Protein AF-0000000072572671 (afdb_homodimer)

pLDDT: mean 94.75, std 7.99, range [29.2, 98.88]

Nearest PDB structures (foldseek):
  6lkc-assembly1_B  TM=9.464E-01  e=1.314E-57  Shewanella piezotolerans WP3
  4yx6-assembly1_A  TM=9.530E-01  e=5.506E-56  Shewanella oneidensis
  6lkc-assembly1_A  TM=9.597E-01  e=4.681E-56  Shewanella piezotolerans WP3
  4yx6-assembly1_B  TM=9.566E-01  e=2.123E-53  Shewanella oneidensis
  4z9r-assembly1_A  TM=9.470E-01  e=1.200E-52  Shewanella oneidensis MR-1

Sequence (1054 aa):
MSVLAAPRALAARPPVFSPEGIAEIVRLIREPVHVVSGPGGRELGLATGAPPAGPVLGTLPPLYPEWLGGRTFCEAHGVRFPYVAGEMANGIATTGMVAAMARAEMIGFFGAGGLPLPEVERAVHSLAQELESRTNWGVNLIHSPAEPELEWRVAELLLRCGVPRISVSAFMELTPAVVLCSAQGLRRGADGGVVRRTRLLAKLSRPEVAERFLSPAPPALLDLLVARGSLTREEAALAALVPVAEDITVEADSGGHTDNRPLSVLLPRIAALRDTVCRRFGYRRPVRLGAAGGLGTPDAVAAAFALGASYVVTGSVNQTAVEAGLSDEAKAMLCDADVADVAMAPSADMFELGVKLQVLSRGTMFARRAGRLYSAYRDHGSLEEIPPALRAAIERDVLGAPFEEVWQRTRAFWEERDPAEAVRAEADPRHRMALVFRWYLGSSSRWAITGESTRRADYQIWCGPAMGAFNRWAAGTFLAEPPHRSVTQIALNLLEGAATLTRAHQLRTYGVPLPSEAFTYTPRELAMSVLAAPRALAARPPVFSPEGIAEIVRLIREPVHVVSGPGGRELGLATGAPPAGPVLGTLPPLYPEWLGGRTFCEAHGVRFPYVAGEMANGIATTGMVAAMARAEMIGFFGAGGLPLPEVERAVHSLAQELESRTNWGVNLIHSPAEPELEWRVAELLLRCGVPRISVSAFMELTPAVVLCSAQGLRRGADGGVVRRTRLLAKLSRPEVAERFLSPAPPALLDLLVARGSLTREEAALAALVPVAEDITVEADSGGHTDNRPLSVLLPRIAALRDTVCRRFGYRRPVRLGAAGGLGTPDAVAAAFALGASYVVTGSVNQTAVEAGLSDEAKAMLCDADVADVAMAPSADMFELGVKLQVLSRGTMFARRAGRLYSAYRDHGSLEEIPPALRAAIERDVLGAPFEEVWQRTRAFWEERDPAEAVRAEADPRHRMALVFRWYLGSSSRWAITGESTRRADYQIWCGPAMGAFNRWAAGTFLAEPPHRSVTQIALNLLEGAATLTRAHQLRTYGVPLPSEAFTYTPRELA

Solvent-accessible surface area (backbone atoms only — not comparable to full-atom values): 52382 Å² total; per-residue (Å²): 126,71,84,79,55,79,76,72,88,43,75,62,44,77,71,28,70,49,46,67,50,40,32,54,56,38,64,44,30,83,40,47,38,32,38,28,54,40,97,82,64,79,44,50,29,36,28,33,46,50,82,66,93,61,66,67,68,22,30,42,51,40,40,48,50,52,24,54,27,35,65,65,52,19,64,73,49,69,28,59,36,37,44,34,40,40,46,43,49,63,37,26,22,18,63,61,37,19,51,49,25,32,75,70,29,21,32,13,23,24,7,38,36,87,51,58,68,71,57,44,51,51,47,51,53,50,45,50,63,75,38,66,91,58,62,30,39,31,36,36,46,48,59,37,88,94,38,56,66,57,38,35,51,50,40,48,50,42,59,73,70,61,46,38,24,36,39,36,32,79,58,79,64,91,45,71,39,57,50,46,51,44,22,46,66,41,40,75,37,94,84,68,45,80,38,68,62,31,46,32,32,35,43,45,76,47,63,78,42,47,50,54,36,56,30,41,57,55,65,70,57,43,51,51,33,35,74,70,65,72,33,52,71,66,22,42,58,54,32,57,65,37,43,40,26,58,29,36,31,38,38,16,33,30,44,22,70,52,86,62,41,48,49,51,27,49,48,56,47,44,50,53,49,49,54,53,48,37,60,74,67,59,48,92,65,78,66,43,42,26,37,24,38,32,49,33,41,24,46,20,48,30,12,42,29,48,45,63,22,22,26,40,37,34,44,50,57,44,49,40,13,66,47,23,44,47,15,70,65,47,29,53,48,51,63,69,30,43,56,78,33,45,40,71,20,60,28,49,69,56,41,92,75,64,37,51,23,24,19,45,37,59,85,31,46,28,44,61,48,40,41,52,50,50,51,51,54,75,76,34,66,30,69,86,63,44,54,68,72,59,45,52,47,43,22,58,78,64,66,66,41,53,69,67,57,47,37,53,54,45,39,56,52,26,51,72,76,39,46,66,58,39,56,49,26,72,75,30,52,44,52,34,39,50,49,41,53,30,46,52,52,51,45,16,38,50,34,23,37,72,44,41,72,94,46,49,48,40,27,44,43,65,20,27,40,15,28,10,27,24,36,62,66,26,52,94,41,68,58,52,43,53,92,54,20,35,57,55,50,52,52,51,38,32,37,50,27,12,35,28,33,46,45,33,42,54,44,29,26,60,62,36,75,70,43,77,69,32,66,59,67,79,70,64,94,74,134,124,72,86,80,55,79,76,76,88,43,77,63,44,74,73,28,69,48,47,68,52,40,34,55,56,38,64,44,30,83,40,46,37,31,38,28,55,41,97,81,65,77,44,50,28,36,27,33,46,49,83,68,93,61,66,68,66,22,30,43,52,40,41,48,50,51,24,55,28,34,64,65,52,19,63,75,49,70,29,60,35,38,43,33,38,42,46,42,49,62,37,26,21,18,64,62,37,20,50,50,25,34,75,69,28,21,33,12,24,25,7,38,34,89,51,57,67,69,59,46,50,52,46,51,53,50,45,49,64,73,37,67,90,57,64,32,38,30,37,36,47,47,60,36,90,94,38,56,65,57,37,35,52,50,39,50,49,41,58,76,69,59,46,36,24,37,38,36,31,79,59,76,63,89,46,68,40,55,50,45,53,44,22,45,67,41,40,76,38,96,86,67,45,81,38,69,62,31,46,30,33,34,42,44,75,45,62,77,42,48,50,55,36,57,30,40,55,56,65,69,58,44,51,51,35,35,74,72,64,73,34,51,72,65,23,42,59,53,31,57,65,37,44,39,28,57,29,36,32,38,39,18,34,31,43,24,70,52,84,62,41,47,50,50,26,50,48,56,47,41,49,54,49,48,54,52,46,36,60,74,68,60,49,94,63,78,68,45,41,25,36,24,38,32,48,34,41,24,45,20,47,29,13,41,30,48,45,63,22,22,27,40,37,35,44,50,58,45,50,41,14,66,45,23,44,47,15,72,64,47,30,52,47,52,62,68,30,43,56,78,32,45,41,71,20,59,28,47,70,56,42,93,73,63,38,51,24,25,19,46,37,59,85,31,46,27,44,61,47,40,41,51,50,50,52,49,53,76,76,33,65,29,68,84,61,44,53,69,71,59,45,51,49,43,23,58,78,64,68,67,41,54,67,67,58,47,38,53,54,44,39,54,54,25,51,72,75,41,46,67,59,38,55,48,26,73,75,30,52,43,53,33,39,50,49,40,52,30,46,53,50,52,45,16,37,50,35,22,37,70,45,42,71,94,46,49,48,40,27,44,45,66,21,27,40,15,28,11,29,26,37,64,66,25,51,93,41,68,58,51,43,53,93,55,22,35,58,56,50,53,51,51,38,33,36,51,28,12,33,28,34,46,46,32,42,55,44,28,28,60,62,37,73,71,42,76,70,33,66,59,67,79,71,63,95,74,134

Radius of gyration: 29.65 Å; Cα contacts (8 Å, |Δi|>4): 2290; chains: 2; bounding box: 87×88×61 Å

Secondary structure (DSSP, 8-state):
--TTS-------PPPB-SHHHHHHHHT-TTS-EEEEE-TTSS-EEEEESSPPSS-EEEEEPP--GGGSS-HHHHHHHT-SSSEEE---TTTTS-HHHHHHHHHTTSEEEE--TT--HHHHHHHHHHHHHHTTT---EEEEEE--TT-HHHHHHHHHHHHHTT-SEEEEES-SS--HHHHHHHHTT-EE-TTSSEE-SSEEEEEE--HHHHHHHHSPPPHHHHHHHHHTTSS-HHHHHHHTTS-S-SEEEEE-S-SBS-----HHHHHHHHHHHHHHHHHHHT-SSPPEEEEESS--SHHHHHHHHHTT-SEEEE-GGGGGSTTSSS-HHHHHHHHT--TT-EEEEE-STTGGGT-EEEEE-TT--HHHHHHHHHHHHHH-SSGGGS-HHHHHHIIIIIISS-HHHHHHHHHHHHHHH-HHHHHHHHH-HHHHHHHHHHHHHHHHHHHHHHT-GGGGGG---B--THHHHHHHHHTTSGGGSGGG--HHHHHHHHHHHHHHHHHHHHHHHTT----GGGG--------/--TTS-------EEEE-SHHHHHHHHT-TTS-EEEEE-TTSS-EEEEESSPPSS-EEEEEPP--GGGSS-HHHHHHHT-SSSEEE---TTTTS-HHHHHHHHHTTSEEEE--TT--HHHHHHHHHHHHHHTTT---EEEEEE--TT-HHHHHHHHHHHHHTT-SEEEEES-SS--HHHHHHHHTT-EE-TTSSEE-SSEEEEEE--HHHHHHHHSPPPHHHHHHHHHTTSS-HHHHHHHTTS-S-SEEEEE-S-SBS-----HHHHHHHHHHHHHHHHHHHT-SSPPEEEEESS--SHHHHHHHHHTT-SEEEE-GGGGGSTTSSS-HHHHHHHHT--TT-EEEEE-STTGGGT-EEEEE-TT--HHHHHHHHHHHHHH-SSGGGS-HHHHHHHIIIIISS-HHHHHHHHHHHHHHH-HHHHHHHHH-HHHHHHHHHHHHHHHHHHHHHHT-GGGGGG---B--THHHHHHHHHTTSGGGSGGG--HHHHHHHHHHHHHHHHHHHHHHHTT----GGGG--------

InterPro domains:
  IPR013785 Aldolase-type TIM barrel [G3DSA:3.20.20.70] (71-231)
  IPR013785 Aldolase-type TIM barrel [G3DSA:3.20.20.70] (247-386)
  IPR014179 PfaD-like, TIM-barrel domain [TIGR02814] (64-504)
  IPR014179 PfaD-like, TIM-barrel domain [cd04742] (68-485)
  IPR049489 [Acyl-carrier-protein] S-malonyltransferase-like, inserted helical domain [PF21607] (380-459)

Foldseek 3Di:
DPLPDDPPQDPKDDWDQDQVVQLVVLLPLQWKKFWFADPVRPGITIITGDDDPHDTPDIHHRFDLQVLFAPVCCVVQVFSHQEEEDDAAPQLQPLLQQLVQQVLRAEYEYHDHPPAPVVLLVSLVVNCVSQVPHQRYAYEQEDDPVCVVRSQSNLVSCVVSQNAEYEYEPDPADDLSLLLNQQPPWDQDPVRAIDHSHAYEYEDADLVRLLQQLAQDDLVSLVVCCVVVSDPPVSSVNSNLGGSHLEYEHAAAFFWAHPNHDPLPRVVVNVVSQVVRCVVSVDPDGRAYEYHHLQQALVSLLVRSVSRHNHYYYYFQQSLAPSGLWDPLLSVQLLPDALPQKDWAQALVCNVVRRTGIFGRPQACARVLRVLLSVQLVVDQALVGRDPVSQVCNQVVQVVHHLVVLLVVLCVVCVVVPNVLNVVCVVGRSSSSSSSSSSRNVVQCVCRSVVVPVRSNNHTGGHHSSSNVNSVLQPPHPCSDSVSRHVSLSRVQSSSLNSSQNSVVVVVVVVRDHDPSSNHDHRDDDD/DPLPDDPPQDPKDDWDQDQVVQLVVLLPLQWKKFWFADPVRPGITIITGDDDPHDTPDIHHRFDLQVLFAPVCCVVQVFSHQEEEDDAAPQLQPLLQQLVQQVLRAEYEYHDHPPAPVVLLVRLVVNCVSQVPHQRYAYEQEDDPVCVVRSQSNLVSCVVSQNAEYEYEPDPADDLSLLLNQQPPWDQDPVRAIDHSHAYEYEDADLVRLLQQLAQDDLVSLVVCCVVVSDPPRSSVNSNLGGSHLAYEHAAAFFWAHPNHDPLPRVVVNVVSQVVRCVVSVDPDGRAYEYEHLQQALVSLLVRSVSRHNHYYYYFQQSLAPSGLWDPLLSVQLLPDALPQKDWAQALVCNVVRRTGIFGRPQACQRVLRVLLSVQLVVDQALVGRDPVSQVCNQVVQVVHHLVVLLVVLCVVCVVVPNVLNVVCVVGRSSSSSSSSSSRNVVQCVCRSVVVPVRSNNHTGGHHSSSNVNSVLQPPHPCSDSVSRHVSLSRVQSSSLNSSQNSVVVVVVVVRDHDPSSNHDHRDDDD

Organism: Streptomyces coelicolor (strain ATCC BAA-471 / A3(2) / M145) (NCBI:txid100226)

Structure (mmCIF, N/CA/C/O backbone):
data_AF-0000000072572671-model_v1
#
loop_
_entity.id
_entity.type
_entity.pdbx_description
1 polymer 'Possible oxidoreductase'
#
loop_
_atom_site.group_PDB
_atom_site.id
_atom_site.type_symbol
_atom_site.label_atom_id
_atom_site.label_alt_id
_atom_site.label_comp_id
_atom_site.label_asym_id
_atom_site.label_entity_id
_atom_site.label_seq_id
_atom_site.pdbx_PDB_ins_code
_atom_site.Cartn_x
_atom_site.Cartn_y
_atom_site.Cartn_z
_atom_site.occupancy
_atom_site.B_iso_or_equiv
_atom_site.auth_seq_id
_atom_site.auth_comp_id
_atom_site.auth_asym_id
_atom_site.auth_atom_id
_atom_site.pdbx_PDB_model_num
ATOM 1 N N . MET A 1 1 ? 28.688 -14.07 -18.359 1 30 1 MET A N 1
ATOM 2 C CA . MET A 1 1 ? 29.766 -13.305 -17.75 1 30 1 MET A CA 1
ATOM 3 C C . MET A 1 1 ? 29.531 -13.156 -16.25 1 30 1 MET A C 1
ATOM 5 O O . MET A 1 1 ? 28.406 -12.914 -15.805 1 30 1 MET A O 1
ATOM 9 N N . SER A 1 2 ? 30.359 -13.695 -15.57 1 36.94 2 SER A N 1
ATOM 10 C CA . SER A 1 2 ? 30.297 -13.648 -14.117 1 36.94 2 SER A CA 1
ATOM 11 C C . SER A 1 2 ? 30.078 -12.219 -13.617 1 36.94 2 SER A C 1
ATOM 13 O O . SER A 1 2 ? 30.844 -11.312 -13.961 1 36.94 2 SER A O 1
ATOM 15 N N . VAL A 1 3 ? 28.906 -11.891 -13.344 1 43.28 3 VAL A N 1
ATOM 16 C CA . VAL A 1 3 ? 28.422 -10.586 -12.906 1 43.28 3 VAL A CA 1
ATOM 17 C C . VAL A 1 3 ? 29.391 -10 -11.883 1 43.28 3 VAL A C 1
ATOM 19 O O . VAL A 1 3 ? 29.297 -8.812 -11.547 1 43.28 3 VAL A O 1
ATOM 22 N N . LEU A 1 4 ? 30.188 -10.883 -11.289 1 48.31 4 LEU A N 1
ATOM 23 C CA . LEU A 1 4 ? 31.078 -10.445 -10.219 1 48.31 4 LEU A CA 1
ATOM 24 C C . LEU A 1 4 ? 32.438 -10.016 -10.781 1 48.31 4 LEU A C 1
ATOM 26 O O . LEU A 1 4 ? 33.406 -9.922 -10.039 1 48.31 4 LEU A O 1
ATOM 30 N N . ALA A 1 5 ? 32.594 -10.031 -12.07 1 46.97 5 ALA A N 1
ATOM 31 C CA . ALA A 1 5 ? 33.938 -9.633 -12.539 1 46.97 5 ALA A CA 1
ATOM 32 C C . ALA A 1 5 ? 34.188 -8.148 -12.297 1 46.97 5 ALA A C 1
ATOM 34 O O . ALA A 1 5 ? 33.25 -7.34 -12.336 1 46.97 5 ALA A O 1
ATOM 35 N N . ALA A 1 6 ? 35.406 -7.914 -12.008 1 51.09 6 ALA A N 1
ATOM 36 C CA . ALA A 1 6 ? 35.844 -6.531 -11.844 1 51.09 6 ALA A CA 1
ATOM 37 C C . ALA A 1 6 ? 35.531 -5.707 -13.086 1 51.09 6 ALA A C 1
ATOM 39 O O . ALA A 1 6 ? 35.781 -6.137 -14.211 1 51.09 6 ALA A O 1
ATOM 40 N N . PRO A 1 7 ? 34.562 -4.66 -12.984 1 50.12 7 PRO A N 1
ATOM 41 C CA . PRO A 1 7 ? 34.188 -3.855 -14.148 1 50.12 7 PRO A CA 1
ATOM 42 C C . PRO A 1 7 ? 35.375 -3.482 -15.023 1 50.12 7 PRO A C 1
ATOM 44 O O . PRO A 1 7 ? 36.469 -3.314 -14.516 1 50.12 7 PRO A O 1
ATOM 47 N N . ARG A 1 8 ? 35.375 -3.736 -16.344 1 49.34 8 ARG A N 1
ATOM 48 C CA . ARG A 1 8 ? 36.406 -3.248 -17.266 1 49.34 8 ARG A CA 1
ATOM 49 C C . ARG A 1 8 ? 36.688 -1.767 -17.047 1 49.34 8 ARG A C 1
ATOM 51 O O . ARG A 1 8 ? 35.781 -1.007 -16.672 1 49.34 8 ARG A O 1
ATOM 58 N N . ALA A 1 9 ? 37.969 -1.441 -17.156 1 52.03 9 ALA A N 1
ATOM 59 C CA . ALA A 1 9 ? 38.438 -0.082 -16.953 1 52.03 9 ALA A CA 1
ATOM 60 C C . ALA A 1 9 ? 37.781 0.892 -17.922 1 52.03 9 ALA A C 1
ATOM 62 O O . ALA A 1 9 ? 37.969 0.797 -19.141 1 52.03 9 ALA A O 1
ATOM 63 N N . LEU A 1 10 ? 36.438 1.376 -17.625 1 62.06 10 LEU A N 1
ATOM 64 C CA . LEU A 1 10 ? 35.875 2.447 -18.438 1 62.06 10 LEU A CA 1
ATOM 65 C C . LEU A 1 10 ? 36.719 3.713 -18.344 1 62.06 10 LEU A C 1
ATOM 67 O O . LEU A 1 10 ? 37.438 3.914 -17.344 1 62.06 10 LEU A O 1
ATOM 71 N N . ALA A 1 11 ? 36.875 4.496 -19.516 1 59.09 11 ALA A N 1
ATOM 72 C CA . ALA A 1 11 ? 37.594 5.777 -19.531 1 59.09 11 ALA A CA 1
ATOM 73 C C . ALA A 1 11 ? 37.156 6.656 -18.359 1 59.09 11 ALA A C 1
ATOM 75 O O . ALA A 1 11 ? 35.938 6.754 -18.078 1 59.09 11 ALA A O 1
ATOM 76 N N . ALA A 1 12 ? 38 7.168 -17.609 1 69 12 ALA A N 1
ATOM 77 C CA . ALA A 1 12 ? 37.781 8.062 -16.484 1 69 12 ALA A CA 1
ATOM 78 C C . ALA A 1 12 ? 37.031 9.312 -16.906 1 69 12 ALA A C 1
ATOM 80 O O . ALA A 1 12 ? 37.312 9.906 -17.938 1 69 12 ALA A O 1
ATOM 81 N N . ARG A 1 13 ? 35.844 9.469 -16.391 1 78.69 13 ARG A N 1
ATOM 82 C CA . ARG A 1 13 ? 35.125 10.727 -16.531 1 78.69 13 ARG A CA 1
ATOM 83 C C . ARG A 1 13 ? 35.375 11.633 -15.32 1 78.69 13 ARG A C 1
ATOM 85 O O . ARG A 1 13 ? 35.406 11.156 -14.18 1 78.69 13 ARG A O 1
ATOM 92 N N . PRO A 1 14 ? 35.625 12.922 -15.594 1 84.69 14 PRO A N 1
ATOM 93 C CA . PRO A 1 14 ? 35.812 13.836 -14.469 1 84.69 14 PRO A CA 1
ATOM 94 C C . PRO A 1 14 ? 34.594 13.883 -13.531 1 84.69 14 PRO A C 1
ATOM 96 O O . PRO A 1 14 ? 33.469 13.641 -13.969 1 84.69 14 PRO A O 1
ATOM 99 N N . PRO A 1 15 ? 34.906 14.086 -12.297 1 92.62 15 PRO A N 1
ATOM 100 C CA . PRO A 1 15 ? 33.781 14.234 -11.352 1 92.62 15 PRO A CA 1
ATOM 101 C C . PRO A 1 15 ? 32.781 15.289 -11.773 1 92.62 15 PRO A C 1
ATOM 103 O O . PRO A 1 15 ? 33.156 16.328 -12.32 1 92.62 15 PRO A O 1
ATOM 106 N N . VAL A 1 16 ? 31.594 14.953 -11.633 1 94.75 16 VAL A N 1
ATOM 107 C CA . VAL A 1 16 ? 30.516 15.891 -11.93 1 94.75 16 VAL A CA 1
ATOM 108 C C . VAL A 1 16 ? 29.797 16.281 -10.641 1 94.75 16 VAL A C 1
ATOM 110 O O . VAL A 1 16 ? 29.609 15.453 -9.75 1 94.75 16 VAL A O 1
ATOM 113 N N . PHE A 1 17 ? 29.422 17.578 -10.555 1 94.06 17 PHE A N 1
ATOM 114 C CA . PHE A 1 17 ? 28.75 18.078 -9.367 1 94.06 17 PHE A CA 1
ATOM 115 C C . PHE A 1 17 ? 27.406 18.703 -9.727 1 94.06 17 PHE A C 1
ATOM 117 O O . PHE A 1 17 ? 26.578 18.953 -8.844 1 94.06 17 PHE A O 1
ATOM 124 N N . SER A 1 18 ? 27.188 18.906 -11.047 1 93.25 18 SER A N 1
ATOM 125 C CA . SER A 1 18 ? 25.922 19.484 -11.477 1 93.25 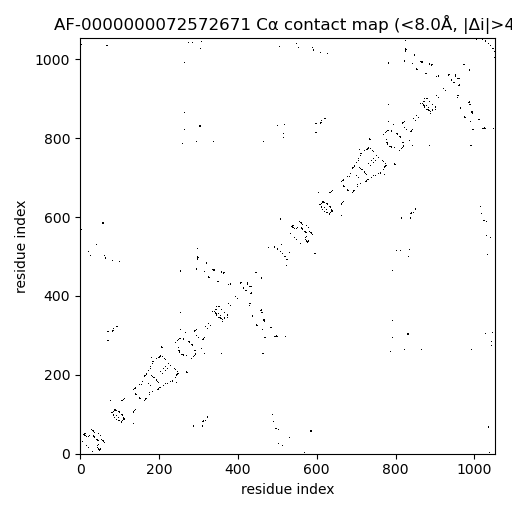18 SER A CA 1
ATOM 126 C C . SER A 1 18 ? 24.781 18.469 -11.383 1 93.25 18 SER A C 1
ATOM 128 O O . SER A 1 18 ? 25 17.266 -11.586 1 93.25 18 SER A O 1
ATOM 130 N N . PRO A 1 19 ? 23.562 18.891 -11.102 1 90.56 19 PRO A N 1
ATOM 131 C CA . PRO A 1 19 ? 22.406 17.984 -11.039 1 90.56 19 PRO A CA 1
ATOM 132 C C . PRO A 1 19 ? 22.25 17.156 -12.305 1 90.56 19 PRO A C 1
ATOM 134 O O . PRO A 1 19 ? 21.953 15.961 -12.234 1 90.56 19 PRO A O 1
ATOM 137 N N . GLU A 1 20 ? 22.438 17.797 -13.414 1 92.5 20 GLU A N 1
ATOM 138 C CA . GLU A 1 20 ? 22.281 17.094 -14.688 1 92.5 20 GLU A CA 1
ATOM 139 C C . GLU A 1 20 ? 23.328 16 -14.852 1 92.5 20 GLU A C 1
ATOM 141 O O . GLU A 1 20 ? 23.016 14.891 -15.289 1 92.5 20 GLU A O 1
ATOM 146 N N . GLY A 1 21 ? 24.531 16.406 -14.516 1 95.06 21 GLY A N 1
ATOM 147 C CA . GLY A 1 21 ? 25.594 15.422 -14.586 1 95.06 21 GLY A CA 1
ATOM 148 C C . GLY A 1 21 ? 25.391 14.258 -13.641 1 95.06 21 GLY A C 1
ATOM 149 O O . GLY A 1 21 ? 25.656 13.102 -14 1 95.06 21 GLY A O 1
ATOM 150 N N . ILE A 1 22 ? 24.969 14.547 -12.469 1 95.88 22 ILE A N 1
ATOM 151 C CA . ILE A 1 22 ? 24.719 13.523 -11.469 1 95.88 22 ILE A CA 1
ATOM 152 C C . ILE A 1 22 ? 23.625 12.57 -11.969 1 95.88 22 ILE A C 1
ATOM 154 O O . ILE A 1 22 ? 23.766 11.352 -11.891 1 95.88 22 ILE A O 1
ATOM 158 N N . ALA A 1 23 ? 22.547 13.117 -12.523 1 95.75 23 ALA A N 1
ATOM 159 C CA . ALA A 1 23 ? 21.453 12.305 -13.031 1 95.75 23 ALA A CA 1
ATOM 160 C C . ALA A 1 23 ? 21.922 11.383 -14.156 1 95.75 23 ALA A C 1
ATOM 162 O O . ALA A 1 23 ? 21.453 10.242 -14.266 1 95.75 23 ALA A O 1
ATOM 163 N N . GLU A 1 24 ? 22.797 11.859 -14.953 1 95.75 24 GLU A N 1
ATOM 164 C CA . GLU A 1 24 ? 23.328 11.055 -16.047 1 95.75 24 GLU A CA 1
ATOM 165 C C . GLU A 1 24 ? 24.109 9.859 -15.523 1 95.75 24 GLU A C 1
ATOM 167 O O . GLU A 1 24 ? 23.984 8.742 -16.047 1 95.75 24 GLU A O 1
ATOM 172 N N . ILE A 1 25 ? 24.906 10.078 -14.5 1 96.12 25 ILE A N 1
ATOM 173 C CA . ILE A 1 25 ? 25.734 9.016 -13.938 1 96.12 25 ILE A CA 1
ATOM 174 C C . ILE A 1 25 ? 24.859 7.984 -13.242 1 96.12 25 ILE A C 1
ATOM 176 O O . ILE A 1 25 ? 25.141 6.785 -13.289 1 96.12 25 ILE A O 1
ATOM 180 N N . VAL A 1 26 ? 23.766 8.43 -12.625 1 96.75 26 VAL A N 1
ATOM 181 C CA . VAL A 1 26 ? 22.844 7.543 -11.922 1 96.75 26 VAL A CA 1
ATOM 182 C C . VAL A 1 26 ? 22.328 6.48 -12.891 1 96.75 26 VAL A C 1
ATOM 184 O O . VAL A 1 26 ? 22.109 5.332 -12.5 1 96.75 26 VAL A O 1
ATOM 187 N N . ARG A 1 27 ? 22.188 6.809 -14.156 1 96.19 27 ARG A N 1
ATOM 188 C CA . ARG A 1 27 ? 21.562 5.938 -15.156 1 96.19 27 ARG A CA 1
ATOM 189 C C . ARG A 1 27 ? 22.547 4.859 -15.617 1 96.19 27 ARG A C 1
ATOM 191 O O . ARG A 1 27 ? 22.141 3.873 -16.234 1 96.19 27 ARG A O 1
ATOM 198 N N . LEU A 1 28 ? 23.812 5.047 -15.289 1 95.56 28 LEU A N 1
ATOM 199 C CA . LEU A 1 28 ? 24.828 4.074 -15.68 1 95.56 28 LEU A CA 1
ATOM 200 C C . LEU A 1 28 ? 24.938 2.961 -14.641 1 95.56 28 LEU A C 1
ATOM 202 O O . LEU A 1 28 ? 26 2.758 -14.055 1 95.56 28 LEU A O 1
ATOM 206 N N . ILE A 1 29 ? 23.875 2.129 -14.523 1 96.62 29 ILE A N 1
ATOM 207 C CA . ILE A 1 29 ? 23.734 1.193 -13.414 1 96.62 29 ILE A CA 1
ATOM 208 C C . ILE A 1 29 ? 24.75 0.058 -13.562 1 96.62 29 ILE A C 1
ATOM 210 O O . ILE A 1 29 ? 25.078 -0.614 -12.586 1 96.62 29 ILE A O 1
ATOM 214 N N . ARG A 1 30 ? 25.281 -0.22 -14.758 1 95.94 30 ARG A N 1
ATOM 215 C CA . ARG A 1 30 ? 26.203 -1.333 -14.984 1 95.94 30 ARG A CA 1
ATOM 216 C C . ARG A 1 30 ? 27.656 -0.891 -14.828 1 95.94 30 ARG A C 1
ATOM 218 O O . ARG A 1 30 ? 28.578 -1.618 -15.203 1 95.94 30 ARG A O 1
ATOM 225 N N . GLU A 1 31 ? 27.906 0.319 -14.305 1 94.75 31 GLU A N 1
ATOM 226 C CA . GLU A 1 31 ? 29.219 0.858 -14.016 1 94.75 31 GLU A CA 1
ATOM 227 C C . GLU A 1 31 ? 29.375 1.192 -12.539 1 94.75 31 GLU A C 1
ATOM 229 O O . GLU A 1 31 ? 28.422 1.596 -11.883 1 94.75 31 GLU A O 1
ATOM 234 N N . PRO A 1 32 ? 30.609 0.936 -12.039 1 95.12 32 PRO A N 1
ATOM 235 C CA . PRO A 1 32 ? 30.844 1.474 -10.695 1 95.12 32 PRO A CA 1
ATOM 236 C C . PRO A 1 32 ? 30.781 2.998 -10.648 1 95.12 32 PRO A C 1
ATOM 238 O O . PRO A 1 32 ? 31.156 3.666 -11.617 1 95.12 32 PRO A O 1
ATOM 241 N N . VAL A 1 33 ? 30.344 3.521 -9.633 1 96.5 33 VAL A N 1
ATOM 242 C CA . VAL A 1 33 ? 30.234 4.965 -9.438 1 96.5 33 VAL A CA 1
ATOM 243 C C . VAL A 1 33 ? 31 5.371 -8.18 1 96.5 33 VAL A C 1
ATOM 245 O O . VAL A 1 33 ? 30.891 4.727 -7.137 1 9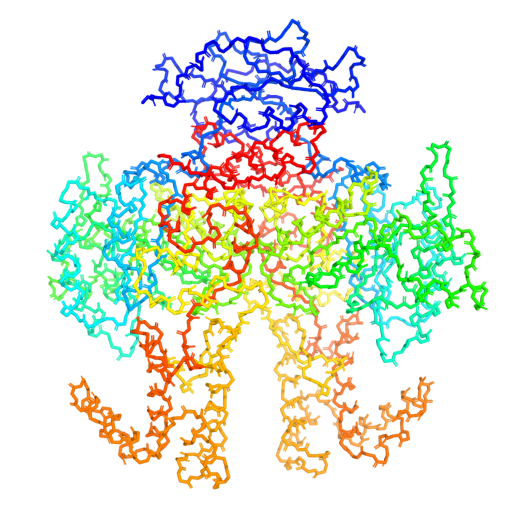6.5 33 VAL A O 1
ATOM 248 N N . HIS A 1 34 ? 31.828 6.41 -8.305 1 95.88 34 HIS A N 1
ATOM 249 C CA . HIS A 1 34 ? 32.594 6.961 -7.18 1 95.88 34 HIS A CA 1
ATOM 250 C C . HIS A 1 34 ? 31.891 8.188 -6.598 1 95.88 34 HIS A C 1
ATOM 252 O O . HIS A 1 34 ? 31.5 9.094 -7.332 1 95.88 34 HIS A O 1
ATOM 258 N N . VAL A 1 35 ? 31.594 8.141 -5.312 1 96.38 35 VAL A N 1
ATOM 259 C CA . VAL A 1 35 ? 31.156 9.336 -4.598 1 96.38 35 VAL A CA 1
ATOM 260 C C . VAL A 1 35 ? 32.344 10.164 -4.172 1 96.38 35 VAL A C 1
ATOM 262 O O . VAL A 1 35 ? 33.25 9.664 -3.477 1 96.38 35 VAL A O 1
ATOM 265 N N . VAL A 1 36 ? 32.375 11.414 -4.582 1 94.56 36 VAL A N 1
ATOM 266 C CA . VAL A 1 36 ? 33.562 12.234 -4.355 1 94.56 36 VAL A CA 1
ATOM 267 C C . VAL A 1 36 ? 33.156 13.555 -3.705 1 94.56 36 VAL A C 1
ATOM 269 O O . VAL A 1 36 ? 32 13.977 -3.799 1 94.56 36 VAL A O 1
ATOM 272 N N . SER A 1 37 ? 34.094 14.102 -3 1 91.56 37 SER A N 1
ATOM 273 C CA . SER A 1 37 ? 33.906 15.43 -2.426 1 91.56 37 SER A CA 1
ATOM 274 C C . SER A 1 37 ? 34.469 16.516 -3.322 1 91.56 37 SER A C 1
ATOM 276 O O . SER A 1 37 ? 35.531 16.297 -3.947 1 91.56 37 SER A O 1
ATOM 278 N N . GLY A 1 38 ? 33.812 17.594 -3.441 1 86.62 38 GLY A N 1
ATOM 279 C CA . GLY A 1 38 ? 34.344 18.734 -4.164 1 86.62 38 GLY A CA 1
ATOM 280 C C . GLY A 1 38 ? 35.531 19.375 -3.467 1 86.62 38 GLY A C 1
ATOM 281 O O . GLY A 1 38 ? 35.906 18.969 -2.365 1 86.62 38 GLY A O 1
ATOM 282 N N . PRO A 1 39 ? 36.219 20.328 -4.164 1 78.31 39 PRO A N 1
ATOM 283 C CA . PRO A 1 39 ? 37.406 20.969 -3.619 1 78.31 39 PRO A CA 1
ATOM 284 C C . PRO A 1 39 ? 37.188 21.625 -2.266 1 78.31 39 PRO A C 1
ATOM 286 O O . PRO A 1 39 ? 38.062 21.625 -1.41 1 78.31 39 PRO A O 1
ATOM 289 N N . GLY A 1 40 ? 35.969 22.141 -2.068 1 79 40 GLY A N 1
ATOM 290 C CA . GLY A 1 40 ? 35.656 22.797 -0.804 1 79 40 GLY A CA 1
ATOM 291 C C . GLY A 1 40 ? 35.125 21.844 0.247 1 79 40 GLY A C 1
ATOM 292 O O . GLY A 1 40 ? 34.844 22.25 1.379 1 79 40 GLY A O 1
ATOM 293 N N . GLY A 1 41 ? 35.062 20.609 -0.071 1 77.62 41 GLY A N 1
ATOM 294 C CA . GLY A 1 41 ? 34.625 19.578 0.86 1 77.62 41 GLY A CA 1
ATOM 295 C C . GLY A 1 41 ? 33.125 19.656 1.189 1 77.62 41 GLY A C 1
ATOM 296 O O . GLY A 1 41 ? 32.625 18.859 1.992 1 77.62 41 GLY A O 1
ATOM 297 N N . ARG A 1 42 ? 32.5 20.594 0.703 1 77.69 42 ARG A N 1
ATOM 298 C CA . ARG A 1 42 ? 31.109 20.828 1.108 1 77.69 42 ARG A CA 1
ATOM 299 C C . ARG A 1 42 ? 30.141 20.219 0.098 1 77.69 42 ARG A C 1
ATOM 301 O O . ARG A 1 42 ? 28.953 20.031 0.399 1 77.69 42 ARG A O 1
ATOM 308 N N . GLU A 1 43 ? 30.609 19.969 -1.016 1 88.06 43 GLU A N 1
ATOM 309 C CA . GLU A 1 43 ? 29.734 19.438 -2.064 1 88.06 43 GLU A CA 1
ATOM 310 C C . GLU A 1 43 ? 30.109 18 -2.422 1 88.06 43 GLU A C 1
ATOM 312 O O . GLU A 1 43 ? 31.281 17.641 -2.43 1 88.06 43 GLU A O 1
ATOM 317 N N . LEU A 1 44 ? 29.109 17.188 -2.68 1 92.81 44 LEU A N 1
ATOM 318 C CA . LEU A 1 44 ? 29.328 15.82 -3.143 1 92.81 44 LEU A CA 1
ATOM 319 C C . LEU A 1 44 ? 29 15.688 -4.625 1 92.81 44 LEU A C 1
ATOM 321 O O . LEU A 1 44 ? 28.047 16.297 -5.109 1 92.81 44 LEU A O 1
ATOM 325 N N . GLY A 1 45 ? 29.797 14.953 -5.273 1 94.56 45 GLY A N 1
ATOM 326 C CA . GLY A 1 45 ? 29.625 14.641 -6.684 1 94.56 45 GLY A CA 1
ATOM 327 C C . GLY A 1 45 ? 29.875 13.188 -7.016 1 94.56 45 GLY A C 1
ATOM 328 O O . GLY A 1 45 ? 30.031 12.359 -6.117 1 94.56 45 GLY A O 1
ATOM 329 N N . LEU A 1 46 ? 29.797 12.891 -8.312 1 96.62 46 LEU A N 1
ATOM 330 C CA . LEU A 1 46 ? 29.969 11.516 -8.766 1 96.62 46 LEU A CA 1
ATOM 331 C C . LEU A 1 46 ? 31 11.438 -9.883 1 96.62 46 LEU A C 1
ATOM 333 O O . LEU A 1 46 ? 31.188 12.398 -10.633 1 96.62 46 LEU A O 1
ATOM 337 N N . ALA A 1 47 ? 31.672 10.391 -9.922 1 94.88 47 ALA A N 1
ATOM 338 C CA . ALA A 1 47 ? 32.562 10.047 -11.023 1 94.88 47 ALA A CA 1
ATOM 339 C C . ALA A 1 47 ? 32.406 8.578 -11.422 1 94.88 47 ALA A C 1
ATOM 341 O O . ALA A 1 47 ? 31.906 7.773 -10.648 1 94.88 47 ALA A O 1
ATOM 342 N N . THR A 1 48 ? 32.719 8.227 -12.633 1 93.44 48 THR A N 1
ATOM 343 C CA . THR A 1 48 ? 32.75 6.848 -13.109 1 93.44 48 THR A CA 1
ATOM 344 C C . THR A 1 48 ? 34.062 6.527 -13.812 1 93.44 48 THR A C 1
ATOM 346 O O . THR A 1 48 ? 34.875 7.418 -14.039 1 93.44 48 THR A O 1
ATOM 349 N N . GLY A 1 49 ? 34.281 5.25 -14.07 1 88.81 49 GLY A N 1
ATOM 350 C CA . GLY A 1 49 ? 35.562 4.836 -14.625 1 88.81 49 GLY A CA 1
ATOM 351 C C . GLY A 1 49 ? 36.625 4.629 -13.57 1 88.81 49 GLY A C 1
ATOM 352 O O . GLY A 1 49 ? 36.375 4.027 -12.523 1 88.81 49 GLY A O 1
ATOM 353 N N . ALA A 1 50 ? 37.844 5.086 -13.836 1 87.75 50 ALA A N 1
ATOM 354 C CA . ALA A 1 50 ? 38.906 4.992 -12.844 1 87.75 50 ALA A CA 1
ATOM 355 C C . ALA A 1 50 ? 38.688 5.973 -11.703 1 87.75 50 ALA A C 1
ATOM 357 O O . ALA A 1 50 ? 38.188 7.082 -11.914 1 87.75 50 ALA A O 1
ATOM 358 N N . PRO A 1 51 ? 38.969 5.523 -10.508 1 86.31 51 PRO A N 1
ATOM 359 C CA . PRO A 1 51 ? 38.844 6.465 -9.391 1 86.31 51 PRO A CA 1
ATOM 360 C C . PRO A 1 51 ? 39.594 7.777 -9.633 1 86.31 51 PRO A C 1
ATOM 362 O O . PRO A 1 51 ? 40.719 7.77 -10.109 1 86.31 51 PRO A O 1
ATOM 365 N N . PRO A 1 52 ? 38.969 8.773 -9.312 1 85.88 52 PRO A N 1
ATOM 366 C CA . PRO A 1 52 ? 39.625 10.062 -9.516 1 85.88 52 PRO A CA 1
ATOM 367 C C . PRO A 1 52 ? 40.75 10.312 -8.508 1 85.88 52 PRO A C 1
ATOM 369 O O . PRO A 1 52 ? 40.844 9.594 -7.516 1 85.88 52 PRO A O 1
ATOM 372 N N . ALA A 1 53 ? 41.562 11.375 -8.812 1 80.12 53 ALA A N 1
ATOM 373 C CA . ALA A 1 53 ? 42.719 11.711 -7.988 1 80.12 53 ALA A CA 1
ATOM 374 C C . ALA A 1 53 ? 42.281 12.289 -6.641 1 80.12 53 ALA A C 1
ATOM 376 O O . ALA A 1 53 ? 42.969 12.102 -5.633 1 80.12 53 ALA A O 1
ATOM 377 N N . GLY A 1 54 ? 41.188 12.883 -6.543 1 79.31 54 GLY A N 1
ATOM 378 C CA . GLY A 1 54 ? 40.719 13.469 -5.297 1 79.31 54 GLY A CA 1
ATOM 379 C C . GLY A 1 54 ? 40.125 12.453 -4.332 1 79.31 54 GLY A C 1
ATOM 380 O O . GLY A 1 54 ? 40.156 11.25 -4.602 1 79.31 54 GLY A O 1
ATOM 381 N N . PRO A 1 55 ? 39.781 12.914 -3.18 1 85.56 55 PRO A N 1
ATOM 382 C CA . PRO A 1 55 ? 39.25 12.008 -2.168 1 85.56 55 PRO A CA 1
ATOM 383 C C . PRO A 1 55 ? 38 11.281 -2.645 1 85.56 55 PRO A C 1
ATOM 385 O O . PRO A 1 55 ? 37.031 11.922 -3.09 1 85.56 55 PRO A O 1
ATOM 388 N N . VAL A 1 56 ? 38 10.008 -2.584 1 91.44 56 VAL A N 1
ATOM 389 C CA . VAL A 1 56 ? 36.844 9.148 -2.883 1 91.44 56 VAL A CA 1
ATOM 390 C C . VAL A 1 56 ? 36.219 8.68 -1.581 1 91.44 56 VAL A C 1
ATOM 392 O O . VAL A 1 56 ? 36.844 7.988 -0.78 1 91.44 56 VAL A O 1
ATOM 395 N N . LEU A 1 57 ? 35 9.078 -1.388 1 92.81 57 LEU A N 1
ATOM 396 C CA . LEU A 1 57 ? 34.281 8.734 -0.163 1 92.81 57 LEU A CA 1
ATOM 397 C C . LEU A 1 57 ? 33.75 7.309 -0.218 1 92.81 57 LEU A C 1
ATOM 399 O O . LEU A 1 57 ? 33.562 6.672 0.821 1 92.81 57 LEU A O 1
ATOM 403 N N . GLY A 1 58 ? 33.469 6.867 -1.374 1 94.81 58 GLY A N 1
ATOM 404 C CA . GLY A 1 58 ? 32.969 5.516 -1.601 1 94.81 58 GLY A CA 1
ATOM 405 C C . GLY A 1 58 ? 32.906 5.148 -3.07 1 94.81 58 GLY A C 1
ATOM 406 O O . GLY A 1 58 ? 32.938 6.023 -3.938 1 94.81 58 GLY A O 1
ATOM 407 N N . THR A 1 59 ? 32.938 3.938 -3.342 1 96.19 59 THR A N 1
ATOM 408 C CA . THR A 1 59 ? 32.75 3.363 -4.668 1 96.19 59 THR A CA 1
ATOM 409 C C . THR A 1 59 ? 31.625 2.332 -4.652 1 96.19 59 THR A C 1
ATOM 411 O O . THR A 1 59 ? 31.75 1.282 -4.02 1 96.19 59 THR A O 1
ATOM 414 N N . LEU A 1 60 ? 30.531 2.674 -5.336 1 97 60 LEU A N 1
ATOM 415 C CA . LEU A 1 60 ? 29.406 1.758 -5.438 1 97 60 LEU A CA 1
ATOM 416 C C . LEU A 1 60 ? 29.578 0.812 -6.621 1 97 60 LEU A C 1
ATOM 418 O O . LEU A 1 60 ? 29.859 1.255 -7.738 1 97 60 LEU A O 1
ATOM 422 N N . PRO A 1 61 ? 29.406 -0.482 -6.391 1 95.94 61 PRO A N 1
ATOM 423 C CA . PRO A 1 61 ? 29.484 -1.45 -7.484 1 95.94 61 PRO A CA 1
ATOM 424 C C . PRO A 1 61 ? 28.344 -1.299 -8.492 1 95.94 61 PRO A C 1
ATOM 426 O O . PRO A 1 61 ? 27.391 -0.56 -8.25 1 95.94 61 PRO A O 1
ATOM 429 N N . PRO A 1 62 ? 28.562 -1.963 -9.695 1 96.06 62 PRO A N 1
ATOM 430 C CA . PRO A 1 62 ? 27.422 -2.045 -10.594 1 96.06 62 PRO A CA 1
ATOM 431 C C . PRO A 1 62 ? 26.172 -2.619 -9.922 1 96.06 62 PRO A C 1
ATOM 433 O O . PRO A 1 62 ? 26.297 -3.414 -8.984 1 96.06 62 PRO A O 1
ATOM 436 N N . LEU A 1 63 ? 25.078 -2.133 -10.336 1 97 63 LEU A N 1
ATOM 437 C CA . LEU A 1 63 ? 23.781 -2.578 -9.836 1 97 63 LEU A CA 1
ATOM 438 C C . LEU A 1 63 ? 22.969 -3.242 -10.938 1 97 63 LEU A C 1
ATOM 440 O O . LEU A 1 63 ? 22.438 -2.562 -11.82 1 97 63 LEU A O 1
ATOM 444 N N . TYR A 1 64 ? 22.812 -4.547 -10.875 1 95.81 64 TYR A N 1
ATOM 445 C CA . TYR A 1 64 ? 22.172 -5.324 -11.93 1 95.81 64 TYR A CA 1
ATOM 446 C C . TYR A 1 64 ? 20.719 -5.633 -11.562 1 95.81 64 TYR A C 1
ATOM 448 O O . TYR A 1 64 ? 20.422 -6.02 -10.43 1 95.81 64 TYR A O 1
ATOM 456 N N . PRO A 1 65 ? 19.75 -5.484 -12.555 1 96.88 65 PRO A N 1
ATOM 457 C CA . PRO A 1 65 ? 18.359 -5.875 -12.297 1 96.88 65 PRO A CA 1
ATOM 458 C C . PRO A 1 65 ? 18.25 -7.301 -11.758 1 96.88 65 PRO A C 1
ATOM 460 O O . PRO A 1 65 ? 17.328 -7.594 -10.977 1 96.88 65 PRO A O 1
ATOM 463 N N . GLU A 1 66 ? 19.219 -8.188 -12.055 1 96.12 66 GLU A N 1
ATOM 464 C CA . GLU A 1 66 ? 19.25 -9.586 -11.656 1 96.12 66 GLU A CA 1
ATOM 465 C C . GLU A 1 66 ? 19.391 -9.727 -10.148 1 96.12 66 GLU A C 1
ATOM 467 O O . GLU A 1 66 ? 19.016 -10.75 -9.57 1 96.12 66 GLU A O 1
ATOM 472 N N . TRP A 1 67 ? 19.875 -8.648 -9.523 1 94.75 67 TRP A N 1
ATOM 473 C CA . TRP A 1 67 ? 20.25 -8.789 -8.125 1 94.75 67 TRP A CA 1
ATOM 474 C C . TRP A 1 67 ? 19.359 -7.953 -7.223 1 94.75 67 TRP A C 1
ATOM 476 O O . TRP A 1 67 ? 19.656 -7.734 -6.051 1 94.75 67 TRP A O 1
ATOM 486 N N . LEU A 1 68 ? 18.297 -7.426 -7.762 1 96.75 68 LEU A N 1
ATOM 487 C CA . LEU A 1 68 ? 17.391 -6.586 -6.973 1 96.75 68 LEU A CA 1
ATOM 488 C C . LEU A 1 68 ? 16.734 -7.391 -5.867 1 96.75 68 LEU A C 1
ATOM 490 O O . LEU A 1 68 ? 16.5 -6.875 -4.77 1 96.75 68 LEU A O 1
ATOM 494 N N . GLY A 1 69 ? 16.422 -8.68 -6.117 1 95.38 69 GLY A N 1
ATOM 495 C CA . GLY A 1 69 ? 15.742 -9.555 -5.168 1 95.38 69 GLY A CA 1
ATOM 496 C C . GLY A 1 69 ? 16.672 -10.562 -4.523 1 95.38 69 GLY A C 1
ATOM 497 O O . GLY A 1 69 ? 17.859 -10.273 -4.32 1 95.38 69 GLY A O 1
ATOM 498 N N . GLY A 1 70 ? 16.125 -11.617 -4.035 1 91.25 70 GLY A N 1
ATOM 499 C CA . GLY A 1 70 ? 16.938 -12.641 -3.389 1 91.25 70 GLY A CA 1
ATOM 500 C C . GLY A 1 70 ? 17.656 -13.555 -4.375 1 91.25 70 GLY A C 1
ATOM 501 O O . GLY A 1 70 ? 17.016 -14.148 -5.246 1 91.25 70 GLY A O 1
ATOM 502 N N . ARG A 1 71 ? 18.875 -13.734 -4.23 1 90.62 71 ARG A N 1
ATOM 503 C CA . ARG A 1 71 ? 19.656 -14.609 -5.105 1 90.62 71 ARG A CA 1
ATOM 504 C C . ARG A 1 71 ? 19.188 -16.047 -4.988 1 90.62 71 ARG A C 1
ATOM 506 O O . ARG A 1 71 ? 19.234 -16.812 -5.969 1 90.62 71 ARG A O 1
ATOM 513 N N . THR A 1 72 ? 18.766 -16.359 -3.836 1 92.44 72 THR A N 1
ATOM 514 C CA . THR A 1 72 ? 18.328 -17.734 -3.59 1 92.44 72 THR A CA 1
ATOM 515 C C . THR A 1 72 ? 17.094 -18.062 -4.434 1 92.44 72 THR A C 1
ATOM 517 O O . THR A 1 72 ? 16.875 -19.219 -4.781 1 92.44 72 THR A O 1
ATOM 520 N N . PHE A 1 73 ? 16.312 -17.062 -4.746 1 96.31 73 PHE A N 1
ATOM 521 C CA . PHE A 1 73 ? 15.156 -17.297 -5.617 1 96.31 73 PHE A CA 1
ATOM 522 C C . PHE A 1 73 ? 15.617 -17.672 -7.023 1 96.31 73 PHE A C 1
ATOM 524 O O . PHE A 1 73 ? 15.148 -18.672 -7.59 1 96.31 73 PHE A O 1
ATOM 531 N N . CYS A 1 74 ? 16.484 -16.875 -7.535 1 95.88 74 CYS A N 1
ATOM 532 C CA . CYS A 1 74 ? 16.953 -17.109 -8.891 1 95.88 74 CYS A CA 1
ATOM 533 C C . CYS A 1 74 ? 17.656 -18.469 -8.992 1 95.88 74 CYS A C 1
ATOM 535 O O . CYS A 1 74 ? 17.469 -19.203 -9.961 1 95.88 74 CYS A O 1
ATOM 537 N N . GLU A 1 75 ? 18.406 -18.766 -7.969 1 93.56 75 GLU A N 1
ATOM 538 C CA . GLU A 1 75 ? 19.109 -20.047 -7.934 1 93.56 75 GLU A CA 1
ATOM 539 C C . GLU A 1 75 ? 18.125 -21.219 -7.859 1 93.56 75 GLU A C 1
ATOM 541 O O . GLU A 1 75 ? 18.234 -22.188 -8.617 1 93.56 75 GLU A O 1
ATOM 546 N N . ALA A 1 76 ? 17.172 -21.094 -7.039 1 93.81 76 ALA A N 1
ATOM 547 C CA . ALA A 1 76 ? 16.219 -22.172 -6.801 1 93.81 76 ALA A CA 1
ATOM 548 C C . ALA A 1 76 ? 15.383 -22.438 -8.047 1 93.81 76 ALA A C 1
ATOM 550 O O . ALA A 1 76 ? 15.008 -23.578 -8.312 1 93.81 76 ALA A O 1
ATOM 551 N N . HIS A 1 77 ? 15.117 -21.406 -8.82 1 96.44 77 HIS A N 1
ATOM 552 C CA . HIS A 1 77 ? 14.164 -21.562 -9.914 1 96.44 77 HIS A CA 1
ATOM 553 C C . HIS A 1 77 ? 14.867 -21.531 -11.266 1 96.44 77 HIS A C 1
ATOM 555 O O . HIS A 1 77 ? 14.219 -21.625 -12.312 1 96.44 77 HIS A O 1
ATOM 561 N N . GLY A 1 78 ? 16.172 -21.406 -11.227 1 95.06 78 GLY A N 1
ATOM 562 C CA . GLY A 1 78 ? 16.922 -21.406 -12.469 1 95.06 78 GLY A CA 1
ATOM 563 C C . GLY A 1 78 ? 16.562 -20.25 -13.383 1 95.06 78 GLY A C 1
ATOM 564 O O . GLY A 1 78 ? 16.344 -20.438 -14.578 1 95.06 78 GLY A O 1
ATOM 565 N N . VAL A 1 79 ? 16.422 -19.094 -12.789 1 97.56 79 VAL A N 1
ATOM 566 C CA . VAL A 1 79 ? 16.078 -17.922 -13.578 1 97.56 79 VAL A CA 1
ATOM 567 C C . VAL A 1 79 ? 17.125 -16.844 -13.367 1 97.56 79 VAL A C 1
ATOM 569 O O . VAL A 1 79 ? 17.875 -16.859 -12.383 1 97.56 79 VAL A O 1
ATOM 572 N N . ARG A 1 80 ? 17.156 -15.938 -14.289 1 97.31 80 ARG A N 1
ATOM 573 C CA . ARG A 1 80 ? 18.094 -14.82 -14.25 1 97.31 80 ARG A CA 1
ATOM 574 C C . ARG A 1 80 ? 17.531 -13.664 -13.43 1 97.31 80 ARG A C 1
ATOM 576 O O . ARG A 1 80 ? 18.266 -13 -12.703 1 97.31 80 ARG A O 1
ATOM 583 N N . PHE A 1 81 ? 16.203 -13.391 -13.516 1 98.25 81 PHE A N 1
ATOM 584 C CA . PHE A 1 81 ? 15.562 -12.25 -12.883 1 98.25 81 PHE A CA 1
ATOM 585 C C . PHE A 1 81 ? 14.586 -12.703 -11.805 1 98.25 81 PHE A C 1
ATOM 587 O O . PHE A 1 81 ? 13.898 -13.711 -11.969 1 98.25 81 PHE A O 1
ATOM 594 N N . PRO A 1 82 ? 14.5 -12 -10.719 1 98.44 82 PRO A N 1
ATOM 595 C CA . PRO A 1 82 ? 13.523 -12.305 -9.68 1 98.44 82 PRO A CA 1
ATOM 596 C C . PRO A 1 82 ? 12.133 -11.75 -9.984 1 98.44 82 PRO A C 1
ATOM 598 O O . PRO A 1 82 ? 11.609 -10.938 -9.227 1 98.44 82 PRO A O 1
ATOM 601 N N . TYR A 1 83 ? 11.57 -12.227 -11.047 1 98.88 83 TYR A N 1
ATOM 602 C CA . TYR A 1 83 ? 10.344 -11.664 -11.602 1 98.88 83 TYR A CA 1
ATOM 603 C C . TYR A 1 83 ? 9.406 -12.766 -12.094 1 98.88 83 TYR A C 1
ATOM 605 O O . TYR A 1 83 ? 9.836 -13.68 -12.805 1 98.88 83 TYR A O 1
ATOM 613 N N . VAL A 1 84 ? 8.172 -12.688 -11.625 1 98.88 84 VAL A N 1
ATOM 614 C CA . VAL A 1 84 ? 7.141 -13.648 -12 1 98.88 84 VAL A CA 1
ATOM 615 C C . VAL A 1 84 ? 5.949 -12.914 -12.609 1 98.88 84 VAL A C 1
ATOM 617 O O . VAL A 1 84 ? 5.551 -11.852 -12.125 1 98.88 84 VAL A O 1
ATOM 620 N N . ALA A 1 85 ? 5.449 -13.43 -13.75 1 98.31 85 ALA A N 1
ATOM 621 C CA . ALA A 1 85 ? 4.227 -12.906 -14.359 1 98.31 85 ALA A CA 1
ATOM 622 C C . ALA A 1 85 ? 3.098 -13.93 -14.281 1 98.31 85 ALA A C 1
ATOM 624 O O . ALA A 1 85 ? 3.332 -15.133 -14.391 1 98.31 85 ALA A O 1
ATOM 625 N N . GLY A 1 86 ? 1.927 -13.477 -14.359 1 91.25 86 GLY A N 1
ATOM 626 C CA . GLY A 1 86 ? 0.745 -14.297 -14.156 1 91.25 86 GLY A CA 1
ATOM 627 C C . GLY A 1 86 ? 0.165 -14.172 -12.766 1 91.25 86 GLY A C 1
ATOM 628 O O . GLY A 1 86 ? 0.491 -13.242 -12.031 1 91.25 86 GLY A O 1
ATOM 629 N N . GLU A 1 87 ? -0.738 -15.023 -12.727 1 96.69 87 GLU A N 1
ATOM 630 C CA . GLU A 1 87 ? -1.478 -16.141 -13.297 1 96.69 87 GLU A CA 1
ATOM 631 C C . GLU A 1 87 ? -2.941 -15.773 -13.531 1 96.69 87 GLU A C 1
ATOM 633 O O . GLU A 1 87 ? -3.842 -16.5 -13.109 1 96.69 87 GLU A O 1
ATOM 638 N N . MET A 1 88 ? -3.189 -14.742 -14.266 1 96.69 88 MET A N 1
ATOM 639 C CA . MET A 1 88 ? -4.543 -14.25 -14.5 1 96.69 88 MET A CA 1
ATOM 640 C C . MET A 1 88 ? -5.449 -15.367 -15 1 96.69 88 MET A C 1
ATOM 642 O O . MET A 1 88 ? -5.113 -16.062 -15.969 1 96.69 88 MET A O 1
ATOM 646 N N . ALA A 1 89 ? -6.578 -15.508 -14.484 1 95.94 89 ALA A N 1
ATOM 647 C CA . ALA A 1 89 ? -7.473 -16.656 -14.617 1 95.94 89 ALA A CA 1
ATOM 648 C C . ALA A 1 89 ? -8.094 -16.703 -16 1 95.94 89 ALA A C 1
ATOM 650 O O . ALA A 1 89 ? -7.961 -15.766 -16.797 1 95.94 89 ALA A O 1
ATOM 651 N N . ASN A 1 90 ? -8.766 -17.828 -16.297 1 96.31 90 ASN A N 1
ATOM 652 C CA . ASN A 1 90 ? -9.539 -18.078 -17.516 1 96.31 90 ASN A CA 1
ATOM 653 C C . ASN A 1 90 ? -8.656 -18.016 -18.766 1 96.31 90 ASN A C 1
ATOM 655 O O . ASN A 1 90 ? -9.102 -17.562 -19.828 1 96.31 90 ASN A O 1
ATOM 659 N N . GLY A 1 91 ? -7.43 -18.312 -18.578 1 97.69 91 GLY A N 1
ATOM 660 C CA . GLY A 1 91 ? -6.516 -18.375 -19.703 1 97.69 91 GLY A CA 1
ATOM 661 C C . GLY A 1 91 ? -6.035 -17.016 -20.156 1 97.69 91 GLY A C 1
ATOM 662 O O . GLY A 1 91 ? -5.43 -16.875 -21.219 1 97.69 91 GLY A O 1
ATOM 663 N N . ILE A 1 92 ? -6.316 -15.977 -19.375 1 98.31 92 ILE A N 1
ATOM 664 C CA . ILE A 1 92 ? -5.785 -14.664 -19.719 1 98.31 92 ILE A CA 1
ATOM 665 C C . ILE A 1 92 ? -4.258 -14.703 -19.703 1 98.31 92 ILE A C 1
ATOM 667 O O . ILE A 1 92 ? -3.602 -14.133 -20.578 1 98.31 92 ILE A O 1
ATOM 671 N N . ALA A 1 93 ? -3.715 -15.312 -18.656 1 98.62 93 ALA A N 1
ATOM 672 C CA . ALA A 1 93 ? -2.309 -15.695 -18.719 1 98.62 93 ALA A CA 1
ATOM 673 C C . ALA A 1 93 ? -2.119 -16.906 -19.625 1 98.62 93 ALA A C 1
ATOM 675 O O . ALA A 1 93 ? -2.254 -18.047 -19.172 1 98.62 93 ALA A O 1
ATOM 676 N N . THR A 1 94 ? -1.782 -16.719 -20.844 1 98.62 94 THR A N 1
ATOM 677 C CA . THR A 1 94 ? -1.791 -17.734 -21.891 1 98.62 94 THR A CA 1
ATOM 678 C C . THR A 1 94 ? -0.503 -18.547 -21.859 1 98.62 94 THR A C 1
ATOM 680 O O . THR A 1 94 ? 0.437 -18.219 -21.141 1 98.62 94 THR A O 1
ATOM 683 N N . THR A 1 95 ? -0.525 -19.672 -22.672 1 98.69 95 THR A N 1
ATOM 684 C CA . THR A 1 95 ? 0.702 -20.438 -22.859 1 98.69 95 THR A CA 1
ATOM 685 C C . THR A 1 95 ? 1.763 -19.594 -23.562 1 98.69 95 THR A C 1
ATOM 687 O O . THR A 1 95 ? 2.957 -19.75 -23.297 1 98.69 95 THR A O 1
ATOM 690 N N . GLY A 1 96 ? 1.312 -18.688 -24.469 1 98.5 96 GLY A N 1
ATOM 691 C CA . GLY A 1 96 ? 2.242 -17.781 -25.109 1 98.5 96 GLY A CA 1
ATOM 692 C C . GLY A 1 96 ? 2.949 -16.859 -24.141 1 98.5 96 GLY A C 1
ATOM 693 O O . GLY A 1 96 ? 4.152 -16.625 -24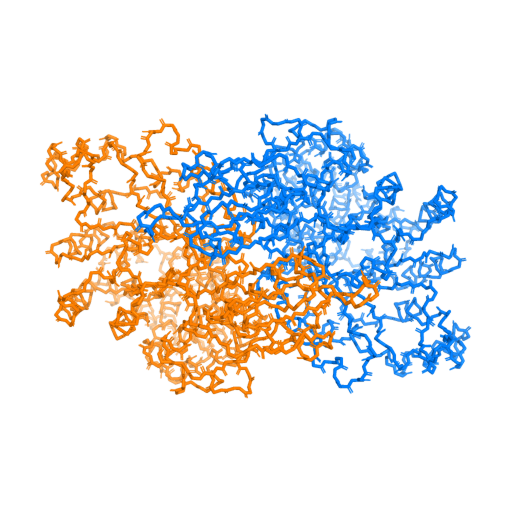.266 1 98.5 96 GLY A O 1
ATOM 694 N N . MET A 1 97 ? 2.215 -16.359 -23.188 1 98.44 97 MET A N 1
ATOM 695 C CA . MET A 1 97 ? 2.791 -15.5 -22.156 1 98.44 97 MET A CA 1
ATOM 696 C C . MET A 1 97 ? 3.809 -16.266 -21.312 1 98.44 97 MET A C 1
ATOM 698 O O . MET A 1 97 ? 4.895 -15.75 -21.031 1 98.44 97 MET A O 1
ATOM 702 N N . VAL A 1 98 ? 3.436 -17.438 -20.906 1 98.75 98 VAL A N 1
ATOM 703 C CA . VAL A 1 98 ? 4.297 -18.281 -20.078 1 98.75 98 VAL A CA 1
ATOM 704 C C . VAL A 1 98 ? 5.59 -18.578 -20.828 1 98.75 98 VAL A C 1
ATOM 706 O O . VAL A 1 98 ? 6.684 -18.484 -20.266 1 98.75 98 VAL A O 1
ATOM 709 N N . ALA A 1 99 ? 5.469 -18.953 -22.078 1 98.5 99 ALA A N 1
ATOM 710 C CA . ALA A 1 99 ? 6.641 -19.297 -22.875 1 98.5 99 ALA A CA 1
ATOM 711 C C . ALA A 1 99 ? 7.551 -18.078 -23.047 1 98.5 99 ALA A C 1
ATOM 713 O O . ALA A 1 99 ? 8.773 -18.203 -22.969 1 98.5 99 ALA A O 1
ATOM 714 N N . ALA A 1 100 ? 6.949 -16.906 -23.328 1 98.38 100 ALA A N 1
ATOM 715 C CA . ALA A 1 100 ? 7.73 -15.68 -23.484 1 98.38 100 ALA A CA 1
ATOM 716 C C . ALA A 1 100 ? 8.523 -15.367 -22.203 1 98.38 100 ALA A C 1
ATOM 718 O O . ALA A 1 100 ? 9.703 -15.008 -22.281 1 98.38 100 ALA A O 1
ATOM 719 N N . MET A 1 101 ? 7.938 -15.523 -21.109 1 98.62 101 MET A N 1
ATOM 720 C CA . MET A 1 101 ? 8.602 -15.266 -19.828 1 98.62 101 MET A CA 1
ATOM 721 C C . MET A 1 101 ? 9.727 -16.266 -19.594 1 98.62 101 MET A C 1
ATOM 723 O O . MET A 1 101 ? 10.812 -15.883 -19.141 1 98.62 101 MET A O 1
ATOM 727 N N . ALA A 1 102 ? 9.43 -17.516 -19.812 1 98.44 102 ALA A N 1
ATOM 728 C CA . ALA A 1 102 ? 10.445 -18.562 -19.641 1 98.44 102 ALA A CA 1
ATOM 729 C C . ALA A 1 102 ? 11.68 -18.266 -20.484 1 98.44 102 ALA A C 1
ATOM 731 O O . ALA A 1 102 ? 12.812 -18.391 -20.016 1 98.44 102 ALA A O 1
ATOM 732 N N . ARG A 1 103 ? 11.453 -17.906 -21.719 1 97.62 103 ARG A N 1
ATOM 733 C CA . ARG A 1 103 ? 12.555 -17.625 -22.625 1 97.62 103 ARG A CA 1
ATOM 734 C C . ARG A 1 103 ? 13.336 -16.391 -22.188 1 97.62 103 ARG A C 1
ATOM 736 O O . ARG A 1 103 ? 14.539 -16.297 -22.422 1 97.62 103 ARG A O 1
ATOM 743 N N . ALA A 1 104 ? 12.633 -15.453 -21.562 1 97.88 104 ALA A N 1
ATOM 744 C CA . ALA A 1 104 ? 13.281 -14.25 -21.047 1 97.88 104 ALA A CA 1
ATOM 745 C C . ALA A 1 104 ? 13.938 -14.516 -19.703 1 97.88 104 ALA A C 1
ATOM 747 O O . ALA A 1 104 ? 14.375 -13.578 -19.016 1 97.88 104 ALA A O 1
ATOM 748 N N . GLU A 1 105 ? 14.008 -15.805 -19.266 1 97.62 105 GLU A N 1
ATOM 749 C CA . GLU A 1 105 ? 14.672 -16.25 -18.047 1 97.62 105 GLU A CA 1
ATOM 750 C C . GLU A 1 105 ? 13.984 -15.703 -16.797 1 97.62 105 GLU A C 1
ATOM 752 O O . GLU A 1 105 ? 14.648 -15.281 -15.852 1 97.62 105 GLU A O 1
ATOM 757 N N . MET A 1 106 ? 12.719 -15.625 -16.828 1 98.62 106 MET A N 1
ATOM 758 C CA . MET A 1 106 ? 11.797 -15.336 -15.742 1 98.62 106 MET A CA 1
ATOM 759 C C . MET A 1 106 ? 10.758 -16.438 -15.594 1 98.62 106 MET A C 1
ATOM 761 O O . MET A 1 106 ? 10.852 -17.484 -16.25 1 98.62 106 MET A O 1
ATOM 765 N N . ILE A 1 107 ? 9.852 -16.328 -14.648 1 98.75 107 ILE A N 1
ATOM 766 C CA . ILE A 1 107 ? 8.836 -17.359 -14.477 1 98.75 107 ILE A CA 1
ATOM 767 C C . ILE A 1 107 ? 7.48 -16.828 -14.938 1 98.75 107 ILE A C 1
ATOM 769 O O . ILE A 1 107 ? 7.129 -15.68 -14.648 1 98.75 107 ILE A O 1
ATOM 773 N N . GLY A 1 108 ? 6.777 -17.578 -15.703 1 98.62 108 GLY A N 1
ATOM 774 C CA . GLY A 1 108 ? 5.371 -17.359 -15.992 1 98.62 108 GLY A CA 1
ATOM 775 C C . GLY A 1 108 ? 4.473 -18.484 -15.508 1 98.62 108 GLY A C 1
ATOM 776 O O . GLY A 1 108 ? 4.859 -19.656 -15.547 1 98.62 108 GLY A O 1
ATOM 777 N N . PHE A 1 109 ? 3.312 -18.188 -15.023 1 98.81 109 PHE A N 1
ATOM 778 C CA . PHE A 1 109 ? 2.318 -19.188 -14.633 1 98.81 109 PHE A CA 1
ATOM 779 C C . PHE A 1 109 ? 1.088 -19.094 -15.531 1 98.81 109 PHE A C 1
ATOM 781 O O . PHE A 1 109 ? 0.523 -18.016 -15.719 1 98.81 109 PHE A O 1
ATOM 788 N N . PHE A 1 110 ? 0.672 -20.203 -16.094 1 98.81 110 PHE A N 1
ATOM 789 C CA . PHE A 1 110 ? -0.555 -20.312 -16.875 1 98.81 110 PHE A CA 1
ATOM 790 C C . PHE A 1 110 ? -1.778 -20.094 -15.984 1 98.81 110 PHE A C 1
ATOM 792 O O . PHE A 1 110 ? -1.831 -20.578 -14.859 1 98.81 110 PHE A O 1
ATOM 799 N N . GLY A 1 111 ? -2.725 -19.297 -16.516 1 98.44 111 GLY A N 1
ATOM 800 C CA . GLY A 1 111 ? -3.939 -19.031 -15.758 1 98.44 111 GLY A CA 1
ATOM 801 C C . GLY A 1 111 ? -4.984 -20.109 -15.898 1 98.44 111 GLY A C 1
ATOM 802 O O . GLY A 1 111 ? -5.977 -19.938 -16.609 1 98.44 111 GLY A O 1
ATOM 803 N N . ALA A 1 112 ? -4.918 -21.109 -15.141 1 97.94 112 ALA A N 1
ATOM 804 C CA . ALA A 1 112 ? -5.777 -22.281 -15.266 1 97.94 112 ALA A CA 1
ATOM 805 C C . ALA A 1 112 ? -7.105 -22.078 -14.547 1 97.94 112 ALA A C 1
ATOM 807 O O . ALA A 1 112 ? -8.078 -22.781 -14.812 1 97.94 112 ALA A O 1
ATOM 808 N N . GLY A 1 113 ? -7.121 -21.125 -13.578 1 94.38 113 GLY A N 1
ATOM 809 C CA . GLY A 1 113 ? -8.352 -20.875 -12.836 1 94.38 113 GLY A CA 1
ATOM 810 C C . GLY A 1 113 ? -9.547 -20.609 -13.727 1 94.38 113 GLY A C 1
ATOM 811 O O . GLY A 1 113 ? -9.477 -19.797 -14.641 1 94.38 113 GLY A O 1
ATOM 812 N N . GLY A 1 114 ? -10.633 -21.297 -13.531 1 90.56 114 GLY A N 1
ATOM 813 C CA . GLY A 1 114 ? -11.867 -21.078 -14.266 1 90.56 114 GLY A CA 1
ATOM 814 C C . GLY A 1 114 ? -11.953 -21.906 -15.539 1 90.56 114 GLY A C 1
ATOM 815 O O . GLY A 1 114 ? -13.008 -21.969 -16.172 1 90.56 114 GLY A O 1
ATOM 816 N N . LEU A 1 115 ? -10.891 -22.594 -15.945 1 94.25 115 LEU A N 1
ATOM 817 C CA . LEU A 1 115 ? -10.883 -23.375 -17.172 1 94.25 115 LEU A CA 1
ATOM 818 C C . LEU A 1 115 ? -11.312 -24.812 -16.906 1 94.25 115 LEU A C 1
ATOM 820 O O . LEU A 1 115 ? -11.031 -25.359 -15.828 1 94.25 115 LEU A O 1
ATOM 824 N N . PRO A 1 116 ? -12.008 -25.422 -17.891 1 91.81 116 PRO A N 1
ATOM 825 C CA . PRO A 1 116 ? -12.266 -26.859 -17.75 1 91.81 116 PRO A CA 1
ATOM 826 C C . PRO A 1 116 ? -10.992 -27.703 -17.859 1 91.81 116 PRO A C 1
ATOM 828 O O . PRO A 1 116 ? -10.016 -27.281 -18.484 1 91.81 116 PRO A O 1
ATOM 831 N N . LEU A 1 117 ? -11.07 -28.891 -17.297 1 94.94 117 LEU A N 1
ATOM 832 C CA . LEU A 1 117 ? -9.914 -29.766 -17.172 1 94.94 117 LEU A CA 1
ATOM 833 C C . LEU A 1 117 ? -9.281 -30.047 -18.531 1 94.94 117 LEU A C 1
ATOM 835 O O . LEU A 1 117 ? -8.062 -30 -18.688 1 94.94 117 LEU A O 1
ATOM 839 N N . PRO A 1 118 ? -10.047 -30.281 -19.625 1 96.31 118 PRO A N 1
ATOM 840 C CA . PRO A 1 118 ? -9.43 -30.562 -20.922 1 96.31 118 PRO A CA 1
ATOM 841 C C . PRO A 1 118 ? -8.602 -29.391 -21.453 1 96.31 118 PRO A C 1
ATOM 843 O O . PRO A 1 118 ? -7.574 -29.609 -22.094 1 96.31 118 PRO A O 1
ATOM 846 N N . GLU A 1 119 ? -9.055 -28.219 -21.156 1 96.81 119 GLU A N 1
ATOM 847 C CA . GLU A 1 119 ? -8.312 -27.031 -21.609 1 96.81 119 GLU A CA 1
ATOM 848 C C . GLU A 1 119 ? -6.996 -26.891 -20.844 1 96.81 119 GLU A C 1
ATOM 850 O O . GLU A 1 119 ? -5.973 -26.516 -21.406 1 96.81 119 GLU A O 1
ATOM 855 N N . VAL A 1 120 ? -7.043 -27.172 -19.578 1 98.06 120 VAL A N 1
ATOM 856 C CA . VAL A 1 120 ? -5.832 -27.156 -18.766 1 98.06 120 VAL A CA 1
ATOM 857 C C . VAL A 1 120 ? -4.844 -28.188 -19.281 1 98.06 120 VAL A C 1
ATOM 859 O O . VAL A 1 120 ? -3.65 -27.906 -19.422 1 98.06 120 VAL A O 1
ATOM 862 N N . GLU A 1 121 ? -5.383 -29.344 -19.562 1 98.19 121 GLU A N 1
ATOM 863 C CA . GLU A 1 121 ? -4.539 -30.438 -20.062 1 98.19 121 GLU A CA 1
ATOM 864 C C . GLU A 1 121 ? -3.867 -30.047 -21.391 1 98.19 121 GLU A C 1
ATOM 866 O O . GLU A 1 121 ? -2.67 -30.281 -21.562 1 98.19 121 GLU A O 1
ATOM 871 N N . ARG A 1 122 ? -4.609 -29.484 -22.266 1 98.31 122 ARG A N 1
ATOM 872 C CA . ARG A 1 122 ? -4.062 -29.031 -23.547 1 98.31 122 ARG A CA 1
ATOM 873 C C . ARG A 1 122 ? -2.961 -28 -23.328 1 98.31 122 ARG A C 1
ATOM 875 O O . ARG A 1 122 ? -1.918 -28.047 -23.984 1 98.31 122 ARG A O 1
ATOM 882 N N . ALA A 1 123 ? -3.203 -27.062 -22.469 1 98.44 123 ALA A N 1
ATOM 883 C CA . ALA A 1 123 ? -2.227 -26.016 -22.188 1 98.44 123 ALA A CA 1
ATOM 884 C C . ALA A 1 123 ? -0.94 -26.609 -21.609 1 98.44 123 ALA A C 1
ATOM 886 O O . ALA A 1 123 ? 0.16 -26.219 -22.016 1 98.44 123 ALA A O 1
ATOM 887 N N . VAL A 1 124 ? -1.068 -27.562 -20.688 1 98.19 124 VAL A N 1
ATOM 888 C CA . VAL A 1 124 ? 0.074 -28.188 -20.031 1 98.19 124 VAL A CA 1
ATOM 889 C C . VAL A 1 124 ? 0.91 -28.938 -21.047 1 98.19 124 VAL A C 1
ATOM 891 O O . VAL A 1 124 ? 2.139 -28.844 -21.047 1 98.19 124 VAL A O 1
ATOM 894 N N . HIS A 1 125 ? 0.243 -29.672 -21.938 1 97.75 125 HIS A N 1
ATOM 895 C CA . HIS A 1 125 ? 0.951 -30.422 -22.984 1 97.75 125 HIS A CA 1
ATOM 896 C C . HIS A 1 125 ? 1.681 -29.469 -23.938 1 97.75 125 HIS A C 1
ATOM 898 O O . HIS A 1 125 ? 2.826 -29.734 -24.312 1 97.75 125 HIS A O 1
ATOM 904 N N . SER A 1 126 ? 1 -28.438 -24.281 1 97.81 126 SER A N 1
ATOM 905 C CA . SER A 1 126 ? 1.608 -27.438 -25.156 1 97.81 126 SER A CA 1
ATOM 906 C C . SER A 1 126 ? 2.857 -26.828 -24.516 1 97.81 126 SER A C 1
ATOM 908 O O . SER A 1 126 ? 3.896 -26.719 -25.172 1 97.81 126 SER A O 1
ATOM 910 N N . LEU A 1 127 ? 2.809 -26.438 -23.281 1 98.06 127 LEU A N 1
ATOM 911 C CA . LEU A 1 127 ? 3.932 -25.844 -22.578 1 98.06 127 LEU A CA 1
ATOM 912 C C . LEU A 1 127 ? 5.07 -26.844 -22.406 1 98.06 127 LEU A C 1
ATOM 914 O O . LEU A 1 127 ? 6.238 -26.5 -22.625 1 98.06 127 LEU A O 1
ATOM 918 N N . ALA A 1 128 ? 4.734 -28.047 -22.031 1 96.25 128 ALA A N 1
ATOM 919 C CA . ALA A 1 128 ? 5.742 -29.094 -21.859 1 96.25 128 ALA A CA 1
ATOM 920 C C . ALA A 1 128 ? 6.504 -29.344 -23.172 1 96.25 128 ALA A C 1
ATOM 922 O O . ALA A 1 128 ? 7.719 -29.547 -23.156 1 96.25 128 ALA A O 1
ATOM 923 N N . GLN A 1 129 ? 5.75 -29.328 -24.219 1 96 129 GLN A N 1
ATOM 924 C CA . GLN A 1 129 ? 6.363 -29.547 -25.531 1 96 129 GLN A CA 1
ATOM 925 C C . GLN A 1 129 ? 7.223 -28.359 -25.953 1 96 129 GLN A C 1
ATOM 927 O O . GLN A 1 129 ? 8.359 -28.531 -26.391 1 96 129 GLN A O 1
ATOM 932 N N . GLU A 1 130 ? 6.73 -27.234 -25.734 1 96.25 130 GLU A N 1
ATOM 933 C CA . GLU A 1 130 ? 7.402 -26.016 -26.203 1 96.25 130 GLU A CA 1
ATOM 934 C C . GLU A 1 130 ? 8.625 -25.703 -25.344 1 96.25 130 GLU A C 1
ATOM 936 O O . GLU A 1 130 ? 9.617 -25.172 -25.844 1 96.25 130 GLU A O 1
ATOM 941 N N . LEU A 1 131 ? 8.531 -26.016 -24.094 1 96.38 131 LEU A N 1
ATOM 942 C CA . LEU A 1 131 ? 9.57 -25.625 -23.156 1 96.38 131 LEU A CA 1
ATOM 943 C C . LEU A 1 131 ? 10.336 -26.844 -22.641 1 96.38 131 LEU A C 1
ATOM 945 O O . LEU A 1 131 ? 10.82 -26.828 -21.5 1 96.38 131 LEU A O 1
ATOM 949 N N . GLU A 1 132 ? 10.438 -27.922 -23.328 1 86.94 132 GLU A N 1
ATOM 950 C CA . GLU A 1 132 ? 10.93 -29.234 -22.922 1 86.94 132 GLU A CA 1
ATOM 951 C C . GLU A 1 132 ? 12.273 -29.125 -22.203 1 86.94 132 GLU A C 1
ATOM 953 O O . GLU A 1 132 ? 12.539 -29.859 -21.266 1 86.94 132 GLU A O 1
ATOM 958 N N . SER A 1 133 ? 13.094 -28.172 -22.391 1 89 133 SER A N 1
ATOM 959 C CA . SER A 1 133 ? 14.414 -28.062 -21.781 1 89 133 SER A CA 1
ATOM 960 C C . SER A 1 133 ? 14.414 -27.047 -20.641 1 89 133 SER A C 1
ATOM 962 O O . SER A 1 133 ? 15.422 -26.891 -19.938 1 89 133 SER A O 1
ATOM 964 N N . ARG A 1 134 ? 13.336 -26.5 -20.375 1 93.81 134 ARG A N 1
ATOM 965 C CA . ARG A 1 134 ? 13.258 -25.469 -19.344 1 93.81 134 ARG A CA 1
ATOM 966 C C . ARG A 1 134 ? 12.328 -25.891 -18.203 1 93.81 134 ARG A C 1
ATOM 968 O O . ARG A 1 134 ? 11.352 -26.594 -18.438 1 93.81 134 ARG A O 1
ATOM 975 N N . THR A 1 135 ? 12.68 -25.438 -17.016 1 95.31 135 THR A N 1
ATOM 976 C CA . THR A 1 135 ? 11.859 -25.781 -15.867 1 95.31 135 THR A CA 1
ATOM 977 C C . THR A 1 135 ? 11.266 -24.547 -15.219 1 95.31 135 THR A C 1
ATOM 979 O O . THR A 1 135 ? 10.508 -24.641 -14.25 1 95.31 135 THR A O 1
ATOM 982 N N . ASN A 1 136 ? 11.562 -23.312 -15.766 1 97.81 136 ASN A N 1
ATOM 983 C CA . ASN A 1 136 ? 11.133 -22.078 -15.141 1 97.81 136 ASN A CA 1
ATOM 984 C C . ASN A 1 136 ? 9.75 -21.641 -15.633 1 97.81 136 ASN A C 1
ATOM 986 O O . ASN A 1 136 ? 9.555 -20.5 -16.047 1 97.81 136 ASN A O 1
ATOM 990 N N . TRP A 1 137 ? 8.766 -22.484 -15.555 1 98.38 137 TRP A N 1
ATOM 991 C CA . TRP A 1 137 ? 7.371 -22.203 -15.883 1 98.38 137 TRP A CA 1
ATOM 992 C C . TRP A 1 137 ? 6.43 -22.984 -14.984 1 98.38 137 TRP A C 1
ATOM 994 O O . TRP A 1 137 ? 6.848 -23.938 -14.32 1 98.38 137 TRP A O 1
ATOM 1004 N N . GLY A 1 138 ? 5.215 -22.578 -14.883 1 98.62 138 GLY A N 1
ATOM 1005 C CA . GLY A 1 138 ? 4.281 -23.281 -14.031 1 98.62 138 GLY A CA 1
ATOM 1006 C C . GLY A 1 138 ? 2.83 -23.031 -14.391 1 98.62 138 GLY A C 1
ATOM 1007 O O . GLY A 1 138 ? 2.539 -22.438 -15.438 1 98.62 138 GLY A O 1
ATOM 1008 N N . VAL A 1 139 ? 1.972 -23.625 -13.609 1 98.81 139 VAL A N 1
ATOM 1009 C CA . VAL A 1 139 ? 0.527 -23.531 -13.797 1 98.81 139 VAL A CA 1
ATOM 1010 C C . VAL A 1 139 ? -0.146 -23.188 -12.469 1 98.81 139 VAL A C 1
ATOM 1012 O O . VAL A 1 139 ? 0.307 -23.609 -11.406 1 98.81 139 VAL A O 1
ATOM 1015 N N . ASN A 1 140 ? -1.149 -22.422 -12.562 1 98.38 140 ASN A N 1
ATOM 1016 C CA . ASN A 1 140 ? -1.929 -22.031 -11.398 1 98.38 140 ASN A CA 1
ATOM 1017 C C . ASN A 1 140 ? -2.867 -23.141 -10.953 1 98.38 140 ASN A C 1
ATOM 1019 O O . ASN A 1 140 ? -3.473 -23.812 -11.781 1 98.38 140 ASN A O 1
ATOM 1023 N N . LEU A 1 141 ? -2.922 -23.438 -9.703 1 98.12 141 LEU A N 1
ATOM 1024 C CA . LEU A 1 141 ? -3.965 -24.219 -9.047 1 98.12 141 LEU A CA 1
ATOM 1025 C C . LEU A 1 141 ? -4.797 -23.344 -8.117 1 98.12 141 LEU A C 1
ATOM 1027 O O . LEU A 1 141 ? -4.316 -22.922 -7.059 1 98.12 141 LEU A O 1
ATOM 1031 N N . ILE A 1 142 ? -5.988 -23.109 -8.477 1 95.25 142 ILE A N 1
ATOM 1032 C CA . ILE A 1 142 ? -6.836 -22.219 -7.699 1 95.25 142 ILE A CA 1
ATOM 1033 C C . ILE A 1 142 ? -7.781 -23.031 -6.82 1 95.25 142 ILE A C 1
ATOM 1035 O O . ILE A 1 142 ? -8.219 -24.125 -7.207 1 95.25 142 ILE A O 1
ATOM 1039 N N . HIS A 1 143 ? -8.062 -22.484 -5.633 1 92.25 143 HIS A N 1
ATOM 1040 C CA . HIS A 1 143 ? -9 -23.141 -4.719 1 92.25 143 HIS A CA 1
ATOM 1041 C C . HIS A 1 143 ? -10.422 -23.078 -5.262 1 92.25 143 HIS A C 1
ATOM 1043 O O . HIS A 1 143 ? -10.859 -22.047 -5.77 1 92.25 143 HIS A O 1
ATOM 1049 N N . SER A 1 144 ? -11.039 -24.156 -5.25 1 84.25 144 SER A N 1
ATOM 1050 C CA . SER A 1 144 ? -12.43 -24.297 -5.656 1 84.25 144 SER A CA 1
ATOM 1051 C C . SER A 1 144 ? -13.266 -24.938 -4.551 1 84.25 144 SER A C 1
ATOM 1053 O O . SER A 1 144 ? -13.641 -26.109 -4.656 1 84.25 144 SER A O 1
ATOM 1055 N N . PRO A 1 145 ? -13.68 -24.141 -3.645 1 80.19 145 PRO A N 1
ATOM 1056 C CA . PRO A 1 145 ? -14.352 -24.75 -2.488 1 80.19 145 PRO A CA 1
ATOM 1057 C C . PRO A 1 145 ? -15.641 -25.469 -2.865 1 80.19 145 PRO A C 1
ATOM 1059 O O . PRO A 1 145 ? -16 -26.469 -2.236 1 80.19 145 PRO A O 1
ATOM 1062 N N . ALA A 1 146 ? -16.25 -24.984 -3.881 1 77.88 146 ALA A N 1
ATOM 1063 C CA . ALA A 1 146 ? -17.516 -25.578 -4.293 1 77.88 146 ALA A CA 1
ATOM 1064 C C . ALA A 1 146 ? -17.297 -26.812 -5.168 1 77.88 146 ALA A C 1
ATOM 1066 O O . ALA A 1 146 ? -18.219 -27.594 -5.387 1 77.88 146 ALA A O 1
ATOM 1067 N N . GLU A 1 147 ? -16.047 -27 -5.602 1 84.06 147 GLU A N 1
ATOM 1068 C CA . GLU A 1 147 ? -15.742 -28.125 -6.477 1 84.06 147 GLU A CA 1
ATOM 1069 C C . GLU A 1 147 ? -14.422 -28.797 -6.07 1 84.06 147 GLU A C 1
ATOM 1071 O O . GLU A 1 147 ? -13.484 -28.859 -6.863 1 84.06 147 GLU A O 1
ATOM 1076 N N . PRO A 1 148 ? -14.391 -29.406 -4.98 1 88.75 148 PRO A N 1
ATOM 1077 C CA . PRO A 1 148 ? -13.148 -30.016 -4.496 1 88.75 148 PRO A CA 1
ATOM 1078 C C . PRO A 1 148 ? -12.617 -31.094 -5.434 1 88.75 148 PRO A C 1
ATOM 1080 O O . PRO A 1 148 ? -11.406 -31.281 -5.539 1 88.75 148 PRO A O 1
ATOM 1083 N N . GLU A 1 149 ? -13.523 -31.781 -6.102 1 90.44 149 GLU A N 1
ATOM 1084 C CA . GLU A 1 149 ? -13.094 -32.844 -7.031 1 90.44 149 GLU A CA 1
ATOM 1085 C C . GLU A 1 149 ? -12.336 -32.219 -8.219 1 90.44 149 GLU A C 1
ATOM 1087 O O . GLU A 1 149 ? -11.391 -32.844 -8.727 1 90.44 149 GLU A O 1
ATOM 1092 N N . LEU A 1 150 ? -12.82 -31.125 -8.68 1 90.19 150 LEU A N 1
ATOM 1093 C CA . LEU A 1 150 ? -12.117 -30.453 -9.766 1 90.19 150 LEU A CA 1
ATOM 1094 C C . LEU A 1 150 ? -10.711 -30.047 -9.328 1 90.19 150 LEU A C 1
ATOM 1096 O O . LEU A 1 150 ? -9.75 -30.219 -10.086 1 90.19 150 LEU A O 1
ATOM 1100 N N . GLU A 1 151 ? -10.609 -29.469 -8.164 1 94.69 151 GLU A N 1
ATOM 1101 C CA . GLU A 1 151 ? -9.312 -29.094 -7.613 1 94.69 151 GLU A CA 1
ATOM 1102 C C . GLU A 1 151 ? -8.359 -30.281 -7.574 1 94.69 151 GLU A C 1
ATOM 1104 O O . GLU A 1 151 ? -7.207 -30.188 -8 1 94.69 151 GLU A O 1
ATOM 1109 N N . TRP A 1 152 ? -8.898 -31.406 -7.121 1 96.44 152 TRP A N 1
ATOM 1110 C CA . TRP A 1 152 ? -8.125 -32.625 -7.016 1 96.44 152 TRP A CA 1
ATOM 1111 C C . TRP A 1 152 ? -7.664 -33.094 -8.391 1 96.44 152 TRP A C 1
ATOM 1113 O O . TRP A 1 152 ? -6.492 -33.438 -8.586 1 96.44 152 TRP A O 1
ATOM 1123 N N . ARG A 1 153 ? -8.555 -33.125 -9.328 1 96.62 153 ARG A N 1
ATOM 1124 C CA . ARG A 1 153 ? -8.25 -33.625 -10.664 1 96.62 153 ARG A CA 1
ATOM 1125 C C . ARG A 1 153 ? -7.215 -32.75 -11.352 1 96.62 153 ARG A C 1
ATOM 1127 O O . ARG A 1 153 ? -6.355 -33.25 -12.086 1 96.62 153 ARG A O 1
ATOM 1134 N N . VAL A 1 154 ? -7.297 -31.453 -11.141 1 97.75 154 VAL A N 1
ATOM 1135 C CA . VAL A 1 154 ? -6.301 -30.547 -11.711 1 97.75 154 VAL A CA 1
ATOM 1136 C C . VAL A 1 154 ? -4.934 -30.828 -11.086 1 97.75 154 VAL A C 1
ATOM 1138 O O . VAL A 1 154 ? -3.926 -30.906 -11.789 1 97.75 154 VAL A O 1
ATOM 1141 N N . ALA A 1 155 ? -4.926 -30.969 -9.781 1 98.19 155 ALA A N 1
ATOM 1142 C CA . ALA A 1 155 ? -3.678 -31.281 -9.086 1 98.19 155 ALA A CA 1
ATOM 1143 C C . ALA A 1 155 ? -3.033 -32.562 -9.641 1 98.19 155 ALA A C 1
ATOM 1145 O O . ALA A 1 155 ? -1.839 -32.562 -9.953 1 98.19 155 ALA A O 1
ATOM 1146 N N . GLU A 1 156 ? -3.85 -33.562 -9.797 1 98 156 GLU A N 1
ATOM 1147 C CA . GLU A 1 156 ? -3.35 -34.812 -10.32 1 98 156 GLU A CA 1
ATOM 1148 C C . GLU A 1 156 ? -2.805 -34.656 -11.734 1 98 156 GLU A C 1
ATOM 1150 O O . GLU A 1 156 ? -1.764 -35.219 -12.078 1 98 156 GLU A O 1
ATOM 1155 N N . LEU A 1 157 ? -3.545 -33.938 -12.508 1 98.06 157 LEU A N 1
ATOM 1156 C CA . LEU A 1 157 ? -3.137 -33.719 -13.891 1 98.06 157 LEU A CA 1
ATOM 1157 C C . LEU A 1 157 ? -1.779 -33 -13.938 1 98.06 157 LEU A C 1
ATOM 1159 O O . LEU A 1 157 ? -0.901 -33.406 -14.703 1 98.06 157 LEU A O 1
ATOM 1163 N N . LEU A 1 158 ? -1.606 -31.953 -13.125 1 98.56 158 LEU A N 1
ATOM 1164 C CA . LEU A 1 158 ? -0.366 -31.188 -13.125 1 98.56 158 LEU A CA 1
ATOM 1165 C C . LEU A 1 158 ? 0.816 -32.062 -12.727 1 98.56 158 LEU A C 1
ATOM 1167 O O . LEU A 1 158 ? 1.886 -32 -13.336 1 98.56 158 LEU A O 1
ATOM 1171 N N . LEU A 1 159 ? 0.599 -32.906 -11.734 1 97.75 159 LEU A N 1
ATOM 1172 C CA . LEU A 1 159 ? 1.658 -33.812 -11.258 1 97.75 159 LEU A CA 1
ATOM 1173 C C . LEU A 1 159 ? 1.979 -34.875 -12.289 1 97.75 159 LEU A C 1
ATOM 1175 O O . LEU A 1 159 ? 3.15 -35.156 -12.562 1 97.75 159 LEU A O 1
ATOM 1179 N N . ARG A 1 160 ? 0.923 -35.469 -12.844 1 96.88 160 ARG A N 1
ATOM 1180 C CA . ARG A 1 160 ? 1.102 -36.531 -13.844 1 96.88 160 ARG A CA 1
ATOM 1181 C C . ARG A 1 160 ? 1.874 -36 -15.047 1 96.88 160 ARG A C 1
ATOM 1183 O O . ARG A 1 160 ? 2.697 -36.719 -15.617 1 96.88 160 ARG A O 1
ATOM 1190 N N . CYS A 1 161 ? 1.648 -34.75 -15.422 1 96.12 161 CYS A N 1
ATOM 1191 C CA . CYS A 1 161 ? 2.273 -34.188 -16.609 1 96.12 161 CYS A CA 1
ATOM 1192 C C . CYS A 1 161 ? 3.637 -33.594 -16.266 1 96.12 161 CYS A C 1
ATOM 1194 O O . CYS A 1 161 ? 4.324 -33.062 -17.141 1 96.12 161 CYS A O 1
ATOM 1196 N N . GLY A 1 162 ? 4.051 -33.625 -15.078 1 95.44 162 GLY A N 1
ATOM 1197 C CA . GLY A 1 162 ? 5.375 -33.188 -14.664 1 95.44 162 GLY A CA 1
ATOM 1198 C C . GLY A 1 162 ? 5.539 -31.688 -14.695 1 95.44 162 GLY A C 1
ATOM 1199 O O . GLY A 1 162 ? 6.598 -31.188 -15.078 1 95.44 162 GLY A O 1
ATOM 1200 N N . VAL A 1 163 ? 4.484 -30.953 -14.445 1 97.81 163 VAL A N 1
ATOM 1201 C CA . VAL A 1 163 ? 4.59 -29.5 -14.359 1 97.81 163 VAL A CA 1
ATOM 1202 C C . VAL A 1 163 ? 5.621 -29.125 -13.305 1 97.81 163 VAL A C 1
ATOM 1204 O O . VAL A 1 163 ? 5.523 -29.547 -12.148 1 97.81 163 VAL A O 1
ATOM 1207 N N . PRO A 1 164 ? 6.566 -28.312 -13.703 1 97.56 164 PRO A N 1
ATOM 1208 C CA . PRO A 1 164 ? 7.684 -28.094 -12.781 1 97.56 164 PRO A CA 1
ATOM 1209 C C . PRO A 1 164 ? 7.297 -27.219 -11.586 1 97.56 164 PRO A C 1
ATOM 1211 O O . PRO A 1 164 ? 7.875 -27.359 -10.508 1 97.56 164 PRO A O 1
ATOM 1214 N N . ARG A 1 165 ? 6.398 -26.297 -11.773 1 98.31 165 ARG A N 1
ATOM 1215 C CA . ARG A 1 165 ? 6.004 -25.375 -10.719 1 98.31 165 ARG A CA 1
ATOM 1216 C C . ARG A 1 165 ? 4.488 -25.188 -10.695 1 98.31 165 ARG A C 1
ATOM 1218 O O . ARG A 1 165 ? 3.852 -25.141 -11.75 1 98.31 165 ARG A O 1
ATOM 1225 N N . ILE A 1 166 ? 3.965 -25.047 -9.484 1 98.69 166 ILE A N 1
ATOM 1226 C CA . ILE A 1 166 ? 2.537 -24.812 -9.289 1 98.69 166 ILE A CA 1
ATOM 1227 C C . ILE A 1 166 ? 2.328 -23.609 -8.375 1 98.69 166 ILE A C 1
ATOM 1229 O O . ILE A 1 166 ? 2.912 -23.531 -7.293 1 98.69 166 ILE A O 1
ATOM 1233 N N . SER A 1 167 ? 1.646 -22.609 -8.844 1 98.69 167 SER A N 1
ATOM 1234 C CA . SER A 1 167 ? 1.227 -21.484 -8.016 1 98.69 167 SER A CA 1
ATOM 1235 C C . SER A 1 167 ? -0.174 -21.703 -7.449 1 98.69 167 SER A C 1
ATOM 1237 O O . SER A 1 167 ? -1.146 -21.781 -8.203 1 98.69 167 SER A O 1
ATOM 1239 N N . VAL A 1 168 ? -0.292 -21.859 -6.164 1 98.25 168 VAL A N 1
ATOM 1240 C CA . VAL A 1 168 ? -1.602 -22.062 -5.555 1 98.25 168 VAL A CA 1
ATOM 1241 C C . VAL A 1 168 ? -2.17 -20.719 -5.086 1 98.25 168 VAL A C 1
ATOM 1243 O O . VAL A 1 168 ? -1.438 -19.875 -4.562 1 98.25 168 VAL A O 1
ATOM 1246 N N . SER A 1 169 ? -3.424 -20.5 -5.316 1 96.75 169 SER A N 1
ATOM 1247 C CA . SER A 1 169 ? -4.02 -19.203 -4.98 1 96.75 169 SER A CA 1
ATOM 1248 C C . SER A 1 169 ? -5.441 -19.375 -4.453 1 96.75 169 SER A C 1
ATOM 1250 O O . SER A 1 169 ? -6.09 -20.391 -4.723 1 96.75 169 SER A O 1
ATOM 1252 N N . ALA A 1 170 ? -5.906 -18.422 -3.666 1 93.62 170 ALA A N 1
ATOM 1253 C CA . ALA A 1 170 ? -7.27 -18.266 -3.162 1 93.62 170 ALA A CA 1
ATOM 1254 C C . ALA A 1 170 ? -7.578 -19.312 -2.094 1 93.62 170 ALA A C 1
ATOM 1256 O O . ALA A 1 170 ? -8.742 -19.531 -1.745 1 93.62 170 ALA A O 1
ATOM 1257 N N . PHE A 1 171 ? -6.566 -19.969 -1.565 1 94.75 171 PHE A N 1
ATOM 1258 C CA . PHE A 1 171 ? -6.773 -20.969 -0.515 1 94.75 171 PHE A CA 1
ATOM 1259 C C . PHE A 1 171 ? -6.914 -20.297 0.844 1 94.75 171 PHE A C 1
ATOM 1261 O O . PHE A 1 171 ? -6.195 -19.344 1.148 1 94.75 171 PHE A O 1
ATOM 1268 N N . MET A 1 172 ? -7.809 -20.781 1.63 1 91.81 172 MET A N 1
ATOM 1269 C CA . MET A 1 172 ? -8 -20.312 2.998 1 91.81 172 MET A CA 1
ATOM 1270 C C . MET A 1 172 ? -7.449 -21.312 4.004 1 91.81 172 MET A C 1
ATOM 1272 O O . MET A 1 172 ? -7.262 -20.984 5.176 1 91.81 172 MET A O 1
ATOM 1276 N N . GLU A 1 173 ? -7.262 -22.469 3.512 1 94.38 173 GLU A N 1
ATOM 1277 C CA . GLU A 1 173 ? -6.691 -23.594 4.262 1 94.38 173 GLU A CA 1
ATOM 1278 C C . GLU A 1 173 ? -6.004 -24.594 3.33 1 94.38 173 GLU A C 1
ATOM 1280 O O . GLU A 1 173 ? -6.141 -24.5 2.107 1 94.38 173 GLU A O 1
ATOM 1285 N N . LEU A 1 174 ? -5.258 -25.5 3.939 1 97.62 174 LEU A N 1
ATOM 1286 C CA . LEU A 1 174 ? -4.656 -26.578 3.146 1 97.62 174 LEU A CA 1
ATOM 1287 C C . LEU A 1 174 ? -5.703 -27.625 2.762 1 97.62 174 LEU A C 1
ATOM 1289 O O . LEU A 1 174 ? -6.566 -27.969 3.57 1 97.62 174 LEU A O 1
ATOM 1293 N N . THR A 1 175 ? -5.727 -27.984 1.541 1 97.44 175 THR A N 1
ATOM 1294 C CA . THR A 1 175 ? -6.578 -29.062 1.057 1 97.44 175 THR A CA 1
ATOM 1295 C C . THR A 1 175 ? -5.746 -30.297 0.711 1 97.44 175 THR A C 1
ATOM 1297 O O . THR A 1 175 ? -4.527 -30.203 0.567 1 97.44 175 THR A O 1
ATOM 1300 N N . PRO A 1 176 ? -6.379 -31.469 0.61 1 97.38 176 PRO A N 1
ATOM 1301 C CA . PRO A 1 176 ? -5.637 -32.656 0.172 1 97.38 176 PRO A CA 1
ATOM 1302 C C . PRO A 1 176 ? -4.93 -32.438 -1.163 1 97.38 176 PRO A C 1
ATOM 1304 O O . PRO A 1 176 ? -3.812 -32.938 -1.357 1 97.38 176 PRO A O 1
ATOM 1307 N N . ALA A 1 177 ? -5.527 -31.688 -2.041 1 97.75 177 ALA A N 1
ATOM 1308 C CA . ALA A 1 177 ? -4.949 -31.438 -3.357 1 97.75 177 ALA A CA 1
ATOM 1309 C C . ALA A 1 177 ? -3.637 -30.672 -3.242 1 97.75 177 ALA A C 1
ATOM 1311 O O . ALA A 1 177 ? -2.65 -31.016 -3.898 1 97.75 177 ALA A O 1
ATOM 1312 N N . VAL A 1 178 ? -3.654 -29.688 -2.439 1 98 178 VAL A N 1
ATOM 1313 C CA . VAL A 1 178 ? -2.459 -28.859 -2.279 1 98 178 VAL A CA 1
ATOM 1314 C C . VAL A 1 178 ? -1.354 -29.672 -1.616 1 98 178 VAL A C 1
ATOM 1316 O O . VAL A 1 178 ? -0.191 -29.594 -2.018 1 98 178 VAL A O 1
ATOM 1319 N N . VAL A 1 179 ? -1.71 -30.422 -0.602 1 98.44 179 VAL A N 1
ATOM 1320 C CA . VAL A 1 179 ? -0.731 -31.234 0.108 1 98.44 179 VAL A CA 1
ATOM 1321 C C . VAL A 1 179 ? -0.164 -32.281 -0.832 1 98.44 179 VAL A C 1
ATOM 1323 O O . VAL A 1 179 ? 1.028 -32.594 -0.782 1 98.44 179 VAL A O 1
ATOM 1326 N N . LEU A 1 180 ? -1.033 -32.844 -1.66 1 98.44 180 LEU A N 1
ATOM 1327 C CA . LEU A 1 180 ? -0.562 -33.781 -2.676 1 98.44 180 LEU A CA 1
ATOM 1328 C C . LEU A 1 180 ? 0.502 -33.156 -3.557 1 98.44 180 LEU A C 1
ATOM 1330 O O . LEU A 1 180 ? 1.564 -33.719 -3.783 1 98.44 180 LEU A O 1
ATOM 1334 N N . CYS A 1 181 ? 0.247 -31.922 -4.047 1 98.44 181 CYS A N 1
ATOM 1335 C CA . CYS A 1 181 ? 1.175 -31.219 -4.918 1 98.44 181 CYS A CA 1
ATOM 1336 C C . CYS A 1 181 ? 2.498 -30.953 -4.207 1 98.44 181 CYS A C 1
ATOM 1338 O O . CYS A 1 181 ? 3.559 -30.984 -4.832 1 98.44 181 CYS A O 1
ATOM 1340 N N . SER A 1 182 ? 2.428 -30.719 -2.949 1 98.06 182 SER A N 1
ATOM 1341 C CA . SER A 1 182 ? 3.602 -30.375 -2.158 1 98.06 182 SER A CA 1
ATOM 1342 C C . SER A 1 182 ? 4.445 -31.609 -1.845 1 98.06 182 SER A C 1
ATOM 1344 O O . SER A 1 182 ? 5.664 -31.5 -1.697 1 98.06 182 SER A O 1
ATOM 1346 N N . ALA A 1 183 ? 3.838 -32.781 -1.737 1 98.12 183 ALA A N 1
ATOM 1347 C CA . ALA A 1 183 ? 4.504 -33.906 -1.106 1 98.12 183 ALA A CA 1
ATOM 1348 C C . ALA A 1 183 ? 4.867 -34.969 -2.137 1 98.12 183 ALA A C 1
ATOM 1350 O O . ALA A 1 183 ? 5.832 -35.719 -1.955 1 98.12 183 ALA A O 1
ATOM 1351 N N . GLN A 1 184 ? 4.07 -35.094 -3.152 1 98.12 184 GLN A N 1
ATOM 1352 C CA . GLN A 1 184 ? 4.32 -36.156 -4.117 1 98.12 184 GLN A CA 1
ATOM 1353 C C . GLN A 1 184 ? 5.645 -35.938 -4.844 1 98.12 184 GLN A C 1
ATOM 1355 O O . GLN A 1 184 ? 5.91 -34.844 -5.344 1 98.12 184 GLN A O 1
ATOM 1360 N N . GLY A 1 185 ? 6.457 -36.969 -4.867 1 96.69 185 GLY A N 1
ATOM 1361 C CA . GLY A 1 185 ? 7.723 -36.906 -5.586 1 96.69 185 GLY A CA 1
ATOM 1362 C C . GLY A 1 185 ? 8.883 -36.469 -4.715 1 96.69 185 GLY A C 1
ATOM 1363 O O . GLY A 1 185 ? 10.016 -36.375 -5.184 1 96.69 185 GLY A O 1
ATOM 1364 N N . LEU A 1 186 ? 8.625 -36.156 -3.445 1 97.31 186 LEU A N 1
ATOM 1365 C CA . LEU A 1 186 ? 9.711 -35.812 -2.529 1 97.31 186 LEU A CA 1
ATOM 1366 C C . LEU A 1 186 ? 10.688 -36.969 -2.406 1 97.31 186 LEU A C 1
ATOM 1368 O O . LEU A 1 186 ? 10.281 -38.125 -2.381 1 97.31 186 LEU A O 1
ATOM 1372 N N . ARG A 1 187 ? 11.914 -36.625 -2.33 1 96.69 187 ARG A N 1
ATOM 1373 C CA . ARG A 1 187 ? 12.961 -37.625 -2.139 1 96.69 187 ARG A CA 1
ATOM 1374 C C . ARG A 1 187 ? 14.125 -37.062 -1.336 1 96.69 187 ARG A C 1
ATOM 1376 O O . ARG A 1 187 ? 14.266 -35.844 -1.223 1 96.69 187 ARG A O 1
ATOM 1383 N N . ARG A 1 188 ? 14.844 -37.906 -0.798 1 94.94 188 ARG A N 1
ATOM 1384 C CA . ARG A 1 188 ? 16.062 -37.5 -0.113 1 94.94 188 ARG A CA 1
ATOM 1385 C C . ARG A 1 188 ? 17.188 -37.188 -1.11 1 94.94 188 ARG A C 1
ATOM 1387 O O . ARG A 1 188 ? 17.422 -38 -2.027 1 94.94 188 ARG A O 1
ATOM 1394 N N . GLY A 1 189 ? 17.703 -36.031 -0.957 1 91.62 189 GLY A N 1
ATOM 1395 C CA . GLY A 1 189 ? 18.812 -35.656 -1.826 1 91.62 189 GLY A CA 1
ATOM 1396 C C . GLY A 1 189 ? 20.141 -36.219 -1.359 1 91.62 189 GLY A C 1
ATOM 1397 O O . GLY A 1 189 ? 20.234 -36.844 -0.298 1 91.62 189 GLY A O 1
ATOM 1398 N N . ALA A 1 190 ? 21.172 -35.969 -2.111 1 91.19 190 ALA A N 1
ATOM 1399 C CA . ALA A 1 190 ? 22.516 -36.438 -1.844 1 91.19 190 ALA A CA 1
ATOM 1400 C C . ALA A 1 190 ? 23.078 -35.844 -0.556 1 91.19 190 ALA A C 1
ATOM 1402 O O . ALA A 1 190 ? 23.844 -36.5 0.165 1 91.19 190 ALA A O 1
ATOM 1403 N N . ASP A 1 191 ? 22.688 -34.719 -0.307 1 88.25 191 ASP A N 1
ATOM 1404 C CA . ASP A 1 191 ? 23.172 -34.031 0.876 1 88.25 191 ASP A CA 1
ATOM 1405 C C . ASP A 1 191 ? 22.297 -34.312 2.09 1 88.25 191 ASP A C 1
ATOM 1407 O O . ASP A 1 191 ? 22.453 -33.656 3.139 1 88.25 191 ASP A O 1
ATOM 1411 N N . GLY A 1 192 ? 21.344 -35.125 1.905 1 87.75 192 GLY A N 1
ATOM 1412 C CA . GLY A 1 192 ? 20.453 -35.469 3.008 1 87.75 192 GLY A CA 1
ATOM 1413 C C . GLY A 1 192 ? 19.234 -34.594 3.1 1 87.75 192 GLY A C 1
ATOM 1414 O O . GLY A 1 192 ? 18.312 -34.875 3.869 1 87.75 192 GLY A O 1
ATOM 1415 N N . GLY A 1 193 ? 19.25 -33.562 2.324 1 91.31 193 GLY A N 1
ATOM 1416 C CA . GLY A 1 193 ? 18.078 -32.688 2.314 1 91.31 193 GLY A CA 1
ATOM 1417 C C . GLY A 1 193 ? 16.922 -33.219 1.516 1 91.31 193 GLY A C 1
ATOM 1418 O O . GLY A 1 193 ? 17.016 -34.344 0.974 1 91.31 193 GLY A O 1
ATOM 1419 N N . VAL A 1 194 ? 15.836 -32.625 1.597 1 94.81 194 VAL A N 1
ATOM 1420 C CA . VAL A 1 194 ? 14.641 -33.031 0.87 1 94.81 194 VAL A CA 1
ATOM 1421 C C . VAL A 1 194 ? 14.594 -32.344 -0.49 1 94.81 194 VAL A C 1
ATOM 1423 O O . VAL A 1 194 ? 14.766 -31.141 -0.578 1 94.81 194 VAL A O 1
ATOM 1426 N N . VAL A 1 195 ? 14.445 -33.062 -1.529 1 94.25 195 VAL A N 1
ATOM 1427 C CA . VAL A 1 195 ? 14.344 -32.531 -2.893 1 94.25 195 VAL A CA 1
ATOM 1428 C C . VAL A 1 195 ? 12.898 -32.656 -3.377 1 94.25 195 VAL A C 1
ATOM 1430 O O . VAL A 1 195 ? 12.258 -33.688 -3.217 1 94.25 195 VAL A O 1
ATOM 1433 N N . ARG A 1 196 ? 12.477 -31.578 -4.035 1 93.88 196 ARG A N 1
ATOM 1434 C CA . ARG A 1 196 ? 11.117 -31.516 -4.562 1 93.88 196 ARG A CA 1
ATOM 1435 C C . ARG A 1 196 ? 11.109 -31.688 -6.078 1 93.88 196 ARG A C 1
ATOM 1437 O O . ARG A 1 196 ? 11.898 -31.062 -6.785 1 93.88 196 ARG A O 1
ATOM 1444 N N . ARG A 1 197 ? 10.258 -32.531 -6.488 1 92.25 197 ARG A N 1
ATOM 1445 C CA . ARG A 1 197 ? 10.055 -32.688 -7.926 1 92.25 197 ARG A CA 1
ATOM 1446 C C . ARG A 1 197 ? 9.289 -31.469 -8.484 1 92.25 197 ARG A C 1
ATOM 1448 O O . ARG A 1 197 ? 9.633 -30.953 -9.547 1 92.25 197 ARG A O 1
ATOM 1455 N N . THR A 1 198 ? 8.242 -31.078 -7.875 1 95.56 198 THR A N 1
ATOM 1456 C CA . THR A 1 198 ? 7.402 -29.938 -8.203 1 95.56 198 THR A CA 1
ATOM 1457 C C . THR A 1 198 ? 7.488 -28.875 -7.109 1 95.56 198 THR A C 1
ATOM 1459 O O . THR A 1 198 ? 7.273 -29.172 -5.93 1 95.56 198 THR A O 1
ATOM 1462 N N . ARG A 1 199 ? 7.824 -27.688 -7.527 1 96.06 199 ARG A N 1
ATOM 1463 C CA . ARG A 1 199 ? 7.926 -26.609 -6.551 1 96.06 199 ARG A CA 1
ATOM 1464 C C . ARG A 1 199 ? 6.598 -25.875 -6.41 1 96.06 199 ARG A C 1
ATOM 1466 O O . ARG A 1 199 ? 5.938 -25.578 -7.41 1 96.06 199 ARG A O 1
ATOM 1473 N N . LEU A 1 200 ? 6.254 -25.625 -5.18 1 97.88 200 LEU A N 1
ATOM 1474 C CA . LEU A 1 200 ? 4.977 -24.984 -4.902 1 97.88 200 LEU A CA 1
ATOM 1475 C C . LEU A 1 200 ? 5.188 -23.547 -4.434 1 97.88 200 LEU A C 1
ATOM 1477 O O . LEU A 1 200 ? 5.965 -23.297 -3.51 1 97.88 200 LEU A O 1
ATOM 1481 N N . LEU A 1 201 ? 4.609 -22.562 -5.141 1 98.44 201 LEU A N 1
ATOM 1482 C CA . LEU A 1 201 ? 4.508 -21.172 -4.711 1 98.44 201 LEU A CA 1
ATOM 1483 C C . LEU A 1 201 ? 3.09 -20.859 -4.246 1 98.44 201 LEU A C 1
ATOM 1485 O O . LEU A 1 201 ? 2.125 -21.078 -4.98 1 98.44 201 LEU A O 1
ATOM 1489 N N . ALA A 1 202 ? 2.922 -20.328 -3.047 1 98.75 202 ALA A N 1
ATOM 1490 C CA . ALA A 1 202 ? 1.602 -20 -2.52 1 98.75 202 ALA A CA 1
ATOM 1491 C C . ALA A 1 202 ? 1.38 -18.484 -2.52 1 98.75 202 ALA A C 1
ATOM 1493 O O . ALA A 1 202 ? 2.176 -17.734 -1.95 1 98.75 202 ALA A O 1
ATOM 1494 N N . LYS A 1 203 ? 0.406 -18.062 -3.182 1 98.12 203 LYS A N 1
ATOM 1495 C CA . LYS A 1 203 ? 0.02 -16.656 -3.203 1 98.12 203 LYS A CA 1
ATOM 1496 C C . LYS A 1 203 ? -1.102 -16.375 -2.205 1 98.12 203 LYS A C 1
ATOM 1498 O O . LYS A 1 203 ? -2.215 -16.891 -2.359 1 98.12 203 LYS A O 1
ATOM 1503 N N . LEU A 1 204 ? -0.788 -15.594 -1.174 1 96.88 204 LEU A N 1
ATOM 1504 C CA . LEU A 1 204 ? -1.703 -15.453 -0.047 1 96.88 204 LEU A CA 1
ATOM 1505 C C . LEU A 1 204 ? -1.669 -14.023 0.498 1 96.88 204 LEU A C 1
ATOM 1507 O O . LEU A 1 204 ? -0.729 -13.273 0.227 1 96.88 204 LEU A O 1
ATOM 1511 N N . SER A 1 205 ? -2.723 -13.648 1.339 1 96.44 205 SER A N 1
ATOM 1512 C CA . SER A 1 205 ? -2.803 -12.289 1.87 1 96.44 205 SER A CA 1
ATOM 1513 C C . SER A 1 205 ? -3.104 -12.297 3.365 1 96.44 205 SER A C 1
ATOM 1515 O O . SER A 1 205 ? -3.297 -11.242 3.971 1 96.44 205 SER A O 1
ATOM 1517 N N . ARG A 1 206 ? -3.146 -13.477 3.994 1 96.56 206 ARG A N 1
ATOM 1518 C CA . ARG A 1 206 ? -3.496 -13.555 5.406 1 96.56 206 ARG A CA 1
ATOM 1519 C C . ARG A 1 206 ? -2.434 -14.32 6.191 1 96.56 206 ARG A C 1
ATOM 1521 O O . ARG A 1 206 ? -2.037 -15.414 5.801 1 96.56 206 ARG A O 1
ATOM 1528 N N . PRO A 1 207 ? -2.018 -13.758 7.32 1 97.12 207 PRO A N 1
ATOM 1529 C CA . PRO A 1 207 ? -0.969 -14.398 8.117 1 97.12 207 PRO A CA 1
ATOM 1530 C C . PRO A 1 207 ? -1.358 -15.797 8.594 1 97.12 207 PRO A C 1
ATOM 1532 O O . PRO A 1 207 ? -0.524 -16.703 8.594 1 97.12 207 PRO A O 1
ATOM 1535 N N . GLU A 1 208 ? -2.641 -15.984 8.969 1 97 208 GLU A N 1
ATOM 1536 C CA . GLU A 1 208 ? -3.062 -17.281 9.484 1 97 208 GLU A CA 1
ATOM 1537 C C . GLU A 1 208 ? -2.994 -18.359 8.398 1 97 208 GLU A C 1
ATOM 1539 O O . GLU A 1 208 ? -2.695 -19.516 8.68 1 97 208 GLU A O 1
ATOM 1544 N N . VAL A 1 209 ? -3.258 -17.984 7.176 1 97.75 209 VAL A N 1
ATOM 1545 C CA . VAL A 1 209 ? -3.139 -18.906 6.051 1 97.75 209 VAL A CA 1
ATOM 1546 C C . VAL A 1 209 ? -1.666 -19.141 5.723 1 97.75 209 VAL A C 1
ATOM 1548 O O . VAL A 1 209 ? -1.251 -20.266 5.453 1 97.75 209 VAL A O 1
ATOM 1551 N N . ALA A 1 210 ? -0.901 -18.062 5.762 1 98.38 210 ALA A N 1
ATOM 1552 C CA . ALA A 1 210 ? 0.533 -18.156 5.5 1 98.38 210 ALA A CA 1
ATOM 1553 C C . ALA A 1 210 ? 1.197 -19.156 6.449 1 98.38 210 ALA A C 1
ATOM 1555 O O . ALA A 1 210 ? 2.084 -19.906 6.043 1 98.38 210 ALA A O 1
ATOM 1556 N N . GLU A 1 211 ? 0.782 -19.125 7.676 1 98.38 211 GLU A N 1
ATOM 1557 C CA . GLU A 1 211 ? 1.376 -20.031 8.664 1 98.38 211 GLU A CA 1
ATOM 1558 C C . GLU A 1 211 ? 1.195 -21.484 8.258 1 98.38 211 GLU A C 1
ATOM 1560 O O . GLU A 1 211 ? 2.09 -22.312 8.461 1 98.38 211 GLU A O 1
ATOM 1565 N N . ARG A 1 212 ? 0.065 -21.812 7.68 1 98.38 212 ARG A N 1
ATOM 1566 C CA . ARG A 1 212 ? -0.211 -23.188 7.246 1 98.38 212 ARG A CA 1
ATOM 1567 C C . ARG A 1 212 ? 0.729 -23.594 6.121 1 98.38 212 ARG A C 1
ATOM 1569 O O . ARG A 1 212 ? 1.238 -24.719 6.113 1 98.38 212 ARG A O 1
ATOM 1576 N N . PHE A 1 213 ? 0.988 -22.75 5.234 1 98.75 213 PHE A N 1
ATOM 1577 C CA . PHE A 1 213 ? 1.827 -23.062 4.086 1 98.75 213 PHE A CA 1
ATOM 1578 C C . PHE A 1 213 ? 3.301 -23.047 4.469 1 98.75 213 PHE A C 1
ATOM 1580 O O . PHE A 1 213 ? 4.125 -23.703 3.828 1 98.75 213 PHE A O 1
ATOM 1587 N N . LEU A 1 214 ? 3.621 -22.234 5.512 1 98.5 214 LEU A N 1
ATOM 1588 C CA . LEU A 1 214 ? 4.984 -22.172 6.02 1 98.5 214 LEU A CA 1
ATOM 1589 C C . LEU A 1 214 ? 5.316 -23.391 6.863 1 98.5 214 LEU A C 1
ATOM 1591 O O . LEU A 1 214 ? 6.492 -23.688 7.102 1 98.5 214 LEU A O 1
ATOM 1595 N N . SER A 1 215 ? 4.336 -24.078 7.371 1 98.5 215 SER A N 1
ATOM 1596 C CA . SER A 1 215 ? 4.5 -25.25 8.227 1 98.5 215 SER A CA 1
ATOM 1597 C C . SER A 1 215 ? 4.52 -26.531 7.406 1 98.5 215 SER A C 1
ATOM 1599 O O . SER A 1 215 ? 4.121 -26.531 6.238 1 98.5 215 SER A O 1
ATOM 1601 N N . PRO A 1 216 ? 5.094 -27.656 7.984 1 98.19 216 PRO A N 1
ATOM 1602 C CA . PRO A 1 216 ? 4.883 -28.953 7.328 1 98.19 216 PRO A CA 1
ATOM 1603 C C . PRO A 1 216 ? 3.404 -29.312 7.223 1 98.19 216 PRO A C 1
ATOM 1605 O O . PRO A 1 216 ? 2.592 -28.875 8.031 1 98.19 216 PRO A O 1
ATOM 1608 N N . ALA A 1 217 ? 3.088 -30.109 6.203 1 98.25 217 ALA A N 1
ATOM 1609 C CA . ALA A 1 217 ? 1.703 -30.562 6.047 1 98.25 217 ALA A CA 1
ATOM 1610 C C . ALA A 1 217 ? 1.218 -31.281 7.301 1 98.25 217 ALA A C 1
ATOM 1612 O O . ALA A 1 217 ? 1.972 -32.031 7.918 1 98.25 217 ALA A O 1
ATOM 1613 N N . PRO A 1 218 ? -0.026 -31.094 7.691 1 97.69 218 PRO A N 1
ATOM 1614 C CA . PRO A 1 218 ? -0.561 -31.781 8.875 1 97.69 218 PRO A CA 1
ATOM 1615 C C . PRO A 1 218 ? -0.55 -33.281 8.727 1 97.69 218 PRO A C 1
ATOM 1617 O O . PRO A 1 218 ? -0.913 -33.812 7.672 1 97.69 218 PRO A O 1
ATOM 1620 N N . PRO A 1 219 ? -0.189 -33.969 9.812 1 97.75 219 PRO A N 1
ATOM 1621 C CA . PRO A 1 219 ? -0.128 -35.438 9.758 1 97.75 219 PRO A CA 1
ATOM 1622 C C . PRO A 1 219 ? -1.443 -36.062 9.312 1 97.75 219 PRO A C 1
ATOM 1624 O O . PRO A 1 219 ? -1.437 -37.062 8.57 1 97.75 219 PRO A O 1
ATOM 1627 N N . ALA A 1 220 ? -2.525 -35.5 9.727 1 97.94 220 ALA A N 1
ATOM 1628 C CA . ALA A 1 220 ? -3.83 -36.031 9.375 1 97.94 220 ALA A CA 1
ATOM 1629 C C . ALA A 1 220 ? -4.031 -36.062 7.863 1 97.94 220 ALA A C 1
ATOM 1631 O O . ALA A 1 220 ? -4.578 -37.031 7.312 1 97.94 220 ALA A O 1
ATOM 1632 N N . LEU A 1 221 ? -3.607 -35 7.188 1 97.94 221 LEU A N 1
ATOM 1633 C CA . LEU A 1 221 ? -3.738 -34.938 5.738 1 97.94 221 LEU A CA 1
ATOM 1634 C C . LEU A 1 221 ? -2.771 -35.906 5.055 1 97.94 221 LEU A C 1
ATOM 1636 O O . LEU A 1 221 ? -3.117 -36.531 4.051 1 97.94 221 LEU A O 1
ATOM 1640 N N . LEU A 1 222 ? -1.56 -36.031 5.574 1 98.38 222 LEU A N 1
ATOM 1641 C CA . LEU A 1 222 ? -0.572 -36.938 5.023 1 98.38 222 LEU A CA 1
ATOM 1642 C C . LEU A 1 222 ? -1.039 -38.375 5.164 1 98.38 222 LEU A C 1
ATOM 1644 O O . LEU A 1 222 ? -0.938 -39.188 4.219 1 98.38 222 LEU A O 1
ATOM 1648 N N . ASP A 1 223 ? -1.606 -38.688 6.344 1 98.25 223 ASP A N 1
ATOM 1649 C CA . ASP A 1 223 ? -2.115 -40.031 6.59 1 98.25 223 ASP A CA 1
ATOM 1650 C C . ASP A 1 223 ? -3.254 -40.375 5.633 1 98.25 223 ASP A C 1
ATOM 1652 O O . ASP A 1 223 ? -3.32 -41.5 5.113 1 98.25 223 ASP A O 1
ATOM 1656 N N . LEU A 1 224 ? -4.07 -39.438 5.445 1 98 224 LEU A N 1
ATOM 1657 C CA . LEU A 1 224 ? -5.188 -39.625 4.52 1 98 224 LEU A CA 1
ATOM 1658 C C . LEU A 1 224 ? -4.684 -39.938 3.117 1 98 224 LEU A C 1
ATOM 1660 O O . LEU A 1 224 ? -5.203 -40.844 2.461 1 98 224 LEU A O 1
ATOM 1664 N N . LEU A 1 225 ? -3.707 -39.219 2.65 1 98.38 225 LEU A N 1
ATOM 1665 C CA . LEU A 1 225 ? -3.195 -39.375 1.295 1 98.38 225 LEU A CA 1
ATOM 1666 C C . LEU A 1 225 ? -2.438 -40.688 1.157 1 98.38 225 LEU A C 1
ATOM 1668 O O . LEU A 1 225 ? -2.461 -41.312 0.095 1 98.38 225 LEU A O 1
ATOM 1672 N N . VAL A 1 226 ? -1.758 -41.188 2.213 1 98.5 226 VAL A N 1
ATOM 1673 C CA . VAL A 1 226 ? -1.081 -42.469 2.215 1 98.5 226 VAL A CA 1
ATOM 1674 C C . VAL A 1 226 ? -2.113 -43.594 2.158 1 98.5 226 VAL A C 1
ATOM 1676 O O . VAL A 1 226 ? -1.967 -44.531 1.383 1 98.5 226 VAL A O 1
ATOM 1679 N N . ALA A 1 227 ? -3.148 -43.406 2.928 1 98.38 227 ALA A N 1
ATOM 1680 C CA . ALA A 1 227 ? -4.203 -44.438 2.969 1 98.38 227 ALA A CA 1
ATOM 1681 C C . ALA A 1 227 ? -4.879 -44.562 1.608 1 98.38 227 ALA A C 1
ATOM 1683 O O . ALA A 1 227 ? -5.293 -45.656 1.225 1 98.38 227 ALA A O 1
ATOM 1684 N N . ARG A 1 228 ? -4.953 -43.5 0.86 1 97.06 228 ARG A N 1
ATOM 1685 C CA . ARG A 1 228 ? -5.598 -43.5 -0.45 1 97.06 228 ARG A CA 1
ATOM 1686 C C . ARG A 1 228 ? -4.633 -43.969 -1.536 1 97.06 228 ARG A C 1
ATOM 1688 O O . ARG A 1 228 ? -5.023 -44.125 -2.693 1 97.06 228 ARG A O 1
ATOM 1695 N N . GLY A 1 229 ? -3.379 -44.125 -1.144 1 97.62 229 GLY A N 1
ATOM 1696 C CA . GLY A 1 229 ? -2.373 -44.594 -2.096 1 97.62 229 GLY A CA 1
ATOM 1697 C C . GLY A 1 229 ? -1.824 -43.469 -2.955 1 97.62 229 GLY A C 1
ATOM 1698 O O . GLY A 1 229 ? -1.106 -43.719 -3.926 1 97.62 229 GLY A O 1
ATOM 1699 N N . SER A 1 230 ? -2.172 -42.188 -2.57 1 97.88 230 SER A N 1
ATOM 1700 C CA . SER A 1 230 ? -1.734 -41.031 -3.344 1 97.88 230 SER A CA 1
ATOM 1701 C C . SER A 1 230 ? -0.309 -40.656 -2.98 1 97.88 230 SER A C 1
ATOM 1703 O O . SER A 1 230 ? 0.371 -39.969 -3.762 1 97.88 230 SER A O 1
ATOM 1705 N N . LEU A 1 231 ? 0.137 -41.031 -1.792 1 98.19 231 LEU A N 1
ATOM 1706 C CA . LEU A 1 231 ? 1.499 -40.812 -1.316 1 98.19 231 LEU A CA 1
ATOM 1707 C C . LEU A 1 231 ? 2.088 -42.094 -0.743 1 98.19 231 LEU A C 1
ATOM 1709 O O . LEU A 1 231 ? 1.361 -42.906 -0.192 1 98.19 231 LEU A O 1
ATOM 1713 N N . THR A 1 232 ? 3.371 -42.25 -0.903 1 98.19 232 THR A N 1
ATOM 1714 C CA . THR A 1 232 ? 4.066 -43.312 -0.17 1 98.19 232 THR A CA 1
ATOM 1715 C C . THR A 1 232 ? 4.348 -42.875 1.266 1 98.19 232 THR A C 1
ATOM 1717 O O . THR A 1 232 ? 4.285 -41.688 1.582 1 98.19 232 THR A O 1
ATOM 1720 N N . ARG A 1 233 ? 4.648 -43.844 2.102 1 97.94 233 ARG A N 1
ATOM 1721 C CA . ARG A 1 233 ? 5.012 -43.562 3.482 1 97.94 233 ARG A CA 1
ATOM 1722 C C . ARG A 1 233 ? 6.281 -42.719 3.543 1 97.94 233 ARG A C 1
ATOM 1724 O O . ARG A 1 233 ? 6.426 -41.844 4.418 1 97.94 233 ARG A O 1
ATOM 1731 N N . GLU A 1 234 ? 7.156 -42.938 2.656 1 97.62 234 GLU A N 1
ATOM 1732 C CA . GLU A 1 234 ? 8.406 -42.156 2.6 1 97.62 234 GLU A CA 1
ATOM 1733 C C . GLU A 1 234 ? 8.148 -40.719 2.225 1 97.62 234 GLU A C 1
ATOM 1735 O O . GLU A 1 234 ? 8.711 -39.812 2.832 1 97.62 234 GLU A O 1
ATOM 1740 N N . GLU A 1 235 ? 7.309 -40.5 1.241 1 98.19 235 GLU A N 1
ATOM 1741 C CA . GLU A 1 235 ? 6.941 -39.156 0.845 1 98.19 235 GLU A CA 1
ATOM 1742 C C . GLU A 1 235 ? 6.305 -38.406 2.006 1 98.19 235 GLU A C 1
ATOM 1744 O O . GLU A 1 235 ? 6.633 -37.219 2.246 1 98.19 235 GLU A O 1
ATOM 1749 N N . ALA A 1 236 ? 5.43 -39.062 2.695 1 98.38 236 ALA A N 1
ATOM 1750 C CA . ALA A 1 236 ? 4.754 -38.438 3.834 1 98.38 236 ALA A CA 1
ATOM 1751 C C . ALA A 1 236 ? 5.75 -38.062 4.934 1 98.38 236 ALA A C 1
ATOM 1753 O O . ALA A 1 236 ? 5.641 -37.031 5.551 1 98.38 236 ALA A O 1
ATOM 1754 N N . ALA A 1 237 ? 6.699 -38.969 5.191 1 97.5 237 ALA A N 1
ATOM 1755 C CA . ALA A 1 237 ? 7.711 -38.719 6.215 1 97.5 237 ALA A CA 1
ATOM 1756 C C . ALA A 1 237 ? 8.578 -37.531 5.855 1 97.5 237 ALA A C 1
ATOM 1758 O O . ALA A 1 237 ? 8.914 -36.719 6.719 1 97.5 237 ALA A O 1
ATOM 1759 N N . LEU A 1 238 ? 8.922 -37.438 4.617 1 97.5 238 LEU A N 1
ATOM 1760 C CA . LEU A 1 238 ? 9.727 -36.312 4.156 1 97.5 238 LEU A CA 1
ATOM 1761 C C . LEU A 1 238 ? 8.93 -35 4.199 1 97.5 238 LEU A C 1
ATOM 1763 O O . LEU A 1 238 ? 9.477 -33.938 4.512 1 97.5 238 LEU A O 1
ATOM 1767 N N . ALA A 1 239 ? 7.629 -35.094 3.82 1 97.88 239 ALA A N 1
ATOM 1768 C CA . ALA A 1 239 ? 6.762 -33.906 3.811 1 97.88 239 ALA A CA 1
ATOM 1769 C C . ALA A 1 239 ? 6.668 -33.281 5.199 1 97.88 239 ALA A C 1
ATOM 1771 O O . ALA A 1 239 ? 6.465 -32.094 5.336 1 97.88 239 ALA A O 1
ATOM 1772 N N . ALA A 1 240 ? 6.891 -34.031 6.215 1 95.12 240 ALA A N 1
ATOM 1773 C CA . ALA A 1 240 ? 6.809 -33.594 7.602 1 95.12 240 ALA A CA 1
ATOM 1774 C C . ALA A 1 240 ? 8.023 -32.75 7.973 1 95.12 240 ALA A C 1
ATOM 1776 O O . ALA A 1 240 ? 8.031 -32.094 9.008 1 95.12 240 ALA A O 1
ATOM 1777 N N . LEU A 1 241 ? 9.047 -32.656 7.074 1 95.12 241 LEU A N 1
ATOM 1778 C CA . LEU A 1 241 ? 10.312 -32 7.402 1 95.12 241 LEU A CA 1
ATOM 1779 C C . LEU A 1 241 ? 10.445 -30.688 6.652 1 95.12 241 LEU A C 1
ATOM 1781 O O . LEU A 1 241 ? 11.383 -29.938 6.891 1 95.12 241 LEU A O 1
ATOM 1785 N N . VAL A 1 242 ? 9.555 -30.422 5.777 1 97 242 VAL A N 1
ATOM 1786 C CA . VAL A 1 242 ? 9.68 -29.25 4.926 1 97 242 VAL A CA 1
ATOM 1787 C C . VAL A 1 242 ? 8.367 -28.469 4.93 1 97 242 VAL A C 1
ATOM 1789 O O . VAL A 1 242 ? 7.309 -29.016 5.242 1 97 242 VAL A O 1
ATOM 1792 N N . PRO A 1 243 ? 8.398 -27.125 4.676 1 98.12 243 PRO A N 1
ATOM 1793 C CA . PRO A 1 243 ? 7.145 -26.391 4.539 1 98.12 243 PRO A CA 1
ATOM 1794 C C . PRO A 1 243 ? 6.316 -26.844 3.342 1 98.12 243 PRO A C 1
ATOM 1796 O O . PRO A 1 243 ? 6.863 -27.391 2.381 1 98.12 243 PRO A O 1
ATOM 1799 N N . VAL A 1 244 ? 5.02 -26.641 3.379 1 98.44 244 VAL A N 1
ATOM 1800 C CA . VAL A 1 244 ? 4.141 -26.953 2.26 1 98.44 244 VAL A CA 1
ATOM 1801 C C . VAL A 1 244 ? 4.566 -26.156 1.025 1 98.44 244 VAL A C 1
ATOM 1803 O O . VAL A 1 244 ? 4.688 -26.719 -0.067 1 98.44 244 VAL A O 1
ATOM 1806 N N . ALA A 1 245 ? 4.82 -24.906 1.201 1 98.25 245 ALA A N 1
ATOM 1807 C CA . ALA A 1 245 ? 5.25 -24.078 0.081 1 98.25 245 ALA A CA 1
ATOM 1808 C C . ALA A 1 245 ? 6.707 -23.656 0.241 1 98.25 245 ALA A C 1
ATOM 1810 O O . ALA A 1 245 ? 7.133 -23.266 1.33 1 98.25 245 ALA A O 1
ATOM 1811 N N . GLU A 1 246 ? 7.461 -23.672 -0.841 1 94.06 246 GLU A N 1
ATOM 1812 C CA . GLU A 1 246 ? 8.859 -23.25 -0.828 1 94.06 246 GLU A CA 1
ATOM 1813 C C . GLU A 1 246 ? 8.977 -21.734 -0.954 1 94.06 246 GLU A C 1
ATOM 1815 O O . GLU A 1 246 ? 10 -21.156 -0.597 1 94.06 246 GLU A O 1
ATOM 1820 N N . ASP A 1 247 ? 7.996 -21.125 -1.576 1 98.06 247 ASP A N 1
ATOM 1821 C CA . ASP A 1 247 ? 7.898 -19.688 -1.751 1 98.06 247 ASP A CA 1
ATOM 1822 C C . ASP A 1 247 ? 6.496 -19.188 -1.418 1 98.06 247 ASP A C 1
ATOM 1824 O O . ASP A 1 247 ? 5.508 -19.875 -1.674 1 98.06 247 ASP A O 1
ATOM 1828 N N . ILE A 1 248 ? 6.461 -18.078 -0.848 1 98.62 248 ILE A N 1
ATOM 1829 C CA . ILE A 1 248 ? 5.184 -17.422 -0.574 1 98.62 248 ILE A CA 1
ATOM 1830 C C . ILE A 1 248 ? 5.133 -16.062 -1.274 1 98.62 248 ILE A C 1
ATOM 1832 O O . ILE A 1 248 ? 6.023 -15.234 -1.091 1 98.62 248 ILE A O 1
ATOM 1836 N N . THR A 1 249 ? 4.172 -15.891 -2.133 1 98.69 249 THR A N 1
ATOM 1837 C CA . THR A 1 249 ? 3.885 -14.578 -2.709 1 98.69 249 THR A CA 1
ATOM 1838 C C . THR A 1 249 ? 2.875 -13.82 -1.852 1 98.69 249 THR A C 1
ATOM 1840 O O . THR A 1 249 ? 1.703 -14.195 -1.783 1 98.69 249 THR A O 1
ATOM 1843 N N . VAL A 1 250 ? 3.318 -12.781 -1.181 1 98.56 250 VAL A N 1
ATOM 1844 C CA . VAL A 1 250 ? 2.436 -11.922 -0.398 1 98.56 250 VAL A CA 1
ATOM 1845 C C . VAL A 1 250 ? 1.635 -11.016 -1.331 1 98.56 250 VAL A C 1
ATOM 1847 O O . VAL A 1 250 ? 2.18 -10.078 -1.908 1 98.56 250 VAL A O 1
ATOM 1850 N N . GLU A 1 251 ? 0.38 -11.328 -1.396 1 97.81 251 GLU A N 1
ATOM 1851 C CA . GLU A 1 251 ? -0.486 -10.609 -2.326 1 97.81 251 GLU A CA 1
ATOM 1852 C C . GLU A 1 251 ? -1.244 -9.492 -1.618 1 97.81 251 GLU A C 1
ATOM 1854 O O . GLU A 1 251 ? -2.211 -9.75 -0.897 1 97.81 251 GLU A O 1
ATOM 1859 N N . ALA A 1 252 ? -0.851 -8.281 -1.876 1 97 252 ALA A N 1
ATOM 1860 C CA . ALA A 1 252 ? -1.484 -7.109 -1.281 1 97 252 ALA A CA 1
ATOM 1861 C C . ALA A 1 252 ? -2.746 -6.723 -2.045 1 97 252 ALA A C 1
ATOM 1863 O O . ALA A 1 252 ? -3.643 -7.547 -2.238 1 97 252 ALA A O 1
ATOM 1864 N N . ASP A 1 253 ? -2.828 -5.449 -2.506 1 95.12 253 ASP A N 1
ATOM 1865 C CA . ASP A 1 253 ? -4.023 -4.984 -3.205 1 95.12 253 ASP A CA 1
ATOM 1866 C C . ASP A 1 253 ? -4 -5.414 -4.672 1 95.12 253 ASP A C 1
ATOM 1868 O O . ASP A 1 253 ? -3.553 -4.656 -5.535 1 95.12 253 ASP A O 1
ATOM 1872 N N . SER A 1 254 ? -4.594 -6.535 -4.965 1 95 254 SER A N 1
ATOM 1873 C CA . SER A 1 254 ? -4.551 -7.168 -6.281 1 95 254 SER A CA 1
ATOM 1874 C C . SER A 1 254 ? -5.793 -6.832 -7.098 1 95 254 SER A C 1
ATOM 1876 O O . SER A 1 254 ? -6.762 -6.285 -6.562 1 95 254 SER A O 1
ATOM 1878 N N . GLY A 1 255 ? -5.707 -7.133 -8.398 1 95.12 255 GLY A N 1
ATOM 1879 C CA . GLY A 1 255 ? -6.91 -7.215 -9.211 1 95.12 255 GLY A CA 1
ATOM 1880 C C . GLY A 1 255 ? -7.703 -8.484 -8.969 1 95.12 255 GLY A C 1
ATOM 1881 O O . GLY A 1 255 ? -7.129 -9.555 -8.75 1 95.12 255 GLY A O 1
ATOM 1882 N N . GLY A 1 256 ? -8.961 -8.383 -8.984 1 94.94 256 GLY A N 1
ATOM 1883 C CA . GLY A 1 256 ? -9.797 -9.516 -8.633 1 94.94 256 GLY A CA 1
ATOM 1884 C C . GLY A 1 256 ? -10.078 -9.617 -7.148 1 94.94 256 GLY A C 1
ATOM 1885 O O . GLY A 1 256 ? -10.398 -8.617 -6.504 1 94.94 256 GLY A O 1
ATOM 1886 N N . HIS A 1 257 ? -10.055 -10.805 -6.621 1 92.75 257 HIS A N 1
ATOM 1887 C CA . HIS A 1 257 ? -10.234 -10.984 -5.184 1 92.75 257 HIS A CA 1
ATOM 1888 C C . HIS A 1 257 ? -9.102 -10.32 -4.406 1 92.75 257 HIS A C 1
ATOM 1890 O O . HIS A 1 257 ? -7.922 -10.523 -4.723 1 92.75 257 HIS A O 1
ATOM 1896 N N . THR A 1 258 ? -9.461 -9.5 -3.422 1 93.56 258 THR A N 1
ATOM 1897 C CA . THR A 1 258 ? -8.461 -8.75 -2.674 1 93.56 258 THR A CA 1
ATOM 1898 C C . THR A 1 258 ? -8.961 -8.422 -1.271 1 93.56 258 THR A C 1
ATOM 1900 O O . THR A 1 258 ? -10.156 -8.164 -1.078 1 93.56 258 THR A O 1
ATOM 1903 N N . ASP A 1 259 ? -8.039 -8.492 -0.303 1 90.88 259 ASP A N 1
ATOM 1904 C CA . ASP A 1 259 ? -8.328 -7.969 1.03 1 90.88 259 ASP A CA 1
ATOM 1905 C C . ASP A 1 259 ? -7.977 -6.484 1.127 1 90.88 259 ASP A C 1
ATOM 1907 O O . ASP A 1 259 ? -8.141 -5.871 2.182 1 90.88 259 ASP A O 1
ATOM 1911 N N . ASN A 1 260 ? -7.457 -5.855 0.094 1 90.88 260 ASN A N 1
ATOM 1912 C CA . ASN A 1 260 ? -7.129 -4.441 -0.039 1 90.88 260 ASN A CA 1
ATOM 1913 C C . ASN A 1 260 ? -6.145 -3.99 1.037 1 90.88 260 ASN A C 1
ATOM 1915 O O . ASN A 1 260 ? -6.316 -2.926 1.634 1 90.88 260 ASN A O 1
ATOM 1919 N N . ARG A 1 261 ? -5.188 -4.801 1.42 1 93.38 261 ARG A N 1
ATOM 1920 C CA . ARG A 1 261 ? -4.199 -4.434 2.434 1 93.38 261 ARG A CA 1
ATOM 1921 C C . ARG A 1 261 ? -2.938 -3.873 1.791 1 93.38 261 ARG A C 1
ATOM 1923 O O . ARG A 1 261 ? -2.531 -4.316 0.715 1 93.38 261 ARG A O 1
ATOM 1930 N N . PRO A 1 262 ? -2.367 -2.879 2.469 1 96.5 262 PRO A N 1
ATOM 1931 C CA . PRO A 1 262 ? -1.124 -2.332 1.921 1 96.5 262 PRO A CA 1
ATOM 1932 C C . PRO A 1 262 ? 0.034 -3.326 1.979 1 96.5 262 PRO A C 1
ATOM 1934 O O . PRO A 1 262 ? 0.197 -4.031 2.977 1 96.5 262 PRO A O 1
ATOM 1937 N N . LEU A 1 263 ? 0.804 -3.365 0.916 1 98 263 LEU A N 1
ATOM 1938 C CA . LEU A 1 263 ? 1.976 -4.234 0.884 1 98 263 LEU A CA 1
ATOM 1939 C C . LEU A 1 263 ? 2.939 -3.889 2.016 1 98 263 LEU A C 1
ATOM 1941 O O . LEU A 1 263 ? 3.564 -4.777 2.596 1 98 263 LEU A O 1
ATOM 1945 N N . SER A 1 264 ? 3.053 -2.609 2.352 1 97.69 264 SER A N 1
ATOM 1946 C CA . SER A 1 264 ? 3.98 -2.115 3.363 1 97.69 264 SER A CA 1
ATOM 1947 C C . SER A 1 264 ? 3.623 -2.641 4.75 1 97.69 264 SER A C 1
ATOM 1949 O O . SER A 1 264 ? 4.438 -2.576 5.672 1 97.69 264 SER A O 1
ATOM 1951 N N . VAL A 1 265 ? 2.457 -3.127 4.926 1 97.81 265 VAL A N 1
ATOM 1952 C CA . VAL A 1 265 ? 1.985 -3.682 6.191 1 97.81 265 VAL A CA 1
ATOM 1953 C C . VAL A 1 265 ? 2.074 -5.207 6.152 1 97.81 265 VAL A C 1
ATOM 1955 O O . VAL A 1 265 ? 2.592 -5.828 7.082 1 97.81 265 VAL A O 1
ATOM 1958 N N . LEU A 1 266 ? 1.67 -5.73 5.082 1 98.06 266 LEU A N 1
ATOM 1959 C CA . LEU A 1 266 ? 1.449 -7.168 4.988 1 98.06 266 LEU A CA 1
ATOM 1960 C C . LEU A 1 266 ? 2.773 -7.914 4.867 1 98.06 266 LEU A C 1
ATOM 1962 O O . LEU A 1 266 ? 2.973 -8.945 5.52 1 98.06 266 LEU A O 1
ATOM 1966 N N . LEU A 1 267 ? 3.682 -7.453 4 1 98.12 267 LEU A N 1
ATOM 1967 C CA . LEU A 1 267 ? 4.922 -8.18 3.758 1 98.12 267 LEU A CA 1
ATOM 1968 C C . LEU A 1 267 ? 5.762 -8.258 5.027 1 98.12 267 LEU A C 1
ATOM 1970 O O . LEU A 1 267 ? 6.207 -9.344 5.418 1 98.12 267 LEU A O 1
ATOM 1974 N N . PRO A 1 268 ? 5.961 -7.129 5.773 1 97 268 PRO A N 1
ATOM 1975 C CA . PRO A 1 268 ? 6.707 -7.242 7.031 1 97 268 PRO A CA 1
ATOM 1976 C C . PRO A 1 268 ? 6.043 -8.188 8.023 1 97 268 PRO A C 1
ATOM 1978 O O . PRO A 1 268 ? 6.73 -8.938 8.727 1 97 268 PRO A O 1
ATOM 1981 N N . ARG A 1 269 ? 4.746 -8.164 8.086 1 97.62 269 ARG A N 1
ATOM 1982 C CA . ARG A 1 269 ? 4.016 -9.031 9.008 1 97.62 269 ARG A CA 1
ATOM 1983 C C . ARG A 1 269 ? 4.246 -10.5 8.68 1 97.62 269 ARG A C 1
ATOM 1985 O O . ARG A 1 269 ? 4.512 -11.312 9.57 1 97.62 269 ARG A O 1
ATOM 1992 N N . ILE A 1 270 ? 4.168 -10.852 7.441 1 97.94 270 ILE A N 1
ATOM 1993 C CA . ILE A 1 270 ? 4.332 -12.234 7.016 1 97.94 270 ILE A CA 1
ATOM 1994 C C . ILE A 1 270 ? 5.805 -12.633 7.098 1 97.94 270 ILE A C 1
ATOM 1996 O O . ILE A 1 270 ? 6.129 -13.773 7.434 1 97.94 270 ILE A O 1
ATOM 2000 N N . ALA A 1 271 ? 6.727 -11.688 6.82 1 96.75 271 ALA A N 1
ATOM 2001 C CA . ALA A 1 271 ? 8.156 -11.945 6.965 1 96.75 271 ALA A CA 1
ATOM 2002 C C . ALA A 1 271 ? 8.508 -12.336 8.398 1 96.75 271 ALA A C 1
ATOM 2004 O O . ALA A 1 271 ? 9.25 -13.297 8.625 1 96.75 271 ALA A O 1
ATOM 2005 N N . ALA A 1 272 ? 7.961 -11.602 9.367 1 94.56 272 ALA A N 1
ATOM 2006 C CA . ALA A 1 272 ? 8.188 -11.93 10.773 1 94.56 272 ALA A CA 1
ATOM 2007 C C . ALA A 1 272 ? 7.648 -13.32 11.102 1 94.56 272 ALA A C 1
ATOM 2009 O O . ALA A 1 272 ? 8.297 -14.086 11.828 1 94.56 272 ALA A O 1
ATOM 2010 N N . LEU A 1 273 ? 6.48 -13.609 10.609 1 96.81 273 LEU A N 1
ATOM 2011 C CA . LEU A 1 273 ? 5.879 -14.922 10.812 1 96.81 273 LEU A CA 1
ATOM 2012 C C . LEU A 1 273 ? 6.746 -16.016 10.211 1 96.81 273 LEU A C 1
ATOM 2014 O O . LEU A 1 273 ? 6.977 -17.047 10.836 1 96.81 273 LEU A O 1
ATOM 2018 N N . ARG A 1 274 ? 7.211 -15.789 8.992 1 97.19 274 ARG A N 1
ATOM 2019 C CA . ARG A 1 274 ? 8.086 -16.734 8.297 1 97.19 274 ARG A CA 1
ATOM 2020 C C . ARG A 1 274 ? 9.328 -17.031 9.133 1 97.19 274 ARG A C 1
ATOM 2022 O O . ARG A 1 274 ? 9.688 -18.203 9.312 1 97.19 274 ARG A O 1
ATOM 2029 N N . ASP A 1 275 ? 9.953 -16.016 9.641 1 93.94 275 ASP A N 1
ATOM 2030 C CA . ASP A 1 275 ? 11.156 -16.203 10.438 1 93.94 275 ASP A CA 1
ATOM 2031 C C . ASP A 1 275 ? 10.859 -17.031 11.688 1 93.94 275 ASP A C 1
ATOM 2033 O O . ASP A 1 275 ? 11.633 -17.938 12.039 1 93.94 275 ASP A O 1
ATOM 2037 N N . THR A 1 276 ? 9.75 -16.75 12.328 1 94.56 276 THR A N 1
ATOM 2038 C CA . THR A 1 276 ? 9.344 -17.469 13.523 1 94.56 276 THR A CA 1
ATOM 2039 C C . THR A 1 276 ? 9.086 -18.938 13.203 1 94.56 276 THR A C 1
ATOM 2041 O O . THR A 1 276 ? 9.562 -19.828 13.906 1 94.56 276 THR A O 1
ATOM 2044 N N . VAL A 1 277 ? 8.398 -19.203 12.148 1 97.06 277 VAL A N 1
ATOM 2045 C CA . VAL A 1 277 ? 8.008 -20.562 11.781 1 97.06 277 VAL A CA 1
ATOM 2046 C C . VAL A 1 277 ? 9.234 -21.344 11.312 1 97.06 277 VAL A C 1
ATOM 2048 O O . VAL A 1 277 ? 9.398 -22.516 11.656 1 97.06 277 VAL A O 1
ATOM 2051 N N . CYS A 1 278 ? 10.094 -20.703 10.555 1 94.88 278 CYS A N 1
ATOM 2052 C CA . CYS A 1 278 ? 11.305 -21.375 10.086 1 94.88 278 CYS A CA 1
ATOM 2053 C C . CYS A 1 278 ? 12.188 -21.781 11.258 1 94.88 278 CYS A C 1
ATOM 2055 O O . CYS A 1 278 ? 12.781 -22.859 11.242 1 94.88 278 CYS A O 1
ATOM 2057 N N . ARG A 1 279 ? 12.289 -20.953 12.242 1 93.44 279 ARG A N 1
ATOM 2058 C CA . ARG A 1 279 ? 13.047 -21.281 13.445 1 93.44 279 ARG A CA 1
ATOM 2059 C C . ARG A 1 279 ? 12.398 -22.453 14.188 1 93.44 279 ARG A C 1
ATOM 2061 O O . ARG A 1 279 ? 13.094 -23.359 14.656 1 93.44 279 ARG A O 1
ATOM 2068 N N . ARG A 1 280 ? 11.102 -22.406 14.32 1 96.31 280 ARG A N 1
ATOM 2069 C CA . ARG A 1 280 ? 10.352 -23.422 15.039 1 96.31 280 ARG A CA 1
ATOM 2070 C C . ARG A 1 280 ? 10.586 -24.797 14.43 1 96.31 280 ARG A C 1
ATOM 2072 O O . ARG A 1 280 ? 10.781 -25.781 15.156 1 96.31 280 ARG A O 1
ATOM 2079 N N . PHE A 1 281 ? 10.68 -24.922 13.109 1 96.5 281 PHE A N 1
ATOM 2080 C CA . PHE A 1 281 ? 10.766 -26.219 12.453 1 96.5 281 PHE A CA 1
ATOM 2081 C C . PHE A 1 281 ? 12.203 -26.516 12.031 1 96.5 281 PHE A C 1
ATOM 2083 O O . PHE A 1 281 ? 12.492 -27.609 11.531 1 96.5 281 PHE A O 1
ATOM 2090 N N . GLY A 1 282 ? 13.094 -25.531 12.164 1 93.75 282 GLY A N 1
ATOM 2091 C CA . GLY A 1 282 ? 14.5 -25.734 11.867 1 93.75 282 GLY A CA 1
ATOM 2092 C C . GLY A 1 282 ? 14.773 -26 10.398 1 93.75 282 GLY A C 1
ATOM 2093 O O . GLY A 1 282 ? 15.539 -26.906 10.062 1 93.75 282 GLY A O 1
ATOM 2094 N N . TYR A 1 283 ? 14.102 -25.266 9.523 1 93.12 283 TYR A N 1
ATOM 2095 C CA . TYR A 1 283 ? 14.312 -25.453 8.086 1 93.12 283 TYR A CA 1
ATOM 2096 C C . TYR A 1 283 ? 15.75 -25.109 7.699 1 93.12 283 TYR A C 1
ATOM 2098 O O . TYR A 1 283 ? 16.344 -24.188 8.242 1 93.12 283 TYR A O 1
ATOM 2106 N N . ARG A 1 284 ? 16.312 -25.859 6.805 1 83.38 284 ARG A N 1
ATOM 2107 C CA . ARG A 1 284 ? 17.656 -25.609 6.309 1 83.38 284 ARG A CA 1
ATOM 2108 C C . ARG A 1 284 ? 17.734 -24.312 5.523 1 83.38 284 ARG A C 1
ATOM 2110 O O . ARG A 1 284 ? 18.734 -23.594 5.59 1 83.38 284 ARG A O 1
ATOM 2117 N N . ARG A 1 285 ? 16.766 -24.031 4.727 1 84.5 285 ARG A N 1
ATOM 2118 C CA . ARG A 1 285 ? 16.656 -22.797 3.959 1 84.5 285 ARG A CA 1
ATOM 2119 C C . ARG A 1 285 ? 15.344 -22.078 4.262 1 84.5 285 ARG A C 1
ATOM 2121 O O . ARG A 1 285 ? 14.281 -22.703 4.301 1 84.5 285 ARG A O 1
ATOM 2128 N N . PRO A 1 286 ? 15.484 -20.781 4.41 1 88.88 286 PRO A N 1
ATOM 2129 C CA . PRO A 1 286 ? 14.227 -20.078 4.672 1 88.88 286 PRO A CA 1
ATOM 2130 C C . PRO A 1 286 ? 13.32 -20 3.441 1 88.88 286 PRO A C 1
ATOM 2132 O O . PRO A 1 286 ? 13.812 -19.984 2.311 1 88.88 286 PRO A O 1
ATOM 2135 N N . VAL A 1 287 ? 12 -20.062 3.705 1 96.69 287 VAL A N 1
ATOM 2136 C CA . VAL A 1 287 ? 11.016 -19.844 2.656 1 96.69 287 VAL A CA 1
ATOM 2137 C C . VAL A 1 287 ? 11.148 -18.422 2.105 1 96.69 287 VAL A C 1
ATOM 2139 O O . VAL A 1 287 ? 11.273 -17.469 2.871 1 96.69 287 VAL A O 1
ATOM 2142 N N . ARG A 1 288 ? 11.25 -18.266 0.832 1 97.25 288 ARG A N 1
ATOM 2143 C CA . ARG A 1 288 ? 11.398 -16.953 0.21 1 97.25 288 ARG A CA 1
ATOM 2144 C C . ARG A 1 288 ? 10.047 -16.266 0.081 1 97.25 288 ARG A C 1
ATOM 2146 O O . ARG A 1 288 ? 9.031 -16.922 -0.175 1 97.25 288 ARG A O 1
ATOM 2153 N N . LEU A 1 289 ? 10.023 -14.992 0.261 1 98.06 289 LEU A N 1
ATOM 2154 C CA . LEU A 1 289 ? 8.805 -14.203 0.16 1 98.06 289 LEU A CA 1
ATOM 2155 C C . LEU A 1 289 ? 8.844 -13.297 -1.068 1 98.06 289 LEU A C 1
ATOM 2157 O O . LEU A 1 289 ? 9.844 -12.617 -1.31 1 98.06 289 LEU A O 1
ATOM 2161 N N . GLY A 1 290 ? 7.832 -13.391 -1.852 1 98.56 290 GLY A N 1
ATOM 2162 C CA . GLY A 1 290 ? 7.621 -12.469 -2.955 1 98.56 290 GLY A CA 1
ATOM 2163 C C . GLY A 1 290 ? 6.535 -11.445 -2.68 1 98.56 290 GLY A C 1
ATOM 2164 O O . GLY A 1 290 ? 5.816 -11.547 -1.684 1 98.56 290 GLY A O 1
ATOM 2165 N N . ALA A 1 291 ? 6.492 -10.422 -3.498 1 98.69 291 ALA A N 1
ATOM 2166 C CA . ALA A 1 291 ? 5.508 -9.352 -3.369 1 98.69 291 ALA A CA 1
ATOM 2167 C C . ALA A 1 291 ? 4.641 -9.25 -4.621 1 98.69 291 ALA A C 1
ATOM 2169 O O . ALA A 1 291 ? 5.141 -9.352 -5.742 1 98.69 291 ALA A O 1
ATOM 2170 N N . ALA A 1 292 ? 3.365 -9.109 -4.441 1 98.44 292 ALA A N 1
ATOM 2171 C CA . ALA A 1 292 ? 2.398 -8.883 -5.512 1 98.44 292 ALA A CA 1
ATOM 2172 C C . ALA A 1 292 ? 1.334 -7.875 -5.094 1 98.44 292 ALA A C 1
ATOM 2174 O O . ALA A 1 292 ? 1.1 -7.672 -3.898 1 98.44 292 ALA A O 1
ATOM 2175 N N . GLY A 1 293 ? 0.69 -7.254 -6.094 1 97.25 293 GLY A N 1
ATOM 2176 C CA . GLY A 1 293 ? -0.358 -6.277 -5.84 1 97.25 293 GLY A CA 1
ATOM 2177 C C . GLY A 1 293 ? 0.155 -4.852 -5.781 1 97.25 293 GLY A C 1
ATOM 2178 O O . GLY A 1 293 ? 0.928 -4.5 -4.887 1 97.25 293 GLY A O 1
ATOM 2179 N N . GLY A 1 294 ? -0.286 -4.039 -6.699 1 96.56 294 GLY A N 1
ATOM 2180 C CA . GLY A 1 294 ? 0.097 -2.635 -6.699 1 96.56 294 GLY A CA 1
ATOM 2181 C C . GLY A 1 294 ? 1.419 -2.379 -7.398 1 96.56 294 GLY A C 1
ATOM 2182 O O . GLY A 1 294 ? 2.053 -1.345 -7.184 1 96.56 294 GLY A O 1
ATOM 2183 N N . LEU A 1 295 ? 1.877 -3.291 -8.18 1 98.38 295 LEU A N 1
ATOM 2184 C CA . LEU A 1 295 ? 3.174 -3.158 -8.828 1 98.38 295 LEU A CA 1
ATOM 2185 C C . LEU A 1 295 ? 3.004 -2.879 -10.32 1 98.38 295 LEU A C 1
ATOM 2187 O O . LEU A 1 295 ? 2.826 -3.807 -11.117 1 98.38 295 LEU A O 1
ATOM 2191 N N . GLY A 1 296 ? 3.072 -1.586 -10.672 1 98.06 296 GLY A N 1
ATOM 2192 C CA . GLY A 1 296 ? 2.863 -1.227 -12.07 1 98.06 296 GLY A CA 1
ATOM 2193 C C . GLY A 1 296 ? 3.912 -0.269 -12.602 1 98.06 296 GLY A C 1
ATOM 2194 O O . GLY A 1 296 ? 3.91 0.064 -13.789 1 98.06 296 GLY A O 1
ATOM 2195 N N . THR A 1 297 ? 4.828 0.209 -11.734 1 98.56 297 THR A N 1
ATOM 2196 C CA . THR A 1 297 ? 5.887 1.137 -12.117 1 98.56 297 THR A CA 1
ATOM 2197 C C . THR A 1 297 ? 7.238 0.669 -11.578 1 98.56 297 THR A C 1
ATOM 2199 O O . THR A 1 297 ? 7.297 -0.143 -10.656 1 98.56 297 THR A O 1
ATOM 2202 N N . PRO A 1 298 ? 8.344 1.197 -12.188 1 98.62 298 PRO A N 1
ATOM 2203 C CA . PRO A 1 298 ? 9.672 0.893 -11.641 1 98.62 298 PRO A CA 1
ATOM 2204 C C . PRO A 1 298 ? 9.797 1.276 -10.164 1 98.62 298 PRO A C 1
ATOM 2206 O O . PRO A 1 298 ? 10.453 0.568 -9.391 1 98.62 298 PRO A O 1
ATOM 2209 N N . ASP A 1 299 ? 9.164 2.393 -9.789 1 98.31 299 ASP A N 1
ATOM 2210 C CA . ASP A 1 299 ? 9.172 2.846 -8.398 1 98.31 299 ASP A CA 1
ATOM 2211 C C . ASP A 1 299 ? 8.594 1.78 -7.473 1 98.31 299 ASP A C 1
ATOM 2213 O O . ASP A 1 299 ? 9.195 1.449 -6.449 1 98.31 299 ASP A O 1
ATOM 2217 N N . ALA A 1 300 ? 7.469 1.265 -7.859 1 98.62 300 ALA A N 1
ATOM 2218 C CA . ALA A 1 300 ? 6.773 0.265 -7.051 1 98.62 300 ALA A CA 1
ATOM 2219 C C . ALA A 1 300 ? 7.598 -1.012 -6.926 1 98.62 300 ALA A C 1
ATOM 2221 O O . ALA A 1 300 ? 7.68 -1.604 -5.848 1 98.62 300 ALA A O 1
ATOM 2222 N N . VAL A 1 301 ? 8.203 -1.438 -8.023 1 98.81 301 VAL A N 1
ATOM 2223 C CA . VAL A 1 301 ? 9.023 -2.643 -8.031 1 98.81 301 VAL A CA 1
ATOM 2224 C C . VAL A 1 301 ? 10.25 -2.438 -7.152 1 98.81 301 VAL A C 1
ATOM 2226 O O . VAL A 1 301 ? 10.594 -3.299 -6.336 1 98.81 301 VAL A O 1
ATOM 2229 N N . ALA A 1 302 ? 10.945 -1.271 -7.285 1 98.81 302 ALA A N 1
ATOM 2230 C CA . ALA A 1 302 ? 12.102 -0.95 -6.441 1 98.81 302 ALA A CA 1
ATOM 2231 C C . ALA A 1 302 ? 11.719 -0.966 -4.965 1 98.81 302 ALA A C 1
ATOM 2233 O O . ALA A 1 302 ? 12.445 -1.515 -4.133 1 98.81 302 ALA A O 1
ATOM 2234 N N . ALA A 1 303 ? 10.602 -0.421 -4.656 1 98.69 303 ALA A N 1
ATOM 2235 C CA . ALA A 1 303 ? 10.141 -0.335 -3.271 1 98.69 303 ALA A CA 1
ATOM 2236 C C . ALA A 1 303 ? 9.82 -1.719 -2.715 1 98.69 303 ALA A C 1
ATOM 2238 O O . ALA A 1 303 ? 10.039 -1.984 -1.53 1 98.69 303 ALA A O 1
ATOM 2239 N N . ALA A 1 304 ? 9.234 -2.574 -3.545 1 98.69 304 ALA A N 1
ATOM 2240 C CA . ALA A 1 304 ? 8.938 -3.936 -3.104 1 98.69 304 ALA A CA 1
ATOM 2241 C C . ALA A 1 304 ? 10.211 -4.672 -2.701 1 98.69 304 ALA A C 1
ATOM 2243 O O . ALA A 1 304 ? 10.234 -5.367 -1.683 1 98.69 304 ALA A O 1
ATOM 2244 N N . PHE A 1 305 ? 11.25 -4.523 -3.484 1 98.56 305 PHE A N 1
ATOM 2245 C CA . PHE A 1 305 ? 12.516 -5.152 -3.145 1 98.56 305 PHE A CA 1
ATOM 2246 C C . PHE A 1 305 ? 13.109 -4.527 -1.891 1 98.56 305 PHE A C 1
ATOM 2248 O O . PHE A 1 305 ? 13.68 -5.227 -1.048 1 98.56 305 PHE A O 1
ATOM 2255 N N . ALA A 1 306 ? 12.992 -3.219 -1.773 1 98.06 306 ALA A N 1
ATOM 2256 C CA . ALA A 1 306 ? 13.477 -2.533 -0.579 1 98.06 306 ALA A CA 1
ATOM 2257 C C . ALA A 1 306 ? 12.719 -2.986 0.663 1 98.06 306 ALA A C 1
ATOM 2259 O O . ALA A 1 306 ? 13.258 -2.982 1.769 1 98.06 306 ALA A O 1
ATOM 2260 N N . LEU A 1 307 ? 11.508 -3.359 0.456 1 97.75 307 LEU A N 1
ATOM 2261 C CA . LEU A 1 307 ? 10.664 -3.842 1.54 1 97.75 307 LEU A CA 1
ATOM 2262 C C . LEU A 1 307 ? 11.086 -5.238 1.982 1 97.75 307 LEU A C 1
ATOM 2264 O O . LEU A 1 307 ? 10.68 -5.707 3.049 1 97.75 307 LEU A O 1
ATOM 2268 N N . GLY A 1 308 ? 11.883 -5.938 1.165 1 96.31 308 GLY A N 1
ATOM 2269 C CA . GLY A 1 308 ? 12.438 -7.227 1.555 1 96.31 308 GLY A CA 1
ATOM 2270 C C . GLY A 1 308 ? 12.016 -8.359 0.636 1 96.31 308 GLY A C 1
ATOM 2271 O O . GLY A 1 308 ? 12.383 -9.516 0.858 1 96.31 308 GLY A O 1
ATOM 2272 N N . ALA A 1 309 ? 11.281 -8.086 -0.39 1 98.12 309 ALA A N 1
ATOM 2273 C CA . ALA A 1 309 ? 10.797 -9.133 -1.277 1 98.12 309 ALA A CA 1
ATOM 2274 C C . ALA A 1 309 ? 11.945 -9.828 -2 1 98.12 309 ALA A C 1
ATOM 2276 O O . ALA A 1 309 ? 12.883 -9.164 -2.463 1 98.12 309 ALA A O 1
ATOM 2277 N N . SER A 1 310 ? 11.867 -11.133 -2.113 1 97.75 310 SER A N 1
ATOM 2278 C CA . SER A 1 310 ? 12.836 -11.914 -2.871 1 97.75 310 SER A CA 1
ATOM 2279 C C . SER A 1 310 ? 12.531 -11.883 -4.363 1 97.75 310 SER A C 1
ATOM 2281 O O . SER A 1 310 ? 13.422 -12.094 -5.191 1 97.75 310 SER A O 1
ATOM 2283 N N . TYR A 1 311 ? 11.344 -11.719 -4.711 1 98.56 311 TYR A N 1
ATOM 2284 C CA . TYR A 1 311 ? 10.883 -11.594 -6.086 1 98.56 311 TYR A CA 1
ATOM 2285 C C . TYR A 1 311 ? 9.562 -10.828 -6.148 1 98.56 311 TYR A C 1
ATOM 2287 O O . TYR A 1 311 ? 8.953 -10.555 -5.117 1 98.56 311 TYR A O 1
ATOM 2295 N N . VAL A 1 312 ? 9.188 -10.406 -7.348 1 98.81 312 VAL A N 1
ATOM 2296 C CA . VAL A 1 312 ? 7.934 -9.688 -7.52 1 98.81 312 VAL A CA 1
ATOM 2297 C C . VAL A 1 312 ? 7.035 -10.438 -8.5 1 98.81 312 VAL A C 1
ATOM 2299 O O . VAL A 1 312 ? 7.523 -11.18 -9.352 1 98.81 312 VAL A O 1
ATOM 2302 N N . VAL A 1 313 ? 5.746 -10.32 -8.305 1 98.81 313 VAL A N 1
ATOM 2303 C CA . VAL A 1 313 ? 4.738 -10.883 -9.203 1 98.81 313 VAL A CA 1
ATOM 2304 C C . VAL A 1 313 ? 3.836 -9.766 -9.727 1 98.81 313 VAL A C 1
ATOM 2306 O O . VAL A 1 313 ? 3.266 -9 -8.945 1 98.81 313 VAL A O 1
ATOM 2309 N N . THR A 1 314 ? 3.754 -9.633 -11.055 1 98.56 314 THR A N 1
ATOM 2310 C CA . THR A 1 314 ? 2.852 -8.656 -11.664 1 98.56 314 THR A CA 1
ATOM 2311 C C . THR A 1 314 ? 1.691 -9.359 -12.359 1 98.56 314 THR A C 1
ATOM 2313 O O . THR A 1 314 ? 1.854 -10.461 -12.891 1 98.56 314 THR A O 1
ATOM 2316 N N . GLY A 1 315 ? 0.542 -8.766 -12.305 1 97.69 315 GLY A N 1
ATOM 2317 C CA . GLY A 1 315 ? -0.66 -9.344 -12.883 1 97.69 315 GLY A CA 1
ATOM 2318 C C . GLY A 1 315 ? -1.429 -8.367 -13.758 1 97.69 315 GLY A C 1
ATOM 2319 O O . GLY A 1 315 ? -1.307 -8.391 -14.984 1 97.69 315 GLY A O 1
ATOM 2320 N N . SER A 1 316 ? -1.998 -7.262 -13.227 1 97.69 316 SER A N 1
ATOM 2321 C CA . SER A 1 316 ? -2.881 -6.324 -13.914 1 97.69 316 SER A CA 1
ATOM 2322 C C . SER A 1 316 ? -2.209 -5.73 -15.148 1 97.69 316 SER A C 1
ATOM 2324 O O . SER A 1 316 ? -2.814 -5.672 -16.219 1 97.69 316 SER A O 1
ATOM 2326 N N . VAL A 1 317 ? -0.98 -5.348 -15.062 1 98.12 317 VAL A N 1
ATOM 2327 C CA . VAL A 1 317 ? -0.303 -4.652 -16.156 1 98.12 317 VAL A CA 1
ATOM 2328 C C . VAL A 1 317 ? -0.074 -5.609 -17.312 1 98.12 317 VAL A C 1
ATOM 2330 O O . VAL A 1 317 ? -0.04 -5.191 -18.484 1 98.12 317 VAL A O 1
ATOM 2333 N N . ASN A 1 318 ? 0.013 -6.895 -17.016 1 98.5 318 ASN A N 1
ATOM 2334 C CA . ASN A 1 318 ? 0.307 -7.895 -18.047 1 98.5 318 ASN A CA 1
ATOM 2335 C C . ASN A 1 318 ? -0.911 -8.18 -18.922 1 98.5 318 ASN A C 1
ATOM 2337 O O . ASN A 1 318 ? -0.785 -8.773 -19.984 1 98.5 318 ASN A O 1
ATOM 2341 N N . GLN A 1 319 ? -2.098 -7.82 -18.5 1 98.12 319 GLN A N 1
ATOM 2342 C CA . GLN A 1 319 ? -3.309 -8.039 -19.281 1 98.12 319 GLN A CA 1
ATOM 2343 C C . GLN A 1 319 ? -3.271 -7.242 -20.578 1 98.12 319 GLN A C 1
ATOM 2345 O O . GLN A 1 319 ? -3.988 -7.562 -21.531 1 98.12 319 GLN A O 1
ATOM 2350 N N . THR A 1 320 ? -2.479 -6.219 -20.625 1 97.81 320 THR A N 1
ATOM 2351 C CA . THR A 1 320 ? -2.393 -5.383 -21.812 1 97.81 320 THR A CA 1
ATOM 2352 C C . THR A 1 320 ? -1.296 -5.887 -22.75 1 97.81 320 THR A C 1
ATOM 2354 O O . THR A 1 320 ? -1.083 -5.324 -23.828 1 97.81 320 THR A O 1
ATOM 2357 N N . ALA A 1 321 ? -0.546 -6.902 -22.344 1 98.31 321 ALA A N 1
ATOM 2358 C CA . ALA A 1 321 ? 0.505 -7.477 -23.188 1 98.31 321 ALA A CA 1
ATOM 2359 C C . ALA A 1 321 ? -0.082 -8.125 -24.438 1 98.31 321 ALA A C 1
ATOM 2361 O O . ALA A 1 321 ? -1.203 -8.633 -24.406 1 98.31 321 ALA A O 1
ATOM 2362 N N . VAL A 1 322 ? 0.67 -8.172 -25.484 1 98.06 322 VAL A N 1
ATOM 2363 C CA . VAL A 1 322 ? 0.237 -8.742 -26.766 1 98.06 322 VAL A CA 1
ATOM 2364 C C . VAL A 1 322 ? -0.041 -10.234 -26.594 1 98.06 322 VAL A C 1
ATOM 2366 O O . VAL A 1 322 ? -0.917 -10.789 -27.266 1 98.06 322 VAL A O 1
ATOM 2369 N N . GLU A 1 323 ? 0.588 -10.891 -25.625 1 98.19 323 GLU A N 1
ATOM 2370 C CA . GLU A 1 323 ? 0.463 -12.336 -25.438 1 98.19 323 GLU A CA 1
ATOM 2371 C C . GLU A 1 323 ? -0.769 -12.68 -24.609 1 98.19 323 GLU A C 1
ATOM 2373 O O . GLU A 1 323 ? -1.162 -13.844 -24.516 1 98.19 323 GLU A O 1
ATOM 2378 N N . ALA A 1 324 ? -1.381 -11.711 -23.906 1 98.19 324 ALA A N 1
ATOM 2379 C CA . ALA A 1 324 ? -2.471 -11.969 -22.969 1 98.19 324 ALA A CA 1
ATOM 2380 C C . ALA A 1 324 ? -3.734 -12.406 -23.703 1 98.19 324 ALA A C 1
ATOM 2382 O O . ALA A 1 324 ? -3.996 -11.953 -24.828 1 98.19 324 ALA A O 1
ATOM 2383 N N . GLY A 1 325 ? -4.531 -13.195 -23.094 1 98.06 325 GLY A N 1
ATOM 2384 C CA . GLY A 1 325 ? -5.699 -13.789 -23.719 1 98.06 325 GLY A CA 1
ATOM 2385 C C . GLY A 1 325 ? -6.934 -12.914 -23.641 1 98.06 325 GLY A C 1
ATOM 2386 O O . GLY A 1 325 ? -8.047 -13.367 -23.906 1 98.06 325 GLY A O 1
ATOM 2387 N N . LEU A 1 326 ? -6.812 -11.711 -23.25 1 97.5 326 LEU A N 1
ATOM 2388 C CA . LEU A 1 326 ? -7.914 -10.75 -23.234 1 97.5 326 LEU A CA 1
ATOM 2389 C C . LEU A 1 326 ? -8.156 -10.172 -24.625 1 97.5 326 LEU A C 1
ATOM 2391 O O . LEU A 1 326 ? -7.227 -10.055 -25.422 1 97.5 326 LEU A O 1
ATOM 2395 N N . SER A 1 327 ? -9.414 -9.797 -25 1 98 327 SER A N 1
ATOM 2396 C CA . SER A 1 327 ? -9.734 -9.219 -26.312 1 98 327 SER A CA 1
ATOM 2397 C C . SER A 1 327 ? -9.023 -7.887 -26.516 1 98 327 SER A C 1
ATOM 2399 O O . SER A 1 327 ? -8.656 -7.215 -25.547 1 98 327 SER A O 1
ATOM 2401 N N . ASP A 1 328 ? -8.852 -7.52 -27.797 1 97 328 ASP A N 1
ATOM 2402 C CA . ASP A 1 328 ? -8.227 -6.238 -28.109 1 97 328 ASP A CA 1
ATOM 2403 C C . ASP A 1 328 ? -9.047 -5.074 -27.562 1 97 328 ASP A C 1
ATOM 2405 O O . ASP A 1 328 ? -8.477 -4.074 -27.109 1 97 328 ASP A O 1
ATOM 2409 N N . GLU A 1 329 ? -10.305 -5.254 -27.594 1 96.75 329 GLU A N 1
ATOM 2410 C CA . GLU A 1 329 ? -11.188 -4.215 -27.062 1 96.75 329 GLU A CA 1
ATOM 2411 C C . GLU A 1 329 ? -10.984 -4.031 -25.562 1 96.75 329 GLU A C 1
ATOM 2413 O O . GLU A 1 329 ? -10.883 -2.904 -25.078 1 96.75 329 GLU A O 1
ATOM 2418 N N . ALA A 1 330 ? -10.953 -5.094 -24.844 1 97.56 330 ALA A N 1
ATOM 2419 C CA . ALA A 1 330 ? -10.734 -5.035 -23.406 1 97.56 330 ALA A CA 1
ATOM 2420 C C . ALA A 1 330 ? -9.359 -4.465 -23.078 1 97.56 330 ALA A C 1
ATOM 2422 O O . ALA A 1 330 ? -9.203 -3.689 -22.141 1 97.56 330 ALA A O 1
ATOM 2423 N N . LYS A 1 331 ? -8.344 -4.859 -23.875 1 97.62 331 LYS A N 1
ATOM 2424 C CA . LYS A 1 331 ? -7.004 -4.312 -23.688 1 97.62 331 LYS A CA 1
ATOM 2425 C C . LYS A 1 331 ? -6.996 -2.799 -23.875 1 97.62 331 LYS A C 1
ATOM 2427 O O . LYS A 1 331 ? -6.344 -2.076 -23.125 1 97.62 331 LYS A O 1
ATOM 2432 N N . ALA A 1 332 ? -7.691 -2.367 -24.875 1 96.75 332 ALA A N 1
ATOM 2433 C CA . ALA A 1 332 ? -7.773 -0.932 -25.141 1 96.75 332 ALA A CA 1
ATOM 2434 C C . ALA A 1 332 ? -8.406 -0.198 -23.953 1 96.75 332 ALA A C 1
ATOM 2436 O O . ALA A 1 332 ? -7.969 0.894 -23.594 1 96.75 332 ALA A O 1
ATOM 2437 N N . MET A 1 333 ? -9.453 -0.766 -23.391 1 97.38 333 MET A N 1
ATOM 2438 C CA . MET A 1 333 ? -10.102 -0.18 -22.219 1 97.38 333 MET A CA 1
ATOM 2439 C C . MET A 1 333 ? -9.109 -0.067 -21.062 1 97.38 333 MET A C 1
ATOM 2441 O O . MET A 1 333 ? -9.062 0.959 -20.375 1 97.38 333 MET A O 1
ATOM 2445 N N . LEU A 1 334 ? -8.352 -1.106 -20.828 1 98.12 334 LEU A N 1
ATOM 2446 C CA . LEU A 1 334 ? -7.359 -1.117 -19.766 1 98.12 334 LEU A CA 1
ATOM 2447 C C . LEU A 1 334 ? -6.309 -0.033 -19.984 1 98.12 334 LEU A C 1
ATOM 2449 O O . LEU A 1 334 ? -5.852 0.601 -19.031 1 98.12 334 LEU A O 1
ATOM 2453 N N . CYS A 1 335 ? -5.879 0.208 -21.219 1 97.56 335 CYS A N 1
ATOM 2454 C CA . CYS A 1 335 ? -4.836 1.177 -21.547 1 97.56 335 CYS A CA 1
ATOM 2455 C C . CYS A 1 335 ? -5.297 2.596 -21.234 1 97.56 335 CYS A C 1
ATOM 2457 O O . CYS A 1 335 ? -4.473 3.492 -21.047 1 97.56 335 CYS A O 1
ATOM 2459 N N . ASP A 1 336 ? -6.621 2.795 -21.125 1 96.5 336 ASP A N 1
ATOM 2460 C CA . ASP A 1 336 ? -7.176 4.117 -20.859 1 96.5 336 ASP A CA 1
ATOM 2461 C C . ASP A 1 336 ? -7.359 4.344 -19.359 1 96.5 336 ASP A C 1
ATOM 2463 O O . ASP A 1 336 ? -7.68 5.453 -18.922 1 96.5 336 ASP A O 1
ATOM 2467 N N . ALA A 1 337 ? -7.082 3.363 -18.578 1 97.56 337 ALA A N 1
ATOM 2468 C CA . ALA A 1 337 ? -7.375 3.406 -17.141 1 97.56 337 ALA A CA 1
ATOM 2469 C C . ALA A 1 337 ? -6.383 4.305 -16.406 1 97.56 337 ALA A C 1
ATOM 2471 O O . ALA A 1 337 ? -5.195 4.336 -16.75 1 97.56 337 ALA A O 1
ATOM 2472 N N . ASP A 1 338 ? -6.801 5.074 -15.391 1 97.19 338 ASP A N 1
ATOM 2473 C CA . ASP A 1 338 ? -5.988 5.766 -14.391 1 97.19 338 ASP A CA 1
ATOM 2474 C C . ASP A 1 338 ? -6.133 5.109 -13.023 1 97.19 338 ASP A C 1
ATOM 2476 O O . ASP A 1 338 ? -6.812 4.09 -12.883 1 97.19 338 ASP A O 1
ATOM 2480 N N . VAL A 1 339 ? -5.473 5.637 -12.016 1 96.62 339 VAL A N 1
ATOM 2481 C CA . VAL A 1 339 ? -5.316 4.965 -10.727 1 96.62 339 VAL A CA 1
ATOM 2482 C C . VAL A 1 339 ? -6.664 4.887 -10.016 1 96.62 339 VAL A C 1
ATOM 2484 O O . VAL A 1 339 ? -6.895 3.988 -9.203 1 96.62 339 VAL A O 1
ATOM 2487 N N . ALA A 1 340 ? -7.621 5.785 -10.297 1 95.88 340 ALA A N 1
ATOM 2488 C CA . ALA A 1 340 ? -8.906 5.816 -9.602 1 95.88 340 ALA A CA 1
ATOM 2489 C C . ALA A 1 340 ? -9.969 5.047 -10.383 1 95.88 340 ALA A C 1
ATOM 2491 O O . ALA A 1 340 ? -11.117 4.949 -9.945 1 95.88 340 ALA A O 1
ATOM 2492 N N . ASP A 1 341 ? -9.648 4.441 -11.516 1 97.75 341 ASP A N 1
ATOM 2493 C CA . ASP A 1 341 ? -10.617 3.852 -12.43 1 97.75 341 ASP A CA 1
ATOM 2494 C C . ASP A 1 341 ? -10.82 2.367 -12.133 1 97.75 341 ASP A C 1
ATOM 2496 O O . ASP A 1 341 ? -10.852 1.543 -13.047 1 97.75 341 ASP A O 1
ATOM 2500 N N . VAL A 1 342 ? -10.922 1.96 -10.883 1 97.62 342 VAL A N 1
ATOM 2501 C CA . VAL A 1 342 ? -11.25 0.608 -10.438 1 97.62 342 VAL A CA 1
ATOM 2502 C C . VAL A 1 342 ? -12.367 0.66 -9.398 1 97.62 342 VAL A C 1
ATOM 2504 O O . VAL A 1 342 ? -12.602 1.702 -8.781 1 97.62 342 VAL A O 1
ATOM 2507 N N . ALA A 1 343 ? -13.039 -0.384 -9.242 1 97.12 343 ALA A N 1
ATOM 2508 C CA . ALA A 1 343 ? -14.133 -0.469 -8.281 1 97.12 343 ALA A CA 1
ATOM 2509 C C . ALA A 1 343 ? -14.32 -1.901 -7.789 1 97.12 343 ALA A C 1
ATOM 2511 O O . ALA A 1 343 ? -13.891 -2.852 -8.445 1 97.12 343 ALA A O 1
ATOM 2512 N N . MET A 1 344 ? -14.852 -2.029 -6.609 1 96.5 344 MET A N 1
ATOM 2513 C CA . MET A 1 344 ? -15.266 -3.334 -6.102 1 96.5 344 MET A CA 1
ATOM 2514 C C . MET A 1 344 ? -16.641 -3.711 -6.637 1 96.5 344 MET A C 1
ATOM 2516 O O . MET A 1 344 ? -17.531 -2.865 -6.727 1 96.5 344 MET A O 1
ATOM 2520 N N . ALA A 1 345 ? -16.812 -4.941 -7.07 1 97.94 345 ALA A N 1
ATOM 2521 C CA . ALA A 1 345 ? -18.078 -5.438 -7.609 1 97.94 345 ALA A CA 1
ATOM 2522 C C . ALA A 1 345 ? -18.375 -6.84 -7.086 1 97.94 345 ALA A C 1
ATOM 2524 O O . ALA A 1 345 ? -17.469 -7.609 -6.785 1 97.94 345 ALA A O 1
ATOM 2525 N N . PRO A 1 346 ? -19.641 -7.172 -7.016 1 97.12 346 PRO A N 1
ATOM 2526 C CA . PRO A 1 346 ? -20 -8.531 -6.609 1 97.12 346 PRO A CA 1
ATOM 2527 C C . PRO A 1 346 ? -19.359 -9.602 -7.504 1 97.12 346 PRO A C 1
ATOM 2529 O O . PRO A 1 346 ? -19.297 -9.43 -8.727 1 97.12 346 PRO A O 1
ATOM 2532 N N . SER A 1 347 ? -18.891 -10.625 -6.863 1 94.75 347 SER A N 1
ATOM 2533 C CA . SER A 1 347 ? -18.281 -11.742 -7.582 1 94.75 347 SER A CA 1
ATOM 2534 C C . SER A 1 347 ? -19.312 -12.82 -7.895 1 94.75 347 SER A C 1
ATOM 2536 O O . SER A 1 347 ? -20.281 -12.992 -7.16 1 94.75 347 SER A O 1
ATOM 2538 N N . ALA A 1 348 ? -19.109 -13.5 -9.008 1 92.75 348 ALA A N 1
ATOM 2539 C CA . ALA A 1 348 ? -19.969 -14.648 -9.312 1 92.75 348 ALA A CA 1
ATOM 2540 C C . ALA A 1 348 ? -19.781 -15.766 -8.297 1 92.75 348 ALA A C 1
ATOM 2542 O O . ALA A 1 348 ? -20.75 -16.375 -7.852 1 92.75 348 ALA A O 1
ATOM 2543 N N . ASP A 1 349 ? -18.469 -15.922 -8.047 1 85.62 349 ASP A N 1
ATOM 2544 C CA . ASP A 1 349 ? -18.172 -16.922 -7.039 1 85.62 349 ASP A CA 1
ATOM 2545 C C . ASP A 1 349 ? -18.547 -16.438 -5.645 1 85.62 349 ASP A C 1
ATOM 2547 O O . ASP A 1 349 ? -18.234 -15.312 -5.266 1 85.62 349 ASP A O 1
ATOM 2551 N N . MET A 1 350 ? -19.281 -17.094 -4.883 1 86.38 350 MET A N 1
ATOM 2552 C CA . MET A 1 350 ? -19.75 -16.766 -3.541 1 86.38 350 MET A CA 1
ATOM 2553 C C . MET A 1 350 ? -20.641 -15.531 -3.566 1 86.38 350 MET A C 1
ATOM 2555 O O . MET A 1 350 ? -20.547 -14.664 -2.693 1 86.38 350 MET A O 1
ATOM 2559 N N . PHE A 1 351 ? -21.391 -15.375 -4.629 1 93.62 351 PHE A N 1
ATOM 2560 C CA . PHE A 1 351 ? -22.297 -14.258 -4.848 1 93.62 351 PHE A CA 1
ATOM 2561 C C . PHE A 1 351 ? -23.25 -14.094 -3.664 1 93.62 351 PHE A C 1
ATOM 2563 O O . PHE A 1 351 ? -23.406 -12.992 -3.137 1 93.62 351 PHE A O 1
ATOM 2570 N N . GLU A 1 352 ? -23.734 -15.188 -3.219 1 93 352 GLU A N 1
ATOM 2571 C CA . GLU A 1 352 ? -24.75 -15.188 -2.166 1 93 352 GLU A CA 1
ATOM 2572 C C . GLU A 1 352 ? -24.172 -14.672 -0.849 1 93 352 GLU A C 1
ATOM 2574 O O . GLU A 1 352 ? -24.906 -14.195 0.015 1 93 352 GLU A O 1
ATOM 2579 N N . LEU A 1 353 ? -22.875 -14.773 -0.789 1 90.38 353 LEU A N 1
ATOM 2580 C CA . LEU A 1 353 ? -22.203 -14.352 0.437 1 90.38 353 LEU A CA 1
ATOM 2581 C C . LEU A 1 353 ? -21.781 -12.891 0.349 1 90.38 353 LEU A C 1
ATOM 2583 O O . LEU A 1 353 ? -21.281 -12.328 1.323 1 90.38 353 LEU A O 1
ATOM 2587 N N . GLY A 1 354 ? -21.938 -12.328 -0.734 1 92.12 354 GLY A N 1
ATOM 2588 C CA . GLY A 1 354 ? -21.641 -10.914 -0.902 1 92.12 354 GLY A CA 1
ATOM 2589 C C . GLY A 1 354 ? -20.172 -10.641 -1.16 1 92.12 354 GLY A C 1
ATOM 2590 O O . GLY A 1 354 ? -19.703 -9.523 -0.946 1 92.12 354 GLY A O 1
ATOM 2591 N N . VAL A 1 355 ? -19.438 -11.68 -1.592 1 92.81 355 VAL A N 1
ATOM 2592 C CA . VAL A 1 355 ? -18.031 -11.508 -1.878 1 92.81 355 VAL A CA 1
ATOM 2593 C C . VAL A 1 355 ? -17.844 -10.594 -3.092 1 92.81 355 VAL A C 1
ATOM 2595 O O . VAL A 1 355 ? -18.625 -10.672 -4.047 1 92.81 355 VAL A O 1
ATOM 2598 N N . LYS A 1 356 ? -16.906 -9.703 -2.973 1 95.31 356 LYS A N 1
ATOM 2599 C CA . LYS A 1 356 ? -16.656 -8.75 -4.051 1 95.31 356 LYS A CA 1
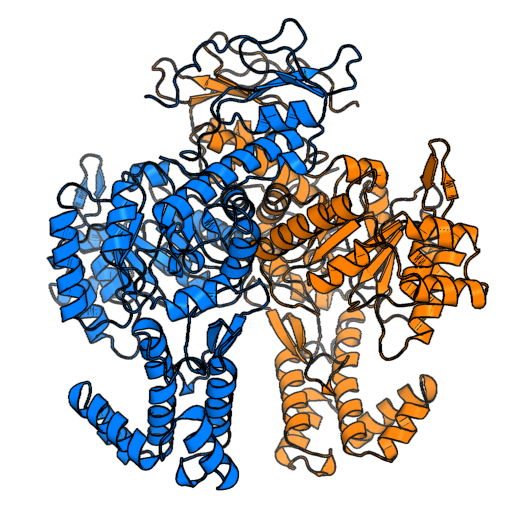ATOM 2600 C C . LYS A 1 356 ? -15.266 -8.953 -4.66 1 95.31 356 LYS A C 1
ATOM 2602 O O . LYS A 1 356 ? -14.422 -9.641 -4.082 1 95.31 356 LYS A O 1
ATOM 2607 N N . LEU A 1 357 ? -15.062 -8.422 -5.816 1 96.31 357 LEU A N 1
ATOM 2608 C CA . LEU A 1 357 ? -13.789 -8.406 -6.523 1 96.31 357 LEU A CA 1
ATOM 2609 C C . LEU A 1 357 ? -13.5 -7.02 -7.094 1 96.31 357 LEU A C 1
ATOM 2611 O O . LEU A 1 357 ? -14.414 -6.23 -7.312 1 96.31 357 LEU A O 1
ATOM 2615 N N . GLN A 1 358 ? -12.266 -6.715 -7.25 1 97.56 358 GLN A N 1
ATOM 2616 C CA . GLN A 1 358 ? -11.805 -5.453 -7.824 1 97.56 358 GLN A CA 1
ATOM 2617 C C . GLN A 1 358 ? -11.742 -5.535 -9.352 1 97.56 358 GLN A C 1
ATOM 2619 O O . GLN A 1 358 ? -11.148 -6.465 -9.898 1 97.56 358 GLN A O 1
ATOM 2624 N N . VAL A 1 359 ? -12.359 -4.539 -10.055 1 98.44 359 VAL A N 1
ATOM 2625 C CA . VAL A 1 359 ? -12.453 -4.562 -11.508 1 98.44 359 VAL A CA 1
ATOM 2626 C C . VAL A 1 359 ? -12.25 -3.156 -12.062 1 98.44 359 VAL A C 1
ATOM 2628 O O . VAL A 1 359 ? -12.297 -2.174 -11.32 1 98.44 359 VAL A O 1
ATOM 2631 N N . LEU A 1 360 ? -11.969 -3.115 -13.32 1 98.56 360 LEU A N 1
ATOM 2632 C CA . LEU A 1 360 ? -11.961 -1.844 -14.031 1 98.56 360 LEU A CA 1
ATOM 2633 C C . LEU A 1 360 ? -13.336 -1.191 -14 1 98.56 360 LEU A C 1
ATOM 2635 O O . LEU A 1 360 ? -14.352 -1.856 -14.234 1 98.56 360 LEU A O 1
ATOM 2639 N N . SER A 1 361 ? -13.398 0.072 -13.727 1 98.19 361 SER A N 1
ATOM 2640 C CA . SER A 1 361 ? -14.68 0.766 -13.695 1 98.19 361 SER A CA 1
ATOM 2641 C C . SER A 1 361 ? -14.836 1.695 -14.891 1 98.19 361 SER A C 1
ATOM 2643 O O . SER A 1 361 ? -15.953 1.95 -15.344 1 98.19 361 SER A O 1
ATOM 2645 N N . ARG A 1 362 ? -13.719 2.25 -15.375 1 97.31 362 ARG A N 1
ATOM 2646 C CA . ARG A 1 362 ? -13.797 3.166 -16.516 1 97.31 362 ARG A CA 1
ATOM 2647 C C . ARG A 1 362 ? -14.242 2.439 -17.781 1 97.31 362 ARG A C 1
ATOM 2649 O O . ARG A 1 362 ? -13.664 1.411 -18.141 1 97.31 362 ARG A O 1
ATOM 2656 N N . GLY A 1 363 ? -15.195 3.023 -18.438 1 96.75 363 GLY A N 1
ATOM 2657 C CA . GLY A 1 363 ? -15.617 2.508 -19.719 1 96.75 363 GLY A CA 1
ATOM 2658 C C . GLY A 1 363 ? -16.562 1.322 -19.609 1 96.75 363 GLY A C 1
ATOM 2659 O O . GLY A 1 363 ? -16.953 0.745 -20.625 1 96.75 363 GLY A O 1
ATOM 2660 N N . THR A 1 364 ? -16.891 0.837 -18.453 1 97.5 364 THR A N 1
ATOM 2661 C CA . THR A 1 364 ? -17.797 -0.284 -18.25 1 97.5 364 THR A CA 1
ATOM 2662 C C . THR A 1 364 ? -18.859 0.059 -17.219 1 97.5 364 THR A C 1
ATOM 2664 O O . THR A 1 364 ? -18.688 0.976 -16.406 1 97.5 364 THR A O 1
ATOM 2667 N N . MET A 1 365 ? -19.984 -0.612 -17.281 1 98.06 365 MET A N 1
ATOM 2668 C CA . MET A 1 365 ? -21.078 -0.454 -16.312 1 98.06 365 MET A CA 1
ATOM 2669 C C . MET A 1 365 ? -21.188 -1.681 -15.414 1 98.06 365 MET A C 1
ATOM 2671 O O . MET A 1 365 ? -22.125 -1.792 -14.625 1 98.06 365 MET A O 1
ATOM 2675 N N . PHE A 1 366 ? -20.25 -2.566 -15.5 1 98.38 366 PHE A N 1
ATOM 2676 C CA . PHE A 1 366 ? -20.328 -3.865 -14.844 1 98.38 366 PHE A CA 1
ATOM 2677 C C . PHE A 1 366 ? -20.484 -3.703 -13.336 1 98.38 366 PHE A C 1
ATOM 2679 O O . PHE A 1 366 ? -21.375 -4.301 -12.734 1 98.38 366 PHE A O 1
ATOM 2686 N N . ALA A 1 367 ? -19.609 -2.932 -12.734 1 98.31 367 ALA A N 1
ATOM 2687 C CA . ALA A 1 367 ? -19.625 -2.803 -11.273 1 98.31 367 ALA A CA 1
ATOM 2688 C C . ALA A 1 367 ? -20.984 -2.312 -10.789 1 98.31 367 ALA A C 1
ATOM 2690 O O . ALA A 1 367 ? -21.547 -2.859 -9.836 1 98.31 367 ALA A O 1
ATOM 2691 N N . ARG A 1 368 ? -21.5 -1.33 -11.445 1 97.62 368 ARG A N 1
ATOM 2692 C CA . ARG A 1 368 ? -22.797 -0.768 -11.086 1 97.62 368 ARG A CA 1
ATOM 2693 C C . ARG A 1 368 ? -23.906 -1.785 -11.297 1 97.62 368 ARG A C 1
ATOM 2695 O O . ARG A 1 368 ? -24.766 -1.961 -10.422 1 97.62 368 ARG A O 1
ATOM 2702 N N . ARG A 1 369 ? -23.891 -2.416 -12.43 1 98.5 369 ARG A N 1
ATOM 2703 C CA . ARG A 1 369 ? -24.938 -3.369 -12.789 1 98.5 369 ARG A CA 1
ATOM 2704 C C . ARG A 1 369 ? -24.891 -4.602 -11.883 1 98.5 369 ARG A C 1
ATOM 2706 O O . ARG A 1 369 ? -25.922 -5.098 -11.445 1 98.5 369 ARG A O 1
ATOM 2713 N N . ALA A 1 370 ? -23.672 -5.109 -11.664 1 98.5 370 ALA A N 1
ATOM 2714 C CA . ALA A 1 370 ? -23.516 -6.207 -10.711 1 98.5 370 ALA A CA 1
ATOM 2715 C C . ALA A 1 370 ? -24.016 -5.809 -9.328 1 98.5 370 ALA A C 1
ATOM 2717 O O . ALA A 1 370 ? -24.625 -6.617 -8.625 1 98.5 370 ALA A O 1
ATOM 2718 N N . GLY A 1 371 ? -23.719 -4.574 -8.961 1 97.62 371 GLY A N 1
ATOM 2719 C CA . GLY A 1 371 ? -24.219 -4.062 -7.695 1 97.62 371 GLY A CA 1
ATOM 2720 C C . GLY A 1 371 ? -25.734 -4.059 -7.605 1 97.62 371 GLY A C 1
ATOM 2721 O O . GLY A 1 371 ? -26.297 -4.398 -6.562 1 97.62 371 GLY A O 1
ATOM 2722 N N . ARG A 1 372 ? -26.391 -3.631 -8.625 1 97 372 ARG A N 1
ATOM 2723 C CA . ARG A 1 372 ? -27.859 -3.627 -8.688 1 97 372 ARG A CA 1
ATOM 2724 C C . ARG A 1 372 ? -28.406 -5.035 -8.516 1 97 372 ARG A C 1
ATOM 2726 O O . ARG A 1 372 ? -29.422 -5.227 -7.828 1 97 372 ARG A O 1
ATOM 2733 N N . LEU A 1 373 ? -27.766 -5.973 -9.188 1 98.31 373 LEU A N 1
ATOM 2734 C CA . LEU A 1 373 ? -28.188 -7.363 -9.055 1 98.31 373 LEU A CA 1
ATOM 2735 C C . LEU A 1 373 ? -28.047 -7.84 -7.613 1 98.31 373 LEU A C 1
ATOM 2737 O O . LEU A 1 373 ? -28.953 -8.508 -7.09 1 98.31 373 LEU A O 1
ATOM 2741 N N . TYR A 1 374 ? -26.953 -7.547 -7.008 1 97.94 374 TYR A N 1
ATOM 2742 C CA . TYR A 1 374 ? -26.766 -7.992 -5.633 1 97.94 374 TYR A CA 1
ATOM 2743 C C . TYR A 1 374 ? -27.766 -7.336 -4.695 1 97.94 374 TYR A C 1
ATOM 2745 O O . TYR A 1 374 ? -28.297 -7.98 -3.783 1 97.94 374 TYR A O 1
ATOM 2753 N N . SER A 1 375 ? -28 -6.055 -4.852 1 95.62 375 SER A N 1
ATOM 2754 C CA . SER A 1 375 ? -29.016 -5.367 -4.051 1 95.62 375 SER A CA 1
ATOM 2755 C C . SER A 1 375 ? -30.375 -6.031 -4.199 1 95.62 375 SER A C 1
ATOM 2757 O O . SER A 1 375 ? -31.094 -6.227 -3.215 1 95.62 375 SER A O 1
ATOM 2759 N N . ALA A 1 376 ? -30.766 -6.328 -5.434 1 97.25 376 ALA A N 1
ATOM 2760 C CA . ALA A 1 376 ? -32.031 -7.016 -5.68 1 97.25 376 ALA A CA 1
ATOM 2761 C C . ALA A 1 376 ? -32.062 -8.367 -4.969 1 97.25 376 ALA A C 1
ATOM 2763 O O . ALA A 1 376 ? -33.094 -8.734 -4.391 1 97.25 376 ALA A O 1
ATOM 2764 N N . TYR A 1 377 ? -30.984 -9.07 -5.023 1 97.81 377 TYR A N 1
ATOM 2765 C CA . TYR A 1 377 ? -30.891 -10.367 -4.359 1 97.81 377 TYR A CA 1
ATOM 2766 C C . TYR A 1 377 ? -31.062 -10.227 -2.854 1 97.81 377 TYR A C 1
ATOM 2768 O O . TYR A 1 377 ? -31.781 -11.008 -2.23 1 97.81 377 TYR A O 1
ATOM 2776 N N . ARG A 1 378 ? -30.359 -9.258 -2.277 1 94.06 378 ARG A N 1
ATOM 2777 C CA . ARG A 1 378 ? -30.406 -9.023 -0.836 1 94.06 378 ARG A CA 1
ATOM 2778 C C . ARG A 1 378 ? -31.797 -8.633 -0.386 1 94.06 378 ARG A C 1
ATOM 2780 O O . ARG A 1 378 ? -32.25 -9.055 0.675 1 94.06 378 ARG A O 1
ATOM 2787 N N . ASP A 1 379 ? -32.5 -7.875 -1.173 1 92.81 379 ASP A N 1
ATOM 2788 C CA . ASP A 1 379 ? -33.75 -7.207 -0.759 1 92.81 379 ASP A CA 1
ATOM 2789 C C . ASP A 1 379 ? -34.969 -8.078 -1.056 1 92.81 379 ASP A C 1
ATOM 2791 O O . ASP A 1 379 ? -36.031 -7.816 -0.544 1 92.81 379 ASP A O 1
ATOM 2795 N N . HIS A 1 380 ? -34.812 -9.125 -1.958 1 95.94 380 HIS A N 1
ATOM 2796 C CA . HIS A 1 380 ? -35.969 -9.922 -2.365 1 95.94 380 HIS A CA 1
ATOM 2797 C C . HIS A 1 380 ? -35.688 -11.414 -2.262 1 95.94 380 HIS A C 1
ATOM 2799 O O . HIS A 1 380 ? -34.531 -11.828 -2.377 1 95.94 380 HIS A O 1
ATOM 2805 N N . GLY A 1 381 ? -36.75 -12.219 -2.15 1 96 381 GLY A N 1
ATOM 2806 C CA . GLY A 1 381 ? -36.562 -13.648 -1.929 1 96 381 GLY A CA 1
ATOM 2807 C C . GLY A 1 381 ? -36.562 -14.453 -3.213 1 96 381 GLY A C 1
ATOM 2808 O O . GLY A 1 381 ? -36.156 -15.609 -3.227 1 96 381 GLY A O 1
ATOM 2809 N N . SER A 1 382 ? -37.156 -13.883 -4.242 1 97.5 382 SER A N 1
ATOM 2810 C CA . SER A 1 382 ? -37.25 -14.555 -5.535 1 97.5 382 SER A CA 1
ATOM 2811 C C . SER A 1 382 ? -37.375 -13.547 -6.676 1 97.5 382 SER A C 1
ATOM 2813 O O . SER A 1 382 ? -37.562 -12.352 -6.441 1 97.5 382 SER A O 1
ATOM 2815 N N . LEU A 1 383 ? -37.156 -14.07 -7.902 1 97.81 383 LEU A N 1
ATOM 2816 C CA . LEU A 1 383 ? -37.344 -13.242 -9.094 1 97.81 383 LEU A CA 1
ATOM 2817 C C . LEU A 1 383 ? -38.719 -12.656 -9.156 1 97.81 383 LEU A C 1
ATOM 2819 O O . LEU A 1 383 ? -38.906 -11.516 -9.594 1 97.81 383 LEU A O 1
ATOM 2823 N N . GLU A 1 384 ? -39.688 -13.422 -8.711 1 96.5 384 GLU A N 1
ATOM 2824 C CA . GLU A 1 384 ? -41.125 -13.047 -8.789 1 96.5 384 GLU A CA 1
ATOM 2825 C C . GLU A 1 384 ? -41.438 -11.93 -7.801 1 96.5 384 GLU A C 1
ATOM 2827 O O . GLU A 1 384 ? -42.406 -11.195 -7.992 1 96.5 384 GLU A O 1
ATOM 2832 N N . GLU A 1 385 ? -40.594 -11.828 -6.844 1 97.31 385 GLU A N 1
ATOM 2833 C CA . GLU A 1 385 ? -40.844 -10.836 -5.805 1 97.31 385 GLU A CA 1
ATOM 2834 C C . GLU A 1 385 ? -40.25 -9.484 -6.176 1 97.31 385 GLU A C 1
ATOM 2836 O O . GLU A 1 385 ? -40.562 -8.469 -5.539 1 97.31 385 GLU A O 1
ATOM 2841 N N . ILE A 1 386 ? -39.438 -9.383 -7.176 1 97.75 386 ILE A N 1
ATOM 2842 C CA . ILE A 1 386 ? -38.812 -8.125 -7.609 1 97.75 386 ILE A CA 1
ATOM 2843 C C . ILE A 1 386 ? -39.875 -7.219 -8.219 1 97.75 386 ILE A C 1
ATOM 2845 O O . ILE A 1 386 ? -40.625 -7.633 -9.109 1 97.75 386 ILE A O 1
ATOM 2849 N N . PRO A 1 387 ? -39.938 -5.996 -7.738 1 97.06 387 PRO A N 1
ATOM 2850 C CA . PRO A 1 387 ? -40.969 -5.078 -8.273 1 97.06 387 PRO A CA 1
ATOM 2851 C C . PRO A 1 387 ? -40.875 -4.91 -9.789 1 97.06 387 PRO A C 1
ATOM 2853 O O . PRO A 1 387 ? -39.781 -4.898 -10.344 1 97.06 387 PRO A O 1
ATOM 2856 N N . PRO A 1 388 ? -42.062 -4.695 -10.43 1 97 388 PRO A N 1
ATOM 2857 C CA . PRO A 1 388 ? -42.125 -4.688 -11.891 1 97 388 PRO A CA 1
ATOM 2858 C C . PRO A 1 388 ? -41.156 -3.678 -12.523 1 97 388 PRO A C 1
ATOM 2860 O O . PRO A 1 388 ? -40.5 -3.984 -13.523 1 97 388 PRO A O 1
ATOM 2863 N N . ALA A 1 389 ? -41.062 -2.516 -11.953 1 97.31 389 ALA A N 1
ATOM 2864 C CA . ALA A 1 389 ? -40.188 -1.488 -12.523 1 97.31 389 ALA A CA 1
ATOM 2865 C C . ALA A 1 389 ? -38.719 -1.912 -12.461 1 97.31 389 ALA A C 1
ATOM 2867 O O . ALA A 1 389 ? -37.969 -1.721 -13.422 1 97.31 389 ALA A O 1
ATOM 2868 N N . LEU A 1 390 ? -38.344 -2.451 -11.375 1 97.56 390 LEU A N 1
ATOM 2869 C CA . LEU A 1 390 ? -36.969 -2.936 -11.195 1 97.56 390 LEU A CA 1
ATOM 2870 C C . LEU A 1 390 ? -36.688 -4.145 -12.086 1 97.56 390 LEU A C 1
ATOM 2872 O O . LEU A 1 390 ? -35.625 -4.266 -12.672 1 97.56 390 LEU A O 1
ATOM 2876 N N . ARG A 1 391 ? -37.625 -5.074 -12.203 1 97.94 391 ARG A N 1
ATOM 2877 C CA . ARG A 1 391 ? -37.531 -6.234 -13.078 1 97.94 391 ARG A CA 1
ATOM 2878 C C . ARG A 1 391 ? -37.281 -5.812 -14.523 1 97.94 391 ARG A C 1
ATOM 2880 O O . ARG A 1 391 ? -36.375 -6.309 -15.18 1 97.94 391 ARG A O 1
ATOM 2887 N N . ALA A 1 392 ? -38.062 -4.871 -14.945 1 97.94 392 ALA A N 1
ATOM 2888 C CA . ALA A 1 392 ? -37.938 -4.398 -16.312 1 97.94 392 ALA A CA 1
ATOM 2889 C C . ALA A 1 392 ? -36.562 -3.775 -16.578 1 97.94 392 ALA A C 1
ATOM 2891 O O . ALA A 1 392 ? -35.969 -3.982 -17.625 1 97.94 392 ALA A O 1
ATOM 2892 N N . ALA A 1 393 ? -36.125 -3.02 -15.648 1 97.88 393 ALA A N 1
ATOM 2893 C CA . ALA A 1 393 ? -34.812 -2.365 -15.773 1 97.88 393 ALA A CA 1
ATOM 2894 C C . ALA A 1 393 ? -33.688 -3.391 -15.828 1 97.88 393 ALA A C 1
ATOM 2896 O O . ALA A 1 393 ? -32.75 -3.266 -16.625 1 97.88 393 ALA A O 1
ATOM 2897 N N . ILE A 1 394 ? -33.688 -4.398 -14.938 1 98.5 394 ILE A N 1
ATOM 2898 C CA . ILE A 1 394 ? -32.656 -5.43 -14.883 1 98.5 394 ILE A CA 1
ATOM 2899 C C . ILE A 1 394 ? -32.688 -6.227 -16.188 1 98.5 394 ILE A C 1
ATOM 2901 O O . ILE A 1 394 ? -31.625 -6.457 -16.781 1 98.5 394 ILE A O 1
ATOM 2905 N N . GLU A 1 395 ? -33.875 -6.66 -16.641 1 98.44 395 GLU A N 1
ATOM 2906 C CA . GLU A 1 395 ? -34 -7.445 -17.875 1 98.44 395 GLU A CA 1
ATOM 2907 C C . GLU A 1 395 ? -33.5 -6.66 -19.078 1 98.44 395 GLU A C 1
ATOM 2909 O O . GLU A 1 395 ? -32.812 -7.207 -19.938 1 98.44 395 GLU A O 1
ATOM 2914 N N . ARG A 1 396 ? -33.75 -5.402 -19.094 1 97.56 396 ARG A N 1
ATOM 2915 C CA . ARG A 1 396 ? -33.406 -4.566 -20.234 1 97.56 396 ARG A CA 1
ATOM 2916 C C . ARG A 1 396 ? -31.953 -4.121 -20.188 1 97.56 396 ARG A C 1
ATOM 2918 O O . ARG A 1 396 ? -31.203 -4.297 -21.141 1 97.56 396 ARG A O 1
ATOM 2925 N N . ASP A 1 397 ? -31.469 -3.561 -19.078 1 97 397 ASP A N 1
ATOM 2926 C CA . ASP A 1 397 ? -30.203 -2.826 -18.984 1 97 397 ASP A CA 1
ATOM 2927 C C . ASP A 1 397 ? -29.062 -3.75 -18.578 1 97 397 ASP A C 1
ATOM 2929 O O . ASP A 1 397 ? -27.891 -3.432 -18.812 1 97 397 ASP A O 1
ATOM 2933 N N . VAL A 1 398 ? -29.344 -4.852 -17.953 1 98.31 398 VAL A N 1
ATOM 2934 C CA . VAL A 1 398 ? -28.297 -5.684 -17.375 1 98.31 398 VAL A CA 1
ATOM 2935 C C . VAL A 1 398 ? -28.234 -7.016 -18.125 1 98.31 398 VAL A C 1
ATOM 2937 O O . VAL A 1 398 ? -27.281 -7.277 -18.859 1 98.31 398 VAL A O 1
ATOM 2940 N N . LEU A 1 399 ? -29.359 -7.738 -18.125 1 98.19 399 LEU A N 1
ATOM 2941 C CA . LEU A 1 399 ? -29.359 -9.094 -18.672 1 98.19 399 LEU A CA 1
ATOM 2942 C C . LEU A 1 399 ? -29.516 -9.07 -20.188 1 98.19 399 LEU A C 1
ATOM 2944 O O . LEU A 1 399 ? -29.016 -9.961 -20.891 1 98.19 399 LEU A O 1
ATOM 2948 N N . GLY A 1 400 ? -30.312 -8.055 -20.703 1 96.94 400 GLY A N 1
ATOM 2949 C CA . GLY A 1 400 ? -30.609 -7.992 -22.125 1 96.94 400 GLY A CA 1
ATOM 2950 C C . GLY A 1 400 ? -31.625 -9.031 -22.578 1 96.94 400 GLY A C 1
ATOM 2951 O O . GLY A 1 400 ? -31.719 -9.352 -23.766 1 96.94 400 GLY A O 1
ATOM 2952 N N . ALA A 1 401 ? -32.312 -9.695 -21.641 1 97.69 401 ALA A N 1
ATOM 2953 C CA . ALA A 1 401 ? -33.312 -10.734 -21.859 1 97.69 401 ALA A CA 1
ATOM 2954 C C . ALA A 1 401 ? -34.219 -10.891 -20.656 1 97.69 401 ALA A C 1
ATOM 2956 O O . ALA A 1 401 ? -33.875 -10.492 -19.547 1 97.69 401 ALA A O 1
ATOM 2957 N N . PRO A 1 402 ? -35.406 -11.461 -20.875 1 97.88 402 PRO A N 1
ATOM 2958 C CA . PRO A 1 402 ? -36.281 -11.727 -19.734 1 97.88 402 PRO A CA 1
ATOM 2959 C C . PRO A 1 402 ? -35.688 -12.742 -18.766 1 97.88 402 PRO A C 1
ATOM 2961 O O . PRO A 1 402 ? -34.938 -13.633 -19.172 1 97.88 402 PRO A O 1
ATOM 2964 N N . PHE A 1 403 ? -36.094 -12.617 -17.5 1 98.19 403 PHE A N 1
ATOM 2965 C CA . PHE A 1 403 ? -35.625 -13.516 -16.453 1 98.19 403 PHE A CA 1
ATOM 2966 C C . PHE A 1 403 ? -35.812 -14.977 -16.875 1 98.19 403 PHE A C 1
ATOM 2968 O O . PHE A 1 403 ? -34.906 -15.797 -16.672 1 98.19 403 PHE A O 1
ATOM 2975 N N . GLU A 1 404 ? -36.906 -15.273 -17.438 1 96.88 404 GLU A N 1
ATOM 2976 C CA . GLU A 1 404 ? -37.219 -16.641 -17.812 1 96.88 404 GLU A CA 1
ATOM 2977 C C . GLU A 1 404 ? -36.25 -17.172 -18.859 1 96.88 404 GLU A C 1
ATOM 2979 O O . GLU A 1 404 ? -35.812 -18.328 -18.797 1 96.88 404 GLU A O 1
ATOM 2984 N N . GLU A 1 405 ? -35.938 -16.406 -19.766 1 97.94 405 GLU A N 1
ATOM 2985 C CA . GLU A 1 405 ? -35 -16.797 -20.797 1 97.94 405 GLU A CA 1
ATOM 2986 C C . GLU A 1 405 ? -33.625 -17.047 -20.219 1 97.94 405 GLU A C 1
ATOM 2988 O O . GLU A 1 405 ? -32.969 -18.031 -20.562 1 97.94 405 GLU A O 1
ATOM 2993 N N . VAL A 1 406 ? -33.156 -16.141 -19.422 1 98.12 406 VAL A N 1
ATOM 2994 C CA . VAL A 1 406 ? -31.844 -16.297 -18.781 1 98.12 406 VAL A CA 1
ATOM 2995 C C . VAL A 1 406 ? -31.844 -17.531 -17.906 1 98.12 406 VAL A C 1
ATOM 2997 O O . VAL A 1 406 ? -30.844 -18.25 -17.844 1 98.12 406 VAL A O 1
ATOM 3000 N N . TRP A 1 407 ? -32.938 -17.766 -17.219 1 97.56 407 TRP A N 1
ATOM 3001 C CA . TRP A 1 407 ? -33.062 -18.969 -16.422 1 97.56 407 TRP A CA 1
ATOM 3002 C C . TRP A 1 407 ? -32.906 -20.219 -17.281 1 97.56 407 TRP A C 1
ATOM 3004 O O . TRP A 1 407 ? -32.219 -21.172 -16.906 1 97.56 407 TRP A O 1
ATOM 3014 N N . GLN A 1 408 ? -33.531 -20.203 -18.406 1 97.06 408 GLN A N 1
ATOM 3015 C CA . GLN A 1 408 ? -33.438 -21.359 -19.297 1 97.06 408 GLN A CA 1
ATOM 3016 C C . GLN A 1 408 ? -32 -21.609 -19.734 1 97.06 408 GLN A C 1
ATOM 3018 O O . GLN A 1 408 ? -31.531 -22.75 -19.781 1 97.06 408 GLN A O 1
ATOM 3023 N N . ARG A 1 409 ? -31.297 -20.531 -20.047 1 95.94 409 ARG A N 1
ATOM 3024 C CA . ARG A 1 409 ? -29.891 -20.625 -20.391 1 95.94 409 ARG A CA 1
ATOM 3025 C C . ARG A 1 409 ? -29.062 -21.172 -19.234 1 95.94 409 ARG A C 1
ATOM 3027 O O . ARG A 1 409 ? -28.203 -22.031 -19.406 1 95.94 409 ARG A O 1
ATOM 3034 N N . THR A 1 410 ? -29.359 -20.641 -18.094 1 96.19 410 THR A N 1
ATOM 3035 C CA . THR A 1 410 ? -28.656 -21.031 -16.875 1 96.19 410 THR A CA 1
ATOM 3036 C C . THR A 1 410 ? -28.906 -22.5 -16.562 1 96.19 410 THR A C 1
ATOM 3038 O O . THR A 1 410 ? -27.984 -23.25 -16.219 1 96.19 410 THR A O 1
ATOM 3041 N N . ARG A 1 411 ? -30.125 -22.844 -16.656 1 95.62 411 ARG A N 1
ATOM 3042 C CA . ARG A 1 411 ? -30.5 -24.234 -16.406 1 95.62 411 ARG A CA 1
ATOM 3043 C C . ARG A 1 411 ? -29.766 -25.172 -17.344 1 95.62 411 ARG A C 1
ATOM 3045 O O . ARG A 1 411 ? -29.266 -26.219 -16.922 1 95.62 411 ARG A O 1
ATOM 3052 N N . ALA A 1 412 ? -29.734 -24.906 -18.594 1 94.44 412 ALA A N 1
ATOM 3053 C CA . ALA A 1 412 ? -29.047 -25.734 -19.594 1 94.44 412 ALA A CA 1
ATOM 3054 C C . ALA A 1 412 ? -27.562 -25.891 -19.25 1 94.44 412 ALA A C 1
ATOM 3056 O O . ALA A 1 412 ? -27 -26.969 -19.375 1 94.44 412 ALA A O 1
ATOM 3057 N N . PHE A 1 413 ? -27 -24.859 -18.859 1 90.81 413 PHE A N 1
ATOM 3058 C CA . PHE A 1 413 ? -25.594 -24.844 -18.469 1 90.81 413 PHE A CA 1
ATOM 3059 C C . PHE A 1 413 ? -25.344 -25.812 -17.312 1 90.81 413 PHE A C 1
ATOM 3061 O O . PHE A 1 413 ? -24.438 -26.625 -17.359 1 90.81 413 PHE A O 1
ATOM 3068 N N . TRP A 1 414 ? -26.141 -25.703 -16.266 1 90.69 414 TRP A N 1
ATOM 3069 C CA . TRP A 1 414 ? -25.906 -26.484 -15.055 1 90.69 414 TRP A CA 1
ATOM 3070 C C . TRP A 1 414 ? -26.328 -27.938 -15.266 1 90.69 414 TRP A C 1
ATOM 3072 O O . TRP A 1 414 ? -25.766 -28.844 -14.656 1 90.69 414 TRP A O 1
ATOM 3082 N N . GLU A 1 415 ? -27.297 -28.094 -16.125 1 91.06 415 GLU A N 1
ATOM 3083 C CA . GLU A 1 415 ? -27.688 -29.469 -16.453 1 91.06 415 GLU A CA 1
ATOM 3084 C C . GLU A 1 415 ? -26.531 -30.25 -17.031 1 91.06 415 GLU A C 1
ATOM 3086 O O . GLU A 1 415 ? -26.406 -31.453 -16.812 1 91.06 415 GLU A O 1
ATOM 3091 N N . GLU A 1 416 ? -25.719 -29.594 -17.734 1 86.06 416 GLU A N 1
ATOM 3092 C CA . GLU A 1 416 ? -24.531 -30.219 -18.328 1 86.06 416 GLU A CA 1
ATOM 3093 C C . GLU A 1 416 ? -23.391 -30.312 -17.328 1 86.06 416 GLU A C 1
ATOM 3095 O O . GLU A 1 416 ? -22.719 -31.344 -17.25 1 86.06 416 GLU A O 1
ATOM 3100 N N . ARG A 1 417 ? -23.172 -29.344 -16.594 1 80.88 417 ARG A N 1
ATOM 3101 C CA . ARG A 1 417 ? -22 -29.234 -15.727 1 80.88 417 ARG A CA 1
ATOM 3102 C C . ARG A 1 417 ? -22.25 -29.938 -14.391 1 80.88 417 ARG A C 1
ATOM 3104 O O . ARG A 1 417 ? -21.406 -30.688 -13.914 1 80.88 417 ARG A O 1
ATOM 3111 N N . ASP A 1 418 ? -23.438 -29.609 -13.773 1 84.94 418 ASP A N 1
ATOM 3112 C CA . ASP A 1 418 ? -23.844 -30.156 -12.484 1 84.94 418 ASP A CA 1
ATOM 3113 C C . ASP A 1 418 ? -25.359 -30.172 -12.344 1 84.94 418 ASP A C 1
ATOM 3115 O O . ASP A 1 418 ? -25.938 -29.266 -11.75 1 84.94 418 ASP A O 1
ATOM 3119 N N . PRO A 1 419 ? -25.969 -31.219 -12.703 1 89.94 419 PRO A N 1
ATOM 3120 C CA . PRO A 1 419 ? -27.438 -31.297 -12.703 1 89.94 419 PRO A CA 1
ATOM 3121 C C . PRO A 1 419 ? -28.047 -31.047 -11.328 1 89.94 419 PRO A C 1
ATOM 3123 O O . PRO A 1 419 ? -29.172 -30.578 -11.227 1 89.94 419 PRO A O 1
ATOM 3126 N N . ALA A 1 420 ? -27.297 -31.328 -10.305 1 90.06 420 ALA A N 1
ATOM 3127 C CA . ALA A 1 420 ? -27.812 -31.125 -8.953 1 90.06 420 ALA A CA 1
ATOM 3128 C C . ALA A 1 420 ? -28.125 -29.656 -8.695 1 90.06 420 ALA A C 1
ATOM 3130 O O . ALA A 1 420 ? -29.062 -29.344 -7.957 1 90.06 420 ALA A O 1
ATOM 3131 N N . GLU A 1 421 ? -27.406 -28.828 -9.297 1 89.94 421 GLU A N 1
ATOM 3132 C CA . GLU A 1 421 ? -27.625 -27.391 -9.148 1 89.94 421 GLU A CA 1
ATOM 3133 C C . GLU A 1 421 ? -28.938 -26.969 -9.773 1 89.94 421 GLU A C 1
ATOM 3135 O O . GLU A 1 421 ? -29.641 -26.109 -9.234 1 89.94 421 GLU A O 1
ATOM 3140 N N . ALA A 1 422 ? -29.266 -27.516 -10.875 1 92.06 422 ALA A N 1
ATOM 3141 C CA . ALA A 1 422 ? -30.516 -27.219 -11.547 1 92.06 422 ALA A CA 1
ATOM 3142 C C . ALA A 1 422 ? -31.719 -27.672 -10.719 1 92.06 422 ALA A C 1
ATOM 3144 O O . ALA A 1 422 ? -32.719 -26.969 -10.617 1 92.06 422 ALA A O 1
ATOM 3145 N N . VAL A 1 423 ? -31.578 -28.828 -10.188 1 94.38 423 VAL A N 1
ATOM 3146 C CA . VAL A 1 423 ? -32.625 -29.391 -9.352 1 94.38 423 VAL A CA 1
ATOM 3147 C C . VAL A 1 423 ? -32.844 -28.516 -8.117 1 94.38 423 VAL A C 1
ATOM 3149 O O . VAL A 1 423 ? -33.969 -28.203 -7.754 1 94.38 423 VAL A O 1
ATOM 3152 N N . ARG A 1 424 ? -31.75 -28.172 -7.527 1 94.94 424 ARG A N 1
ATOM 3153 C CA . ARG A 1 424 ? -31.812 -27.312 -6.352 1 94.94 424 ARG A CA 1
ATOM 3154 C C . ARG A 1 424 ? -32.5 -25.984 -6.676 1 94.94 424 ARG A C 1
ATOM 3156 O O . ARG A 1 424 ? -33.281 -25.484 -5.875 1 94.94 424 ARG A O 1
ATOM 3163 N N . ALA A 1 425 ? -32.188 -25.422 -7.777 1 95.19 425 ALA A N 1
ATOM 3164 C CA . ALA A 1 425 ? -32.75 -24.125 -8.18 1 95.19 425 ALA A CA 1
ATOM 3165 C C . ALA A 1 425 ? -34.25 -24.219 -8.414 1 95.19 425 ALA A C 1
ATOM 3167 O O . ALA A 1 425 ? -35 -23.25 -8.188 1 95.19 425 ALA A O 1
ATOM 3168 N N . GLU A 1 426 ? -34.719 -25.328 -8.859 1 93.25 426 GLU A N 1
ATOM 3169 C CA . GLU A 1 426 ? -36.156 -25.531 -9.062 1 93.25 426 GLU A CA 1
ATOM 3170 C C . GLU A 1 426 ? -36.875 -25.609 -7.73 1 93.25 426 GLU A C 1
ATOM 3172 O O . GLU A 1 426 ? -38.031 -25.172 -7.629 1 93.25 426 GLU A O 1
ATOM 3177 N N . ALA A 1 427 ? -36.25 -26.094 -6.758 1 95.69 427 ALA A N 1
ATOM 3178 C CA . ALA A 1 427 ? -36.844 -26.266 -5.441 1 95.69 427 ALA A CA 1
ATOM 3179 C C . ALA A 1 427 ? -36.719 -25 -4.602 1 95.69 427 ALA A C 1
ATOM 3181 O O . ALA A 1 427 ? -37.5 -24.766 -3.676 1 95.69 427 ALA A O 1
ATOM 3182 N N . ASP A 1 428 ? -35.75 -24.203 -4.848 1 97.06 428 ASP A N 1
ATOM 3183 C CA . ASP A 1 428 ? -35.438 -23 -4.066 1 97.06 428 ASP A CA 1
ATOM 3184 C C . ASP A 1 428 ? -35.406 -21.766 -4.949 1 97.06 428 ASP A C 1
ATOM 3186 O O . ASP A 1 428 ? -34.406 -21.438 -5.555 1 97.06 428 ASP A O 1
ATOM 3190 N N . PRO A 1 429 ? -36.5 -20.984 -4.855 1 96.88 429 PRO A N 1
ATOM 3191 C CA . PRO A 1 429 ? -36.625 -19.828 -5.734 1 96.88 429 PRO A CA 1
ATOM 3192 C C . PRO A 1 429 ? -35.5 -18.797 -5.5 1 96.88 429 PRO A C 1
ATOM 3194 O O . PRO A 1 429 ? -35.125 -18.078 -6.426 1 96.88 429 PRO A O 1
ATOM 3197 N N . ARG A 1 430 ? -35.062 -18.656 -4.336 1 96.69 430 ARG A N 1
ATOM 3198 C CA . ARG A 1 430 ? -33.969 -17.719 -4.047 1 96.69 430 ARG A CA 1
ATOM 3199 C C . ARG A 1 430 ? -32.656 -18.172 -4.691 1 96.69 430 ARG A C 1
ATOM 3201 O O . ARG A 1 430 ? -31.906 -17.359 -5.195 1 96.69 430 ARG A O 1
ATOM 3208 N N . HIS A 1 431 ? -32.469 -19.453 -4.613 1 96.81 431 HIS A N 1
ATOM 3209 C CA . HIS A 1 431 ? -31.297 -20.016 -5.277 1 96.81 431 HIS A CA 1
ATOM 3210 C C . HIS A 1 431 ? -31.391 -19.844 -6.789 1 96.81 431 HIS A C 1
ATOM 3212 O O . HIS A 1 431 ? -30.375 -19.562 -7.445 1 96.81 431 HIS A O 1
ATOM 3218 N N . ARG A 1 432 ? -32.531 -20.062 -7.312 1 97.62 432 ARG A N 1
ATOM 3219 C CA . ARG A 1 432 ? -32.75 -19.844 -8.734 1 97.62 432 ARG A CA 1
ATOM 3220 C C . ARG A 1 432 ? -32.406 -18.406 -9.125 1 97.62 432 ARG A C 1
ATOM 3222 O O . ARG A 1 432 ? -31.734 -18.172 -10.141 1 97.62 432 ARG A O 1
ATOM 3229 N N . MET A 1 433 ? -32.812 -17.438 -8.328 1 98.19 433 MET A N 1
ATOM 3230 C CA . MET A 1 433 ? -32.5 -16.031 -8.562 1 98.19 433 MET A CA 1
ATOM 3231 C C . MET A 1 433 ? -31 -15.812 -8.555 1 98.19 433 MET A C 1
ATOM 3233 O O . MET A 1 433 ? -30.469 -15.133 -9.438 1 98.19 433 MET A O 1
ATOM 3237 N N . ALA A 1 434 ? -30.297 -16.391 -7.602 1 97.56 434 ALA A N 1
ATOM 3238 C CA . ALA A 1 434 ? -28.844 -16.266 -7.508 1 97.56 434 ALA A CA 1
ATOM 3239 C C . ALA A 1 434 ? -28.172 -16.797 -8.773 1 97.56 434 ALA A C 1
ATOM 3241 O O . ALA A 1 434 ? -27.234 -16.188 -9.289 1 97.56 434 ALA A O 1
ATOM 3242 N N . LEU A 1 435 ? -28.625 -17.891 -9.258 1 96.75 435 LEU A N 1
ATOM 3243 C CA . LEU A 1 435 ? -28.016 -18.484 -10.438 1 96.75 435 LEU A CA 1
ATOM 3244 C C . LEU A 1 435 ? -28.219 -17.609 -11.664 1 96.75 435 LEU A C 1
ATOM 3246 O O . LEU A 1 435 ? -27.328 -17.469 -12.5 1 96.75 435 LEU A O 1
ATOM 3250 N N . VAL A 1 436 ? -29.406 -17.062 -11.758 1 97.88 436 VAL A N 1
ATOM 3251 C CA . VAL A 1 436 ? -29.703 -16.172 -12.875 1 97.88 436 VAL A CA 1
ATOM 3252 C C . VAL A 1 436 ? -28.781 -14.961 -12.852 1 97.88 436 VAL A C 1
ATOM 3254 O O . VAL A 1 436 ? -28.234 -14.562 -13.883 1 97.88 436 VAL A O 1
ATOM 3257 N N . PHE A 1 437 ? -28.609 -14.383 -11.719 1 98.38 437 PHE A N 1
ATOM 3258 C CA . PHE A 1 437 ? -27.75 -13.219 -11.57 1 98.38 437 PHE A CA 1
ATOM 3259 C C . PHE A 1 437 ? -26.297 -13.602 -11.789 1 98.38 437 PHE A C 1
ATOM 3261 O O . PHE A 1 437 ? -25.531 -12.852 -12.414 1 98.38 437 PHE A O 1
ATOM 3268 N N . ARG A 1 438 ? -25.906 -14.75 -11.312 1 96.88 438 ARG A N 1
ATOM 3269 C CA . ARG A 1 438 ? -24.547 -15.234 -11.5 1 96.88 438 ARG A CA 1
ATOM 3270 C C . ARG A 1 438 ? -24.25 -15.484 -12.969 1 96.88 438 ARG A C 1
ATOM 3272 O O . ARG A 1 438 ? -23.094 -15.398 -13.398 1 96.88 438 ARG A O 1
ATOM 3279 N N . TRP A 1 439 ? -25.281 -15.836 -13.68 1 96.81 439 TRP A N 1
ATOM 3280 C CA . TRP A 1 439 ? -25.094 -15.977 -15.117 1 96.81 439 TRP A CA 1
ATOM 3281 C C . TRP A 1 439 ? -24.516 -14.703 -15.727 1 96.81 439 TRP A C 1
ATOM 3283 O O . TRP A 1 439 ? -23.578 -14.758 -16.516 1 96.81 439 TRP A O 1
ATOM 3293 N N . TYR A 1 440 ? -25.094 -13.547 -15.383 1 98.12 440 TYR A N 1
ATOM 3294 C CA . TYR A 1 440 ? -24.578 -12.273 -15.883 1 98.12 440 TYR A CA 1
ATOM 3295 C C . TYR A 1 440 ? -23.141 -12.039 -15.445 1 98.12 440 TYR A C 1
ATOM 3297 O O . TYR A 1 440 ? -22.297 -11.656 -16.25 1 98.12 440 TYR A O 1
ATOM 3305 N N . LEU A 1 441 ? -22.891 -12.242 -14.188 1 97.5 441 LEU A N 1
ATOM 3306 C CA . LEU A 1 441 ? -21.562 -11.984 -13.641 1 97.5 441 LEU A CA 1
ATOM 3307 C C . LEU A 1 441 ? -20.516 -12.875 -14.305 1 97.5 441 LEU A C 1
ATOM 3309 O O . LEU A 1 441 ? -19.438 -12.406 -14.656 1 97.5 441 LEU A O 1
ATOM 3313 N N . GLY A 1 442 ? -20.797 -14.117 -14.484 1 94.94 442 GLY A N 1
ATOM 3314 C CA . GLY A 1 442 ? -19.891 -15.039 -15.156 1 94.94 442 GLY A CA 1
ATOM 3315 C C . GLY A 1 442 ? -19.703 -14.727 -16.625 1 94.94 442 GLY A C 1
ATOM 3316 O O . GLY A 1 442 ? -18.594 -14.781 -17.141 1 94.94 442 GLY A O 1
ATOM 3317 N N . SER A 1 443 ? -20.828 -14.375 -17.297 1 96.94 443 SER A N 1
ATOM 3318 C CA . SER A 1 443 ? -20.797 -14.086 -18.719 1 96.94 443 SER A CA 1
ATOM 3319 C C . SER A 1 443 ? -19.969 -12.828 -19 1 96.94 443 SER A C 1
ATOM 3321 O O . SER A 1 443 ? -19.359 -12.703 -20.062 1 96.94 443 SER A O 1
ATOM 3323 N N . SER A 1 444 ? -19.953 -11.93 -18.062 1 98.12 444 SER A N 1
ATOM 3324 C CA . SER A 1 444 ? -19.297 -10.633 -18.266 1 98.12 444 SER A CA 1
ATOM 3325 C C . SER A 1 444 ? -17.797 -10.789 -18.438 1 98.12 444 SER A C 1
ATOM 3327 O O . SER A 1 444 ? -17.172 -10.039 -19.188 1 98.12 444 SER A O 1
ATOM 3329 N N . SER A 1 445 ? -17.203 -11.719 -17.734 1 96.81 445 SER A N 1
ATOM 3330 C CA . SER A 1 445 ? -15.789 -12.008 -17.922 1 96.81 445 SER A CA 1
ATOM 3331 C C . SER A 1 445 ? -15.539 -12.664 -19.281 1 96.81 445 SER A C 1
ATOM 3333 O O . SER A 1 445 ? -14.562 -12.344 -19.969 1 96.81 445 SER A O 1
ATOM 3335 N N . ARG A 1 446 ? -16.391 -13.57 -19.656 1 96.75 446 ARG A N 1
ATOM 3336 C CA . ARG A 1 446 ? -16.281 -14.242 -20.938 1 96.75 446 ARG A CA 1
ATOM 3337 C C . ARG A 1 446 ? -16.422 -13.25 -22.094 1 96.75 446 ARG A C 1
ATOM 3339 O O . ARG A 1 446 ? -15.688 -13.328 -23.078 1 96.75 446 ARG A O 1
ATOM 3346 N N . TRP A 1 447 ? -17.422 -12.352 -21.953 1 98.38 447 TRP A N 1
ATOM 3347 C CA . TRP A 1 447 ? -17.641 -11.352 -23 1 98.38 447 TRP A CA 1
ATOM 3348 C C . TRP A 1 447 ? -16.391 -10.484 -23.172 1 98.38 447 TRP A C 1
ATOM 3350 O O . TRP A 1 447 ? -16.047 -10.102 -24.297 1 98.38 447 TRP A O 1
ATOM 3360 N N . ALA A 1 448 ? -15.672 -10.141 -22.078 1 98.44 448 ALA A N 1
ATOM 3361 C CA . ALA A 1 448 ? -14.445 -9.352 -22.156 1 98.44 448 ALA A CA 1
ATOM 3362 C C . ALA A 1 448 ? -13.32 -10.133 -22.828 1 98.44 448 ALA A C 1
ATOM 3364 O O . ALA A 1 448 ? -12.539 -9.57 -23.594 1 98.44 448 ALA A O 1
ATOM 3365 N N . ILE A 1 449 ? -13.211 -11.406 -22.562 1 98.25 449 ILE A N 1
ATOM 3366 C CA . ILE A 1 449 ? -12.148 -12.273 -23.078 1 98.25 449 ILE A CA 1
ATOM 3367 C C . ILE A 1 449 ? -12.375 -12.531 -24.562 1 98.25 449 ILE A C 1
ATOM 3369 O O . ILE A 1 449 ? -11.43 -12.477 -25.359 1 98.25 449 ILE A O 1
ATOM 3373 N N . THR A 1 450 ? -13.656 -12.711 -24.953 1 97.75 450 THR A N 1
ATOM 3374 C CA . THR A 1 450 ? -13.969 -13.062 -26.328 1 97.75 450 THR A CA 1
ATOM 3375 C C . THR A 1 450 ? -14.141 -11.805 -27.188 1 97.75 450 THR A C 1
ATOM 3377 O O . THR A 1 450 ? -14.109 -11.875 -28.406 1 97.75 450 THR A O 1
ATOM 3380 N N . GLY A 1 451 ? -14.375 -10.734 -26.531 1 98.12 451 GLY A N 1
ATOM 3381 C CA . GLY A 1 451 ? -14.555 -9.484 -27.25 1 98.12 451 GLY A CA 1
ATOM 3382 C C . GLY A 1 451 ? -15.945 -9.336 -27.844 1 98.12 451 GLY A C 1
ATOM 3383 O O . GLY A 1 451 ? -16.094 -8.906 -29 1 98.12 451 GLY A O 1
ATOM 3384 N N . GLU A 1 452 ? -16.938 -9.727 -27.094 1 97.69 452 GLU A N 1
ATOM 3385 C CA . GLU A 1 452 ? -18.297 -9.531 -27.562 1 97.69 452 GLU A CA 1
ATOM 3386 C C . GLU A 1 452 ? -18.672 -8.047 -27.578 1 97.69 452 GLU A C 1
ATOM 3388 O O . GLU A 1 452 ? -19.062 -7.492 -26.547 1 97.69 452 GLU A O 1
ATOM 3393 N N . SER A 1 453 ? -18.781 -7.473 -28.734 1 96 453 SER A N 1
ATOM 3394 C CA . SER A 1 453 ? -18.875 -6.023 -28.875 1 96 453 SER A CA 1
ATOM 3395 C C . SER A 1 453 ? -20.219 -5.508 -28.375 1 96 453 SER A C 1
ATOM 3397 O O . SER A 1 453 ? -20.312 -4.398 -27.844 1 96 453 SER A O 1
ATOM 3399 N N . THR A 1 454 ? -21.266 -6.301 -28.531 1 96.38 454 THR A N 1
ATOM 3400 C CA . THR A 1 454 ? -22.609 -5.867 -28.141 1 96.38 454 THR A CA 1
ATOM 3401 C C . THR A 1 454 ? -22.719 -5.773 -26.625 1 96.38 454 THR A C 1
ATOM 3403 O O . THR A 1 454 ? -23.656 -5.168 -26.109 1 96.38 454 THR A O 1
ATOM 3406 N N . ARG A 1 455 ? -21.719 -6.32 -25.906 1 97.94 455 ARG A N 1
ATOM 3407 C CA . ARG A 1 455 ? -21.75 -6.328 -24.438 1 97.94 455 ARG A CA 1
ATOM 3408 C C . ARG A 1 455 ? -20.562 -5.547 -23.875 1 97.94 455 ARG A C 1
ATOM 3410 O O . ARG A 1 455 ? -20.156 -5.777 -22.734 1 97.94 455 ARG A O 1
ATOM 3417 N N . ARG A 1 456 ? -20.047 -4.703 -24.625 1 97.44 456 ARG A N 1
ATOM 3418 C CA . ARG A 1 456 ? -18.844 -3.971 -24.234 1 97.44 456 ARG A CA 1
ATOM 3419 C C . ARG A 1 456 ? -19.031 -3.268 -22.891 1 97.44 456 ARG A C 1
ATOM 3421 O O . ARG A 1 456 ? -18.141 -3.277 -22.047 1 97.44 456 ARG A O 1
ATOM 3428 N N . ALA A 1 457 ? -20.141 -2.695 -22.641 1 97.81 457 ALA A N 1
ATOM 3429 C CA . ALA A 1 457 ? -20.438 -1.953 -21.422 1 97.81 457 ALA A CA 1
ATOM 3430 C C . ALA A 1 457 ? -20.516 -2.891 -20.219 1 97.81 457 ALA A C 1
ATOM 3432 O O . ALA A 1 457 ? -20.484 -2.441 -19.062 1 97.81 457 ALA A O 1
ATOM 3433 N N . ASP A 1 458 ? -20.562 -4.207 -20.5 1 98.44 458 ASP A N 1
ATOM 3434 C CA . ASP A 1 458 ? -20.781 -5.191 -19.438 1 98.44 458 ASP A CA 1
ATOM 3435 C C . ASP A 1 458 ? -19.5 -5.934 -19.109 1 98.44 458 ASP A C 1
ATOM 3437 O O . ASP A 1 458 ? -19.484 -6.824 -18.266 1 98.44 458 ASP A O 1
ATOM 3441 N N . TYR A 1 459 ? -18.406 -5.582 -19.75 1 98.69 459 TYR A N 1
ATOM 3442 C CA . TYR A 1 459 ? -17.156 -6.293 -19.562 1 98.69 459 TYR A CA 1
ATOM 3443 C C . TYR A 1 459 ? -16.75 -6.281 -18.094 1 98.69 459 TYR A C 1
ATOM 3445 O O . TYR A 1 459 ? -16.703 -5.223 -17.453 1 98.69 459 TYR A O 1
ATOM 3453 N N . GLN A 1 460 ? -16.578 -7.488 -17.562 1 98.44 460 GLN A N 1
ATOM 3454 C CA . GLN A 1 460 ? -15.852 -7.648 -16.312 1 98.44 460 GLN A CA 1
ATOM 3455 C C . GLN A 1 460 ? -14.359 -7.836 -16.547 1 98.44 460 GLN A C 1
ATOM 3457 O O . GLN A 1 460 ? -13.938 -8.844 -17.125 1 98.44 460 GLN A O 1
ATOM 3462 N N . ILE A 1 461 ? -13.547 -6.883 -16.156 1 98.44 461 ILE A N 1
ATOM 3463 C CA . ILE A 1 461 ? -12.102 -6.941 -16.312 1 98.44 461 ILE A CA 1
ATOM 3464 C C . ILE A 1 461 ? -11.43 -6.801 -14.938 1 98.44 461 ILE A C 1
ATOM 3466 O O . ILE A 1 461 ? -11.445 -5.719 -14.352 1 98.44 461 ILE A O 1
ATOM 3470 N N . TRP A 1 462 ? -10.898 -7.949 -14.438 1 97.75 462 TRP A N 1
ATOM 3471 C CA . TRP A 1 462 ? -10.164 -7.898 -13.18 1 97.75 462 TRP A CA 1
ATOM 3472 C C . TRP A 1 462 ? -8.961 -6.961 -13.281 1 97.75 462 TRP A C 1
ATOM 3474 O O . TRP A 1 462 ? -8.109 -7.133 -14.156 1 97.75 462 TRP A O 1
ATOM 3484 N N . CYS A 1 463 ? -8.938 -6.004 -12.367 1 97.25 463 CYS A N 1
ATOM 3485 C CA . CYS A 1 463 ? -7.895 -4.988 -12.5 1 97.25 463 CYS A CA 1
ATOM 3486 C C . CYS A 1 463 ? -7.699 -4.227 -11.195 1 97.25 463 CYS A C 1
ATOM 3488 O O . CYS A 1 463 ? -8.672 -3.895 -10.516 1 97.25 463 CYS A O 1
ATOM 3490 N N . GLY A 1 464 ? -6.414 -4.031 -10.805 1 97.12 464 GLY A N 1
ATOM 3491 C CA . GLY A 1 464 ? -6.098 -3.129 -9.711 1 97.12 464 GLY A CA 1
ATOM 3492 C C . GLY A 1 464 ? -5.562 -1.788 -10.18 1 97.12 464 GLY A C 1
ATOM 3493 O O . GLY A 1 464 ? -5.371 -1.575 -11.375 1 97.12 464 GLY A O 1
ATOM 3494 N N . PRO A 1 465 ? -5.309 -0.892 -9.211 1 97.31 465 PRO A N 1
ATOM 3495 C CA . PRO A 1 465 ? -4.891 0.466 -9.562 1 97.31 465 PRO A CA 1
ATOM 3496 C C . PRO A 1 465 ? -3.494 0.51 -10.18 1 97.31 465 PRO A C 1
ATOM 3498 O O . PRO A 1 465 ? -3.102 1.529 -10.75 1 97.31 465 PRO A O 1
ATOM 3501 N N . ALA A 1 466 ? -2.721 -0.571 -10.117 1 97.88 466 ALA A N 1
ATOM 3502 C CA . ALA A 1 466 ? -1.395 -0.644 -10.727 1 97.88 466 ALA A CA 1
ATOM 3503 C C . ALA A 1 466 ? -1.461 -0.362 -12.227 1 97.88 466 ALA A C 1
ATOM 3505 O O . ALA A 1 466 ? -0.529 0.208 -12.797 1 97.88 466 ALA A O 1
ATOM 3506 N N . MET A 1 467 ? -2.562 -0.76 -12.883 1 98.06 467 MET A N 1
ATOM 3507 C CA . MET A 1 467 ? -2.732 -0.534 -14.312 1 98.06 467 MET A CA 1
ATOM 3508 C C . MET A 1 467 ? -2.717 0.957 -14.633 1 98.06 467 MET A C 1
ATOM 3510 O O . MET A 1 467 ? -2.066 1.384 -15.594 1 98.06 467 MET A O 1
ATOM 3514 N N . GLY A 1 468 ? -3.475 1.699 -13.828 1 97.69 468 GLY A N 1
ATOM 3515 C CA . GLY A 1 468 ? -3.48 3.139 -14.031 1 97.69 468 GLY A CA 1
ATOM 3516 C C . GLY A 1 468 ? -2.115 3.773 -13.859 1 97.69 468 GLY A C 1
ATOM 3517 O O . GLY A 1 468 ? -1.718 4.633 -14.648 1 97.69 468 GLY A O 1
ATOM 3518 N N . ALA A 1 469 ? -1.384 3.383 -12.797 1 97.81 469 ALA A N 1
ATOM 3519 C CA . ALA A 1 469 ? -0.031 3.885 -12.57 1 97.81 469 ALA A CA 1
ATOM 3520 C C . ALA A 1 469 ? 0.886 3.537 -13.742 1 97.81 469 ALA A C 1
ATOM 3522 O O . ALA A 1 469 ? 1.695 4.363 -14.172 1 97.81 469 ALA A O 1
ATOM 3523 N N . PHE A 1 470 ? 0.819 2.322 -14.242 1 98.38 470 PHE A N 1
ATOM 3524 C CA . PHE A 1 470 ? 1.604 1.876 -15.391 1 98.38 470 PHE A CA 1
ATOM 3525 C C . PHE A 1 470 ? 1.329 2.75 -16.609 1 98.38 470 PHE A C 1
ATOM 3527 O O . PHE A 1 470 ? 2.258 3.172 -17.297 1 98.38 470 PHE A O 1
ATOM 3534 N N . ASN A 1 471 ? 0.031 2.938 -16.875 1 98.25 471 ASN A N 1
ATOM 3535 C CA . ASN A 1 471 ? -0.353 3.736 -18.031 1 98.25 471 ASN A CA 1
ATOM 3536 C C . ASN A 1 471 ? 0.226 5.148 -17.969 1 98.25 471 ASN A C 1
ATOM 3538 O O . ASN A 1 471 ? 0.714 5.676 -18.969 1 98.25 471 ASN A O 1
ATOM 3542 N N . ARG A 1 472 ? 0.16 5.738 -16.812 1 96.88 472 ARG A N 1
ATOM 3543 C CA . ARG A 1 472 ? 0.699 7.086 -16.656 1 96.88 472 ARG A CA 1
ATOM 3544 C C . ARG A 1 472 ? 2.215 7.094 -16.828 1 96.88 472 ARG A C 1
ATOM 3546 O O . ARG A 1 472 ? 2.77 8.008 -17.438 1 96.88 472 ARG A O 1
ATOM 3553 N N . TRP A 1 473 ? 2.863 6.066 -16.297 1 97.06 473 TRP A N 1
ATOM 3554 C CA . TRP A 1 473 ? 4.312 5.941 -16.422 1 97.06 473 TRP A CA 1
ATOM 3555 C C . TRP A 1 473 ? 4.707 5.738 -17.891 1 97.06 473 TRP A C 1
ATOM 3557 O O . TRP A 1 473 ? 5.688 6.316 -18.359 1 97.06 473 TRP A O 1
ATOM 3567 N N . ALA A 1 474 ? 3.947 4.969 -18.578 1 97.44 474 ALA A N 1
ATOM 3568 C CA . ALA A 1 474 ? 4.27 4.574 -19.953 1 97.44 474 ALA A CA 1
ATOM 3569 C C . ALA A 1 474 ? 3.871 5.66 -20.953 1 97.44 474 ALA A C 1
ATOM 3571 O O . ALA A 1 474 ? 4.285 5.629 -22.109 1 97.44 474 ALA A O 1
ATOM 3572 N N . ALA A 1 475 ? 3.061 6.617 -20.5 1 96.12 475 ALA A N 1
ATOM 3573 C CA . ALA A 1 475 ? 2.514 7.629 -21.406 1 96.12 475 ALA A CA 1
ATOM 3574 C C . ALA A 1 475 ? 3.627 8.359 -22.156 1 96.12 475 ALA A C 1
ATOM 3576 O O . ALA A 1 475 ? 4.629 8.758 -21.562 1 96.12 475 ALA A O 1
ATOM 3577 N N . GLY A 1 476 ? 3.467 8.516 -23.453 1 94.69 476 GLY A N 1
ATOM 3578 C CA . GLY A 1 476 ? 4.414 9.25 -24.266 1 94.69 476 GLY A CA 1
ATOM 3579 C C . GLY A 1 476 ? 5.629 8.43 -24.656 1 94.69 476 GLY A C 1
ATOM 3580 O O . GLY A 1 476 ? 6.551 8.945 -25.297 1 94.69 476 GLY A O 1
ATOM 3581 N N . THR A 1 477 ? 5.711 7.164 -24.328 1 96.94 477 THR A N 1
ATOM 3582 C CA . THR A 1 477 ? 6.82 6.285 -24.672 1 96.94 477 THR A CA 1
ATOM 3583 C C . THR A 1 477 ? 6.359 5.172 -25.609 1 96.94 477 THR A C 1
ATOM 3585 O O . THR A 1 477 ? 5.195 5.145 -26.016 1 96.94 477 THR A O 1
ATOM 3588 N N . PHE A 1 478 ? 7.242 4.238 -25.953 1 96 478 PHE A N 1
ATOM 3589 C CA . PHE A 1 478 ? 6.898 3.17 -26.875 1 96 478 PHE A CA 1
ATOM 3590 C C . PHE A 1 478 ? 5.93 2.184 -26.234 1 96 478 PHE A C 1
ATOM 3592 O O . PHE A 1 478 ? 5.176 1.502 -26.938 1 96 478 PHE A O 1
ATOM 3599 N N . LEU A 1 479 ? 5.855 2.107 -24.844 1 96.94 479 LEU A N 1
ATOM 3600 C CA . LEU A 1 479 ? 4.992 1.172 -24.141 1 96.94 479 LEU A CA 1
ATOM 3601 C C . LEU A 1 479 ? 3.576 1.729 -24.016 1 96.94 479 LEU A C 1
ATOM 3603 O O . LEU A 1 479 ? 2.705 1.09 -23.422 1 96.94 479 LEU A O 1
ATOM 3607 N N . ALA A 1 480 ? 3.393 2.941 -24.547 1 95.62 480 ALA A N 1
ATOM 3608 C CA . ALA A 1 480 ? 2.062 3.533 -24.438 1 95.62 480 ALA A CA 1
ATOM 3609 C C . ALA A 1 480 ? 1.051 2.766 -25.281 1 95.62 480 ALA A C 1
ATOM 3611 O O . ALA A 1 480 ? -0.119 2.648 -24.906 1 95.62 480 ALA A O 1
ATOM 3612 N N . GLU A 1 481 ? 1.556 2.182 -26.438 1 90.25 481 GLU A N 1
ATOM 3613 C CA . GLU A 1 481 ? 0.66 1.542 -27.391 1 90.25 481 GLU A CA 1
ATOM 3614 C C . GLU A 1 481 ? 0.647 0.027 -27.203 1 90.25 481 GLU A C 1
ATOM 3616 O O . GLU A 1 481 ? 1.704 -0.6 -27.109 1 90.25 481 GLU A O 1
ATOM 3621 N N . PRO A 1 482 ? -0.501 -0.581 -27.281 1 89.88 482 PRO A N 1
ATOM 3622 C CA . PRO A 1 482 ? -0.673 -2.004 -26.984 1 89.88 482 PRO A CA 1
ATOM 3623 C C . PRO A 1 482 ? 0.215 -2.9 -27.844 1 89.88 482 PRO A C 1
ATOM 3625 O O . PRO A 1 482 ? 0.786 -3.873 -27.344 1 89.88 482 PRO A O 1
ATOM 3628 N N . PRO A 1 483 ? 0.426 -2.594 -29.094 1 92.06 483 PRO A N 1
ATOM 3629 C CA . PRO A 1 483 ? 1.226 -3.508 -29.906 1 92.06 483 PRO A CA 1
ATOM 3630 C C . PRO A 1 483 ? 2.67 -3.619 -29.422 1 92.06 483 PRO A C 1
ATOM 3632 O O . PRO A 1 483 ? 3.377 -4.559 -29.797 1 92.06 483 PRO A O 1
ATOM 3635 N N . HIS A 1 484 ? 3.102 -2.645 -28.625 1 94.38 484 HIS A N 1
ATOM 3636 C CA . HIS A 1 484 ? 4.48 -2.658 -28.141 1 94.38 484 HIS A CA 1
ATOM 3637 C C . HIS A 1 484 ? 4.562 -3.221 -26.734 1 94.38 484 HIS A C 1
ATOM 3639 O O . HIS A 1 484 ? 5.656 -3.355 -26.172 1 94.38 484 HIS A O 1
ATOM 3645 N N . ARG A 1 485 ? 3.432 -3.619 -26.203 1 97.56 485 ARG A N 1
ATOM 3646 C CA . ARG A 1 485 ? 3.393 -4.164 -24.859 1 97.56 485 ARG A CA 1
ATOM 3647 C C . ARG A 1 485 ? 3.52 -5.684 -24.875 1 97.56 485 ARG A C 1
ATOM 3649 O O . ARG A 1 485 ? 2.523 -6.395 -24.734 1 97.56 485 ARG A O 1
ATOM 3656 N N . SER A 1 486 ? 4.707 -6.141 -24.984 1 98.06 486 SER A N 1
ATOM 3657 C CA . SER A 1 486 ? 4.898 -7.555 -24.703 1 98.06 486 SER A CA 1
ATOM 3658 C C . SER A 1 486 ? 5.156 -7.785 -23.219 1 98.06 486 SER A C 1
ATOM 3660 O O . SER A 1 486 ? 5.625 -6.883 -22.516 1 98.06 486 SER A O 1
ATOM 3662 N N . VAL A 1 487 ? 4.828 -9 -22.734 1 98.5 487 VAL A N 1
ATOM 3663 C CA . VAL A 1 487 ? 5.023 -9.305 -21.328 1 98.5 487 VAL A CA 1
ATOM 3664 C C . VAL A 1 487 ? 6.5 -9.164 -20.969 1 98.5 487 VAL A C 1
ATOM 3666 O O . VAL A 1 487 ? 6.836 -8.727 -19.859 1 98.5 487 VAL A O 1
ATOM 3669 N N . THR A 1 488 ? 7.422 -9.438 -21.922 1 98.44 488 THR A N 1
ATOM 3670 C CA . THR A 1 488 ? 8.859 -9.352 -21.703 1 98.44 488 THR A CA 1
ATOM 3671 C C . THR A 1 488 ? 9.305 -7.895 -21.594 1 98.44 488 THR A C 1
ATOM 3673 O O . THR A 1 488 ? 10.086 -7.535 -20.719 1 98.44 488 THR A O 1
ATOM 3676 N N . GLN A 1 489 ? 8.82 -7.035 -22.516 1 98.5 489 GLN A N 1
ATOM 3677 C CA . GLN A 1 489 ? 9.188 -5.621 -22.469 1 98.5 489 GLN A CA 1
ATOM 3678 C C . GLN A 1 489 ? 8.656 -4.957 -21.203 1 98.5 489 GLN A C 1
ATOM 3680 O O . GLN A 1 489 ? 9.336 -4.121 -20.609 1 98.5 489 GLN A O 1
ATOM 3685 N N . ILE A 1 490 ? 7.434 -5.324 -20.797 1 98.75 490 ILE A N 1
ATOM 3686 C CA . ILE A 1 490 ? 6.891 -4.801 -19.547 1 98.75 490 ILE A CA 1
ATOM 3687 C C . ILE A 1 490 ? 7.812 -5.168 -18.391 1 98.75 490 ILE A C 1
ATOM 3689 O O . ILE A 1 490 ? 8.258 -4.297 -17.641 1 98.75 490 ILE A O 1
ATOM 3693 N N . ALA A 1 491 ? 8.156 -6.426 -18.281 1 98.81 491 ALA A N 1
ATOM 3694 C CA . ALA A 1 491 ? 8.961 -6.941 -17.188 1 98.81 491 ALA A CA 1
ATOM 3695 C C . ALA A 1 491 ? 10.352 -6.312 -17.172 1 98.81 491 ALA A C 1
ATOM 3697 O O . ALA A 1 491 ? 10.812 -5.824 -16.141 1 98.81 491 ALA A O 1
ATOM 3698 N N . LEU A 1 492 ? 11.008 -6.312 -18.328 1 98.62 492 LEU A N 1
ATOM 3699 C CA . LEU A 1 492 ? 12.383 -5.82 -18.422 1 98.62 492 LEU A CA 1
ATOM 3700 C C . LEU A 1 492 ? 12.445 -4.332 -18.094 1 98.62 492 LEU A C 1
ATOM 3702 O O . LEU A 1 492 ? 13.383 -3.879 -17.438 1 98.62 492 LEU A O 1
ATOM 3706 N N . ASN A 1 493 ? 11.508 -3.547 -18.578 1 98.75 493 ASN A N 1
ATOM 3707 C CA . ASN A 1 493 ? 11.523 -2.115 -18.312 1 98.75 493 ASN A CA 1
ATOM 3708 C C . ASN A 1 493 ? 11.211 -1.818 -16.844 1 98.75 493 ASN A C 1
ATOM 3710 O O . ASN A 1 493 ? 11.766 -0.881 -16.266 1 98.75 493 ASN A O 1
ATOM 3714 N N . LEU A 1 494 ? 10.305 -2.586 -16.25 1 98.81 494 LEU A N 1
ATOM 3715 C CA . LEU A 1 494 ? 10.07 -2.436 -14.828 1 98.81 494 LEU A CA 1
ATOM 3716 C C . LEU A 1 494 ? 11.336 -2.736 -14.031 1 98.81 494 LEU A C 1
ATOM 3718 O O . LEU A 1 494 ? 11.688 -1.995 -13.109 1 98.81 494 LEU A O 1
ATOM 3722 N N . LEU A 1 495 ? 12.055 -3.766 -14.414 1 98.75 495 LEU A N 1
ATOM 3723 C CA . LEU A 1 495 ? 13.258 -4.188 -13.703 1 98.75 495 LEU A CA 1
ATOM 3724 C C . LEU A 1 495 ? 14.391 -3.199 -13.922 1 98.75 495 LEU A C 1
ATOM 3726 O O . LEU A 1 495 ? 15.078 -2.811 -12.969 1 98.75 495 LEU A O 1
ATOM 3730 N N . GLU A 1 496 ? 14.625 -2.793 -15.195 1 98.5 496 GLU A N 1
ATOM 3731 C CA . GLU A 1 496 ? 15.672 -1.826 -15.5 1 98.5 496 GLU A CA 1
ATOM 3732 C C . GLU A 1 496 ? 15.422 -0.498 -14.789 1 98.5 496 GLU A C 1
ATOM 3734 O O . GLU A 1 496 ? 16.359 0.1 -14.242 1 98.5 496 GLU A O 1
ATOM 3739 N N . GLY A 1 497 ? 14.203 -0.057 -14.883 1 98.56 497 GLY A N 1
ATOM 3740 C CA . GLY A 1 497 ? 13.844 1.155 -14.164 1 98.56 497 GLY A CA 1
ATOM 3741 C C . GLY A 1 497 ? 14.023 1.035 -12.656 1 98.56 497 GLY A C 1
ATOM 3742 O O . GLY A 1 497 ? 14.508 1.967 -12.008 1 98.56 497 GLY A O 1
ATOM 3743 N N . ALA A 1 498 ? 13.586 -0.104 -12.102 1 98.81 498 ALA A N 1
ATOM 3744 C CA . ALA A 1 498 ? 13.758 -0.331 -10.672 1 98.81 498 ALA A CA 1
ATOM 3745 C C . ALA A 1 498 ? 15.234 -0.271 -10.281 1 98.81 498 ALA A C 1
ATOM 3747 O O . ALA A 1 498 ? 15.586 0.279 -9.234 1 98.81 498 ALA A O 1
ATOM 3748 N N . ALA A 1 499 ? 16.094 -0.868 -11.078 1 98.56 499 ALA A N 1
ATOM 3749 C CA . ALA A 1 499 ? 17.531 -0.812 -10.82 1 98.56 499 ALA A CA 1
ATOM 3750 C C . ALA A 1 499 ? 18.031 0.628 -10.828 1 98.56 499 ALA A C 1
ATOM 3752 O O . ALA A 1 499 ? 18.812 1.028 -9.961 1 98.56 499 ALA A O 1
ATOM 3753 N N . THR A 1 500 ? 17.594 1.407 -11.766 1 98.38 500 THR A N 1
ATOM 3754 C CA . THR A 1 500 ? 18 2.805 -11.898 1 98.38 500 THR A CA 1
ATOM 3755 C C . THR A 1 500 ? 17.547 3.609 -10.68 1 98.38 500 THR A C 1
ATOM 3757 O O . THR A 1 500 ? 18.328 4.375 -10.117 1 98.38 500 THR A O 1
ATOM 3760 N N . LEU A 1 501 ? 16.344 3.395 -10.32 1 98.31 501 LEU A N 1
ATOM 3761 C CA . LEU A 1 501 ? 15.797 4.137 -9.18 1 98.31 501 LEU A CA 1
ATOM 3762 C C . LEU A 1 501 ? 16.453 3.691 -7.879 1 98.31 501 LEU A C 1
ATOM 3764 O O . LEU A 1 501 ? 16.641 4.5 -6.969 1 98.31 501 LEU A O 1
ATOM 3768 N N . THR A 1 502 ? 16.734 2.402 -7.793 1 98.62 502 THR A N 1
ATOM 3769 C CA . THR A 1 502 ? 17.469 1.9 -6.637 1 98.62 502 THR A CA 1
ATOM 3770 C C . THR A 1 502 ? 18.828 2.57 -6.527 1 98.62 502 THR A C 1
ATOM 3772 O O . THR A 1 502 ? 19.25 2.971 -5.438 1 98.62 502 THR A O 1
ATOM 3775 N N . ARG A 1 503 ? 19.531 2.732 -7.625 1 98.31 503 ARG A N 1
ATOM 3776 C CA . ARG A 1 503 ? 20.812 3.43 -7.641 1 98.31 503 ARG A CA 1
ATOM 3777 C C . ARG A 1 503 ? 20.656 4.875 -7.18 1 98.31 503 ARG A C 1
ATOM 3779 O O . ARG A 1 503 ? 21.469 5.371 -6.395 1 98.31 503 ARG A O 1
ATOM 3786 N N . ALA A 1 504 ? 19.672 5.527 -7.703 1 97.81 504 ALA A N 1
ATOM 3787 C CA . ALA A 1 504 ? 19.391 6.898 -7.289 1 97.81 504 ALA A CA 1
ATOM 3788 C C . ALA A 1 504 ? 19.188 6.984 -5.781 1 97.81 504 ALA A C 1
ATOM 3790 O O . ALA A 1 504 ? 19.766 7.848 -5.113 1 97.81 504 ALA A O 1
ATOM 3791 N N . HIS A 1 505 ? 18.375 6.094 -5.27 1 97.69 505 HIS A N 1
ATOM 3792 C CA . HIS A 1 505 ? 18.094 6.078 -3.84 1 97.69 505 HIS A CA 1
ATOM 3793 C C . HIS A 1 505 ? 19.359 5.82 -3.027 1 97.69 505 HIS A C 1
ATOM 3795 O O . HIS A 1 505 ? 19.562 6.438 -1.981 1 97.69 505 HIS A O 1
ATOM 3801 N N . GLN A 1 506 ? 20.156 4.875 -3.5 1 97.94 506 GLN A N 1
ATOM 3802 C CA . GLN A 1 506 ? 21.406 4.574 -2.799 1 97.94 506 GLN A CA 1
ATOM 3803 C C . GLN A 1 506 ? 22.281 5.82 -2.68 1 97.94 506 GLN A C 1
ATOM 3805 O O . GLN A 1 506 ? 22.781 6.129 -1.599 1 97.94 506 GLN A O 1
ATOM 3810 N N . LEU A 1 507 ? 22.438 6.516 -3.727 1 97.5 507 LEU A N 1
ATOM 3811 C CA . LEU A 1 507 ? 23.281 7.707 -3.736 1 97.5 507 LEU A CA 1
ATOM 3812 C C . LEU A 1 507 ? 22.688 8.789 -2.84 1 97.5 507 LEU A C 1
ATOM 3814 O O . LEU A 1 507 ? 23.422 9.5 -2.148 1 97.5 507 LEU A O 1
ATOM 3818 N N . ARG A 1 508 ? 21.375 8.883 -2.826 1 96.38 508 ARG A N 1
ATOM 3819 C CA . ARG A 1 508 ? 20.719 9.836 -1.941 1 96.38 508 ARG A CA 1
ATOM 3820 C C . ARG A 1 508 ? 21.062 9.555 -0.482 1 96.38 508 ARG A C 1
ATOM 3822 O O . ARG A 1 508 ? 21.297 10.484 0.298 1 96.38 508 ARG A O 1
ATOM 3829 N N . THR A 1 509 ? 21.062 8.305 -0.103 1 96.88 509 THR A N 1
ATOM 3830 C CA . THR A 1 509 ? 21.297 7.934 1.287 1 96.88 509 THR A CA 1
ATOM 3831 C C . THR A 1 509 ? 22.719 8.273 1.703 1 96.88 509 THR A C 1
ATOM 3833 O O . THR A 1 509 ? 23.047 8.273 2.893 1 96.88 509 THR A O 1
ATOM 3836 N N . TYR A 1 510 ? 23.594 8.602 0.742 1 95.75 510 TYR A N 1
ATOM 3837 C CA . TYR A 1 510 ? 24.969 8.977 1.048 1 95.75 510 TYR A CA 1
ATOM 3838 C C . TYR A 1 510 ? 25.141 10.492 0.989 1 95.75 510 TYR A C 1
ATOM 3840 O O . TYR A 1 510 ? 26.266 10.992 1.026 1 95.75 510 TYR A O 1
ATOM 3848 N N . GLY A 1 511 ? 24.078 11.188 0.776 1 93.19 511 GLY A N 1
ATOM 3849 C CA . GLY A 1 511 ? 24.094 12.641 0.858 1 93.19 511 GLY A CA 1
ATOM 3850 C C . GLY A 1 511 ? 24.297 13.312 -0.486 1 93.19 511 GLY A C 1
ATOM 3851 O O . GLY A 1 511 ? 24.406 14.539 -0.562 1 93.19 511 GLY A O 1
ATOM 3852 N N . VAL A 1 512 ? 24.375 12.5 -1.574 1 95.06 512 VAL A N 1
ATOM 3853 C CA . VAL A 1 512 ? 24.516 13.086 -2.9 1 95.06 512 VAL A CA 1
ATOM 3854 C C . VAL A 1 512 ? 23.266 13.883 -3.254 1 95.06 512 VAL A C 1
ATOM 3856 O O . VAL A 1 512 ? 22.141 13.414 -3.043 1 95.06 512 VAL A O 1
ATOM 3859 N N . PRO A 1 513 ? 23.469 15.117 -3.688 1 91.56 513 PRO A N 1
ATOM 3860 C CA . PRO A 1 513 ? 22.297 15.945 -4.02 1 91.56 513 PRO A CA 1
ATOM 3861 C C . PRO A 1 513 ? 21.688 15.57 -5.367 1 91.56 513 PRO A C 1
ATOM 3863 O O . PRO A 1 513 ? 21.922 16.25 -6.371 1 91.56 513 PRO A O 1
ATOM 3866 N N . LEU A 1 514 ? 20.781 14.695 -5.375 1 92.81 514 LEU A N 1
ATOM 3867 C CA . LEU A 1 514 ? 20.172 14.234 -6.613 1 92.81 514 LEU A CA 1
ATOM 3868 C C . LEU A 1 514 ? 18.984 15.117 -6.984 1 92.81 514 LEU A C 1
ATOM 3870 O O . LEU A 1 514 ? 18.172 15.469 -6.125 1 92.81 514 LEU A O 1
ATOM 3874 N N . PRO A 1 515 ? 18.938 15.469 -8.25 1 89.62 515 PRO A N 1
ATOM 3875 C CA . PRO A 1 515 ? 17.703 16.094 -8.711 1 89.62 515 PRO A CA 1
ATOM 3876 C C . PRO A 1 515 ? 16.547 15.109 -8.844 1 89.62 515 PRO A C 1
ATOM 3878 O O . PRO A 1 515 ? 16.766 13.898 -8.875 1 89.62 515 PRO A O 1
ATOM 3881 N N . SER A 1 516 ? 15.297 15.602 -8.93 1 86.69 516 SER A N 1
ATOM 3882 C CA . SER A 1 516 ? 14.117 14.742 -9.047 1 86.69 516 SER A CA 1
ATOM 3883 C C . SER A 1 516 ? 14.195 13.883 -10.305 1 86.69 516 SER A C 1
ATOM 3885 O O . SER A 1 516 ? 13.703 12.75 -10.328 1 86.69 516 SER A O 1
ATOM 3887 N N . GLU A 1 517 ? 14.867 14.375 -11.312 1 88.81 517 GLU A N 1
ATOM 3888 C CA . GLU A 1 517 ? 14.969 13.68 -12.594 1 88.81 517 GLU A CA 1
ATOM 3889 C C . GLU A 1 517 ? 15.758 12.383 -12.453 1 88.81 517 GLU A C 1
ATOM 3891 O O . GLU A 1 517 ? 15.617 11.477 -13.273 1 88.81 517 GLU A O 1
ATOM 3896 N N . ALA A 1 518 ? 16.625 12.359 -11.445 1 93 518 ALA A N 1
ATOM 3897 C CA . ALA A 1 518 ? 17.406 11.148 -11.219 1 93 518 ALA A CA 1
ATOM 3898 C C . ALA A 1 518 ? 16.516 9.984 -10.789 1 93 518 ALA A C 1
ATOM 3900 O O . ALA A 1 518 ? 16.922 8.82 -10.891 1 93 518 ALA A O 1
ATOM 3901 N N . PHE A 1 519 ? 15.312 10.289 -10.359 1 93.56 519 PHE A N 1
ATOM 3902 C CA . PHE A 1 519 ? 14.391 9.266 -9.875 1 93.56 519 PHE A CA 1
ATOM 3903 C C . PHE A 1 519 ? 13.344 8.945 -10.938 1 93.56 519 PHE A C 1
ATOM 3905 O O . PHE A 1 519 ? 12.219 8.555 -10.609 1 93.56 519 PHE A O 1
ATOM 3912 N N . THR A 1 520 ? 13.664 9.148 -12.164 1 92.5 520 THR A N 1
ATOM 3913 C CA . THR A 1 520 ? 12.758 8.844 -13.266 1 92.5 520 THR A CA 1
ATOM 3914 C C . THR A 1 520 ? 13.438 7.906 -14.266 1 92.5 520 THR A C 1
ATOM 3916 O O . THR A 1 520 ? 14.641 8.016 -14.508 1 92.5 520 THR A O 1
ATOM 3919 N N . TYR A 1 521 ? 12.68 6.977 -14.758 1 96.75 521 TYR A N 1
ATOM 3920 C CA . TYR A 1 521 ? 13.117 6.078 -15.812 1 96.75 521 TYR A CA 1
ATOM 3921 C C . TYR A 1 521 ? 12.133 6.078 -16.969 1 96.75 521 TYR A C 1
ATOM 3923 O O . TYR A 1 521 ? 10.938 5.852 -16.781 1 96.75 521 TYR A O 1
ATOM 3931 N N . THR A 1 522 ? 12.609 6.406 -18.156 1 96.56 522 THR A N 1
ATOM 3932 C CA . THR A 1 522 ? 11.789 6.375 -19.359 1 96.56 522 THR A CA 1
ATOM 3933 C C . THR A 1 522 ? 11.898 5.023 -20.062 1 96.56 522 THR A C 1
ATOM 3935 O O . THR A 1 522 ? 13 4.582 -20.406 1 96.56 522 THR A O 1
ATOM 3938 N N . PRO A 1 523 ? 10.727 4.402 -20.266 1 97.44 523 PRO A N 1
ATOM 3939 C CA . PRO A 1 523 ? 10.766 3.107 -20.953 1 97.44 523 PRO A CA 1
ATOM 3940 C C . PRO A 1 523 ? 11.508 3.166 -22.281 1 97.44 523 PRO A C 1
ATOM 3942 O O . PRO A 1 523 ? 11.391 4.148 -23.016 1 97.44 523 PRO A O 1
ATOM 3945 N N . ARG A 1 524 ? 12.25 2.146 -22.562 1 96.44 524 ARG A N 1
ATOM 3946 C CA . ARG A 1 524 ? 12.945 1.978 -23.828 1 96.44 524 ARG A CA 1
ATOM 3947 C C . ARG A 1 524 ? 12.969 0.512 -24.25 1 96.44 524 ARG A C 1
ATOM 3949 O O . ARG A 1 524 ? 12.781 -0.381 -23.422 1 96.44 524 ARG A O 1
ATOM 3956 N N . GLU A 1 525 ? 13.125 0.242 -25.484 1 96.31 525 GLU A N 1
ATOM 3957 C CA . GLU A 1 525 ? 13.195 -1.14 -25.953 1 96.31 525 GLU A CA 1
ATOM 3958 C C . GLU A 1 525 ? 14.43 -1.846 -25.406 1 96.31 525 GLU A C 1
ATOM 3960 O O . GLU A 1 525 ? 15.547 -1.322 -25.516 1 96.31 525 GLU A O 1
ATOM 3965 N N . LEU A 1 526 ? 14.18 -2.953 -24.812 1 95.75 526 LEU A N 1
ATOM 3966 C CA . LEU A 1 526 ? 15.266 -3.713 -24.219 1 95.75 526 LEU A CA 1
ATOM 3967 C C . LEU A 1 526 ? 15.359 -5.109 -24.828 1 95.75 526 LEU A C 1
ATOM 3969 O O . LEU A 1 526 ? 14.359 -5.656 -25.281 1 95.75 526 LEU A O 1
ATOM 3973 N N . ALA A 1 527 ? 16.625 -5.633 -24.844 1 85.44 527 ALA A N 1
ATOM 3974 C CA . ALA A 1 527 ? 16.859 -6.957 -25.422 1 85.44 527 ALA A CA 1
ATOM 3975 C C . ALA A 1 527 ? 17.016 -8.008 -24.312 1 85.44 527 ALA A C 1
ATOM 3977 O O . ALA A 1 527 ? 17.469 -7.699 -23.219 1 85.44 527 ALA A O 1
ATOM 3978 N N . MET B 1 1 ? 28.391 17.672 13.828 1 29.2 1 MET B N 1
ATOM 3979 C CA . MET B 1 1 ? 29.484 17.031 13.086 1 29.2 1 MET B CA 1
ATOM 3980 C C . MET B 1 1 ? 29.094 16.812 11.633 1 29.2 1 MET B C 1
ATOM 3982 O O . MET B 1 1 ? 27.969 16.391 11.344 1 29.2 1 MET B O 1
ATOM 3986 N N . SER B 1 2 ? 29.719 17.453 10.852 1 36.91 2 SER B N 1
ATOM 3987 C CA . SER B 1 2 ? 29.484 17.359 9.414 1 36.91 2 SER B CA 1
ATOM 3988 C C . SER B 1 2 ? 29.438 15.906 8.953 1 36.91 2 SER B C 1
ATOM 3990 O O . SER B 1 2 ? 30.359 15.141 9.195 1 36.91 2 SER B O 1
ATOM 3992 N N . VAL B 1 3 ? 28.312 15.391 8.828 1 43.19 3 VAL B N 1
ATOM 3993 C CA . VAL B 1 3 ? 28 14.016 8.43 1 43.19 3 VAL B CA 1
ATOM 3994 C C . VAL B 1 3 ? 28.922 13.594 7.289 1 43.19 3 VAL B C 1
ATOM 3996 O O . VAL B 1 3 ? 28.984 12.406 6.945 1 43.19 3 VAL B O 1
ATOM 3999 N N . LEU B 1 4 ? 29.484 14.578 6.598 1 47.53 4 LEU B N 1
ATOM 4000 C CA . LEU B 1 4 ? 30.297 14.273 5.426 1 47.53 4 LEU B CA 1
ATOM 4001 C C . LEU B 1 4 ? 31.75 14.055 5.816 1 47.53 4 LEU B C 1
ATOM 4003 O O . LEU B 1 4 ? 32.656 14.086 4.961 1 47.53 4 LEU B O 1
ATOM 4007 N N . ALA B 1 5 ? 32.125 14.125 7.074 1 45.28 5 ALA B N 1
ATOM 4008 C CA . ALA B 1 5 ? 33.562 13.922 7.375 1 45.28 5 ALA B CA 1
ATOM 4009 C C . ALA B 1 5 ? 33.969 12.484 7.086 1 45.28 5 ALA B C 1
ATOM 4011 O O . ALA B 1 5 ? 33.188 11.555 7.246 1 45.28 5 ALA B O 1
ATOM 4012 N N . ALA B 1 6 ? 35.156 12.414 6.613 1 50.88 6 ALA B N 1
ATOM 4013 C CA . ALA B 1 6 ? 35.719 11.094 6.379 1 50.88 6 ALA B CA 1
ATOM 4014 C C . ALA B 1 6 ? 35.719 10.258 7.648 1 50.88 6 ALA B C 1
ATOM 4016 O O . ALA B 1 6 ? 36.062 10.742 8.727 1 50.88 6 ALA B O 1
ATOM 4017 N N . PRO B 1 7 ? 34.906 9.078 7.676 1 49.84 7 PRO B N 1
ATOM 4018 C CA . PRO B 1 7 ? 34.812 8.266 8.891 1 49.84 7 PRO B CA 1
ATOM 4019 C C . PRO B 1 7 ? 36.156 8.07 9.578 1 49.84 7 PRO B C 1
ATOM 4021 O O . PRO B 1 7 ? 37.188 8.031 8.906 1 49.84 7 PRO B O 1
ATOM 4024 N N . ARG B 1 8 ? 36.344 8.352 10.945 1 49 8 ARG B N 1
ATOM 4025 C CA . ARG B 1 8 ? 37.531 8.016 11.719 1 49 8 ARG B CA 1
ATOM 4026 C C . ARG B 1 8 ? 38.031 6.605 11.398 1 49 8 ARG B C 1
ATOM 4028 O O . ARG B 1 8 ? 37.219 5.723 11.094 1 49 8 ARG B O 1
ATOM 4035 N N . ALA B 1 9 ? 39.25 6.449 11.25 1 53.19 9 ALA B N 1
ATOM 4036 C CA . ALA B 1 9 ? 39.938 5.184 10.969 1 53.19 9 ALA B CA 1
ATOM 4037 C C . ALA B 1 9 ? 39.531 4.113 11.984 1 53.19 9 ALA B C 1
ATOM 4039 O O . ALA B 1 9 ? 39.844 4.227 13.172 1 53.19 9 ALA B O 1
ATOM 4040 N N . LEU B 1 10 ? 38.375 3.451 11.836 1 64 10 LEU B N 1
ATOM 4041 C CA . LEU B 1 10 ? 38.062 2.299 12.672 1 64 10 LEU B CA 1
ATOM 4042 C C . LEU B 1 10 ? 39.031 1.152 12.406 1 64 10 LEU B C 1
ATOM 4044 O O . LEU B 1 10 ? 39.594 1.032 11.297 1 64 10 LEU B O 1
ATOM 4048 N N . ALA B 1 11 ? 39.562 0.465 13.555 1 58.97 11 ALA B N 1
ATOM 4049 C CA . ALA B 1 11 ? 40.406 -0.718 13.445 1 58.97 11 ALA B CA 1
ATOM 4050 C C . ALA B 1 11 ? 39.906 -1.661 12.359 1 58.97 11 ALA B C 1
ATOM 4052 O O . ALA B 1 11 ? 38.688 -1.898 12.25 1 58.97 11 ALA B O 1
ATOM 4053 N N . ALA B 1 12 ? 40.719 -2.098 11.461 1 68.56 12 ALA B N 1
ATOM 4054 C CA . ALA B 1 12 ? 40.469 -3.025 10.367 1 68.56 12 ALA B CA 1
ATOM 4055 C C . ALA B 1 12 ? 39.938 -4.355 10.898 1 68.56 12 ALA B C 1
ATOM 4057 O O . ALA B 1 12 ? 40.469 -4.914 11.852 1 68.56 12 ALA B O 1
ATOM 4058 N N . ARG B 1 13 ? 38.688 -4.699 10.555 1 79.06 13 ARG B N 1
ATOM 4059 C CA . ARG B 1 13 ? 38.188 -6.051 10.781 1 79.06 13 ARG B CA 1
ATOM 4060 C C . ARG B 1 13 ? 38.375 -6.926 9.547 1 79.06 13 ARG B C 1
ATOM 4062 O O . ARG B 1 13 ? 38.188 -6.473 8.422 1 79.06 13 ARG B O 1
ATOM 4069 N N . PRO B 1 14 ? 38.906 -8.148 9.773 1 84.75 14 PRO B N 1
ATOM 4070 C CA . PRO B 1 14 ? 39.062 -9.039 8.625 1 84.75 14 PRO B CA 1
ATOM 4071 C C . PRO B 1 14 ? 37.75 -9.289 7.879 1 84.75 14 PRO B C 1
ATOM 4073 O O . PRO B 1 14 ? 36.656 -9.195 8.469 1 84.75 14 PRO B O 1
ATOM 4076 N N . PRO B 1 15 ? 37.875 -9.469 6.613 1 92.62 15 PRO B N 1
ATOM 4077 C CA . PRO B 1 15 ? 36.688 -9.789 5.824 1 92.62 15 PRO B CA 1
ATOM 4078 C C . PRO B 1 15 ? 35.906 -10.977 6.395 1 92.62 15 PRO B C 1
ATOM 4080 O O . PRO B 1 15 ? 36.5 -11.938 6.879 1 92.62 15 PRO B O 1
ATOM 4083 N N . VAL B 1 16 ? 34.688 -10.797 6.422 1 94.75 16 VAL B N 1
ATOM 4084 C CA . VAL B 1 16 ? 33.812 -11.867 6.871 1 94.75 16 VAL B CA 1
ATOM 4085 C C . VAL B 1 16 ? 32.969 -12.375 5.699 1 94.75 16 VAL B C 1
ATOM 4087 O O . VAL B 1 16 ? 32.531 -11.594 4.852 1 94.75 16 VAL B O 1
ATOM 4090 N N . PHE B 1 17 ? 32.781 -13.711 5.656 1 94.06 17 PHE B N 1
ATOM 4091 C CA . PHE B 1 17 ? 32 -14.32 4.57 1 94.06 17 PHE B CA 1
ATOM 4092 C C . PHE B 1 17 ? 30.828 -15.109 5.113 1 94.06 17 PHE B C 1
ATOM 4094 O O . PHE B 1 17 ? 29.922 -15.477 4.359 1 94.06 17 PHE B O 1
ATOM 4101 N N . SER B 1 18 ? 30.828 -15.336 6.441 1 93.31 18 SER B N 1
ATOM 4102 C CA . SER B 1 18 ? 29.734 -16.078 7.051 1 93.31 18 SER B CA 1
ATOM 4103 C C . SER B 1 18 ? 28.469 -15.234 7.121 1 93.31 18 SER B C 1
ATOM 4105 O O . SER B 1 18 ? 28.531 -14.016 7.301 1 93.31 18 SER B O 1
ATOM 4107 N N . PRO B 1 19 ? 27.281 -15.836 7.012 1 90.62 19 PRO B N 1
ATOM 4108 C CA . PRO B 1 19 ? 26.016 -15.094 7.117 1 90.62 19 PRO B CA 1
ATOM 4109 C C . PRO B 1 19 ? 25.922 -14.281 8.406 1 90.62 19 PRO B C 1
ATOM 4111 O O . PRO B 1 19 ? 25.453 -13.141 8.383 1 90.62 19 PRO B O 1
ATOM 4114 N N . GLU B 1 20 ? 26.359 -14.867 9.477 1 92.56 20 GLU B N 1
ATOM 4115 C CA . GLU B 1 20 ? 26.281 -14.18 10.766 1 92.56 20 GLU B CA 1
ATOM 4116 C C . GLU B 1 20 ? 27.188 -12.945 10.773 1 92.56 20 GLU B C 1
ATOM 4118 O O . GLU B 1 20 ? 26.781 -11.883 11.266 1 92.56 20 GLU B O 1
ATOM 4123 N N . GLY B 1 21 ? 28.375 -13.188 10.273 1 95.12 21 GLY B N 1
ATOM 4124 C CA . GLY B 1 21 ? 29.297 -12.062 10.195 1 95.12 21 GLY B CA 1
ATOM 4125 C C . GLY B 1 21 ? 28.797 -10.945 9.297 1 95.12 21 GLY B C 1
ATOM 4126 O O . GLY B 1 21 ? 28.938 -9.766 9.633 1 95.12 21 GLY B O 1
ATOM 4127 N N . ILE B 1 22 ? 28.25 -11.312 8.195 1 95.94 22 ILE B N 1
ATOM 4128 C CA . ILE B 1 22 ? 27.719 -10.344 7.25 1 95.94 22 ILE B CA 1
ATOM 4129 C C . ILE B 1 22 ? 26.594 -9.555 7.91 1 95.94 22 ILE B C 1
ATOM 4131 O O . ILE B 1 22 ? 26.547 -8.328 7.82 1 95.94 22 ILE B O 1
ATOM 4135 N N . ALA B 1 23 ? 25.703 -10.242 8.609 1 95.75 23 ALA B N 1
ATOM 4136 C CA . ALA B 1 23 ? 24.578 -9.586 9.273 1 95.75 23 ALA B CA 1
ATOM 4137 C C . ALA B 1 23 ? 25.062 -8.594 10.328 1 95.75 23 ALA B C 1
ATOM 4139 O O . ALA B 1 23 ? 24.469 -7.527 10.508 1 95.75 23 ALA B O 1
ATOM 4140 N N . GLU B 1 24 ? 26.094 -8.922 10.984 1 95.81 24 GLU B N 1
ATOM 4141 C CA . GLU B 1 24 ? 26.656 -8.031 12 1 95.81 24 GLU B CA 1
ATOM 4142 C C . GLU B 1 24 ? 27.188 -6.742 11.383 1 95.81 24 GLU B C 1
ATOM 4144 O O . GLU B 1 24 ? 26.984 -5.652 11.914 1 95.81 24 GLU B O 1
ATOM 4149 N N . ILE B 1 25 ? 27.844 -6.871 10.25 1 96.19 25 ILE B N 1
ATOM 4150 C CA . ILE B 1 25 ? 28.438 -5.715 9.586 1 96.19 25 ILE B CA 1
ATOM 4151 C C . ILE B 1 25 ? 27.328 -4.82 9.031 1 96.19 25 ILE B C 1
ATOM 4153 O O . ILE B 1 25 ? 27.453 -3.592 9.039 1 96.19 25 ILE B O 1
ATOM 4157 N N . VAL B 1 26 ? 26.234 -5.426 8.57 1 96.81 26 VAL B N 1
ATOM 4158 C CA . VAL B 1 26 ? 25.109 -4.68 8.023 1 96.81 26 VAL B CA 1
ATOM 4159 C C . VAL B 1 26 ? 24.594 -3.689 9.062 1 96.81 26 VAL B C 1
ATOM 4161 O O . VAL B 1 26 ? 24.156 -2.586 8.711 1 96.81 26 VAL B O 1
ATOM 4164 N N . ARG B 1 27 ? 24.688 -4.02 10.336 1 96.19 27 ARG B N 1
ATOM 4165 C CA . ARG B 1 27 ? 24.109 -3.229 11.422 1 96.19 27 ARG B CA 1
ATOM 4166 C C . ARG B 1 27 ? 24.984 -2.021 11.742 1 96.19 27 ARG B C 1
ATOM 4168 O O . ARG B 1 27 ? 24.531 -1.091 12.422 1 96.19 27 ARG B O 1
ATOM 4175 N N . LEU B 1 28 ? 26.203 -2.027 11.227 1 95.62 28 LEU B N 1
ATOM 4176 C CA . LEU B 1 28 ? 27.109 -0.917 11.477 1 95.62 28 LEU B CA 1
ATOM 4177 C C . LEU B 1 28 ? 26.922 0.185 10.445 1 95.62 28 LEU B C 1
ATOM 4179 O O . LEU B 1 28 ? 27.844 0.521 9.703 1 95.62 28 LEU B O 1
ATOM 4183 N N . ILE B 1 29 ? 25.75 0.856 10.484 1 96.69 29 ILE B N 1
ATOM 4184 C CA . ILE B 1 29 ? 25.328 1.748 9.406 1 96.69 29 ILE B CA 1
ATOM 4185 C C . ILE B 1 29 ? 26.172 3.012 9.414 1 96.69 29 ILE B C 1
ATOM 4187 O O . ILE B 1 29 ? 26.281 3.707 8.406 1 96.69 29 ILE B O 1
ATOM 4191 N N . ARG B 1 30 ? 26.844 3.381 10.516 1 95.94 30 ARG B N 1
ATOM 4192 C CA . ARG B 1 30 ? 27.609 4.613 10.617 1 95.94 30 ARG B CA 1
ATOM 4193 C C . ARG B 1 30 ? 29.078 4.367 10.258 1 95.94 30 ARG B C 1
ATOM 4195 O O . ARG B 1 30 ? 29.938 5.219 10.508 1 95.94 30 ARG B O 1
ATOM 4202 N N . GLU B 1 31 ? 29.406 3.203 9.695 1 94.81 31 GLU B N 1
ATOM 4203 C CA . GLU B 1 31 ? 30.75 2.846 9.227 1 94.81 31 GLU B CA 1
ATOM 4204 C C . GLU B 1 31 ? 30.734 2.52 7.734 1 94.81 31 GLU B C 1
ATOM 4206 O O . GLU B 1 31 ? 29.75 1.98 7.219 1 94.81 31 GLU B O 1
ATOM 4211 N N . PRO B 1 32 ? 31.844 2.932 7.078 1 95.19 32 PRO B N 1
ATOM 4212 C CA . PRO B 1 32 ? 31.953 2.416 5.711 1 95.19 32 PRO B CA 1
ATOM 4213 C C . PRO B 1 32 ? 32.094 0.896 5.664 1 95.19 32 PRO B C 1
ATOM 4215 O O . PRO B 1 32 ? 32.688 0.297 6.566 1 95.19 32 PRO B O 1
ATOM 4218 N N . VAL B 1 33 ? 31.594 0.315 4.711 1 96.56 33 VAL B N 1
ATOM 4219 C CA . VAL B 1 33 ? 31.672 -1.131 4.523 1 96.56 33 VAL B CA 1
ATOM 4220 C C . VAL B 1 33 ? 32.281 -1.445 3.168 1 96.56 33 VAL B C 1
ATOM 4222 O O . VAL B 1 33 ? 31.938 -0.839 2.154 1 96.56 33 VAL B O 1
ATOM 4225 N N . HIS B 1 34 ? 33.25 -2.365 3.156 1 95.88 34 HIS B N 1
ATOM 4226 C CA . HIS B 1 34 ? 33.906 -2.818 1.935 1 95.88 34 HIS B CA 1
ATOM 4227 C C . HIS B 1 34 ? 33.312 -4.137 1.446 1 95.88 34 HIS B C 1
ATOM 4229 O O . HIS B 1 34 ? 33.188 -5.082 2.225 1 95.88 34 HIS B O 1
ATOM 4235 N N . VAL B 1 35 ? 32.844 -4.145 0.222 1 96.38 35 VAL B N 1
ATOM 4236 C CA . VAL B 1 35 ? 32.469 -5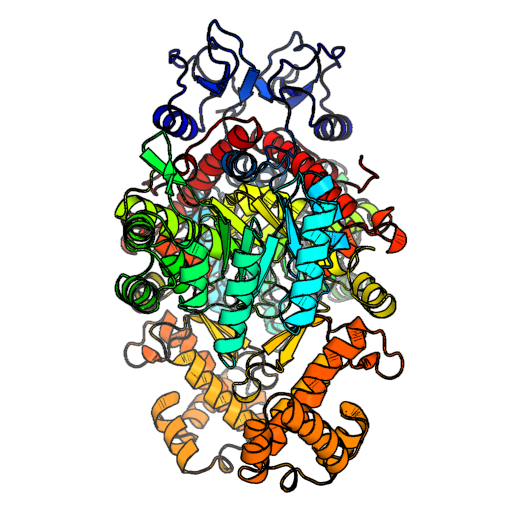.395 -0.428 1 96.38 35 VAL B CA 1
ATOM 4237 C C . VAL B 1 35 ? 33.719 -6.059 -1.03 1 96.38 35 VAL B C 1
ATOM 4239 O O . VAL B 1 35 ? 34.406 -5.449 -1.838 1 96.38 35 VAL B O 1
ATOM 4242 N N . VAL B 1 36 ? 33.969 -7.289 -0.639 1 94.5 36 VAL B N 1
ATOM 4243 C CA . VAL B 1 36 ? 35.188 -7.938 -1.039 1 94.5 36 VAL B CA 1
ATOM 4244 C C . VAL B 1 36 ? 34.906 -9.312 -1.635 1 94.5 36 VAL B C 1
ATOM 4246 O O . VAL B 1 36 ? 33.844 -9.883 -1.379 1 94.5 36 VAL B O 1
ATOM 4249 N N . SER B 1 37 ? 35.781 -9.727 -2.467 1 91.56 37 SER B N 1
ATOM 4250 C CA . SER B 1 37 ? 35.688 -11.07 -3.02 1 91.56 37 SER B CA 1
ATOM 4251 C C . SER B 1 37 ? 36.531 -12.047 -2.225 1 91.56 37 SER B C 1
ATOM 4253 O O . SER B 1 37 ? 37.625 -11.695 -1.752 1 91.56 37 SER B O 1
ATOM 4255 N N . GLY B 1 38 ? 36.062 -13.211 -2.029 1 86.75 38 GLY B N 1
ATOM 4256 C CA . GLY B 1 38 ? 36.844 -14.258 -1.399 1 86.75 38 GLY B CA 1
ATOM 4257 C C . GLY B 1 38 ? 38 -14.734 -2.26 1 86.75 38 GLY B C 1
ATOM 4258 O O . GLY B 1 38 ? 38.156 -14.289 -3.4 1 86.75 38 GLY B O 1
ATOM 4259 N N . PRO B 1 39 ? 38.875 -15.586 -1.676 1 78.62 39 PRO B N 1
ATOM 4260 C CA . PRO B 1 39 ? 40.062 -16.047 -2.387 1 78.62 39 PRO B CA 1
ATOM 4261 C C . PRO B 1 39 ? 39.75 -16.766 -3.695 1 78.62 39 PRO B C 1
ATOM 4263 O O . PRO B 1 39 ? 40.5 -16.656 -4.668 1 78.62 39 PRO B O 1
ATOM 4266 N N . GLY B 1 40 ? 38.594 -17.453 -3.711 1 79.31 40 GLY B N 1
ATOM 4267 C CA . GLY B 1 40 ? 38.219 -18.172 -4.922 1 79.31 40 GLY B CA 1
ATOM 4268 C C . GLY B 1 40 ? 37.406 -17.312 -5.887 1 79.31 40 GLY B C 1
ATOM 4269 O O . GLY B 1 40 ? 37.031 -17.781 -6.969 1 79.31 40 GLY B O 1
ATOM 4270 N N . GLY B 1 41 ? 37.219 -16.094 -5.562 1 78.19 41 GLY B N 1
ATOM 4271 C CA . GLY B 1 41 ? 36.5 -15.156 -6.426 1 78.19 41 GLY B CA 1
ATOM 4272 C C . GLY B 1 41 ? 35.031 -15.453 -6.547 1 78.19 41 GLY B C 1
ATOM 4273 O O . GLY B 1 41 ? 34.312 -14.773 -7.285 1 78.19 41 GLY B O 1
ATOM 4274 N N . ARG B 1 42 ? 34.594 -16.422 -5.914 1 79.06 42 ARG B N 1
ATOM 4275 C CA . ARG B 1 42 ? 33.219 -16.844 -6.113 1 79.06 42 ARG B CA 1
ATOM 4276 C C . ARG B 1 42 ? 32.312 -16.375 -4.973 1 79.06 42 ARG B C 1
ATOM 4278 O O . ARG B 1 42 ? 31.094 -16.375 -5.094 1 79.06 42 ARG B O 1
ATOM 4285 N N . GLU B 1 43 ? 32.906 -16.031 -3.961 1 88 43 GLU B N 1
ATOM 4286 C CA . GLU B 1 43 ? 32.125 -15.609 -2.803 1 88 43 GLU B CA 1
ATOM 4287 C C . GLU B 1 43 ? 32.344 -14.133 -2.496 1 88 43 GLU B C 1
ATOM 4289 O O . GLU B 1 43 ? 33.438 -13.609 -2.66 1 88 43 GLU B O 1
ATOM 4294 N N . LEU B 1 44 ? 31.266 -13.461 -2.09 1 92.75 44 LEU B N 1
ATOM 4295 C CA . LEU B 1 44 ? 31.375 -12.07 -1.655 1 92.75 44 LEU B CA 1
ATOM 4296 C C . LEU B 1 44 ? 31.25 -11.969 -0.14 1 92.75 44 LEU B C 1
ATOM 4298 O O . LEU B 1 44 ? 30.469 -12.703 0.475 1 92.75 44 LEU B O 1
ATOM 4302 N N . GLY B 1 45 ? 32.031 -11.125 0.392 1 94.56 45 GLY B N 1
ATOM 4303 C CA . GLY B 1 45 ? 32 -10.828 1.815 1 94.56 45 GLY B CA 1
ATOM 4304 C C . GLY B 1 45 ? 32.094 -9.352 2.117 1 94.56 45 GLY B C 1
ATOM 4305 O O . GLY B 1 45 ? 32.031 -8.516 1.21 1 94.56 45 GLY B O 1
ATOM 4306 N N . LEU B 1 46 ? 32.156 -9.062 3.416 1 96.62 46 LEU B N 1
ATOM 4307 C CA . LEU B 1 46 ? 32.219 -7.672 3.852 1 96.62 46 LEU B CA 1
ATOM 4308 C C . LEU B 1 46 ? 33.375 -7.434 4.805 1 96.62 46 LEU B C 1
ATOM 4310 O O . LEU B 1 46 ? 33.781 -8.344 5.523 1 96.62 46 LEU B O 1
ATOM 4314 N N . ALA B 1 47 ? 33.906 -6.301 4.762 1 94.94 47 ALA B N 1
ATOM 4315 C CA . ALA B 1 47 ? 34.875 -5.82 5.727 1 94.94 47 ALA B CA 1
ATOM 4316 C C . ALA B 1 47 ? 34.594 -4.383 6.148 1 94.94 47 ALA B C 1
ATOM 4318 O O . ALA B 1 47 ? 33.844 -3.668 5.461 1 94.94 47 ALA B O 1
ATOM 4319 N N . THR B 1 48 ? 35 -3.977 7.301 1 93.5 48 THR B N 1
ATOM 4320 C CA . THR B 1 48 ? 34.875 -2.604 7.781 1 93.5 48 THR B CA 1
ATOM 4321 C C . THR B 1 48 ? 36.219 -2.096 8.297 1 93.5 48 THR B C 1
ATOM 4323 O O . THR B 1 48 ? 37.188 -2.861 8.398 1 93.5 48 THR B O 1
ATOM 4326 N N . GLY B 1 49 ? 36.312 -0.781 8.531 1 88.88 49 GLY B N 1
ATOM 4327 C CA . GLY B 1 49 ? 37.594 -0.188 8.906 1 88.88 49 GLY B CA 1
ATOM 4328 C C . GLY B 1 49 ? 38.469 0.152 7.711 1 88.88 49 GLY B C 1
ATOM 4329 O O . GLY B 1 49 ? 37.969 0.69 6.711 1 88.88 49 GLY B O 1
ATOM 4330 N N . ALA B 1 50 ? 39.75 -0.145 7.805 1 87.62 50 ALA B N 1
ATOM 4331 C CA . ALA B 1 50 ? 40.656 0.087 6.676 1 87.62 50 ALA B CA 1
ATOM 4332 C C . ALA B 1 50 ? 40.406 -0.926 5.559 1 87.62 50 ALA B C 1
ATOM 4334 O O . ALA B 1 50 ? 40.094 -2.092 5.828 1 87.62 50 ALA B O 1
ATOM 4335 N N . PRO B 1 51 ? 40.469 -0.45 4.355 1 86.44 51 PRO B N 1
ATOM 4336 C CA . PRO B 1 51 ? 40.312 -1.417 3.266 1 86.44 51 PRO B CA 1
ATOM 4337 C C . PRO B 1 51 ? 41.25 -2.613 3.391 1 86.44 51 PRO B C 1
ATOM 4339 O O . PRO B 1 51 ? 42.438 -2.445 3.709 1 86.44 51 PRO B O 1
ATOM 4342 N N . PRO B 1 52 ? 40.719 -3.686 3.139 1 86 52 PRO B N 1
ATOM 4343 C CA . PRO B 1 52 ? 41.594 -4.867 3.238 1 86 52 PRO B CA 1
ATOM 4344 C C . PRO B 1 52 ? 42.562 -4.977 2.08 1 86 52 PRO B C 1
ATOM 4346 O O . PRO B 1 52 ? 42.438 -4.254 1.086 1 86 52 PRO B O 1
ATOM 4349 N N . ALA B 1 53 ? 43.562 -5.91 2.256 1 80.31 53 ALA B N 1
ATOM 4350 C CA . ALA B 1 53 ? 44.625 -6.094 1.277 1 80.31 53 ALA B CA 1
ATOM 4351 C C . ALA B 1 53 ? 44.094 -6.734 -0.002 1 80.31 53 ALA B C 1
ATOM 4353 O O . ALA B 1 53 ? 44.625 -6.48 -1.092 1 80.31 53 ALA B O 1
ATOM 4354 N N . GLY B 1 54 ? 43.062 -7.453 0.046 1 79.06 54 GLY B N 1
ATOM 4355 C CA . GLY B 1 54 ? 42.531 -8.117 -1.128 1 79.06 54 GLY B CA 1
ATOM 4356 C C . GLY B 1 54 ? 41.688 -7.195 -1.993 1 79.06 54 GLY B C 1
ATOM 4357 O O . GLY B 1 54 ? 41.594 -5.996 -1.725 1 79.06 54 GLY B O 1
ATOM 4358 N N . PRO B 1 55 ? 41.25 -7.719 -3.096 1 85.44 55 PRO B N 1
ATOM 4359 C CA . PRO B 1 55 ? 40.438 -6.906 -4.012 1 85.44 55 PRO B CA 1
ATOM 4360 C C . PRO B 1 55 ? 39.188 -6.363 -3.359 1 85.44 55 PRO B C 1
ATOM 4362 O O . PRO B 1 55 ? 38.406 -7.125 -2.787 1 85.44 55 PRO B O 1
ATOM 4365 N N . VAL B 1 56 ? 39 -5.109 -3.391 1 91.31 56 VAL B N 1
ATOM 4366 C CA . VAL B 1 56 ? 37.781 -4.418 -2.928 1 91.31 56 VAL B CA 1
ATOM 4367 C C . VAL B 1 56 ? 36.906 -4.062 -4.121 1 91.31 56 VAL B C 1
ATOM 4369 O O . VAL B 1 56 ? 37.312 -3.305 -5 1 91.31 56 VAL B O 1
ATOM 4372 N N . LEU B 1 57 ? 35.75 -4.641 -4.141 1 92.75 57 LEU B N 1
ATOM 4373 C CA . LEU B 1 57 ? 34.812 -4.426 -5.25 1 92.75 57 LEU B CA 1
ATOM 4374 C C . LEU B 1 57 ? 34.125 -3.082 -5.113 1 92.75 57 LEU B C 1
ATOM 4376 O O . LEU B 1 57 ? 33.688 -2.5 -6.109 1 92.75 57 LEU B O 1
ATOM 4380 N N . GLY B 1 58 ? 33.938 -2.666 -3.928 1 94.75 58 GLY B N 1
ATOM 4381 C CA . GLY B 1 58 ? 33.312 -1.392 -3.627 1 94.75 58 GLY B CA 1
ATOM 4382 C C . GLY B 1 58 ? 33.406 -1.019 -2.158 1 94.75 58 GLY B C 1
ATOM 4383 O O . GLY B 1 58 ? 33.688 -1.869 -1.311 1 94.75 58 GLY B O 1
ATOM 4384 N N . THR B 1 59 ? 33.312 0.184 -1.885 1 96.25 59 THR B N 1
ATOM 4385 C CA . THR B 1 59 ? 33.219 0.742 -0.539 1 96.25 59 THR B CA 1
ATOM 4386 C C . THR B 1 59 ? 31.969 1.604 -0.388 1 96.25 59 THR B C 1
ATOM 4388 O O . THR B 1 59 ? 31.859 2.658 -1.017 1 96.25 59 THR B O 1
ATOM 4391 N N . LEU B 1 60 ? 31.047 1.112 0.436 1 97 60 LEU B N 1
ATOM 4392 C CA . LEU B 1 60 ? 29.828 1.865 0.703 1 97 60 LEU B CA 1
ATOM 4393 C C . LEU B 1 60 ? 30.031 2.838 1.859 1 97 60 LEU B C 1
ATOM 4395 O O . LEU B 1 60 ? 30.516 2.449 2.926 1 97 60 LEU B O 1
ATOM 4399 N N . PRO B 1 61 ? 29.641 4.09 1.662 1 96 61 PRO B N 1
ATOM 4400 C CA . PRO B 1 61 ? 29.75 5.074 2.74 1 96 61 PRO B CA 1
ATOM 4401 C C . PRO B 1 61 ? 28.812 4.789 3.9 1 96 61 PRO B C 1
ATOM 4403 O O . PRO B 1 61 ? 27.938 3.922 3.789 1 96 61 PRO B O 1
ATOM 4406 N N . PRO B 1 62 ? 29.109 5.5 5.059 1 96.12 62 PRO B N 1
ATOM 4407 C CA . PRO B 1 62 ? 28.094 5.438 6.117 1 96.12 62 PRO B CA 1
ATOM 4408 C C . PRO B 1 62 ? 26.703 5.832 5.629 1 96.12 62 PRO B C 1
ATOM 4410 O O . PRO B 1 62 ? 26.578 6.625 4.691 1 96.12 62 PRO B O 1
ATOM 4413 N N . LEU B 1 63 ? 25.75 5.203 6.195 1 97 63 LEU B N 1
ATOM 4414 C CA . LEU B 1 63 ? 24.344 5.457 5.887 1 97 63 LEU B CA 1
ATOM 4415 C C . LEU B 1 63 ? 23.609 6.012 7.102 1 97 63 LEU B C 1
ATOM 4417 O O . LEU B 1 63 ? 23.359 5.281 8.062 1 97 63 LEU B O 1
ATOM 4421 N N . TYR B 1 64 ? 23.25 7.277 7.062 1 95.94 64 TYR B N 1
ATOM 4422 C CA . TYR B 1 64 ? 22.656 7.965 8.203 1 95.94 64 TYR B CA 1
ATOM 4423 C C . TYR B 1 64 ? 21.141 8.07 8.055 1 95.94 64 TYR B C 1
ATOM 4425 O O . TYR B 1 64 ? 20.641 8.406 6.977 1 95.94 64 TYR B O 1
ATOM 4433 N N . PRO B 1 65 ? 20.359 7.789 9.172 1 96.94 65 PRO B N 1
ATOM 4434 C CA . PRO B 1 65 ? 18.906 7.984 9.117 1 96.94 65 PRO B CA 1
ATOM 4435 C C . PRO B 1 65 ? 18.516 9.375 8.617 1 96.94 65 PRO B C 1
ATOM 4437 O O . PRO B 1 65 ? 17.484 9.531 7.98 1 96.94 65 PRO B O 1
ATOM 4440 N N . GLU B 1 66 ? 19.406 10.391 8.773 1 96.19 66 GLU B N 1
ATOM 4441 C CA . GLU B 1 66 ? 19.172 11.781 8.383 1 96.19 66 GLU B CA 1
ATOM 4442 C C . GLU B 1 66 ? 19.078 11.922 6.867 1 96.19 66 GLU B C 1
ATOM 4444 O O . GLU B 1 66 ? 18.484 12.883 6.363 1 96.19 66 GLU B O 1
ATOM 4449 N N . TRP B 1 67 ? 19.625 10.914 6.176 1 94.88 67 TRP B N 1
ATOM 4450 C CA . TRP B 1 67 ? 19.766 11.086 4.734 1 94.88 67 TRP B CA 1
ATOM 4451 C C . TRP B 1 67 ? 18.875 10.117 3.973 1 94.88 67 TRP B C 1
ATOM 4453 O O . TRP B 1 67 ? 19.031 9.938 2.762 1 94.88 67 TRP B O 1
ATOM 4463 N N . LEU B 1 68 ? 17.984 9.453 4.656 1 96.88 68 LEU B N 1
ATOM 4464 C CA . LEU B 1 68 ? 17.109 8.484 4 1 96.88 68 LEU B CA 1
ATOM 4465 C C . LEU B 1 68 ? 16.188 9.18 3.002 1 96.88 68 LEU B C 1
ATOM 4467 O O . LEU B 1 68 ? 15.883 8.625 1.945 1 96.88 68 LEU B O 1
ATOM 4471 N N . GLY B 1 69 ? 15.742 10.406 3.311 1 95.38 69 GLY B N 1
ATOM 4472 C CA . GLY B 1 69 ? 14.828 11.18 2.477 1 95.38 69 GLY B CA 1
ATOM 4473 C C . GLY B 1 69 ? 15.516 12.305 1.723 1 95.38 69 GLY B C 1
ATOM 4474 O O . GLY B 1 69 ? 16.688 12.195 1.363 1 95.38 69 GLY B O 1
ATOM 4475 N N . GLY B 1 70 ? 14.758 13.266 1.322 1 91.31 70 GLY B N 1
ATOM 4476 C CA . GLY B 1 70 ? 15.312 14.391 0.58 1 91.31 70 GLY B CA 1
ATOM 4477 C C . GLY B 1 70 ? 16.016 15.398 1.464 1 91.31 70 GLY B C 1
ATOM 4478 O O . GLY B 1 70 ? 15.438 15.914 2.418 1 91.31 70 GLY B O 1
ATOM 4479 N N . ARG B 1 71 ? 17.188 15.742 1.154 1 90.44 71 ARG B N 1
ATOM 4480 C CA . ARG B 1 71 ? 17.953 16.719 1.921 1 90.44 71 ARG B CA 1
ATOM 4481 C C . ARG B 1 71 ? 17.281 18.094 1.887 1 90.44 71 ARG B C 1
ATOM 4483 O O . ARG B 1 71 ? 17.359 18.844 2.857 1 90.44 71 ARG B O 1
ATOM 4490 N N . THR B 1 72 ? 16.641 18.328 0.808 1 92.38 72 THR B N 1
ATOM 4491 C CA . THR B 1 72 ? 16 19.625 0.641 1 92.38 72 THR B CA 1
ATOM 4492 C C . THR B 1 72 ? 14.859 19.781 1.647 1 92.38 72 THR B C 1
ATOM 4494 O O . THR B 1 72 ? 14.523 20.906 2.031 1 92.38 72 THR B O 1
ATOM 4497 N N . PHE B 1 73 ? 14.281 18.688 2.07 1 96.31 73 PHE B N 1
ATOM 4498 C CA . PHE B 1 73 ? 13.25 18.781 3.094 1 96.31 73 PHE B CA 1
ATOM 4499 C C . PHE B 1 73 ? 13.844 19.219 4.426 1 96.31 73 PHE B C 1
ATOM 4501 O O . PHE B 1 73 ? 13.328 20.156 5.059 1 96.31 73 PHE B O 1
ATOM 4508 N N . CYS B 1 74 ? 14.867 18.562 4.793 1 95.88 74 CYS B N 1
ATOM 4509 C CA . CYS B 1 74 ? 15.492 18.875 6.074 1 95.88 74 CYS B CA 1
ATOM 4510 C C . CYS B 1 74 ? 16.016 20.312 6.082 1 95.88 74 CYS B C 1
ATOM 4512 O O . CYS B 1 74 ? 15.859 21.031 7.074 1 95.88 74 CYS B O 1
ATOM 4514 N N . GLU B 1 75 ? 16.547 20.703 4.977 1 93.5 75 GLU B N 1
ATOM 4515 C CA . GLU B 1 75 ? 17.047 22.078 4.855 1 93.5 75 GLU B CA 1
ATOM 4516 C C . GLU B 1 75 ? 15.914 23.094 4.926 1 93.5 75 GLU B C 1
ATOM 4518 O O . GLU B 1 75 ? 16 24.062 5.668 1 93.5 75 GLU B O 1
ATOM 4523 N N . ALA B 1 76 ? 14.891 22.828 4.25 1 93.75 76 ALA B N 1
ATOM 4524 C CA . ALA B 1 76 ? 13.766 23.766 4.16 1 93.75 76 ALA B CA 1
ATOM 4525 C C . ALA B 1 76 ? 13.078 23.922 5.512 1 93.75 76 ALA B C 1
ATOM 4527 O O . ALA B 1 76 ? 12.594 25.016 5.84 1 93.75 76 ALA B O 1
ATOM 4528 N N . HIS B 1 77 ? 13.078 22.875 6.301 1 96.44 77 HIS B N 1
ATOM 4529 C CA . HIS B 1 77 ? 12.266 22.906 7.516 1 96.44 77 HIS B CA 1
ATOM 4530 C C . HIS B 1 77 ? 13.148 22.984 8.758 1 96.44 77 HIS B C 1
ATOM 4532 O O . HIS B 1 77 ? 12.641 23.016 9.883 1 96.44 77 HIS B O 1
ATOM 4538 N N . GLY B 1 78 ? 14.438 23.047 8.531 1 95 78 GLY B N 1
ATOM 4539 C CA . GLY B 1 78 ? 15.352 23.156 9.656 1 95 78 GLY B CA 1
ATOM 4540 C C . GLY B 1 78 ? 15.281 21.969 10.609 1 95 78 GLY B C 1
ATOM 4541 O O . GLY B 1 78 ? 15.188 22.156 11.82 1 95 78 GLY B O 1
ATOM 4542 N N . VAL B 1 79 ? 15.227 20.812 10.023 1 97.62 79 VAL B N 1
ATOM 4543 C CA . VAL B 1 79 ? 15.164 19.609 10.852 1 97.62 79 VAL B CA 1
ATOM 4544 C C . VAL B 1 79 ? 16.312 18.672 10.484 1 97.62 79 VAL B C 1
ATOM 4546 O O . VAL B 1 79 ? 16.906 18.797 9.406 1 97.62 79 VAL B O 1
ATOM 4549 N N . ARG B 1 80 ? 16.609 17.797 11.375 1 97.31 80 ARG B N 1
ATOM 4550 C CA . ARG B 1 80 ? 17.672 16.828 11.188 1 97.31 80 ARG B CA 1
ATOM 4551 C C . ARG B 1 80 ? 17.172 15.594 10.445 1 97.31 80 ARG B C 1
ATOM 4553 O O . ARG B 1 80 ? 17.875 15.031 9.609 1 97.31 80 ARG B O 1
ATOM 4560 N N . PHE B 1 81 ? 15.922 15.141 10.719 1 98.25 81 PHE B N 1
ATOM 4561 C CA . PHE B 1 81 ? 15.367 13.914 10.156 1 98.25 81 PHE B CA 1
ATOM 4562 C C . PHE B 1 81 ? 14.195 14.219 9.234 1 98.25 81 PHE B C 1
ATOM 4564 O O . PHE B 1 81 ? 13.406 15.125 9.508 1 98.25 81 PHE B O 1
ATOM 4571 N N . PRO B 1 82 ? 14.055 13.5 8.172 1 98.44 82 PRO B N 1
ATOM 4572 C CA . PRO B 1 82 ? 12.906 13.656 7.273 1 98.44 82 PRO B CA 1
ATOM 4573 C C . PRO B 1 82 ? 11.664 12.922 7.773 1 98.44 82 PRO B C 1
ATOM 4575 O O . PRO B 1 82 ? 11.148 12.031 7.086 1 98.44 82 PRO B O 1
ATOM 4578 N N . TYR B 1 83 ? 11.188 13.32 8.914 1 98.88 83 TYR B N 1
ATOM 4579 C CA . TYR B 1 83 ? 10.148 12.594 9.633 1 98.88 83 TYR B CA 1
ATOM 4580 C C . TYR B 1 83 ? 9.148 13.555 10.258 1 98.88 83 TYR B C 1
ATOM 4582 O O . TYR B 1 83 ? 9.539 14.531 10.906 1 98.88 83 TYR B O 1
ATOM 4590 N N . VAL B 1 84 ? 7.875 13.305 9.969 1 98.88 84 VAL B N 1
ATOM 4591 C CA . VAL B 1 84 ? 6.781 14.109 10.5 1 98.88 84 VAL B CA 1
ATOM 4592 C C . VAL B 1 84 ? 5.805 13.227 11.266 1 98.88 84 VAL B C 1
ATOM 4594 O O . VAL B 1 84 ? 5.492 12.117 10.828 1 98.88 84 VAL B O 1
ATOM 4597 N N . ALA B 1 85 ? 5.395 13.68 12.469 1 98.31 85 ALA B N 1
ATOM 4598 C CA . ALA B 1 85 ? 4.355 13 13.234 1 98.31 85 ALA B CA 1
ATOM 4599 C C . ALA B 1 85 ? 3.092 13.852 13.32 1 98.31 85 ALA B C 1
ATOM 4601 O O . ALA B 1 85 ? 3.168 15.078 13.414 1 98.31 85 ALA B O 1
ATOM 4602 N N . GLY B 1 86 ? 2.012 13.242 13.539 1 91.25 86 GLY B N 1
ATOM 4603 C CA . GLY B 1 86 ? 0.711 13.891 13.516 1 91.25 86 GLY B CA 1
ATOM 4604 C C . GLY B 1 86 ? -0.029 13.703 12.203 1 91.25 86 GLY B C 1
ATOM 4605 O O . GLY B 1 86 ? 0.328 12.844 11.406 1 91.25 86 GLY B O 1
ATOM 4606 N N . GLU B 1 87 ? -1.04 14.438 12.305 1 96.69 87 GLU B N 1
ATOM 4607 C CA . GLU B 1 87 ? -1.843 15.43 13 1 96.69 87 GLU B CA 1
ATOM 4608 C C . GLU B 1 87 ? -3.186 14.852 13.438 1 96.69 87 GLU B C 1
ATOM 4610 O O . GLU B 1 87 ? -4.234 15.438 13.172 1 96.69 87 GLU B O 1
ATOM 4615 N N . MET B 1 88 ? -3.178 13.797 14.18 1 96.75 88 MET B N 1
ATOM 4616 C CA . MET B 1 88 ? -4.398 13.109 14.602 1 96.75 88 MET B CA 1
ATOM 4617 C C . MET B 1 88 ? -5.375 14.086 15.25 1 96.75 88 MET B C 1
ATOM 4619 O O . MET B 1 88 ? -5.008 14.828 16.172 1 96.75 88 MET B O 1
ATOM 4623 N N . ALA B 1 89 ? -6.578 14.062 14.891 1 96 89 ALA B N 1
ATOM 4624 C CA . ALA B 1 89 ? -7.605 15.07 15.156 1 96 89 ALA B CA 1
ATOM 4625 C C . ALA B 1 89 ? -8.023 15.055 16.625 1 96 89 ALA B C 1
ATOM 4627 O O . ALA B 1 89 ? -7.641 14.148 17.375 1 96 89 ALA B O 1
ATOM 4628 N N . ASN B 1 90 ? -8.797 16.062 17.031 1 96.31 90 ASN B N 1
ATOM 4629 C CA . ASN B 1 90 ? -9.414 16.203 18.344 1 96.31 90 ASN B CA 1
ATOM 4630 C C . ASN B 1 90 ? -8.367 16.297 19.453 1 96.31 90 ASN B C 1
ATOM 4632 O O . ASN B 1 90 ? -8.586 15.797 20.547 1 96.31 90 ASN B O 1
ATOM 4636 N N . GLY B 1 91 ? -7.23 16.766 19.078 1 97.69 91 GLY B N 1
ATOM 4637 C CA . GLY B 1 91 ? -6.184 16.969 20.062 1 97.69 91 GLY B CA 1
ATOM 4638 C C . GLY B 1 91 ? -5.461 15.68 20.438 1 97.69 91 GLY B C 1
ATOM 4639 O O . GLY B 1 91 ? -4.703 15.648 21.406 1 97.69 91 GLY B O 1
ATOM 4640 N N . ILE B 1 92 ? -5.691 14.602 19.703 1 98.31 92 ILE B N 1
ATOM 4641 C CA . ILE B 1 92 ? -4.938 13.383 19.953 1 98.31 92 ILE B CA 1
ATOM 4642 C C . ILE B 1 92 ? -3.449 13.641 19.719 1 98.31 92 ILE B C 1
ATOM 4644 O O . ILE B 1 92 ? -2.602 13.172 20.484 1 98.31 92 ILE B O 1
ATOM 4648 N N . ALA B 1 93 ? -3.156 14.305 18.609 1 98.62 93 ALA B N 1
ATOM 4649 C CA . ALA B 1 93 ? -1.824 14.891 18.484 1 98.62 93 ALA B CA 1
ATOM 4650 C C . ALA B 1 93 ? -1.688 16.125 19.359 1 98.62 93 ALA B C 1
ATOM 4652 O O . ALA B 1 93 ? -2.053 17.234 18.953 1 98.62 93 ALA B O 1
ATOM 4653 N N . THR B 1 94 ? -1.158 16 20.516 1 98.62 94 THR B N 1
ATOM 4654 C CA . THR B 1 94 ? -1.164 17.016 21.562 1 98.62 94 THR B CA 1
ATOM 4655 C C . THR B 1 94 ? -0.023 18 21.359 1 98.62 94 THR B C 1
ATOM 4657 O O . THR B 1 94 ? 0.843 17.797 20.516 1 98.62 94 THR B O 1
ATOM 4660 N N . THR B 1 95 ? -0.087 19.109 22.188 1 98.69 95 THR B N 1
ATOM 4661 C CA . THR B 1 95 ? 1.034 20.047 22.219 1 98.69 95 THR B CA 1
ATOM 4662 C C . THR B 1 95 ? 2.291 19.375 22.75 1 98.69 95 THR B C 1
ATOM 4664 O O . THR B 1 95 ? 3.404 19.688 22.328 1 98.69 95 THR B O 1
ATOM 4667 N N . GLY B 1 96 ? 2.104 18.422 23.703 1 98.5 96 GLY B N 1
ATOM 4668 C CA . GLY B 1 96 ? 3.234 17.656 24.203 1 98.5 96 GLY B CA 1
ATOM 4669 C C . GLY B 1 96 ? 3.92 16.828 23.125 1 98.5 96 GLY B C 1
ATOM 4670 O O . GLY B 1 96 ? 5.152 16.766 23.078 1 98.5 96 GLY B O 1
ATOM 4671 N N . MET B 1 97 ? 3.141 16.234 22.281 1 98.44 97 MET B N 1
ATOM 4672 C CA . MET B 1 97 ? 3.682 15.445 21.172 1 98.44 97 MET B CA 1
ATOM 4673 C C . MET B 1 97 ? 4.453 16.328 20.203 1 98.44 97 MET B C 1
ATOM 4675 O O . MET B 1 97 ? 5.551 15.977 19.766 1 98.44 97 MET B O 1
ATOM 4679 N N . VAL B 1 98 ? 3.861 17.453 19.859 1 98.75 98 VAL B N 1
ATOM 4680 C CA . VAL B 1 98 ? 4.473 18.391 18.922 1 98.75 98 VAL B CA 1
ATOM 4681 C C . VAL B 1 98 ? 5.801 18.891 19.5 1 98.75 98 VAL B C 1
ATOM 4683 O O . VAL B 1 98 ? 6.809 18.922 18.781 1 98.75 98 VAL B O 1
ATOM 4686 N N . ALA B 1 99 ? 5.812 19.25 20.75 1 98.5 99 ALA B N 1
ATOM 4687 C CA . ALA B 1 99 ? 7.023 19.75 21.391 1 98.5 99 ALA B CA 1
ATOM 4688 C C . ALA B 1 99 ? 8.117 18.688 21.422 1 98.5 99 ALA B C 1
ATOM 4690 O O . ALA B 1 99 ? 9.281 18.969 21.156 1 98.5 99 ALA B O 1
ATOM 4691 N N . ALA B 1 100 ? 7.723 17.438 21.75 1 98.38 100 ALA B N 1
ATOM 4692 C CA . ALA B 1 100 ? 8.688 16.328 21.797 1 98.38 100 ALA B CA 1
ATOM 4693 C C . ALA B 1 100 ? 9.328 16.125 20.422 1 98.38 100 ALA B C 1
ATOM 4695 O O . ALA B 1 100 ? 10.539 15.93 20.328 1 98.38 100 ALA B O 1
ATOM 4696 N N . MET B 1 101 ? 8.578 16.188 19.422 1 98.62 101 MET B N 1
ATOM 4697 C CA . MET B 1 101 ? 9.086 16 18.062 1 98.62 101 MET B CA 1
ATOM 4698 C C . MET B 1 101 ? 10.016 17.141 17.672 1 98.62 101 MET B C 1
ATOM 4700 O O . MET B 1 101 ? 11.07 16.906 17.078 1 98.62 101 MET B O 1
ATOM 4704 N N . ALA B 1 102 ? 9.578 18.359 17.953 1 98.5 102 ALA B N 1
ATOM 4705 C CA . ALA B 1 102 ? 10.398 19.516 17.641 1 98.5 102 ALA B CA 1
ATOM 4706 C C . ALA B 1 102 ? 11.766 19.422 18.297 1 98.5 102 ALA B C 1
ATOM 4708 O O . ALA B 1 102 ? 12.789 19.688 17.672 1 98.5 102 ALA B O 1
ATOM 4709 N N . ARG B 1 103 ? 11.781 19.031 19.547 1 97.62 103 ARG B N 1
ATOM 4710 C CA . ARG B 1 103 ? 13.031 18.922 20.297 1 97.62 103 ARG B CA 1
ATOM 4711 C C . ARG B 1 103 ? 13.898 17.812 19.734 1 97.62 103 ARG B C 1
ATOM 4713 O O . ARG B 1 103 ? 15.133 17.875 19.797 1 97.62 103 ARG B O 1
ATOM 4720 N N . ALA B 1 104 ? 13.258 16.781 19.203 1 97.88 104 ALA B N 1
ATOM 4721 C CA . ALA B 1 104 ? 13.984 15.664 18.594 1 97.88 104 ALA B CA 1
ATOM 4722 C C . ALA B 1 104 ? 14.406 16 17.172 1 97.88 104 ALA B C 1
ATOM 4724 O O . ALA B 1 104 ? 14.867 15.133 16.422 1 97.88 104 ALA B O 1
ATOM 4725 N N . GLU B 1 105 ? 14.242 17.281 16.734 1 97.62 105 GLU B N 1
ATOM 4726 C CA . GLU B 1 105 ? 14.656 17.812 15.445 1 97.62 105 GLU B CA 1
ATOM 4727 C C . GLU B 1 105 ? 13.883 17.141 14.305 1 97.62 105 GLU B C 1
ATOM 4729 O O . GLU B 1 105 ? 14.461 16.812 13.266 1 97.62 105 GLU B O 1
ATOM 4734 N N . MET B 1 106 ? 12.648 16.891 14.516 1 98.62 106 MET B N 1
ATOM 4735 C CA . MET B 1 106 ? 11.633 16.469 13.562 1 98.62 106 MET B CA 1
ATOM 4736 C C . MET B 1 106 ? 10.438 17.422 13.57 1 98.62 106 MET B C 1
ATOM 4738 O O . MET B 1 106 ? 10.484 18.469 14.211 1 98.62 106 MET B O 1
ATOM 4742 N N . ILE B 1 107 ? 9.438 17.172 12.766 1 98.75 107 ILE B N 1
ATOM 4743 C CA . ILE B 1 107 ? 8.273 18.047 12.75 1 98.75 107 ILE B CA 1
ATOM 4744 C C . ILE B 1 107 ? 7.078 17.328 13.391 1 98.75 107 ILE B C 1
ATOM 4746 O O . ILE B 1 107 ? 6.852 16.141 13.148 1 98.75 107 ILE B O 1
ATOM 4750 N N . GLY B 1 108 ? 6.395 17.984 14.25 1 98.62 108 GLY B N 1
ATOM 4751 C CA . GLY B 1 108 ? 5.086 17.578 14.734 1 98.62 108 GLY B CA 1
ATOM 4752 C C . GLY B 1 108 ? 3.984 18.547 14.383 1 98.62 108 GLY B C 1
ATOM 4753 O O . GLY B 1 108 ? 4.207 19.766 14.383 1 98.62 108 GLY B O 1
ATOM 4754 N N . PHE B 1 109 ? 2.811 18.109 14.062 1 98.81 109 PHE B N 1
ATOM 4755 C CA . PHE B 1 109 ? 1.645 18.953 13.82 1 98.81 109 PHE B CA 1
ATOM 4756 C C . PHE B 1 109 ? 0.574 18.703 14.883 1 98.81 109 PHE B C 1
ATOM 4758 O O . PHE B 1 109 ? 0.198 17.562 15.133 1 98.81 109 PHE B O 1
ATOM 4765 N N . PHE B 1 110 ? 0.09 19.734 15.5 1 98.81 110 PHE B N 1
ATOM 4766 C CA . PHE B 1 110 ? -1.017 19.672 16.453 1 98.81 110 PHE B CA 1
ATOM 4767 C C . PHE B 1 110 ? -2.311 19.281 15.742 1 98.81 110 PHE B C 1
ATOM 4769 O O . PHE B 1 110 ? -2.59 19.75 14.641 1 98.81 110 PHE B O 1
ATOM 4776 N N . GLY B 1 111 ? -3.059 18.391 16.391 1 98.44 111 GLY B N 1
ATOM 4777 C CA . GLY B 1 111 ? -4.316 17.922 15.82 1 98.44 111 GLY B CA 1
ATOM 4778 C C . GLY B 1 111 ? -5.477 18.859 16.109 1 98.44 111 GLY B C 1
ATOM 4779 O O . GLY B 1 111 ? -6.32 18.562 16.953 1 98.44 111 GLY B O 1
ATOM 4780 N N . ALA B 1 112 ? -5.656 19.859 15.359 1 97.94 112 ALA B N 1
ATOM 4781 C CA . ALA B 1 112 ? -6.645 20.891 15.617 1 97.94 112 ALA B CA 1
ATOM 4782 C C . ALA B 1 112 ? -8.023 20.484 15.094 1 97.94 112 ALA B C 1
ATOM 4784 O O . ALA B 1 112 ? -9.039 21.062 15.5 1 97.94 112 ALA B O 1
ATOM 4785 N N . GLY B 1 113 ? -8.039 19.531 14.125 1 94.44 113 GLY B N 1
ATOM 4786 C CA . GLY B 1 113 ? -9.312 19.109 13.562 1 94.44 113 GLY B CA 1
ATOM 4787 C C . GLY B 1 113 ? -10.32 18.688 14.617 1 94.44 113 GLY B C 1
ATOM 4788 O O . GLY B 1 113 ? -10 17.906 15.508 1 94.44 113 GLY B O 1
ATOM 4789 N N . GLY B 1 114 ? -11.516 19.203 14.586 1 90.62 114 GLY B N 1
ATOM 4790 C CA . GLY B 1 114 ? -12.586 18.828 15.492 1 90.62 114 GLY B CA 1
ATOM 4791 C C . GLY B 1 114 ? -12.602 19.641 16.766 1 90.62 114 GLY B C 1
ATOM 4792 O O . GLY B 1 114 ? -13.547 19.547 17.547 1 90.62 114 GLY B O 1
ATOM 4793 N N . LEU B 1 115 ? -11.609 20.484 17.016 1 94.25 115 LEU B N 1
ATOM 4794 C CA . LEU B 1 115 ? -11.539 21.266 18.234 1 94.25 115 LEU B CA 1
ATOM 4795 C C . LEU B 1 115 ? -12.203 22.625 18.047 1 94.25 115 LEU B C 1
ATOM 4797 O O . LEU B 1 115 ? -12.148 23.203 16.953 1 94.25 115 LEU B O 1
ATOM 4801 N N . PRO B 1 116 ? -12.82 23.141 19.125 1 91.75 116 PRO B N 1
ATOM 4802 C CA . PRO B 1 116 ? -13.297 24.531 19.047 1 91.75 116 PRO B CA 1
ATOM 4803 C C . PRO B 1 116 ? -12.148 25.531 18.984 1 91.75 116 PRO B C 1
ATOM 4805 O O . PRO B 1 116 ? -11.047 25.266 19.453 1 91.75 116 PRO B O 1
ATOM 4808 N N . LEU B 1 117 ? -12.477 26.688 18.453 1 94.81 117 LEU B N 1
ATOM 4809 C CA . LEU B 1 117 ? -11.484 27.734 18.172 1 94.81 117 LEU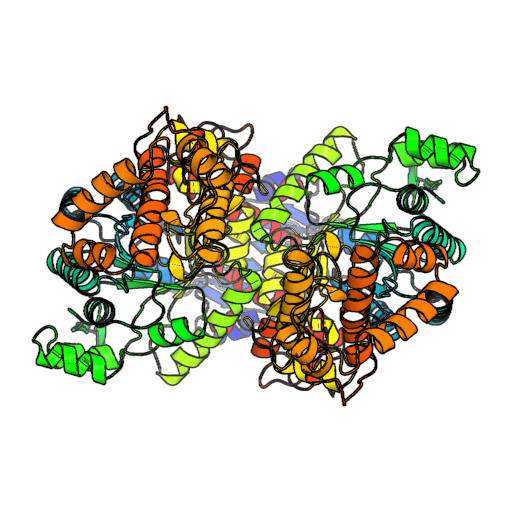 B CA 1
ATOM 4810 C C . LEU B 1 117 ? -10.719 28.109 19.438 1 94.81 117 LEU B C 1
ATOM 4812 O O . LEU B 1 117 ? -9.5 28.234 19.406 1 94.81 117 LEU B O 1
ATOM 4816 N N . PRO B 1 118 ? -11.352 28.234 20.625 1 96.25 118 PRO B N 1
ATOM 4817 C CA . PRO B 1 118 ? -10.602 28.625 21.812 1 96.25 118 PRO B CA 1
ATOM 4818 C C . PRO B 1 118 ? -9.555 27.594 22.219 1 96.25 118 PRO B C 1
ATOM 4820 O O . PRO B 1 118 ? -8.484 27.938 22.703 1 96.25 118 PRO B O 1
ATOM 4823 N N . GLU B 1 119 ? -9.867 26.359 21.984 1 96.75 119 GLU B N 1
ATOM 4824 C CA . GLU B 1 119 ? -8.914 25.297 22.297 1 96.75 119 GLU B CA 1
ATOM 4825 C C . GLU B 1 119 ? -7.715 25.328 21.344 1 96.75 119 GLU B C 1
ATOM 4827 O O . GLU B 1 119 ? -6.578 25.109 21.766 1 96.75 119 GLU B O 1
ATOM 4832 N N . VAL B 1 120 ? -7.977 25.594 20.109 1 98.06 120 VAL B N 1
ATOM 4833 C CA . VAL B 1 120 ? -6.898 25.734 19.125 1 98.06 120 VAL B CA 1
ATOM 4834 C C . VAL B 1 120 ? -6.004 26.906 19.516 1 98.06 120 VAL B C 1
ATOM 4836 O O . VAL B 1 120 ? -4.777 26.797 19.484 1 98.06 120 VAL B O 1
ATOM 4839 N N . GLU B 1 121 ? -6.652 27.984 19.891 1 98.12 121 GLU B N 1
ATOM 4840 C CA . GLU B 1 121 ? -5.91 29.172 20.281 1 98.12 121 GLU B CA 1
ATOM 4841 C C . GLU B 1 121 ? -5.012 28.906 21.484 1 98.12 121 GLU B C 1
ATOM 4843 O O . GLU B 1 121 ? -3.846 29.312 21.5 1 98.12 121 GLU B O 1
ATOM 4848 N N . ARG B 1 122 ? -5.535 28.234 22.453 1 98.31 122 ARG B N 1
ATOM 4849 C CA . ARG B 1 122 ? -4.754 27.891 23.641 1 98.31 122 ARG B CA 1
ATOM 4850 C C . ARG B 1 122 ? -3.559 27.016 23.266 1 98.31 122 ARG B C 1
ATOM 4852 O O . ARG B 1 122 ? -2.455 27.219 23.781 1 98.31 122 ARG B O 1
ATOM 4859 N N . ALA B 1 123 ? -3.787 26.062 22.438 1 98.44 123 ALA B N 1
ATOM 4860 C CA . ALA B 1 123 ? -2.723 25.156 22 1 98.44 123 ALA B CA 1
ATOM 4861 C C . ALA B 1 123 ? -1.626 25.922 21.266 1 98.44 123 ALA B C 1
ATOM 4863 O O . ALA B 1 123 ? -0.437 25.703 21.5 1 98.44 123 ALA B O 1
ATOM 4864 N N . VAL B 1 124 ? -2.018 26.828 20.375 1 98.12 124 VAL B N 1
ATOM 4865 C CA . VAL B 1 124 ? -1.078 27.594 19.562 1 98.12 124 VAL B CA 1
ATOM 4866 C C . VAL B 1 124 ? -0.224 28.484 20.469 1 98.12 124 VAL B C 1
ATOM 4868 O O . VAL B 1 124 ? 0.995 28.562 20.297 1 98.12 124 VAL B O 1
ATOM 4871 N N . HIS B 1 125 ? -0.855 29.125 21.453 1 97.75 125 HIS B N 1
ATOM 4872 C CA . HIS B 1 125 ? -0.121 29.969 22.391 1 97.75 125 HIS B CA 1
ATOM 4873 C C . HIS B 1 125 ? 0.86 29.156 23.219 1 97.75 125 HIS B C 1
ATOM 4875 O O . HIS B 1 125 ? 1.999 29.562 23.438 1 97.75 125 HIS B O 1
ATOM 4881 N N . SER B 1 126 ? 0.396 28.016 23.641 1 97.75 126 SER B N 1
ATOM 4882 C CA . SER B 1 126 ? 1.257 27.125 24.422 1 97.75 126 SER B CA 1
ATOM 4883 C C . SER B 1 126 ? 2.477 26.703 23.609 1 97.75 126 SER B C 1
ATOM 4885 O O . SER B 1 126 ? 3.604 26.734 24.109 1 97.75 126 SER B O 1
ATOM 4887 N N . LEU B 1 127 ? 2.311 26.297 22.391 1 98 127 LEU B N 1
ATOM 4888 C CA . LEU B 1 127 ? 3.398 25.844 21.531 1 98 127 LEU B CA 1
ATOM 4889 C C . LEU B 1 127 ? 4.348 27 21.219 1 98 127 LEU B C 1
ATOM 4891 O O . LEU B 1 127 ? 5.57 26.828 21.25 1 98 127 LEU B O 1
ATOM 4895 N N . ALA B 1 128 ? 3.791 28.141 20.891 1 96.12 128 ALA B N 1
ATOM 4896 C CA . ALA B 1 128 ? 4.609 29.312 20.594 1 96.12 128 ALA B CA 1
ATOM 4897 C C . ALA B 1 128 ? 5.504 29.688 21.766 1 96.12 128 ALA B C 1
ATOM 4899 O O . ALA B 1 128 ? 6.66 30.062 21.594 1 96.12 128 ALA B O 1
ATOM 4900 N N . GLN B 1 129 ? 4.918 29.562 22.922 1 95.81 129 GLN B N 1
ATOM 4901 C CA . GLN B 1 129 ? 5.672 29.891 24.141 1 95.81 129 GLN B CA 1
ATOM 4902 C C . GLN B 1 129 ? 6.738 28.844 24.422 1 95.81 129 GLN B C 1
ATOM 4904 O O . GLN B 1 129 ? 7.891 29.188 24.703 1 95.81 129 GLN B O 1
ATOM 4909 N N . GLU B 1 130 ? 6.395 27.672 24.266 1 96.12 130 GLU B N 1
ATOM 4910 C CA . GLU B 1 130 ? 7.285 26.562 24.625 1 96.12 130 GLU B CA 1
ATOM 4911 C C . GLU B 1 130 ? 8.414 26.422 23.609 1 96.12 130 GLU B C 1
ATOM 4913 O O . GLU B 1 130 ? 9.531 26.047 23.969 1 96.12 130 GLU B O 1
ATOM 4918 N N . LEU B 1 131 ? 8.094 26.703 22.391 1 96.31 131 LEU B N 1
ATOM 4919 C CA . LEU B 1 131 ? 9.047 26.438 21.312 1 96.31 131 LEU B CA 1
ATOM 4920 C C . LEU B 1 131 ? 9.555 27.734 20.703 1 96.31 131 LEU B C 1
ATOM 4922 O O . LEU B 1 131 ? 9.914 27.781 19.531 1 96.31 131 LEU B O 1
ATOM 4926 N N . GLU B 1 132 ? 9.586 28.828 21.375 1 86.75 132 GLU B N 1
ATOM 4927 C CA . GLU B 1 132 ? 9.82 30.203 20.922 1 86.75 132 GLU B CA 1
ATOM 4928 C C . GLU B 1 132 ? 11.047 30.266 20.016 1 86.75 132 GLU B C 1
ATOM 4930 O O . GLU B 1 132 ? 11.07 31.031 19.047 1 86.75 132 G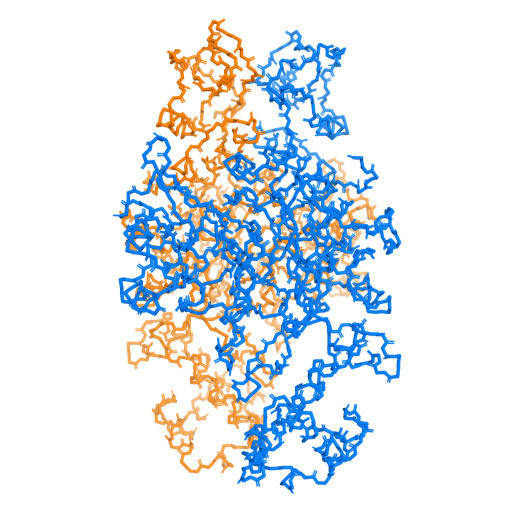LU B O 1
ATOM 4935 N N . SER B 1 133 ? 12.016 29.453 20.062 1 88.88 133 SER B N 1
ATOM 4936 C CA . SER B 1 133 ? 13.242 29.516 19.281 1 88.88 133 SER B CA 1
ATOM 4937 C C . SER B 1 133 ? 13.227 28.516 18.125 1 88.88 133 SER B C 1
ATOM 4939 O O . SER B 1 133 ? 14.117 28.516 17.281 1 88.88 133 SER B O 1
ATOM 4941 N N . ARG B 1 134 ? 12.227 27.781 18.047 1 93.81 134 ARG B N 1
ATOM 4942 C CA . ARG B 1 134 ? 12.148 26.734 17.031 1 93.81 134 ARG B CA 1
ATOM 4943 C C . ARG B 1 134 ? 11.023 27.016 16.031 1 93.81 134 ARG B C 1
ATOM 4945 O O . ARG B 1 134 ? 9.992 27.578 16.406 1 93.81 134 ARG B O 1
ATOM 4952 N N . THR B 1 135 ? 11.266 26.609 14.797 1 95.25 135 THR B N 1
ATOM 4953 C CA . THR B 1 135 ? 10.258 26.844 13.773 1 95.25 135 THR B CA 1
ATOM 4954 C C . THR B 1 135 ? 9.75 25.516 13.203 1 95.25 135 THR B C 1
ATOM 4956 O O . THR B 1 135 ? 8.867 25.5 12.344 1 95.25 135 THR B O 1
ATOM 4959 N N . ASN B 1 136 ? 10.289 24.344 13.695 1 97.81 136 ASN B N 1
ATOM 4960 C CA . ASN B 1 136 ? 9.953 23.047 13.125 1 97.81 136 ASN B CA 1
ATOM 4961 C C . ASN B 1 136 ? 8.727 22.438 13.805 1 97.81 136 ASN B C 1
ATOM 4963 O O . ASN B 1 136 ? 8.75 21.281 14.219 1 97.81 136 ASN B O 1
ATOM 4967 N N . TRP B 1 137 ? 7.637 23.141 13.859 1 98.38 137 TRP B N 1
ATOM 4968 C CA . TRP B 1 137 ? 6.355 22.656 14.375 1 98.38 137 TRP B CA 1
ATOM 4969 C C . TRP B 1 137 ? 5.195 23.297 13.625 1 98.38 137 TRP B C 1
ATOM 4971 O O . TRP B 1 137 ? 5.379 24.297 12.914 1 98.38 137 TRP B O 1
ATOM 4981 N N . GLY B 1 138 ? 4.047 22.719 13.695 1 98.62 138 GLY B N 1
ATOM 4982 C CA . GLY B 1 138 ? 2.908 23.281 12.984 1 98.62 138 GLY B CA 1
ATOM 4983 C C . GLY B 1 138 ? 1.572 22.828 13.547 1 98.62 138 GLY B C 1
ATOM 4984 O O . GLY B 1 138 ? 1.519 22.219 14.617 1 98.62 138 GLY B O 1
ATOM 4985 N N . VAL B 1 139 ? 0.544 23.281 12.898 1 98.81 139 VAL B N 1
ATOM 4986 C CA . VAL B 1 139 ? -0.834 23 13.281 1 98.81 139 VAL B CA 1
ATOM 4987 C C . VAL B 1 139 ? -1.632 22.547 12.062 1 98.81 139 VAL B C 1
ATOM 4989 O O . VAL B 1 139 ? -1.396 23.016 10.953 1 98.81 139 VAL B O 1
ATOM 4992 N N . ASN B 1 140 ? -2.502 21.656 12.297 1 98.38 140 ASN B N 1
ATOM 4993 C CA . ASN B 1 140 ? -3.375 21.156 11.242 1 98.38 140 ASN B CA 1
ATOM 4994 C C . ASN B 1 140 ? -4.512 22.125 10.945 1 98.38 140 ASN B C 1
ATOM 4996 O O . ASN B 1 140 ? -5.082 22.719 11.859 1 98.38 140 ASN B O 1
ATOM 5000 N N . LEU B 1 141 ? -4.781 22.391 9.719 1 98.19 141 LEU B N 1
ATOM 5001 C CA . LEU B 1 141 ? -6.008 23.016 9.227 1 98.19 141 LEU B CA 1
ATOM 5002 C C . LEU B 1 141 ? -6.832 22.016 8.414 1 98.19 141 LEU B C 1
ATOM 5004 O O . LEU B 1 141 ? -6.453 21.656 7.301 1 98.19 141 LEU B O 1
ATOM 5008 N N . ILE B 1 142 ? -7.914 21.625 8.938 1 95.38 142 ILE B N 1
ATOM 5009 C CA . ILE B 1 142 ? -8.727 20.609 8.281 1 95.38 142 ILE B CA 1
ATOM 5010 C C . ILE B 1 142 ? -9.891 21.281 7.551 1 95.38 142 ILE B C 1
ATOM 5012 O O . ILE B 1 142 ? -10.422 22.297 8.008 1 95.38 142 ILE B O 1
ATOM 5016 N N . HIS B 1 143 ? -10.258 20.688 6.406 1 92.44 143 HIS B N 1
ATOM 5017 C CA . HIS B 1 143 ? -11.398 21.188 5.641 1 92.44 143 HIS B CA 1
ATOM 5018 C C . HIS B 1 143 ? -12.711 20.953 6.379 1 92.44 143 HIS B C 1
ATOM 5020 O O . HIS B 1 143 ? -12.922 19.875 6.938 1 92.44 143 HIS B O 1
ATOM 5026 N N . SER B 1 144 ? -13.461 21.922 6.469 1 84.69 144 SER B N 1
ATOM 5027 C CA . SER B 1 144 ? -14.789 21.875 7.074 1 84.69 144 SER B CA 1
ATOM 5028 C C . SER B 1 144 ? -15.852 22.391 6.113 1 84.69 144 SER B C 1
ATOM 5030 O O . SER B 1 144 ? -16.375 23.5 6.285 1 84.69 144 SER B O 1
ATOM 5032 N N . PRO B 1 145 ? -16.297 21.547 5.254 1 80.5 145 PRO B N 1
ATOM 5033 C CA . PRO B 1 145 ? -17.203 22.031 4.215 1 80.5 145 PRO B CA 1
ATOM 5034 C C . PRO B 1 145 ? -18.516 22.562 4.785 1 80.5 145 PRO B C 1
ATOM 5036 O O . PRO B 1 145 ? -19.094 23.5 4.227 1 80.5 145 PRO B O 1
ATOM 5039 N N . ALA B 1 146 ? -18.891 22.016 5.871 1 77.94 146 ALA B N 1
ATOM 5040 C CA . ALA B 1 146 ? -20.156 22.422 6.473 1 77.94 146 ALA B CA 1
ATOM 5041 C C . ALA B 1 146 ? -19.984 23.672 7.324 1 77.94 146 ALA B C 1
ATOM 5043 O O . ALA B 1 146 ? -20.969 24.328 7.684 1 77.94 146 ALA B O 1
ATOM 5044 N N . GLU B 1 147 ? -18.734 24.047 7.582 1 84.06 147 GLU B N 1
ATOM 5045 C CA . GLU B 1 147 ? -18.453 25.203 8.414 1 84.06 147 GLU B CA 1
ATOM 5046 C C . GLU B 1 147 ? -17.328 26.047 7.828 1 84.06 147 GLU B C 1
ATOM 5048 O O . GLU B 1 147 ? -16.297 26.25 8.477 1 84.06 147 GLU B O 1
ATOM 5053 N N . PRO B 1 148 ? -17.531 26.656 6.758 1 88.75 148 PRO B N 1
ATOM 5054 C CA . PRO B 1 148 ? -16.469 27.422 6.105 1 88.75 148 PRO B CA 1
ATOM 5055 C C . PRO B 1 148 ? -15.961 28.578 6.965 1 88.75 148 PRO B C 1
ATOM 5057 O O . PRO B 1 148 ? -14.781 28.938 6.895 1 88.75 148 PRO B O 1
ATOM 5060 N N . GLU B 1 149 ? -16.844 29.141 7.754 1 90.44 149 GLU B N 1
ATOM 5061 C CA . GLU B 1 149 ? -16.438 30.234 8.617 1 90.44 149 GLU B CA 1
ATOM 5062 C C . GLU B 1 149 ? -15.453 29.766 9.688 1 90.44 149 GLU B C 1
ATOM 5064 O O . GLU B 1 149 ? -14.539 30.5 10.062 1 90.44 149 GLU B O 1
ATOM 5069 N N . LEU B 1 150 ? -15.703 28.625 10.195 1 90.12 150 LEU B N 1
ATOM 5070 C CA . LEU B 1 150 ? -14.766 28.062 11.164 1 90.12 150 LEU B CA 1
ATOM 5071 C C . LEU B 1 150 ? -13.391 27.844 10.531 1 90.12 150 LEU B C 1
ATOM 5073 O O . LEU B 1 150 ? -12.367 28.156 11.141 1 90.12 150 LEU B O 1
ATOM 5077 N N . GLU B 1 151 ? -13.383 27.281 9.352 1 94.75 151 GLU B N 1
ATOM 5078 C CA . GLU B 1 151 ? -12.133 27.078 8.617 1 94.75 151 GLU B CA 1
ATOM 5079 C C . GLU B 1 151 ? -11.375 28.391 8.461 1 94.75 151 GLU B C 1
ATOM 5081 O O . GLU B 1 151 ? -10.172 28.453 8.719 1 94.75 151 GLU B O 1
ATOM 5086 N N . TRP B 1 152 ? -12.125 29.422 8.094 1 96.44 152 TRP B N 1
ATOM 5087 C CA . TRP B 1 152 ? -11.547 30.75 7.898 1 96.44 152 TRP B CA 1
ATOM 5088 C C . TRP B 1 152 ? -10.969 31.297 9.203 1 96.44 152 TRP B C 1
ATOM 5090 O O . TRP B 1 152 ? -9.836 31.781 9.227 1 96.44 152 TRP B O 1
ATOM 5100 N N . ARG B 1 153 ? -11.711 31.188 10.258 1 96.56 153 ARG B N 1
ATOM 5101 C CA . ARG B 1 153 ? -11.297 31.734 11.539 1 96.56 153 ARG B CA 1
ATOM 5102 C C . ARG B 1 153 ? -10.055 31.016 12.062 1 96.56 153 ARG B C 1
ATOM 5104 O O . ARG B 1 153 ? -9.18 31.641 12.68 1 96.56 153 ARG B O 1
ATOM 5111 N N . VAL B 1 154 ? -9.984 29.734 11.852 1 97.69 154 VAL B N 1
ATOM 5112 C CA . VAL B 1 154 ? -8.805 28.984 12.273 1 97.69 154 VAL B CA 1
ATOM 5113 C C . VAL B 1 154 ? -7.594 29.438 11.461 1 97.69 154 VAL B C 1
ATOM 5115 O O . VAL B 1 154 ? -6.516 29.656 12.016 1 97.69 154 VAL B O 1
ATOM 5118 N N . ALA B 1 155 ? -7.789 29.578 10.164 1 98.19 155 ALA B N 1
ATOM 5119 C CA . ALA B 1 155 ? -6.707 30.047 9.305 1 98.19 155 ALA B CA 1
ATOM 5120 C C . ALA B 1 155 ? -6.176 31.391 9.773 1 98.19 155 ALA B C 1
ATOM 5122 O O . ALA B 1 155 ? -4.965 31.578 9.914 1 98.19 155 ALA B O 1
ATOM 5123 N N . GLU B 1 156 ? -7.094 32.281 10.047 1 98 156 GLU B N 1
ATOM 5124 C CA . GLU B 1 156 ? -6.707 33.594 10.508 1 98 156 GLU B CA 1
ATOM 5125 C C . GLU B 1 156 ? -5.949 33.531 11.836 1 98 156 GLU B C 1
ATOM 5127 O O . GLU B 1 156 ? -4.961 34.25 12.031 1 98 156 GLU B O 1
ATOM 5132 N N . LEU B 1 157 ? -6.465 32.75 12.695 1 98 157 LEU B N 1
ATOM 5133 C CA . LEU B 1 157 ? -5.836 32.562 14 1 98 157 LEU B CA 1
ATOM 5134 C C . LEU B 1 157 ? -4.402 32.062 13.852 1 98 157 LEU B C 1
ATOM 5136 O O . LEU B 1 157 ? -3.488 32.594 14.492 1 98 157 LEU B O 1
ATOM 5140 N N . LEU B 1 158 ? -4.203 31.047 13.008 1 98.5 158 LEU B N 1
ATOM 5141 C CA . LEU B 1 158 ? -2.879 30.453 12.828 1 98.5 158 LEU B CA 1
ATOM 5142 C C . LEU B 1 158 ? -1.898 31.484 12.273 1 98.5 158 LEU B C 1
ATOM 5144 O O . LEU B 1 158 ? -0.754 31.562 12.727 1 98.5 158 LEU B O 1
ATOM 5148 N N . LEU B 1 159 ? -2.365 32.281 11.328 1 97.75 159 LEU B N 1
ATOM 5149 C CA . LEU B 1 159 ? -1.518 33.312 10.719 1 97.75 159 LEU B CA 1
ATOM 5150 C C . LEU B 1 159 ? -1.204 34.406 11.703 1 97.75 159 LEU B C 1
ATOM 5152 O O . LEU B 1 159 ? -0.058 34.875 11.805 1 97.75 159 LEU B O 1
ATOM 5156 N N . ARG B 1 160 ? -2.244 34.875 12.414 1 96.81 160 ARG B N 1
ATOM 5157 C CA . ARG B 1 160 ? -2.074 35.938 13.383 1 96.81 160 ARG B CA 1
ATOM 5158 C C . ARG B 1 160 ? -1.072 35.562 14.469 1 96.81 160 ARG B C 1
ATOM 5160 O O . ARG B 1 160 ? -0.286 36.375 14.922 1 96.81 160 ARG B O 1
ATOM 5167 N N . CYS B 1 161 ? -1.059 34.281 14.859 1 96 161 CYS B N 1
ATOM 5168 C CA . CYS B 1 161 ? -0.196 33.812 15.93 1 96 161 CYS B CA 1
ATOM 5169 C C . CYS B 1 161 ? 1.175 33.406 15.391 1 96 161 CYS B C 1
ATOM 5171 O O . CYS B 1 161 ? 2.047 33 16.156 1 96 161 CYS B O 1
ATOM 5173 N N . GLY B 1 162 ? 1.4 33.5 14.156 1 95.38 162 GLY B N 1
ATOM 5174 C CA . GLY B 1 162 ? 2.701 33.25 13.555 1 95.38 162 GLY B CA 1
ATOM 5175 C C . GLY B 1 162 ? 3.074 31.781 13.547 1 95.38 162 GLY B C 1
ATOM 5176 O O . GLY B 1 162 ? 4.234 31.438 13.766 1 95.38 162 GLY B O 1
ATOM 5177 N N . VAL B 1 163 ? 2.105 30.922 13.43 1 97.81 163 VAL B N 1
ATOM 5178 C CA . VAL B 1 163 ? 2.396 29.5 13.32 1 97.81 163 VAL B CA 1
ATOM 5179 C C . VAL B 1 163 ? 3.312 29.25 12.125 1 97.81 163 VAL B C 1
ATOM 5181 O O . VAL B 1 163 ? 2.996 29.641 11 1 97.81 163 VAL B O 1
ATOM 5184 N N . PRO B 1 164 ? 4.406 28.578 12.375 1 97.62 164 PRO B N 1
ATOM 5185 C CA . PRO B 1 164 ? 5.402 28.5 11.305 1 97.62 164 PRO B CA 1
ATOM 5186 C C . PRO B 1 164 ? 4.977 27.562 10.172 1 97.62 164 PRO B C 1
ATOM 5188 O O . PRO B 1 164 ? 5.379 27.766 9.023 1 97.62 164 PRO B O 1
ATOM 5191 N N . ARG B 1 165 ? 4.25 26.531 10.484 1 98.38 165 ARG B N 1
ATOM 5192 C CA . ARG B 1 165 ? 3.84 25.547 9.484 1 98.38 165 ARG B CA 1
ATOM 5193 C C . ARG B 1 165 ? 2.381 25.156 9.672 1 98.38 165 ARG B C 1
ATOM 5195 O O . ARG B 1 165 ? 1.911 25.016 10.805 1 98.38 165 ARG B O 1
ATOM 5202 N N . ILE B 1 166 ? 1.718 24.938 8.547 1 98.69 166 ILE B N 1
ATOM 5203 C CA . ILE B 1 166 ? 0.323 24.5 8.555 1 98.69 166 ILE B CA 1
ATOM 5204 C C . ILE B 1 166 ? 0.156 23.266 7.668 1 98.69 166 ILE B C 1
ATOM 5206 O O . ILE B 1 166 ? 0.584 23.266 6.512 1 98.69 166 ILE B O 1
ATOM 5210 N N . SER B 1 167 ? -0.311 22.188 8.227 1 98.75 167 SER B N 1
ATOM 5211 C CA . SER B 1 167 ? -0.682 21 7.449 1 98.75 167 SER B CA 1
ATOM 5212 C C . SER B 1 167 ? -2.166 21.031 7.094 1 98.75 167 SER B C 1
ATOM 5214 O O . SER B 1 167 ? -3.021 20.953 7.977 1 98.75 167 SER B O 1
ATOM 5216 N N . VAL B 1 168 ? -2.482 21.156 5.832 1 98.31 168 VAL B N 1
ATOM 5217 C CA . VAL B 1 168 ? -3.881 21.172 5.418 1 98.31 168 VAL B CA 1
ATOM 5218 C C . VAL B 1 168 ? -4.316 19.766 5.02 1 98.31 168 VAL B C 1
ATOM 5220 O O . VAL B 1 168 ? -3.559 19.016 4.387 1 98.31 168 VAL B O 1
ATOM 5223 N N . SER B 1 169 ? -5.477 19.359 5.426 1 96.75 169 SER B N 1
ATOM 5224 C CA . SER B 1 169 ? -5.93 18 5.164 1 96.75 169 SER B CA 1
ATOM 5225 C C . SER B 1 169 ? -7.418 17.969 4.844 1 96.75 169 SER B C 1
ATOM 5227 O O . SER B 1 169 ? -8.164 18.875 5.215 1 96.75 169 SER B O 1
ATOM 5229 N N . ALA B 1 170 ? -7.852 16.953 4.117 1 93.81 170 ALA B N 1
ATOM 5230 C CA . ALA B 1 170 ? -9.242 16.609 3.811 1 93.81 170 ALA B CA 1
ATOM 5231 C C . ALA B 1 170 ? -9.836 17.594 2.807 1 93.81 170 ALA B C 1
ATOM 5233 O O . ALA B 1 170 ? -11.055 17.641 2.627 1 93.81 170 ALA B O 1
ATOM 5234 N N . PHE B 1 171 ? -9.008 18.375 2.143 1 94.75 171 PHE B N 1
ATOM 5235 C CA . PHE B 1 171 ? -9.5 19.312 1.142 1 94.75 171 PHE B CA 1
ATOM 5236 C C . PHE B 1 171 ? -9.734 18.609 -0.192 1 94.75 171 PHE B C 1
ATOM 5238 O O . PHE B 1 171 ? -8.93 17.766 -0.602 1 94.75 171 PHE B O 1
ATOM 5245 N N . MET B 1 172 ? -10.789 18.953 -0.839 1 91.88 172 MET B N 1
ATOM 5246 C CA . MET B 1 172 ? -11.102 18.438 -2.174 1 91.88 172 MET B CA 1
ATOM 5247 C C . MET B 1 172 ? -10.844 19.516 -3.232 1 91.88 172 MET B C 1
ATOM 5249 O O . MET B 1 172 ? -10.773 19.203 -4.426 1 91.88 172 MET B O 1
ATOM 5253 N N . GLU B 1 173 ? -10.773 20.703 -2.768 1 94.38 173 GLU B N 1
ATOM 5254 C CA . GLU B 1 173 ? -10.484 21.875 -3.576 1 94.38 173 GLU B CA 1
ATOM 5255 C C . GLU B 1 173 ? -9.82 22.969 -2.74 1 94.38 173 GLU B C 1
ATOM 5257 O O . GLU B 1 173 ? -9.766 22.875 -1.512 1 94.38 173 GLU B O 1
ATOM 5262 N N . LEU B 1 174 ? -9.297 23.984 -3.424 1 97.69 174 LEU B N 1
ATOM 5263 C CA . LEU B 1 174 ? -8.742 25.125 -2.713 1 97.69 174 LEU B CA 1
ATOM 5264 C C . LEU B 1 174 ? -9.859 26.016 -2.176 1 97.69 174 LEU B C 1
ATOM 5266 O O . LEU B 1 174 ? -10.867 26.234 -2.85 1 97.69 174 LEU B O 1
ATOM 5270 N N . THR B 1 175 ? -9.758 26.406 -0.969 1 97.5 175 THR B N 1
ATOM 5271 C CA . THR B 1 175 ? -10.68 27.359 -0.358 1 97.5 175 THR B CA 1
ATOM 5272 C C . THR B 1 175 ? -9.984 28.688 -0.119 1 97.5 175 THR B C 1
ATOM 5274 O O . THR B 1 175 ? -8.75 28.781 -0.149 1 97.5 175 THR B O 1
ATOM 5277 N N . PRO B 1 176 ? -10.758 29.766 0.085 1 97.38 176 PRO B N 1
ATOM 5278 C CA . PRO B 1 176 ? -10.133 31.047 0.426 1 97.38 176 PRO B CA 1
ATOM 5279 C C . PRO B 1 176 ? -9.219 30.953 1.646 1 97.38 176 PRO B C 1
ATOM 5281 O O . PRO B 1 176 ? -8.164 31.594 1.686 1 97.38 176 PRO B O 1
ATOM 5284 N N . ALA B 1 177 ? -9.578 30.125 2.592 1 97.81 177 ALA B N 1
ATOM 5285 C CA . ALA B 1 177 ? -8.789 29.969 3.812 1 97.81 177 ALA B CA 1
ATOM 5286 C C . ALA B 1 177 ? -7.414 29.391 3.506 1 97.81 177 ALA B C 1
ATOM 5288 O O . ALA B 1 177 ? -6.402 29.859 4.02 1 97.81 177 ALA B O 1
ATOM 5289 N N . VAL B 1 178 ? -7.406 28.391 2.705 1 98.06 178 VAL B N 1
ATOM 5290 C CA . VAL B 1 178 ? -6.145 27.734 2.371 1 98.06 178 VAL B CA 1
ATOM 5291 C C . VAL B 1 178 ? -5.262 28.703 1.569 1 98.06 178 VAL B C 1
ATOM 5293 O O . VAL B 1 178 ? -4.055 28.781 1.804 1 98.06 178 VAL B O 1
ATOM 5296 N N . VAL B 1 179 ? -5.852 29.359 0.617 1 98.44 179 VAL B N 1
ATOM 5297 C CA . VAL B 1 179 ? -5.102 30.297 -0.216 1 98.44 179 VAL B CA 1
ATOM 5298 C C . VAL B 1 179 ? -4.559 31.438 0.646 1 98.44 179 VAL B C 1
ATOM 5300 O O . VAL B 1 179 ? -3.439 31.906 0.431 1 98.44 179 VAL B O 1
ATOM 5303 N N . LEU B 1 180 ? -5.375 31.875 1.599 1 98.44 180 LEU B N 1
ATOM 5304 C CA . LEU B 1 180 ? -4.898 32.875 2.547 1 98.44 180 LEU B CA 1
ATOM 5305 C C . LEU B 1 180 ? -3.643 32.406 3.264 1 98.44 180 LEU B C 1
ATOM 5307 O O . LEU B 1 180 ? -2.648 33.125 3.342 1 98.44 180 LEU B O 1
ATOM 5311 N N . CYS B 1 181 ? -3.652 31.172 3.773 1 98.44 181 CYS B N 1
ATOM 5312 C CA . CYS B 1 181 ? -2.525 30.594 4.496 1 98.44 181 CYS B CA 1
ATOM 5313 C C . CYS B 1 181 ? -1.29 30.516 3.605 1 98.44 181 CYS B C 1
ATOM 5315 O O . CYS B 1 181 ? -0.166 30.688 4.078 1 98.44 181 CYS B O 1
ATOM 5317 N N . SER B 1 182 ? -1.514 30.266 2.369 1 98.12 182 SER B N 1
ATOM 5318 C CA . SER B 1 182 ? -0.424 30.062 1.418 1 98.12 182 SER B CA 1
ATOM 5319 C C . SER B 1 182 ? 0.193 31.406 1.005 1 98.12 182 SER B C 1
ATOM 5321 O O . SER B 1 182 ? 1.383 31.469 0.691 1 98.12 182 SER B O 1
ATOM 5323 N N . ALA B 1 183 ? -0.577 32.469 0.99 1 98.19 183 ALA B N 1
ATOM 5324 C CA . ALA B 1 183 ? -0.167 33.688 0.282 1 98.19 183 ALA B CA 1
ATOM 5325 C C . ALA B 1 183 ? 0.189 34.812 1.262 1 98.19 183 ALA B C 1
ATOM 5327 O O . ALA B 1 183 ? 1.009 35.688 0.953 1 98.19 183 ALA B O 1
ATOM 5328 N N . GLN B 1 184 ? -0.472 34.812 2.387 1 98.12 184 GLN B N 1
ATOM 5329 C CA . GLN B 1 184 ? -0.233 35.906 3.316 1 98.12 184 GLN B CA 1
ATOM 5330 C C . GLN B 1 184 ? 1.196 35.875 3.85 1 98.12 184 GLN B C 1
ATOM 5332 O O . GLN B 1 184 ? 1.674 34.844 4.297 1 98.12 184 GLN B O 1
ATOM 5337 N N . GLY B 1 185 ? 1.86 37.031 3.768 1 96.75 185 GLY B N 1
ATOM 5338 C CA . GLY B 1 185 ? 3.209 37.125 4.301 1 96.75 185 GLY B CA 1
ATOM 5339 C C . GLY B 1 185 ? 4.285 36.844 3.271 1 96.75 185 GLY B C 1
ATOM 5340 O O . GLY B 1 185 ? 5.477 36.906 3.574 1 96.75 185 GLY B O 1
ATOM 5341 N N . LEU B 1 186 ? 3.889 36.469 2.045 1 97.44 186 LEU B N 1
ATOM 5342 C CA . LEU B 1 186 ? 4.875 36.281 0.986 1 97.44 186 LEU B CA 1
ATOM 5343 C C . LEU B 1 186 ? 5.656 37.562 0.735 1 97.44 186 LEU B C 1
ATOM 5345 O O . LEU B 1 186 ? 5.09 38.656 0.778 1 97.44 186 LEU B O 1
ATOM 5349 N N . ARG B 1 187 ? 6.906 37.406 0.482 1 96.81 187 ARG B N 1
ATOM 5350 C CA . ARG B 1 187 ? 7.766 38.531 0.155 1 96.81 187 ARG B CA 1
ATOM 5351 C C . ARG B 1 187 ? 8.875 38.125 -0.807 1 96.81 187 ARG B C 1
ATOM 5353 O O . ARG B 1 187 ? 9.164 36.938 -0.951 1 96.81 187 ARG B O 1
ATOM 5360 N N . ARG B 1 188 ? 9.383 39.062 -1.431 1 95 188 ARG B N 1
ATOM 5361 C CA . ARG B 1 188 ? 10.539 38.781 -2.281 1 95 188 ARG B CA 1
ATOM 5362 C C . ARG B 1 188 ? 11.812 38.688 -1.453 1 95 188 ARG B C 1
ATOM 5364 O O . ARG B 1 188 ? 12.07 39.5 -0.575 1 95 188 ARG B O 1
ATOM 5371 N N . GLY B 1 189 ? 12.469 37.594 -1.686 1 91.69 189 GLY B N 1
ATOM 5372 C CA . GLY B 1 189 ? 13.727 37.375 -0.982 1 91.69 189 GLY B CA 1
ATOM 5373 C C . GLY B 1 189 ? 14.898 38.094 -1.627 1 91.69 189 GLY B C 1
ATOM 5374 O O . GLY B 1 189 ? 14.75 38.719 -2.689 1 91.69 189 GLY B O 1
ATOM 5375 N N . ALA B 1 190 ? 16.047 38 -1.021 1 91.25 190 ALA B N 1
ATOM 5376 C CA . ALA B 1 190 ? 17.266 38.656 -1.471 1 91.25 190 ALA B CA 1
ATOM 5377 C C . ALA B 1 190 ? 17.719 38.125 -2.824 1 91.25 190 ALA B C 1
ATOM 5379 O O . ALA B 1 190 ? 18.281 38.875 -3.643 1 91.25 190 ALA B O 1
ATOM 5380 N N . ASP B 1 191 ? 17.438 36.938 -3.029 1 88.31 191 ASP B N 1
ATOM 5381 C CA . ASP B 1 191 ? 17.859 36.312 -4.273 1 88.31 191 ASP B CA 1
ATOM 5382 C C . ASP B 1 191 ? 16.797 36.469 -5.355 1 88.31 191 ASP B C 1
ATOM 5384 O O . ASP B 1 191 ? 16.891 35.844 -6.422 1 88.31 191 ASP B O 1
ATOM 5388 N N . GLY B 1 192 ? 15.773 37.156 -5.035 1 87.94 192 GLY B N 1
ATOM 5389 C CA . GLY B 1 192 ? 14.711 37.375 -6.004 1 87.94 192 GLY B CA 1
ATOM 5390 C C . GLY B 1 192 ? 13.617 36.312 -5.934 1 87.94 192 GLY B C 1
ATOM 5391 O O . GLY B 1 192 ? 12.57 36.469 -6.566 1 87.94 192 GLY B O 1
ATOM 5392 N N . GLY B 1 193 ? 13.875 35.312 -5.16 1 91.44 193 GLY B N 1
ATOM 5393 C CA . GLY B 1 193 ? 12.859 34.281 -5 1 91.44 193 GLY B CA 1
ATOM 5394 C C . GLY B 1 193 ? 11.75 34.688 -4.043 1 91.44 193 GLY B C 1
ATOM 5395 O O . GLY B 1 193 ? 11.766 35.781 -3.502 1 91.44 193 GLY B O 1
ATOM 5396 N N . VAL B 1 194 ? 10.75 33.938 -3.986 1 94.88 194 VAL B N 1
ATOM 5397 C CA . VAL B 1 194 ? 9.625 34.188 -3.096 1 94.88 194 VAL B CA 1
ATOM 5398 C C . VAL B 1 194 ? 9.859 33.531 -1.75 1 94.88 194 VAL B C 1
ATOM 5400 O O . VAL B 1 194 ? 10.203 32.344 -1.698 1 94.88 194 VAL B O 1
ATOM 5403 N N . VAL B 1 195 ? 9.758 34.219 -0.694 1 94.44 195 VAL B N 1
ATOM 5404 C CA . VAL B 1 195 ? 9.922 33.688 0.664 1 94.44 195 VAL B CA 1
ATOM 5405 C C . VAL B 1 195 ? 8.562 33.594 1.346 1 94.44 195 VAL B C 1
ATOM 5407 O O . VAL B 1 195 ? 7.762 34.531 1.289 1 94.44 195 VAL B O 1
ATOM 5410 N N . ARG B 1 196 ? 8.375 32.5 2.047 1 94.06 196 ARG B N 1
ATOM 5411 C CA . ARG B 1 196 ? 7.129 32.25 2.762 1 94.06 196 ARG B CA 1
ATOM 5412 C C . ARG B 1 196 ? 7.309 32.469 4.262 1 94.06 196 ARG B C 1
ATOM 5414 O O . ARG B 1 196 ? 8.266 31.938 4.852 1 94.06 196 ARG B O 1
ATOM 5421 N N . ARG B 1 197 ? 6.414 33.188 4.789 1 92.5 197 ARG B N 1
ATOM 5422 C CA . ARG B 1 197 ? 6.395 33.312 6.242 1 92.5 197 ARG B CA 1
ATOM 5423 C C . ARG B 1 197 ? 5.895 32.031 6.891 1 92.5 197 ARG B C 1
ATOM 5425 O O . ARG B 1 197 ? 6.449 31.562 7.895 1 92.5 197 ARG B O 1
ATOM 5432 N N . THR B 1 198 ? 4.84 31.5 6.43 1 95.62 198 THR B N 1
ATOM 5433 C CA . THR B 1 198 ? 4.227 30.234 6.852 1 95.62 198 THR B CA 1
ATOM 5434 C C . THR B 1 198 ? 4.309 29.188 5.742 1 95.62 198 THR B C 1
ATOM 5436 O O . THR B 1 198 ? 3.906 29.453 4.609 1 95.62 198 THR B O 1
ATOM 5439 N N . ARG B 1 199 ? 4.852 28.062 6.094 1 96.19 199 ARG B N 1
ATOM 5440 C CA . ARG B 1 199 ? 4.973 27 5.102 1 96.19 199 ARG B CA 1
ATOM 5441 C C . ARG B 1 199 ? 3.762 26.078 5.145 1 96.19 199 ARG B C 1
ATOM 5443 O O . ARG B 1 199 ? 3.334 25.656 6.223 1 96.19 199 ARG B O 1
ATOM 5450 N N . LEU B 1 200 ? 3.266 25.812 3.971 1 97.94 200 LEU B N 1
ATOM 5451 C CA . LEU B 1 200 ? 2.064 24.984 3.871 1 97.94 200 LEU B CA 1
ATOM 5452 C C . LEU B 1 200 ? 2.404 23.594 3.359 1 97.94 200 LEU B C 1
ATOM 5454 O O . LEU B 1 200 ? 3.068 23.453 2.33 1 97.94 200 LEU B O 1
ATOM 5458 N N . LEU B 1 201 ? 2.074 22.547 4.129 1 98.5 201 LEU B N 1
ATOM 5459 C CA . LEU B 1 201 ? 2.109 21.141 3.705 1 98.5 201 LEU B CA 1
ATOM 5460 C C . LEU B 1 201 ? 0.701 20.625 3.445 1 98.5 201 LEU B C 1
ATOM 5462 O O . LEU B 1 201 ? -0.173 20.719 4.309 1 98.5 201 LEU B O 1
ATOM 5466 N N . ALA B 1 202 ? 0.446 20.062 2.279 1 98.75 202 ALA B N 1
ATOM 5467 C CA . ALA B 1 202 ? -0.875 19.547 1.942 1 98.75 202 ALA B CA 1
ATOM 5468 C C . ALA B 1 202 ? -0.882 18.016 1.961 1 98.75 202 ALA B C 1
ATOM 5470 O O . ALA B 1 202 ? -0.079 17.375 1.276 1 98.75 202 ALA B O 1
ATOM 5471 N N . LYS B 1 203 ? -1.688 17.469 2.754 1 98.12 203 LYS B N 1
ATOM 5472 C CA . LYS B 1 203 ? -1.867 16.031 2.82 1 98.12 203 LYS B CA 1
ATOM 5473 C C . LYS B 1 203 ? -3.066 15.578 1.988 1 98.12 203 LYS B C 1
ATOM 5475 O O . LYS B 1 203 ? -4.207 15.93 2.299 1 98.12 203 LYS B O 1
ATOM 5480 N N . LEU B 1 204 ? -2.799 14.844 0.917 1 97 204 LEU B N 1
ATOM 5481 C CA . LEU B 1 204 ? -3.844 14.547 -0.059 1 97 204 LEU B CA 1
ATOM 5482 C C . LEU B 1 204 ? -3.674 13.148 -0.633 1 97 204 LEU B C 1
ATOM 5484 O O . LEU B 1 204 ? -2.604 12.547 -0.514 1 97 204 LEU B O 1
ATOM 5488 N N . SER B 1 205 ? -4.762 12.602 -1.328 1 96.5 205 SER B N 1
ATOM 5489 C CA . SER B 1 205 ? -4.723 11.242 -1.854 1 96.5 205 SER B CA 1
ATOM 5490 C C . SER B 1 205 ? -5.23 11.188 -3.291 1 96.5 205 SER B C 1
ATOM 5492 O O . SER B 1 205 ? -5.367 10.109 -3.867 1 96.5 205 SER B O 1
ATOM 5494 N N . ARG B 1 206 ? -5.52 12.336 -3.898 1 96.62 206 ARG B N 1
ATOM 5495 C CA . ARG B 1 206 ? -6.074 12.352 -5.25 1 96.62 206 ARG B CA 1
ATOM 5496 C C . ARG B 1 206 ? -5.25 13.25 -6.168 1 96.62 206 ARG B C 1
ATOM 5498 O O . ARG B 1 206 ? -4.961 14.398 -5.824 1 96.62 206 ARG B O 1
ATOM 5505 N N . PRO B 1 207 ? -4.918 12.734 -7.355 1 97.12 207 PRO B N 1
ATOM 5506 C CA . PRO B 1 207 ? -4.094 13.508 -8.281 1 97.12 207 PRO B CA 1
ATOM 5507 C C . PRO B 1 207 ? -4.738 14.836 -8.68 1 97.12 207 PRO B C 1
ATOM 5509 O O . PRO B 1 207 ? -4.047 15.852 -8.789 1 97.12 207 PRO B O 1
ATOM 5512 N N . GLU B 1 208 ? -6.066 14.836 -8.875 1 96.94 208 GLU B N 1
ATOM 5513 C CA . GLU B 1 208 ? -6.738 16.062 -9.305 1 96.94 208 GLU B CA 1
ATOM 5514 C C . GLU B 1 208 ? -6.668 17.141 -8.227 1 96.94 208 GLU B C 1
ATOM 5516 O O . GLU B 1 208 ? -6.578 18.328 -8.539 1 96.94 208 GLU B O 1
ATOM 5521 N N . VAL B 1 209 ? -6.707 16.75 -6.988 1 97.75 209 VAL B N 1
ATOM 5522 C CA . VAL B 1 209 ? -6.562 17.688 -5.879 1 97.75 209 VAL B CA 1
ATOM 5523 C C . VAL B 1 209 ? -5.105 18.125 -5.762 1 97.75 209 VAL B C 1
ATOM 5525 O O . VAL B 1 209 ? -4.82 19.297 -5.543 1 97.75 209 VAL B O 1
ATOM 5528 N N . ALA B 1 210 ? -4.215 17.156 -5.93 1 98.38 210 ALA B N 1
ATOM 5529 C CA . ALA B 1 210 ? -2.785 17.469 -5.871 1 98.38 210 ALA B CA 1
ATOM 5530 C C . ALA B 1 210 ? -2.408 18.531 -6.891 1 98.38 210 ALA B C 1
ATOM 5532 O O . ALA B 1 210 ? -1.589 19.406 -6.609 1 98.38 210 ALA B O 1
ATOM 5533 N N . GLU B 1 211 ? -2.988 18.453 -8.047 1 98.38 211 GLU B N 1
ATOM 5534 C CA . GLU B 1 211 ? -2.674 19.422 -9.094 1 98.38 211 GLU B CA 1
ATOM 5535 C C . GLU B 1 211 ? -2.998 20.844 -8.648 1 98.38 211 GLU B C 1
ATOM 5537 O O . GLU B 1 211 ? -2.266 21.781 -8.969 1 98.38 211 GLU B O 1
ATOM 5542 N N . ARG B 1 212 ? -4.07 21.016 -7.918 1 98.38 212 ARG B N 1
ATOM 5543 C CA . ARG B 1 212 ? -4.473 22.328 -7.434 1 98.38 212 ARG B CA 1
ATOM 5544 C C . ARG B 1 212 ? -3.449 22.875 -6.445 1 98.38 212 ARG B C 1
ATOM 5546 O O . ARG B 1 212 ? -3.107 24.062 -6.496 1 98.38 212 ARG B O 1
ATOM 5553 N N . PHE B 1 213 ? -2.943 22.078 -5.613 1 98.75 213 PHE B N 1
ATOM 5554 C CA . PHE B 1 213 ? -2.006 22.531 -4.59 1 98.75 213 PHE B CA 1
ATOM 5555 C C . PHE B 1 213 ? -0.611 22.703 -5.172 1 98.75 213 PHE B C 1
ATOM 5557 O O . PHE B 1 213 ? 0.196 23.469 -4.641 1 98.75 213 PHE B O 1
ATOM 5564 N N . LEU B 1 214 ? -0.336 21.938 -6.262 1 98.56 214 LEU B N 1
ATOM 5565 C CA . LEU B 1 214 ? 0.941 22.062 -6.957 1 98.56 214 LEU B CA 1
ATOM 5566 C C . LEU B 1 214 ? 0.978 23.312 -7.824 1 98.56 214 LEU B C 1
ATOM 5568 O O . LEU B 1 214 ? 2.053 23.766 -8.219 1 98.56 214 LEU B O 1
ATOM 5572 N N . SER B 1 215 ? -0.154 23.859 -8.188 1 98.56 215 SER B N 1
ATOM 5573 C CA . SER B 1 215 ? -0.278 25.031 -9.039 1 98.56 215 SER B CA 1
ATOM 5574 C C . SER B 1 215 ? -0.322 26.312 -8.219 1 98.56 215 SER B C 1
ATOM 5576 O O . SER B 1 215 ? -0.549 26.266 -7.012 1 98.56 215 SER B O 1
ATOM 5578 N N . PRO B 1 216 ? 0.006 27.484 -8.859 1 98.19 216 PRO B N 1
ATOM 5579 C CA . PRO B 1 216 ? -0.289 28.75 -8.164 1 98.19 216 PRO B CA 1
ATOM 5580 C C . PRO B 1 216 ? -1.773 28.906 -7.848 1 98.19 216 PRO B C 1
ATOM 5582 O O . PRO B 1 216 ? -2.623 28.344 -8.539 1 98.19 216 PRO B O 1
ATOM 5585 N N . ALA B 1 217 ? -2.053 29.672 -6.785 1 98.25 217 ALA B N 1
ATOM 5586 C CA . ALA B 1 217 ? -3.449 29.922 -6.434 1 98.25 217 ALA B CA 1
ATOM 5587 C C . ALA B 1 217 ? -4.199 30.562 -7.598 1 98.25 217 ALA B C 1
ATOM 5589 O O . ALA B 1 217 ? -3.652 31.406 -8.305 1 98.25 217 ALA B O 1
ATOM 5590 N N . PRO B 1 218 ? -5.449 30.203 -7.82 1 97.69 218 PRO B N 1
ATOM 5591 C CA . PRO B 1 218 ? -6.23 30.781 -8.906 1 97.69 218 PRO B CA 1
ATOM 559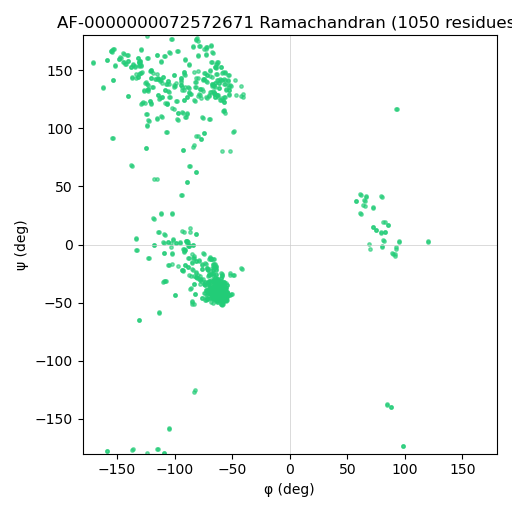2 C C . PRO B 1 218 ? -6.414 32.281 -8.75 1 97.69 218 PRO B C 1
ATOM 5594 O O . PRO B 1 218 ? -6.699 32.781 -7.648 1 97.69 218 PRO B O 1
ATOM 5597 N N . PRO B 1 219 ? -6.301 33 -9.859 1 97.75 219 PRO B N 1
ATOM 5598 C CA . PRO B 1 219 ? -6.438 34.469 -9.805 1 97.75 219 PRO B CA 1
ATOM 5599 C C . PRO B 1 219 ? -7.754 34.906 -9.172 1 97.75 219 PRO B C 1
ATOM 5601 O O . PRO B 1 219 ? -7.781 35.875 -8.422 1 97.75 219 PRO B O 1
ATOM 5604 N N . ALA B 1 220 ? -8.797 34.188 -9.438 1 97.94 220 ALA B N 1
ATOM 5605 C CA . ALA B 1 220 ? -10.109 34.562 -8.898 1 97.94 220 ALA B CA 1
ATOM 5606 C C . ALA B 1 220 ? -10.094 34.562 -7.375 1 97.94 220 ALA B C 1
ATOM 5608 O O . ALA B 1 220 ? -10.688 35.438 -6.746 1 97.94 220 ALA B O 1
ATOM 5609 N N . LEU B 1 221 ? -9.438 33.594 -6.777 1 97.94 221 LEU B N 1
ATOM 5610 C CA . LEU B 1 221 ? -9.352 33.5 -5.32 1 97.94 221 LEU B CA 1
ATOM 5611 C C . LEU B 1 221 ? -8.438 34.594 -4.773 1 97.94 221 LEU B C 1
ATOM 5613 O O . LEU B 1 221 ? -8.727 35.188 -3.723 1 97.94 221 LEU B O 1
ATOM 5617 N N . LEU B 1 222 ? -7.34 34.875 -5.465 1 98.44 222 LEU B N 1
ATOM 5618 C CA . LEU B 1 222 ? -6.422 35.938 -5.047 1 98.44 222 LEU B CA 1
ATOM 5619 C C . LEU B 1 222 ? -7.098 37.312 -5.109 1 98.44 222 LEU B C 1
ATOM 5621 O O . LEU B 1 222 ? -6.973 38.094 -4.18 1 98.44 222 LEU B O 1
ATOM 5625 N N . ASP B 1 223 ? -7.863 37.5 -6.188 1 98.25 223 ASP B N 1
ATOM 5626 C CA . ASP B 1 223 ? -8.586 38.781 -6.352 1 98.25 223 ASP B CA 1
ATOM 5627 C C . ASP B 1 223 ? -9.609 38.969 -5.238 1 98.25 223 ASP B C 1
ATOM 5629 O O . ASP B 1 223 ? -9.758 40.062 -4.703 1 98.25 223 ASP B O 1
ATOM 5633 N N . LEU B 1 224 ? -10.266 37.938 -4.949 1 98 224 LEU B N 1
ATOM 5634 C CA . LEU B 1 224 ? -11.25 37.969 -3.875 1 98 224 LEU B CA 1
ATOM 5635 C C . LEU B 1 224 ? -10.609 38.375 -2.553 1 98 224 LEU B C 1
ATOM 5637 O O . LEU B 1 224 ? -11.141 39.188 -1.825 1 98 224 LEU B O 1
ATOM 5641 N N . LEU B 1 225 ? -9.484 37.781 -2.236 1 98.38 225 LEU B N 1
ATOM 5642 C CA . LEU B 1 225 ? -8.82 38.031 -0.965 1 98.38 225 LEU B CA 1
ATOM 5643 C C . LEU B 1 225 ? -8.234 39.438 -0.92 1 98.38 225 LEU B C 1
ATOM 5645 O O . LEU B 1 225 ? -8.195 40.062 0.142 1 98.38 225 LEU B O 1
ATOM 5649 N N . VAL B 1 226 ? -7.781 40 -2.055 1 98.56 226 VAL B N 1
ATOM 5650 C CA . VAL B 1 226 ? -7.293 41.375 -2.137 1 98.56 226 VAL B CA 1
ATOM 5651 C C . VAL B 1 226 ? -8.453 42.344 -1.926 1 98.56 226 VAL B C 1
ATOM 5653 O O . VAL B 1 226 ? -8.328 43.312 -1.17 1 98.56 226 VAL B O 1
ATOM 5656 N N . ALA B 1 227 ? -9.555 42.031 -2.539 1 98.38 227 ALA B N 1
ATOM 5657 C CA . ALA B 1 227 ? -10.734 42.875 -2.422 1 98.38 227 ALA B CA 1
ATOM 5658 C C . ALA B 1 227 ? -11.227 42.938 -0.979 1 98.38 227 ALA B C 1
ATOM 5660 O O . ALA B 1 227 ? -11.727 43.969 -0.53 1 98.38 227 ALA B O 1
ATOM 5661 N N . ARG B 1 228 ? -11.055 41.875 -0.244 1 97.06 228 ARG B N 1
ATOM 5662 C CA . ARG B 1 228 ? -11.5 41.781 1.143 1 97.06 228 ARG B CA 1
ATOM 5663 C C . ARG B 1 228 ? -10.469 42.406 2.09 1 97.06 228 ARG B C 1
ATOM 5665 O O . ARG B 1 228 ? -10.711 42.5 3.291 1 97.06 228 ARG B O 1
ATOM 5672 N N . GLY B 1 229 ? -9.312 42.719 1.531 1 97.62 229 GLY B N 1
ATOM 5673 C CA . GLY B 1 229 ? -8.258 43.312 2.338 1 97.62 229 GLY B CA 1
ATOM 5674 C C . GLY B 1 229 ? -7.441 42.281 3.1 1 97.62 229 GLY B C 1
ATOM 5675 O O . GLY B 1 229 ? -6.637 42.656 3.963 1 97.62 229 GLY B O 1
ATOM 5676 N N . SER B 1 230 ? -7.656 41 2.756 1 97.88 230 SER B N 1
ATOM 5677 C CA . SER B 1 230 ? -6.961 39.906 3.449 1 97.88 230 SER B CA 1
ATOM 5678 C C . SER B 1 230 ? -5.559 39.719 2.887 1 97.88 230 SER B C 1
ATOM 5680 O O . SER B 1 230 ? -4.691 39.156 3.559 1 97.88 230 SER B O 1
ATOM 5682 N N . LEU B 1 231 ? -5.336 40.125 1.65 1 98.19 231 LEU B N 1
ATOM 5683 C CA . LEU B 1 231 ? -4.039 40.094 0.987 1 98.19 231 LEU B CA 1
ATOM 5684 C C . LEU B 1 231 ? -3.715 41.438 0.351 1 98.19 231 LEU B C 1
ATOM 5686 O O . LEU B 1 231 ? -4.617 42.156 -0.083 1 98.19 231 LEU B O 1
ATOM 5690 N N . THR B 1 232 ? -2.447 41.781 0.321 1 98.25 232 THR B N 1
ATOM 5691 C CA . THR B 1 232 ? -2.01 42.906 -0.491 1 98.25 232 THR B CA 1
ATOM 5692 C C . THR B 1 232 ? -1.877 42.5 -1.956 1 98.25 232 THR B C 1
ATOM 5694 O O . THR B 1 232 ? -1.819 41.312 -2.273 1 98.25 232 THR B O 1
ATOM 5697 N N . ARG B 1 233 ? -1.839 43.5 -2.816 1 98 233 ARG B N 1
ATOM 5698 C CA . ARG B 1 233 ? -1.632 43.25 -4.238 1 98 233 ARG B CA 1
ATOM 5699 C C . ARG B 1 233 ? -0.28 42.594 -4.48 1 98 233 ARG B C 1
ATOM 5701 O O . ARG B 1 233 ? -0.145 41.75 -5.379 1 98 233 ARG B O 1
ATOM 5708 N N . GLU B 1 234 ? 0.668 42.938 -3.715 1 97.69 234 GLU B N 1
ATOM 5709 C CA . GLU B 1 234 ? 2.004 42.375 -3.84 1 97.69 234 GLU B CA 1
ATOM 5710 C C . GLU B 1 234 ? 2.006 40.906 -3.449 1 97.69 234 GLU B C 1
ATOM 5712 O O . GLU B 1 234 ? 2.598 40.062 -4.141 1 97.69 234 GLU B O 1
ATOM 5717 N N . GLU B 1 235 ? 1.349 40.594 -2.357 1 98.25 235 GLU B N 1
ATOM 5718 C CA . GLU B 1 235 ? 1.231 39.188 -1.931 1 98.25 235 GLU B CA 1
ATOM 5719 C C . GLU B 1 235 ? 0.549 38.344 -3 1 98.25 235 GLU B C 1
ATOM 5721 O O . GLU B 1 235 ? 0.995 37.25 -3.297 1 98.25 235 GLU B O 1
ATOM 5726 N N . ALA B 1 236 ? -0.493 38.875 -3.557 1 98.38 236 ALA B N 1
ATOM 5727 C CA . ALA B 1 236 ? -1.23 38.156 -4.598 1 98.38 236 ALA B CA 1
ATOM 5728 C C . ALA B 1 236 ? -0.358 37.938 -5.828 1 98.38 236 ALA B C 1
ATOM 5730 O O . ALA B 1 236 ? -0.404 36.844 -6.438 1 98.38 236 ALA B O 1
ATOM 5731 N N . ALA B 1 237 ? 0.413 38.938 -6.207 1 97.56 237 ALA B N 1
ATOM 5732 C CA . ALA B 1 237 ? 1.299 38.844 -7.363 1 97.56 237 ALA B CA 1
ATOM 5733 C C . ALA B 1 237 ? 2.361 37.781 -7.137 1 97.56 237 ALA B C 1
ATOM 5735 O O . ALA B 1 237 ? 2.684 37 -8.047 1 97.56 237 ALA B O 1
ATOM 5736 N N . LEU B 1 238 ? 2.889 37.719 -5.957 1 97.56 238 LEU B N 1
ATOM 5737 C CA . LEU B 1 238 ? 3.898 36.75 -5.625 1 97.56 238 LEU B CA 1
ATOM 5738 C C . LEU B 1 238 ? 3.287 35.344 -5.57 1 97.56 238 LEU B C 1
ATOM 5740 O O . LEU B 1 238 ? 3.924 34.375 -5.973 1 97.56 238 LEU B O 1
ATOM 5744 N N . ALA B 1 239 ? 2.055 35.25 -5.008 1 97.94 239 ALA B N 1
ATOM 5745 C CA . ALA B 1 239 ? 1.367 33.969 -4.891 1 97.94 239 ALA B CA 1
ATOM 5746 C C . ALA B 1 239 ? 1.165 33.312 -6.262 1 97.94 239 ALA B C 1
ATOM 5748 O O . ALA B 1 239 ? 1.117 32.094 -6.383 1 97.94 239 ALA B O 1
ATOM 5749 N N . ALA B 1 240 ? 1.133 34.094 -7.293 1 95.12 240 ALA B N 1
ATOM 5750 C CA . ALA B 1 240 ? 0.925 33.625 -8.664 1 95.12 240 ALA B CA 1
ATOM 5751 C C . ALA B 1 240 ? 2.184 32.938 -9.211 1 95.12 240 ALA B C 1
ATOM 5753 O O . ALA B 1 240 ? 2.137 32.281 -10.234 1 95.12 240 ALA B O 1
ATOM 5754 N N . LEU B 1 241 ? 3.32 33 -8.461 1 95.12 241 LEU B N 1
ATOM 5755 C CA . LEU B 1 241 ? 4.602 32.531 -8.969 1 95.12 241 LEU B CA 1
ATOM 5756 C C . LEU B 1 241 ? 5.02 31.25 -8.258 1 95.12 241 LEU B C 1
ATOM 5758 O O . LEU B 1 241 ? 6.012 30.625 -8.641 1 95.12 241 LEU B O 1
ATOM 5762 N N . VAL B 1 242 ? 4.305 30.875 -7.266 1 97 242 VAL B N 1
ATOM 5763 C CA . VAL B 1 242 ? 4.707 29.719 -6.457 1 97 242 VAL B CA 1
ATOM 5764 C C . VAL B 1 242 ? 3.529 28.766 -6.285 1 97 242 VAL B C 1
ATOM 5766 O O . VAL B 1 242 ? 2.373 29.172 -6.441 1 97 242 VAL B O 1
ATOM 5769 N N . PRO B 1 243 ? 3.783 27.453 -6.055 1 98.12 243 PRO B N 1
ATOM 5770 C CA . PRO B 1 243 ? 2.676 26.547 -5.746 1 98.12 243 PRO B CA 1
ATOM 5771 C C . PRO B 1 243 ? 1.966 26.906 -4.441 1 98.12 243 PRO B C 1
ATOM 5773 O O . PRO B 1 243 ? 2.562 27.531 -3.562 1 98.12 243 PRO B O 1
ATOM 5776 N N . VAL B 1 244 ? 0.714 26.516 -4.312 1 98.44 244 VAL B N 1
ATOM 5777 C CA . VAL B 1 244 ? -0.034 26.734 -3.076 1 98.44 244 VAL B CA 1
ATOM 5778 C C . VAL B 1 244 ? 0.666 26.016 -1.921 1 98.44 244 VAL B C 1
ATOM 5780 O O . VAL B 1 244 ? 0.89 26.609 -0.863 1 98.44 244 VAL B O 1
ATOM 5783 N N . ALA B 1 245 ? 1.023 24.797 -2.129 1 98.19 245 ALA B N 1
ATOM 5784 C CA . ALA B 1 245 ? 1.699 24.031 -1.082 1 98.19 245 ALA B CA 1
ATOM 5785 C C . ALA B 1 245 ? 3.188 23.891 -1.385 1 98.19 245 ALA B C 1
ATOM 5787 O O . ALA B 1 245 ? 3.57 23.594 -2.52 1 98.19 245 ALA B O 1
ATOM 5788 N N . GLU B 1 246 ? 4.004 24.047 -0.375 1 94.19 246 GLU B N 1
ATOM 5789 C CA . GLU B 1 246 ? 5.449 23.875 -0.5 1 94.19 246 GLU B CA 1
ATOM 5790 C C . GLU B 1 246 ? 5.816 22.391 -0.518 1 94.19 246 GLU B C 1
ATOM 5792 O O . GLU B 1 246 ? 6.836 22 -1.1 1 94.19 246 GLU B O 1
ATOM 5797 N N . ASP B 1 247 ? 5.098 21.594 0.196 1 98.06 247 ASP B N 1
ATOM 5798 C CA . ASP B 1 247 ? 5.254 20.141 0.287 1 98.06 247 ASP B CA 1
ATOM 5799 C C . ASP B 1 247 ? 3.904 19.438 0.158 1 98.06 247 ASP B C 1
ATOM 5801 O O . ASP B 1 247 ? 2.871 19.984 0.556 1 98.06 247 ASP B O 1
ATOM 5805 N N . ILE B 1 248 ? 3.947 18.328 -0.404 1 98.62 248 ILE B N 1
ATOM 5806 C CA . ILE B 1 248 ? 2.748 17.5 -0.501 1 98.62 248 ILE B CA 1
ATOM 5807 C C . ILE B 1 248 ? 2.988 16.156 0.191 1 98.62 248 ILE B C 1
ATOM 5809 O O . ILE B 1 248 ? 3.961 15.461 -0.111 1 98.62 248 ILE B O 1
ATOM 5813 N N . THR B 1 249 ? 2.176 15.836 1.165 1 98.69 249 THR B N 1
ATOM 5814 C CA . THR B 1 249 ? 2.154 14.508 1.762 1 98.69 249 THR B CA 1
ATOM 5815 C C . THR B 1 249 ? 1.15 13.609 1.045 1 98.69 249 THR B C 1
ATOM 5817 O O . THR B 1 249 ? -0.06 13.828 1.135 1 98.69 249 THR B O 1
ATOM 5820 N N . VAL B 1 250 ? 1.64 12.633 0.32 1 98.56 250 VAL B N 1
ATOM 5821 C CA . VAL B 1 250 ? 0.783 11.648 -0.335 1 98.56 250 VAL B CA 1
ATOM 5822 C C . VAL B 1 250 ? 0.258 10.648 0.696 1 98.56 250 VAL B C 1
ATOM 5824 O O . VAL B 1 250 ? 1.01 9.812 1.193 1 98.56 250 VAL B O 1
ATOM 5827 N N . GLU B 1 251 ? -1.011 10.773 0.927 1 97.81 251 GLU B N 1
ATOM 5828 C CA . GLU B 1 251 ? -1.627 9.945 1.962 1 97.81 251 GLU B CA 1
ATOM 5829 C C . GLU B 1 251 ? -2.314 8.727 1.357 1 97.81 251 GLU B C 1
ATOM 5831 O O . GLU B 1 251 ? -3.395 8.844 0.775 1 97.81 251 GLU B O 1
ATOM 5836 N N . ALA B 1 252 ? -1.727 7.586 1.554 1 97.06 252 ALA B N 1
ATOM 5837 C CA . ALA B 1 252 ? -2.266 6.328 1.043 1 97.06 252 ALA B CA 1
ATOM 5838 C C . ALA B 1 252 ? -3.338 5.773 1.976 1 97.06 252 ALA B C 1
ATOM 5840 O O . ALA B 1 252 ? -4.305 6.469 2.305 1 97.06 252 ALA B O 1
ATOM 5841 N N . ASP B 1 253 ? -3.191 4.5 2.404 1 95.06 253 ASP B N 1
ATOM 5842 C CA . ASP B 1 253 ? -4.195 3.879 3.264 1 95.06 253 ASP B CA 1
ATOM 5843 C C . ASP B 1 253 ? -4.023 4.324 4.715 1 95.06 253 ASP B C 1
ATOM 5845 O O . ASP B 1 253 ? -3.354 3.65 5.5 1 95.06 253 ASP B O 1
ATOM 5849 N N . SER B 1 254 ? -4.723 5.355 5.098 1 94.94 254 SER B N 1
ATOM 5850 C CA . SER B 1 254 ? -4.582 6 6.398 1 94.94 254 SER B CA 1
ATOM 5851 C C . SER B 1 254 ? -5.641 5.508 7.379 1 94.94 254 SER B C 1
ATOM 5853 O O . SER B 1 254 ? -6.59 4.832 6.988 1 94.94 254 SER B O 1
ATOM 5855 N N . GLY B 1 255 ? -5.414 5.832 8.656 1 95 255 GLY B N 1
ATOM 5856 C CA . GLY B 1 255 ? -6.484 5.75 9.641 1 95 255 GLY B CA 1
ATOM 5857 C C . GLY B 1 255 ? -7.477 6.891 9.531 1 95 255 GLY B C 1
ATOM 5858 O O . GLY B 1 255 ? -7.098 8.031 9.242 1 95 255 GLY B O 1
ATOM 5859 N N . GLY B 1 256 ? -8.688 6.621 9.711 1 95 256 GLY B N 1
ATOM 5860 C CA . GLY B 1 256 ? -9.719 7.625 9.5 1 95 256 GLY B CA 1
ATOM 5861 C C . GLY B 1 256 ? -10.219 7.668 8.062 1 95 256 GLY B C 1
ATOM 5862 O O . GLY B 1 256 ? -10.484 6.625 7.461 1 95 256 GLY B O 1
ATOM 5863 N N . HIS B 1 257 ? -10.438 8.852 7.547 1 92.88 257 HIS B N 1
ATOM 5864 C CA . HIS B 1 257 ? -10.836 8.984 6.148 1 92.88 257 HIS B CA 1
ATOM 5865 C C . HIS B 1 257 ? -9.75 8.477 5.215 1 92.88 257 HIS B C 1
ATOM 5867 O O . HIS B 1 257 ? -8.578 8.836 5.367 1 92.88 257 HIS B O 1
ATOM 5873 N N . THR B 1 258 ? -10.133 7.598 4.285 1 93.69 258 THR B N 1
ATOM 5874 C CA . THR B 1 258 ? -9.148 6.984 3.4 1 93.69 258 THR B CA 1
ATOM 5875 C C . THR B 1 258 ? -9.797 6.574 2.08 1 93.69 258 THR B C 1
ATOM 5877 O O . THR B 1 258 ? -10.953 6.152 2.053 1 93.69 258 THR B O 1
ATOM 5880 N N . ASP B 1 259 ? -9.039 6.766 0.988 1 90.94 259 ASP B N 1
ATOM 5881 C CA . ASP B 1 259 ? -9.43 6.191 -0.294 1 90.94 259 ASP B CA 1
ATOM 5882 C C . ASP B 1 259 ? -8.891 4.77 -0.447 1 90.94 259 ASP B C 1
ATOM 5884 O O . ASP B 1 259 ? -9.117 4.121 -1.472 1 90.94 259 ASP B O 1
ATOM 5888 N N . ASN B 1 260 ? -8.148 4.227 0.496 1 90.94 260 ASN B N 1
ATOM 5889 C CA . ASN B 1 260 ? -7.605 2.875 0.569 1 90.94 260 ASN B CA 1
ATOM 5890 C C . ASN B 1 260 ? -6.727 2.557 -0.638 1 90.94 260 ASN B C 1
ATOM 5892 O O . ASN B 1 260 ? -6.828 1.472 -1.214 1 90.94 260 ASN B O 1
ATOM 5896 N N . ARG B 1 261 ? -5.957 3.504 -1.141 1 93.5 261 ARG B N 1
ATOM 5897 C CA . ARG B 1 261 ? -5.082 3.271 -2.283 1 93.5 261 ARG B CA 1
ATOM 5898 C C . ARG B 1 261 ? -3.676 2.896 -1.827 1 93.5 261 ARG B C 1
ATOM 5900 O O . ARG B 1 261 ? -3.189 3.404 -0.814 1 93.5 261 ARG B O 1
ATOM 5907 N N . PRO B 1 262 ? -3.068 1.982 -2.596 1 96.56 262 PRO B N 1
ATOM 5908 C CA . PRO B 1 262 ? -1.696 1.621 -2.23 1 96.56 262 PRO B CA 1
ATOM 5909 C C . PRO B 1 262 ? -0.708 2.768 -2.438 1 96.56 262 PRO B C 1
ATOM 5911 O O . PRO B 1 262 ? -0.791 3.484 -3.439 1 96.56 262 PRO B O 1
ATOM 5914 N N . LEU B 1 263 ? 0.188 2.922 -1.49 1 98.06 263 LEU B N 1
ATOM 5915 C CA . LEU B 1 263 ? 1.22 3.947 -1.614 1 98.06 263 LEU B CA 1
ATOM 5916 C C . LEU B 1 263 ? 2.053 3.73 -2.873 1 98.06 263 LEU B C 1
ATOM 5918 O O . LEU B 1 263 ? 2.459 4.691 -3.527 1 98.06 263 LEU B O 1
ATOM 5922 N N . SER B 1 264 ? 2.297 2.473 -3.238 1 97.75 264 SER B N 1
ATOM 5923 C CA . SER B 1 264 ? 3.133 2.104 -4.375 1 97.75 264 SER B CA 1
ATOM 5924 C C . SER B 1 264 ? 2.512 2.557 -5.691 1 97.75 264 SER B C 1
ATOM 5926 O O . SER B 1 264 ? 3.186 2.596 -6.723 1 97.75 264 SER B O 1
ATOM 5928 N N . VAL B 1 265 ? 1.271 2.877 -5.695 1 97.81 265 VAL B N 1
ATOM 5929 C CA . VAL B 1 265 ? 0.55 3.346 -6.875 1 97.81 265 VAL B CA 1
ATOM 5930 C C . VAL B 1 265 ? 0.43 4.867 -6.836 1 97.81 265 VAL B C 1
ATOM 5932 O O . VAL B 1 265 ? 0.724 5.543 -7.824 1 97.81 265 VAL B O 1
ATOM 5935 N N . LEU B 1 266 ? 0.117 5.348 -5.715 1 98.06 266 LEU B N 1
ATOM 5936 C CA . LEU B 1 266 ? -0.285 6.742 -5.578 1 98.06 266 LEU B CA 1
ATOM 5937 C C . LEU B 1 266 ? 0.927 7.664 -5.641 1 98.06 266 LEU B C 1
ATOM 5939 O O . LEU B 1 266 ? 0.887 8.703 -6.301 1 98.06 266 LEU B O 1
ATOM 5943 N N . LEU B 1 267 ? 2 7.34 -4.918 1 98.12 267 LEU B N 1
ATOM 5944 C CA . LEU B 1 267 ? 3.148 8.234 -4.844 1 98.12 267 LEU B CA 1
ATOM 5945 C C . LEU B 1 267 ? 3.787 8.414 -6.219 1 98.12 267 LEU B C 1
ATOM 5947 O O . LEU B 1 267 ? 4.02 9.547 -6.656 1 98.12 267 LEU B O 1
ATOM 5951 N N . PRO B 1 268 ? 4.031 7.316 -6.992 1 96.94 268 PRO B N 1
ATOM 5952 C CA . PRO B 1 268 ? 4.57 7.516 -8.344 1 96.94 268 PRO B CA 1
ATOM 5953 C C . PRO B 1 268 ? 3.65 8.352 -9.227 1 96.94 268 PRO B C 1
ATOM 5955 O O . PRO B 1 268 ? 4.125 9.18 -10.008 1 96.94 268 PRO B O 1
ATOM 5958 N N . ARG B 1 269 ? 2.371 8.148 -9.109 1 97.62 269 ARG B N 1
ATOM 5959 C CA . ARG B 1 269 ? 1.405 8.891 -9.906 1 97.62 269 ARG B CA 1
ATOM 5960 C C . ARG B 1 269 ? 1.474 10.383 -9.602 1 97.62 269 ARG B C 1
ATOM 5962 O O . ARG B 1 269 ? 1.491 11.211 -10.516 1 97.62 269 ARG B O 1
ATOM 5969 N N . ILE B 1 270 ? 1.527 10.727 -8.367 1 97.94 270 ILE B N 1
ATOM 5970 C CA . ILE B 1 270 ? 1.554 12.125 -7.949 1 97.94 270 ILE B CA 1
ATOM 5971 C C . ILE B 1 270 ? 2.932 12.727 -8.234 1 97.94 270 ILE B C 1
ATOM 5973 O O . ILE B 1 270 ? 3.045 13.898 -8.602 1 97.94 270 ILE B O 1
ATOM 5977 N N . ALA B 1 271 ? 4.008 11.914 -8.102 1 96.75 271 ALA B N 1
ATOM 5978 C CA . ALA B 1 271 ? 5.352 12.367 -8.445 1 96.75 271 ALA B CA 1
ATOM 5979 C C . ALA B 1 271 ? 5.438 12.789 -9.906 1 96.75 271 ALA B C 1
ATOM 5981 O O . ALA B 1 271 ? 6.004 13.836 -10.227 1 96.75 271 ALA B O 1
ATOM 5982 N N . ALA B 1 272 ? 4.871 11.977 -10.797 1 94.5 272 ALA B N 1
ATOM 5983 C CA . ALA B 1 272 ? 4.852 12.32 -12.219 1 94.5 272 ALA B CA 1
ATOM 5984 C C . ALA B 1 272 ? 4.086 13.617 -12.453 1 94.5 272 ALA B C 1
ATOM 5986 O O . ALA B 1 272 ? 4.508 14.461 -13.25 1 94.5 272 ALA B O 1
ATOM 5987 N N . LEU B 1 273 ? 2.971 13.742 -11.797 1 96.81 273 LEU B N 1
ATOM 5988 C CA . LEU B 1 273 ? 2.17 14.953 -11.906 1 96.81 273 LEU B CA 1
ATOM 5989 C C . LEU B 1 273 ? 2.953 16.172 -11.414 1 96.81 273 LEU B C 1
ATOM 5991 O O . LEU B 1 273 ? 2.945 17.219 -12.062 1 96.81 273 LEU B O 1
ATOM 5995 N N . ARG B 1 274 ? 3.611 16.016 -10.281 1 97.19 274 ARG B N 1
ATOM 5996 C CA . ARG B 1 274 ? 4.434 17.078 -9.711 1 97.19 274 ARG B CA 1
ATOM 5997 C C . ARG B 1 274 ? 5.492 17.547 -10.703 1 97.19 274 ARG B C 1
ATOM 5999 O O . ARG B 1 274 ? 5.66 18.75 -10.922 1 97.19 274 ARG B O 1
ATOM 6006 N N . ASP B 1 275 ? 6.164 16.609 -11.305 1 93.88 275 ASP B N 1
ATOM 6007 C CA . ASP B 1 275 ? 7.211 16.969 -12.258 1 93.88 275 ASP B CA 1
ATOM 6008 C C . ASP B 1 275 ? 6.629 17.734 -13.445 1 93.88 275 ASP B C 1
ATOM 6010 O O . ASP B 1 275 ? 7.211 18.719 -13.891 1 93.88 275 ASP B O 1
ATOM 6014 N N . THR B 1 276 ? 5.492 17.297 -13.914 1 94.56 276 THR B N 1
ATOM 6015 C CA . THR B 1 276 ? 4.828 17.938 -15.039 1 94.56 276 THR B CA 1
ATOM 6016 C C . THR B 1 276 ? 4.414 19.359 -14.672 1 94.56 276 THR B C 1
ATOM 6018 O O . THR B 1 276 ? 4.656 20.312 -15.43 1 94.56 276 THR B O 1
ATOM 6021 N N . VAL B 1 277 ? 3.852 19.547 -13.531 1 97 277 VAL B N 1
ATOM 6022 C CA . VAL B 1 277 ? 3.332 20.844 -13.102 1 97 277 VAL B CA 1
ATOM 6023 C C . VAL B 1 277 ? 4.492 21.781 -12.812 1 97 277 VAL B C 1
ATOM 6025 O O . VAL B 1 277 ? 4.441 22.969 -13.156 1 97 277 VAL B O 1
ATOM 6028 N N . CYS B 1 278 ? 5.523 21.281 -12.18 1 94.94 278 CYS B N 1
ATOM 6029 C CA . CYS B 1 278 ? 6.684 22.109 -11.883 1 94.94 278 CYS B CA 1
ATOM 6030 C C . CYS B 1 278 ? 7.332 22.625 -13.156 1 94.94 278 CYS B C 1
ATOM 6032 O O . CYS B 1 278 ? 7.766 23.781 -13.219 1 94.94 278 CYS B O 1
ATOM 6034 N N . ARG B 1 279 ? 7.402 21.797 -14.156 1 93.44 279 ARG B N 1
ATOM 6035 C CA . ARG B 1 279 ? 7.934 22.234 -15.445 1 93.44 279 ARG B CA 1
ATOM 6036 C C . ARG B 1 279 ? 7.035 23.281 -16.078 1 93.44 279 ARG B C 1
ATOM 6038 O O . ARG B 1 279 ? 7.523 24.281 -16.625 1 93.44 279 ARG B O 1
ATOM 6045 N N . ARG B 1 280 ? 5.758 23.047 -16.031 1 96.25 280 ARG B N 1
ATOM 6046 C CA . ARG B 1 280 ? 4.777 23.953 -16.625 1 96.25 280 ARG B CA 1
ATOM 6047 C C . ARG B 1 280 ? 4.906 25.359 -16.047 1 96.25 280 ARG B C 1
ATOM 6049 O O . ARG B 1 280 ? 4.859 26.344 -16.781 1 96.25 280 ARG B O 1
ATOM 6056 N N . PHE B 1 281 ? 5.16 25.5 -14.758 1 96.5 281 PHE B N 1
ATOM 6057 C CA . PHE B 1 281 ? 5.16 26.812 -14.109 1 96.5 281 PHE B CA 1
ATOM 6058 C C . PHE B 1 281 ? 6.586 27.312 -13.891 1 96.5 281 PHE B C 1
ATOM 6060 O O . PHE B 1 281 ? 6.793 28.438 -13.438 1 96.5 281 PHE B O 1
ATOM 6067 N N . GLY B 1 282 ? 7.566 26.453 -14.164 1 93.81 282 GLY B N 1
ATOM 6068 C CA . GLY B 1 282 ? 8.961 26.859 -14.07 1 93.81 282 GLY B CA 1
ATOM 6069 C C . GLY B 1 282 ? 9.398 27.172 -12.656 1 93.81 282 GLY B C 1
ATOM 6070 O O . GLY B 1 282 ? 10.078 28.172 -12.422 1 93.81 282 GLY B O 1
ATOM 6071 N N . TYR B 1 283 ? 8.969 26.375 -11.688 1 93.12 283 TYR B N 1
ATOM 6072 C CA . TYR B 1 283 ? 9.352 26.594 -10.297 1 93.12 283 TYR B CA 1
ATOM 6073 C C . TYR B 1 283 ? 10.859 26.469 -10.117 1 93.12 283 TYR B C 1
ATOM 6075 O O . TYR B 1 283 ? 11.492 25.609 -10.75 1 93.12 283 TYR B O 1
ATOM 6083 N N . ARG B 1 284 ? 11.43 27.281 -9.297 1 83.44 284 ARG B N 1
ATOM 6084 C CA . ARG B 1 284 ? 12.859 27.234 -9 1 83.44 284 ARG B CA 1
ATOM 6085 C C . ARG B 1 284 ? 13.211 25.953 -8.25 1 83.44 284 ARG B C 1
ATOM 6087 O O . ARG B 1 284 ? 14.289 25.375 -8.469 1 83.44 284 ARG B O 1
ATOM 6094 N N . ARG B 1 285 ? 12.422 25.547 -7.348 1 84.31 285 ARG B N 1
ATOM 6095 C CA . ARG B 1 285 ? 12.594 24.297 -6.59 1 84.31 285 ARG B CA 1
ATOM 6096 C C . ARG B 1 285 ? 11.367 23.406 -6.711 1 84.31 285 ARG B C 1
ATOM 6098 O O . ARG B 1 285 ? 10.234 23.875 -6.602 1 84.31 285 ARG B O 1
ATOM 6105 N N . PRO B 1 286 ? 11.664 22.141 -6.871 1 88.75 286 PRO B N 1
ATOM 6106 C CA . PRO B 1 286 ? 10.492 21.266 -6.953 1 88.75 286 PRO B CA 1
ATOM 6107 C C . PRO B 1 286 ? 9.789 21.094 -5.609 1 88.75 286 PRO B C 1
ATOM 6109 O O . PRO B 1 286 ? 10.43 21.141 -4.559 1 88.75 286 PRO B O 1
ATOM 6112 N N . VAL B 1 287 ? 8.453 20.969 -5.68 1 96.69 287 VAL B N 1
ATOM 6113 C CA . VAL B 1 287 ? 7.66 20.625 -4.5 1 96.69 287 VAL B CA 1
ATOM 6114 C C . VAL B 1 287 ? 8.07 19.234 -3.988 1 96.69 287 VAL B C 1
ATOM 6116 O O . VAL B 1 287 ? 8.18 18.297 -4.77 1 96.69 287 VAL B O 1
ATOM 6119 N N . ARG B 1 288 ? 8.391 19.125 -2.754 1 97.31 288 ARG B N 1
ATOM 6120 C CA . ARG B 1 288 ? 8.789 17.844 -2.172 1 97.31 288 ARG B CA 1
ATOM 6121 C C . ARG B 1 288 ? 7.57 16.984 -1.854 1 97.31 288 ARG B C 1
ATOM 6123 O O . ARG B 1 288 ? 6.527 17.5 -1.448 1 97.31 288 ARG B O 1
ATOM 6130 N N . LEU B 1 289 ? 7.699 15.719 -2.045 1 98.12 289 LEU B N 1
ATOM 6131 C CA . LEU B 1 289 ? 6.625 14.766 -1.774 1 98.12 289 LEU B CA 1
ATOM 6132 C C . LEU B 1 289 ? 6.961 13.891 -0.571 1 98.12 289 LEU B C 1
ATOM 6134 O O . LEU B 1 289 ? 8.062 13.352 -0.482 1 98.12 289 LEU B O 1
ATOM 6138 N N . GLY B 1 290 ? 6.066 13.859 0.357 1 98.62 290 GLY B N 1
ATOM 6139 C CA . GLY B 1 290 ? 6.141 12.93 1.472 1 98.62 290 GLY B CA 1
ATOM 6140 C C . GLY B 1 290 ? 5.18 11.766 1.342 1 98.62 290 GLY B C 1
ATOM 6141 O O . GLY B 1 290 ? 4.312 11.766 0.468 1 98.62 290 GLY B O 1
ATOM 6142 N N . ALA B 1 291 ? 5.414 10.742 2.146 1 98.69 291 ALA B N 1
ATOM 6143 C CA . ALA B 1 291 ? 4.578 9.539 2.148 1 98.69 291 ALA B CA 1
ATOM 6144 C C . ALA B 1 291 ? 3.916 9.336 3.508 1 98.69 291 ALA B C 1
ATOM 6146 O O . ALA B 1 291 ? 4.555 9.508 4.547 1 98.69 291 ALA B O 1
ATOM 6147 N N . ALA B 1 292 ? 2.658 9.023 3.51 1 98.44 292 ALA B N 1
ATOM 6148 C CA . ALA B 1 292 ? 1.892 8.68 4.707 1 98.44 292 ALA B CA 1
ATOM 6149 C C . ALA B 1 292 ? 0.931 7.531 4.43 1 98.44 292 ALA B C 1
ATOM 6151 O O . ALA B 1 292 ? 0.557 7.289 3.279 1 98.44 292 ALA B O 1
ATOM 6152 N N . GLY B 1 293 ? 0.529 6.824 5.504 1 97.25 293 GLY B N 1
ATOM 6153 C CA . GLY B 1 293 ? -0.398 5.707 5.395 1 97.25 293 GLY B CA 1
ATOM 6154 C C . GLY B 1 293 ? 0.297 4.367 5.246 1 97.25 293 GLY B C 1
ATOM 6155 O O . GLY B 1 293 ? 0.985 4.125 4.254 1 97.25 293 GLY B O 1
ATOM 6156 N N . GLY B 1 294 ? 0.103 3.512 6.207 1 96.56 294 GLY B N 1
ATOM 6157 C CA . GLY B 1 294 ? 0.675 2.178 6.141 1 96.56 294 GLY B CA 1
ATOM 6158 C C . GLY B 1 294 ? 2.105 2.115 6.645 1 96.56 294 GLY B C 1
ATOM 6159 O O . GLY B 1 294 ? 2.84 1.178 6.332 1 96.56 294 GLY B O 1
ATOM 6160 N N . LEU B 1 295 ? 2.537 3.088 7.355 1 98.38 295 LEU B N 1
ATOM 6161 C CA . LEU B 1 295 ? 3.918 3.146 7.824 1 98.38 295 LEU B CA 1
ATOM 6162 C C . LEU B 1 295 ? 4 2.863 9.32 1 98.38 295 LEU B C 1
ATOM 6164 O O . LEU B 1 295 ? 3.803 3.764 10.141 1 98.38 295 LEU B O 1
ATOM 6168 N N . GLY B 1 296 ? 4.305 1.598 9.648 1 98.06 296 GLY B N 1
ATOM 6169 C CA . GLY B 1 296 ? 4.344 1.229 11.055 1 98.06 296 GLY B CA 1
ATOM 6170 C C . GLY B 1 296 ? 5.578 0.429 11.43 1 98.06 296 GLY B C 1
ATOM 6171 O O . GLY B 1 296 ? 5.793 0.119 12.602 1 98.06 296 GLY B O 1
ATOM 6172 N N . THR B 1 297 ? 6.414 0.071 10.438 1 98.56 297 THR B N 1
ATOM 6173 C CA . THR B 1 297 ? 7.633 -0.696 10.656 1 98.56 297 THR B CA 1
ATOM 6174 C C . THR B 1 297 ? 8.812 -0.052 9.938 1 98.56 297 THR B C 1
ATOM 6176 O O . THR B 1 297 ? 8.633 0.751 9.023 1 98.56 297 THR B O 1
ATOM 6179 N N . PRO B 1 298 ? 10.07 -0.414 10.383 1 98.69 298 PRO B N 1
ATOM 6180 C CA . PRO B 1 298 ? 11.242 0.066 9.648 1 98.69 298 PRO B CA 1
ATOM 6181 C C . PRO B 1 298 ? 11.219 -0.312 8.172 1 98.69 298 PRO B C 1
ATOM 6183 O O . PRO B 1 298 ? 11.648 0.471 7.324 1 98.69 298 PRO B O 1
ATOM 6186 N N . ASP B 1 299 ? 10.703 -1.507 7.879 1 98.38 299 ASP B N 1
ATOM 6187 C CA . ASP B 1 299 ? 10.578 -1.971 6.504 1 98.38 299 ASP B CA 1
ATOM 6188 C C . ASP B 1 299 ? 9.734 -1.009 5.672 1 98.38 299 ASP B C 1
ATOM 6190 O O . ASP B 1 299 ? 10.125 -0.611 4.574 1 98.38 299 ASP B O 1
ATOM 6194 N N . ALA B 1 300 ? 8.602 -0.651 6.219 1 98.62 300 ALA B N 1
ATOM 6195 C CA . ALA B 1 300 ? 7.668 0.233 5.531 1 98.62 300 ALA B CA 1
ATOM 6196 C C . ALA B 1 300 ? 8.281 1.611 5.301 1 98.62 300 ALA B C 1
ATOM 6198 O O . ALA B 1 300 ? 8.125 2.195 4.227 1 98.62 300 ALA B O 1
ATOM 6199 N N . VAL B 1 301 ? 8.969 2.131 6.305 1 98.81 301 VAL B N 1
ATOM 6200 C CA . VAL B 1 301 ? 9.609 3.438 6.207 1 98.81 301 VAL B CA 1
ATOM 6201 C C . VAL B 1 301 ? 10.719 3.395 5.16 1 98.81 301 VAL B C 1
ATOM 6203 O O . VAL B 1 301 ? 10.812 4.285 4.309 1 98.81 301 VAL B O 1
ATOM 6206 N N . ALA B 1 302 ? 11.578 2.334 5.176 1 98.81 302 ALA B N 1
ATOM 6207 C CA . ALA B 1 302 ? 12.625 2.166 4.176 1 98.81 302 ALA B CA 1
ATOM 6208 C C . ALA B 1 302 ? 12.047 2.111 2.768 1 98.81 302 ALA B C 1
ATOM 6210 O O . ALA B 1 302 ? 12.562 2.746 1.849 1 98.81 302 ALA B O 1
ATOM 6211 N N . ALA B 1 303 ? 10.984 1.415 2.623 1 98.69 303 ALA B N 1
ATOM 6212 C CA . ALA B 1 303 ? 10.352 1.25 1.318 1 98.69 303 ALA B CA 1
ATOM 6213 C C . ALA B 1 303 ? 9.766 2.568 0.823 1 98.69 303 ALA B C 1
ATOM 6215 O O . ALA B 1 303 ? 9.773 2.848 -0.379 1 98.69 303 ALA B O 1
ATOM 6216 N N . ALA B 1 304 ? 9.188 3.348 1.735 1 98.69 304 ALA B N 1
ATOM 6217 C CA . ALA B 1 304 ? 8.641 4.648 1.354 1 98.69 304 ALA B CA 1
ATOM 6218 C C . ALA B 1 304 ? 9.734 5.551 0.781 1 98.69 304 ALA B C 1
ATOM 6220 O O . ALA B 1 304 ? 9.516 6.23 -0.225 1 98.69 304 ALA B O 1
ATOM 6221 N N . PHE B 1 305 ? 10.891 5.551 1.402 1 98.56 305 PHE B N 1
ATOM 6222 C CA . PHE B 1 305 ? 11.992 6.348 0.893 1 98.56 305 PHE B CA 1
ATOM 6223 C C . PHE B 1 305 ? 12.492 5.797 -0.438 1 98.56 305 PHE B C 1
ATOM 6225 O O . PHE B 1 305 ? 12.828 6.562 -1.347 1 98.56 305 PHE B O 1
ATOM 6232 N N . ALA B 1 306 ? 12.539 4.48 -0.549 1 98.06 306 ALA B N 1
ATOM 6233 C CA . ALA B 1 306 ? 12.945 3.857 -1.807 1 98.06 306 ALA B CA 1
ATOM 6234 C C . ALA B 1 306 ? 11.961 4.188 -2.924 1 98.06 306 ALA B C 1
ATOM 6236 O O . ALA B 1 306 ? 12.336 4.246 -4.098 1 98.06 306 ALA B O 1
ATOM 6237 N N . LEU B 1 307 ? 10.758 4.387 -2.545 1 97.69 307 LEU B N 1
ATOM 6238 C CA . LEU B 1 307 ? 9.703 4.738 -3.492 1 97.69 307 LEU B CA 1
ATOM 6239 C C . LEU B 1 307 ? 9.867 6.176 -3.98 1 97.69 307 LEU B C 1
ATOM 6241 O O . LEU B 1 307 ? 9.266 6.57 -4.98 1 97.69 307 LEU B O 1
ATOM 6245 N N . GLY B 1 308 ? 10.656 6.992 -3.277 1 96.38 308 GLY B N 1
ATOM 6246 C CA . GLY B 1 308 ? 10.969 8.336 -3.73 1 96.38 308 GLY B CA 1
ATOM 6247 C C . GLY B 1 308 ? 10.523 9.414 -2.752 1 96.38 308 GLY B C 1
ATOM 6248 O O . GLY B 1 308 ? 10.695 10.602 -3.016 1 96.38 308 GLY B O 1
ATOM 6249 N N . ALA B 1 309 ? 9.992 9.047 -1.629 1 98.12 309 ALA B N 1
ATOM 6250 C CA . ALA B 1 309 ? 9.492 10.031 -0.672 1 98.12 309 ALA B CA 1
ATOM 6251 C C . ALA B 1 309 ? 10.625 10.883 -0.117 1 98.12 309 ALA B C 1
ATOM 6253 O O . ALA B 1 309 ? 11.703 10.367 0.195 1 98.12 309 ALA B O 1
ATOM 6254 N N . SER B 1 310 ? 10.375 12.18 0.013 1 97.81 310 SER B N 1
ATOM 6255 C CA . SER B 1 310 ? 11.328 13.094 0.629 1 97.81 310 SER B CA 1
ATOM 6256 C C . SER B 1 310 ? 11.25 13.039 2.15 1 97.81 310 SER B C 1
ATOM 6258 O O . SER B 1 310 ? 12.203 13.383 2.844 1 97.81 310 SER B O 1
ATOM 6260 N N . TYR B 1 311 ? 10.148 12.719 2.666 1 98.56 311 TYR B N 1
ATOM 6261 C CA . TYR B 1 311 ? 9.906 12.539 4.094 1 98.56 311 TYR B CA 1
ATOM 6262 C C . TYR B 1 311 ? 8.734 11.602 4.336 1 98.56 311 TYR B C 1
ATOM 6264 O O . TYR B 1 311 ? 8.023 11.227 3.398 1 98.56 311 TYR B O 1
ATOM 6272 N N . VAL B 1 312 ? 8.594 11.141 5.574 1 98.88 312 VAL B N 1
ATOM 6273 C CA . VAL B 1 312 ? 7.488 10.25 5.922 1 98.88 312 VAL B CA 1
ATOM 6274 C C . VAL B 1 312 ? 6.641 10.891 7.02 1 98.88 312 VAL B C 1
ATOM 6276 O O . VAL B 1 312 ? 7.137 11.703 7.805 1 98.88 312 VAL B O 1
ATOM 6279 N N . VAL B 1 313 ? 5.363 10.594 7.008 1 98.88 313 VAL B N 1
ATOM 6280 C CA . VAL B 1 313 ? 4.426 11.016 8.039 1 98.88 313 VAL B CA 1
ATOM 6281 C C . VAL B 1 313 ? 3.77 9.789 8.68 1 98.88 313 VAL B C 1
ATOM 6283 O O . VAL B 1 313 ? 3.205 8.945 7.977 1 98.88 313 VAL B O 1
ATOM 6286 N N . THR B 1 314 ? 3.887 9.656 10.008 1 98.56 314 THR B N 1
ATOM 6287 C CA . THR B 1 314 ? 3.225 8.578 10.727 1 98.56 314 THR B CA 1
ATOM 6288 C C . THR B 1 314 ? 2.09 9.117 11.586 1 98.56 314 THR B C 1
ATOM 6290 O O . THR B 1 314 ? 2.172 10.234 12.102 1 98.56 314 THR B O 1
ATOM 6293 N N . GLY B 1 315 ? 1.035 8.367 11.688 1 97.75 315 GLY B N 1
ATOM 6294 C CA . GLY B 1 315 ? -0.138 8.773 12.445 1 97.75 315 GLY B CA 1
ATOM 6295 C C . GLY B 1 315 ? -0.63 7.711 13.406 1 97.75 315 GLY B C 1
ATOM 6296 O O . GLY B 1 315 ? -0.344 7.766 14.602 1 97.75 315 GLY B O 1
ATOM 6297 N N . SER B 1 316 ? -1.109 6.527 12.938 1 97.69 316 SER B N 1
ATOM 6298 C CA . SER B 1 316 ? -1.748 5.484 13.734 1 97.69 316 SER B CA 1
ATOM 6299 C C . SER B 1 316 ? -0.833 5.004 14.852 1 97.69 316 SER B C 1
ATOM 6301 O O . SER B 1 316 ? -1.266 4.867 16 1 97.69 316 SER B O 1
ATOM 6303 N N . VAL B 1 317 ? 0.415 4.797 14.602 1 98.12 317 VAL B N 1
ATOM 6304 C CA . VAL B 1 317 ? 1.328 4.211 15.57 1 98.12 317 VAL B CA 1
ATOM 6305 C C . VAL B 1 317 ? 1.583 5.203 16.703 1 98.12 317 VAL B C 1
ATOM 6307 O O . VAL B 1 317 ? 1.841 4.805 17.844 1 98.12 317 VAL B O 1
ATOM 6310 N N . ASN B 1 318 ? 1.447 6.484 16.422 1 98.5 318 ASN B N 1
ATOM 6311 C CA . ASN B 1 318 ? 1.739 7.523 17.391 1 98.5 318 ASN B CA 1
ATOM 6312 C C . ASN B 1 318 ? 0.628 7.645 18.438 1 98.5 318 ASN B C 1
ATOM 6314 O O . ASN B 1 318 ? 0.818 8.266 19.484 1 98.5 318 ASN B O 1
ATOM 6318 N N . GLN B 1 319 ? -0.545 7.109 18.172 1 98.12 319 GLN B N 1
ATOM 6319 C CA . GLN B 1 319 ? -1.652 7.164 19.125 1 98.12 319 GLN B CA 1
ATOM 6320 C C . GLN B 1 319 ? -1.321 6.395 20.391 1 98.12 319 GLN B C 1
ATOM 6322 O O . GLN B 1 319 ? -1.935 6.621 21.438 1 98.12 319 GLN B O 1
ATOM 6327 N N . THR B 1 320 ? -0.4 5.492 20.328 1 97.81 320 THR B N 1
ATOM 6328 C CA . THR B 1 320 ? -0.033 4.691 21.484 1 97.81 320 THR B CA 1
ATOM 6329 C C . THR B 1 320 ? 1.103 5.352 22.266 1 97.81 320 THR B C 1
ATOM 6331 O O . THR B 1 320 ? 1.538 4.84 23.297 1 97.81 320 THR B O 1
ATOM 6334 N N . ALA B 1 321 ? 1.645 6.453 21.766 1 98.31 321 ALA B N 1
ATOM 6335 C CA . ALA B 1 321 ? 2.715 7.176 22.453 1 98.31 321 ALA B CA 1
ATOM 6336 C C . ALA B 1 321 ? 2.225 7.754 23.781 1 98.31 321 ALA B C 1
ATOM 6338 O O . ALA B 1 321 ? 1.05 8.109 23.906 1 98.31 321 ALA B O 1
ATOM 6339 N N . VAL B 1 322 ? 3.098 7.926 24.703 1 98.06 322 VAL B N 1
ATOM 6340 C CA . VAL B 1 322 ? 2.771 8.445 26.031 1 98.06 322 VAL B CA 1
ATOM 6341 C C . VAL B 1 322 ? 2.268 9.883 25.906 1 98.06 322 VAL B C 1
ATOM 6343 O O . VAL B 1 322 ? 1.426 10.32 26.703 1 98.06 322 VAL B O 1
ATOM 6346 N N . GLU B 1 323 ? 2.654 10.609 24.859 1 98.19 323 GLU B N 1
ATOM 6347 C CA . GLU B 1 323 ? 2.303 12.016 24.703 1 98.19 323 GLU B CA 1
ATOM 6348 C C . GLU B 1 323 ? 0.93 12.172 24.062 1 98.19 323 GLU B C 1
ATOM 6350 O O . GLU B 1 323 ? 0.368 13.273 24.031 1 98.19 323 GLU B O 1
ATOM 6355 N N . ALA B 1 324 ? 0.37 11.125 23.453 1 98.19 324 ALA B N 1
ATOM 6356 C CA . ALA B 1 324 ? -0.864 11.219 22.688 1 98.19 324 ALA B CA 1
ATOM 6357 C C . ALA B 1 324 ? -2.062 11.484 23.594 1 98.19 324 ALA B C 1
ATOM 6359 O O . ALA B 1 324 ? -2.105 11.008 24.719 1 98.19 324 ALA B O 1
ATOM 6360 N N . GLY B 1 325 ? -3.037 12.156 23.109 1 98.06 325 GLY B N 1
ATOM 6361 C CA . GLY B 1 325 ? -4.184 12.586 23.891 1 98.06 325 GLY B CA 1
ATOM 6362 C C . GLY B 1 325 ? -5.285 11.547 23.953 1 98.06 325 GLY B C 1
ATOM 6363 O O . GLY B 1 325 ? -6.422 11.859 24.312 1 98.06 325 GLY B O 1
ATOM 6364 N N . LEU B 1 326 ? -5.039 10.359 23.594 1 97.44 326 LEU B N 1
ATOM 6365 C CA . LEU B 1 326 ? -5.988 9.258 23.719 1 97.44 326 LEU B CA 1
ATOM 6366 C C . LEU B 1 326 ? -5.953 8.656 25.125 1 97.44 326 LEU B C 1
ATOM 6368 O O . LEU B 1 326 ? -4.914 8.688 25.781 1 97.44 326 LEU B O 1
ATOM 6372 N N . SER B 1 327 ? -7.078 8.117 25.672 1 97.94 327 SER B N 1
ATOM 6373 C CA . SER B 1 327 ? -7.133 7.52 27 1 97.94 327 SER B CA 1
ATOM 6374 C C . SER B 1 327 ? -6.223 6.301 27.094 1 97.94 327 SER B C 1
ATOM 6376 O O . SER B 1 327 ? -5.906 5.676 26.078 1 97.94 327 SER B O 1
ATOM 6378 N N . ASP B 1 328 ? -5.82 5.969 28.328 1 97 328 ASP B N 1
ATOM 6379 C CA . ASP B 1 328 ? -4.988 4.793 28.547 1 97 328 ASP B CA 1
ATOM 6380 C C . ASP B 1 328 ? -5.703 3.52 28.094 1 97 328 ASP B C 1
ATOM 6382 O O . ASP B 1 328 ? -5.074 2.604 27.562 1 97 328 ASP B O 1
ATOM 6386 N N . GLU B 1 329 ? -6.957 3.525 28.312 1 96.75 329 GLU B N 1
ATOM 6387 C CA . GLU B 1 329 ? -7.746 2.369 27.906 1 96.75 329 GLU B CA 1
ATOM 6388 C C . GLU B 1 329 ? -7.734 2.201 26.391 1 96.75 329 GLU B C 1
ATOM 6390 O O . GLU B 1 329 ? -7.551 1.093 25.875 1 96.75 329 GLU B O 1
ATOM 6395 N N . ALA B 1 330 ? -7.957 3.25 25.688 1 97.56 330 ALA B N 1
ATOM 6396 C CA . ALA B 1 330 ? -7.938 3.207 24.234 1 97.56 330 ALA B CA 1
ATOM 6397 C C . ALA B 1 330 ? -6.551 2.836 23.703 1 97.56 330 ALA B C 1
ATOM 6399 O O . ALA B 1 330 ? -6.426 2.08 22.75 1 97.56 330 ALA B O 1
ATOM 6400 N N . LYS B 1 331 ? -5.508 3.377 24.344 1 97.62 331 LYS B N 1
ATOM 6401 C CA . LYS B 1 331 ? -4.141 3.021 23.984 1 97.62 331 LYS B CA 1
ATOM 6402 C C . LYS B 1 331 ? -3.898 1.523 24.141 1 97.62 331 LYS B C 1
ATOM 6404 O O . LYS B 1 331 ? -3.268 0.893 23.297 1 97.62 331 LYS B O 1
ATOM 6409 N N . ALA B 1 332 ? -4.371 1.007 25.219 1 96.75 332 ALA B N 1
ATOM 6410 C CA . ALA B 1 332 ? -4.219 -0.424 25.469 1 96.75 332 ALA B CA 1
ATOM 6411 C C . ALA B 1 332 ? -4.906 -1.25 24.391 1 96.75 332 ALA B C 1
ATOM 6413 O O . ALA B 1 332 ? -4.375 -2.273 23.953 1 96.75 332 ALA B O 1
ATOM 6414 N N . MET B 1 333 ? -6.09 -0.84 23.984 1 97.38 333 MET B N 1
ATOM 6415 C CA . MET B 1 333 ? -6.805 -1.521 22.906 1 97.38 333 MET B CA 1
ATOM 6416 C C . MET B 1 333 ? -5.988 -1.509 21.625 1 97.38 333 MET B C 1
ATOM 6418 O O . MET B 1 333 ? -5.898 -2.525 20.922 1 97.38 333 MET B O 1
ATOM 6422 N N . LEU B 1 334 ? -5.422 -0.379 21.297 1 98.12 334 LEU B N 1
ATOM 6423 C CA . LEU B 1 334 ? -4.602 -0.244 20.109 1 98.12 334 LEU B CA 1
ATOM 6424 C C . LEU B 1 334 ? -3.391 -1.169 20.172 1 98.12 334 LEU B C 1
ATOM 6426 O O . LEU B 1 334 ? -2.986 -1.741 19.156 1 98.12 334 LEU B O 1
ATOM 6430 N N . CYS B 1 335 ? -2.758 -1.329 21.328 1 97.5 335 CYS B N 1
ATOM 6431 C CA . CYS B 1 335 ? -1.559 -2.141 21.5 1 97.5 335 CYS B CA 1
ATOM 6432 C C . CYS B 1 335 ? -1.856 -3.613 21.234 1 97.5 335 CYS B C 1
ATOM 6434 O O . CYS B 1 335 ? -0.95 -4.391 20.938 1 97.5 335 CYS B O 1
ATOM 6436 N N . ASP B 1 336 ? -3.143 -3.992 21.297 1 96.44 336 ASP B N 1
ATOM 6437 C CA . ASP B 1 336 ? -3.545 -5.383 21.094 1 96.44 336 ASP B CA 1
ATOM 6438 C C . ASP B 1 336 ? -3.9 -5.645 19.641 1 96.44 336 ASP B C 1
ATOM 6440 O O . ASP B 1 336 ? -4.129 -6.789 19.25 1 96.44 336 ASP B O 1
ATOM 6444 N N . ALA B 1 337 ? -3.877 -4.645 18.828 1 97.56 337 ALA B N 1
ATOM 6445 C CA . ALA B 1 337 ? -4.355 -4.738 17.453 1 97.56 337 ALA B CA 1
ATOM 6446 C C . ALA B 1 337 ? -3.361 -5.5 16.578 1 97.56 337 ALA B C 1
ATOM 6448 O O . ALA B 1 337 ? -2.148 -5.371 16.75 1 97.56 337 ALA B O 1
ATOM 6449 N N . ASP B 1 338 ? -3.803 -6.332 15.625 1 97.19 338 ASP B N 1
ATOM 6450 C CA . ASP B 1 338 ? -3.053 -6.914 14.516 1 97.19 338 ASP B CA 1
ATOM 6451 C C . ASP B 1 338 ? -3.479 -6.305 13.188 1 97.19 338 ASP B C 1
ATOM 6453 O O . ASP B 1 338 ? -4.309 -5.395 13.148 1 97.19 338 ASP B O 1
ATOM 6457 N N . VAL B 1 339 ? -2.896 -6.742 12.086 1 96.56 339 VAL B N 1
ATOM 6458 C CA . VAL B 1 339 ? -3.016 -6.07 10.797 1 96.56 339 VAL B CA 1
ATOM 6459 C C . VAL B 1 339 ? -4.449 -6.191 10.281 1 96.56 339 VAL B C 1
ATOM 6461 O O . VAL B 1 339 ? -4.914 -5.34 9.523 1 96.56 339 VAL B O 1
ATOM 6464 N N . ALA B 1 340 ? -5.215 -7.207 10.695 1 95.88 340 ALA B N 1
ATOM 6465 C CA . ALA B 1 340 ? -6.566 -7.426 10.188 1 95.88 340 ALA B CA 1
ATOM 6466 C C . ALA B 1 340 ? -7.609 -6.805 11.117 1 95.88 340 ALA B C 1
ATOM 6468 O O . ALA B 1 340 ? -8.812 -6.875 10.844 1 95.88 340 ALA B O 1
ATOM 6469 N N . ASP B 1 341 ? -7.227 -6.141 12.195 1 97.75 341 ASP B N 1
ATOM 6470 C CA . ASP B 1 341 ? -8.133 -5.688 13.242 1 97.75 341 ASP B CA 1
ATOM 6471 C C . ASP B 1 341 ? -8.578 -4.246 13 1 97.75 341 ASP B C 1
ATOM 6473 O O . ASP B 1 341 ? -8.594 -3.428 13.922 1 97.75 341 ASP B O 1
ATOM 6477 N N . VAL B 1 342 ? -8.906 -3.863 11.773 1 97.56 342 VAL B N 1
ATOM 6478 C CA . VAL B 1 342 ? -9.484 -2.576 11.398 1 97.56 342 VAL B CA 1
ATOM 6479 C C . VAL B 1 342 ? -10.711 -2.795 10.523 1 97.56 342 VAL B C 1
ATOM 6481 O O . VAL B 1 342 ? -10.883 -3.865 9.938 1 97.56 342 VAL B O 1
ATOM 6484 N N . ALA B 1 343 ? -11.547 -1.854 10.477 1 97.12 343 ALA B N 1
ATOM 6485 C CA . ALA B 1 343 ? -12.766 -1.932 9.672 1 97.12 343 ALA B CA 1
ATOM 6486 C C . ALA B 1 343 ? -13.219 -0.545 9.227 1 97.12 343 ALA B C 1
ATOM 6488 O O . ALA B 1 343 ? -12.828 0.463 9.828 1 97.12 343 ALA B O 1
ATOM 6489 N N . MET B 1 344 ? -13.922 -0.506 8.141 1 96.5 344 MET B N 1
ATOM 6490 C CA . MET B 1 344 ? -14.586 0.723 7.707 1 96.5 344 MET B CA 1
ATOM 6491 C C . MET B 1 344 ? -15.906 0.912 8.438 1 96.5 344 MET B C 1
ATOM 6493 O O . MET B 1 344 ? -16.656 -0.049 8.641 1 96.5 344 MET B O 1
ATOM 6497 N N . ALA B 1 345 ? -16.188 2.109 8.898 1 97.94 345 ALA B N 1
ATOM 6498 C CA . ALA B 1 345 ? -17.422 2.434 9.609 1 97.94 345 ALA B CA 1
ATOM 6499 C C . ALA B 1 345 ? -17.984 3.775 9.148 1 97.94 345 ALA B C 1
ATOM 6501 O O . ALA B 1 345 ? -17.234 4.66 8.727 1 97.94 345 ALA B O 1
ATOM 6502 N N . PRO B 1 346 ? -19.281 3.926 9.266 1 97.12 346 PRO B N 1
ATOM 6503 C CA . PRO B 1 346 ? -19.859 5.223 8.922 1 97.12 346 PRO B CA 1
ATOM 6504 C C . PRO B 1 346 ? -19.266 6.375 9.727 1 97.12 346 PRO B C 1
ATOM 6506 O O . PRO B 1 346 ? -19.016 6.223 10.922 1 97.12 346 PRO B O 1
ATOM 6509 N N . SER B 1 347 ? -19.031 7.453 9.039 1 94.75 347 SER B N 1
ATOM 6510 C CA . SER B 1 347 ? -18.484 8.648 9.672 1 94.75 347 SER B CA 1
ATOM 6511 C C . SER B 1 347 ? -19.609 9.578 10.141 1 94.75 347 SER B C 1
ATOM 6513 O O . SER B 1 347 ? -20.688 9.602 9.555 1 94.75 347 SER B O 1
ATOM 6515 N N . ALA B 1 348 ? -19.344 10.289 11.219 1 92.81 348 ALA B N 1
ATOM 6516 C CA . ALA B 1 348 ? -20.297 11.305 11.664 1 92.81 348 ALA B CA 1
ATOM 6517 C C . ALA B 1 348 ? -20.422 12.438 10.641 1 92.81 348 ALA B C 1
ATOM 6519 O O . ALA B 1 348 ? -21.516 12.906 10.352 1 92.81 348 ALA B O 1
ATOM 6520 N N . ASP B 1 349 ? -19.188 12.773 10.227 1 85.75 349 ASP B N 1
ATOM 6521 C CA . ASP B 1 349 ? -19.172 13.812 9.203 1 85.75 349 ASP B CA 1
ATOM 6522 C C . ASP B 1 349 ? -19.672 13.273 7.859 1 85.75 349 ASP B C 1
ATOM 6524 O O . ASP B 1 349 ? -19.25 12.188 7.434 1 85.75 349 ASP B O 1
ATOM 6528 N N . MET B 1 350 ? -20.578 13.781 7.219 1 86.31 350 MET B N 1
ATOM 6529 C CA . MET B 1 350 ? -21.172 13.375 5.941 1 86.31 350 MET B CA 1
ATOM 6530 C C . MET B 1 350 ? -21.875 12.031 6.078 1 86.31 350 MET B C 1
ATOM 6532 O O . MET B 1 350 ? -21.781 11.18 5.191 1 86.31 350 MET B O 1
ATOM 6536 N N . PHE B 1 351 ? -22.438 11.773 7.242 1 93.62 351 PHE B N 1
ATOM 6537 C CA . PHE B 1 351 ? -23.156 10.547 7.57 1 93.62 351 PHE B CA 1
ATOM 6538 C C . PHE B 1 351 ? -24.219 10.25 6.527 1 93.62 351 PHE B C 1
ATOM 6540 O O . PHE B 1 351 ? -24.312 9.125 6.016 1 93.62 351 PHE B O 1
ATOM 6547 N N . GLU B 1 352 ? -24.906 11.273 6.164 1 93.06 352 GLU B N 1
ATOM 6548 C CA . GLU B 1 352 ? -26.047 11.133 5.262 1 93.06 352 GLU B CA 1
ATOM 6549 C C . GLU B 1 352 ? -25.594 10.695 3.869 1 93.06 352 GLU B C 1
ATOM 6551 O O . GLU B 1 352 ? -26.375 10.109 3.113 1 93.06 352 GLU B O 1
ATOM 6556 N N . LEU B 1 353 ? -24.344 10.969 3.629 1 90.44 353 LEU B N 1
ATOM 6557 C CA . LEU B 1 353 ? -23.797 10.633 2.316 1 90.44 353 LEU B CA 1
ATOM 6558 C C . LEU B 1 353 ? -23.172 9.234 2.328 1 90.44 353 LEU B C 1
ATOM 6560 O O . LEU B 1 353 ? -22.75 8.734 1.286 1 90.44 353 LEU B O 1
ATOM 6564 N N . GLY B 1 354 ? -23.125 8.664 3.416 1 92.19 354 GLY B N 1
ATOM 6565 C CA . GLY B 1 354 ? -22.609 7.305 3.525 1 92.19 354 GLY B CA 1
ATOM 6566 C C . GLY B 1 354 ? -21.094 7.234 3.568 1 92.19 354 GLY B C 1
ATOM 6567 O O . GLY B 1 354 ? -20.516 6.191 3.279 1 92.19 354 GLY B O 1
ATOM 6568 N N . VAL B 1 355 ? -20.453 8.367 3.896 1 92.94 355 VAL B N 1
ATOM 6569 C CA . VAL B 1 355 ? -19 8.391 3.977 1 92.94 355 VAL B CA 1
ATOM 6570 C C . VAL B 1 355 ? -18.531 7.523 5.145 1 92.94 355 VAL B C 1
ATOM 6572 O O . VAL B 1 355 ? -19.172 7.508 6.203 1 92.94 355 VAL B O 1
ATOM 6575 N N . LYS B 1 356 ? -17.5 6.762 4.887 1 95.31 356 LYS B N 1
ATOM 6576 C CA . LYS B 1 356 ? -16.969 5.863 5.91 1 95.31 356 LYS B CA 1
ATOM 6577 C C . LYS B 1 356 ? -15.562 6.266 6.316 1 95.31 356 LYS B C 1
ATOM 6579 O O . LYS B 1 356 ? -14.906 7.051 5.629 1 95.31 356 LYS B O 1
ATOM 6584 N N . LEU B 1 357 ? -15.125 5.781 7.426 1 96.31 357 LEU B N 1
ATOM 6585 C CA . LEU B 1 357 ? -13.773 5.953 7.941 1 96.31 357 LEU B CA 1
ATOM 6586 C C . LEU B 1 357 ? -13.211 4.633 8.461 1 96.31 357 LEU B C 1
ATOM 6588 O O . LEU B 1 357 ? -13.977 3.729 8.812 1 96.31 357 LEU B O 1
ATOM 6592 N N . GLN B 1 358 ? -11.945 4.496 8.453 1 97.5 358 GLN B N 1
ATOM 6593 C CA . GLN B 1 358 ? -11.242 3.318 8.953 1 97.5 358 GLN B CA 1
ATOM 6594 C C . GLN B 1 358 ? -10.977 3.426 10.453 1 97.5 358 GLN B C 1
ATOM 6596 O O . GLN B 1 358 ? -10.453 4.438 10.922 1 97.5 358 GLN B O 1
ATOM 6601 N N . VAL B 1 359 ? -11.344 2.355 11.227 1 98.44 359 VAL B N 1
ATOM 6602 C CA . VAL B 1 359 ? -11.234 2.383 12.68 1 98.44 359 VAL B CA 1
ATOM 6603 C C . VAL B 1 359 ? -10.758 1.023 13.188 1 98.44 359 VAL B C 1
ATOM 6605 O O . VAL B 1 359 ? -10.773 0.037 12.445 1 98.44 359 VAL B O 1
ATOM 6608 N N . LEU B 1 360 ? -10.305 1.034 14.391 1 98.56 360 LEU B N 1
ATOM 6609 C CA . LEU B 1 360 ? -10.016 -0.217 15.078 1 98.56 360 LEU B CA 1
ATOM 6610 C C . LEU B 1 360 ? -11.281 -1.057 15.234 1 98.56 360 LEU B C 1
ATOM 6612 O O . LEU B 1 360 ? -12.328 -0.537 15.617 1 98.56 360 LEU B O 1
ATOM 6616 N N . SER B 1 361 ? -11.203 -2.318 14.953 1 98.12 361 SER B N 1
ATOM 6617 C CA . SER B 1 361 ? -12.367 -3.186 15.094 1 98.12 361 SER B CA 1
ATOM 6618 C C . SER B 1 361 ? -12.219 -4.117 16.297 1 98.12 361 SER B C 1
ATOM 6620 O O . SER B 1 361 ? -13.211 -4.516 16.906 1 98.12 361 SER B O 1
ATOM 6622 N N . ARG B 1 362 ? -10.984 -4.504 16.609 1 97.25 362 ARG B N 1
ATOM 6623 C CA . ARG B 1 362 ? -10.758 -5.41 17.734 1 97.25 362 ARG B CA 1
ATOM 6624 C C . ARG B 1 362 ? -11.125 -4.742 19.047 1 97.25 362 ARG B C 1
ATOM 6626 O O . ARG B 1 362 ? -10.648 -3.643 19.344 1 97.25 362 ARG B O 1
ATOM 6633 N N . GLY B 1 363 ? -11.891 -5.453 19.828 1 96.69 363 GLY B N 1
ATOM 6634 C CA . GLY B 1 363 ? -12.195 -4.992 21.172 1 96.69 363 GLY B CA 1
ATOM 6635 C C . GLY B 1 363 ? -13.297 -3.951 21.203 1 96.69 363 GLY B C 1
ATOM 6636 O O . GLY B 1 363 ? -13.633 -3.43 22.266 1 96.69 363 GLY B O 1
ATOM 6637 N N . THR B 1 364 ? -13.852 -3.529 20.109 1 97.5 364 THR B N 1
ATOM 6638 C CA . THR B 1 364 ? -14.93 -2.551 20.062 1 97.5 364 THR B CA 1
ATOM 6639 C C . THR B 1 364 ? -16.078 -3.049 19.172 1 97.5 364 THR B C 1
ATOM 6641 O O . THR B 1 364 ? -15.883 -3.939 18.344 1 97.5 364 THR B O 1
ATOM 6644 N N . MET B 1 365 ? -17.266 -2.531 19.391 1 98.06 365 MET B N 1
ATOM 6645 C CA . MET B 1 365 ? -18.438 -2.846 18.594 1 98.06 365 MET B CA 1
ATOM 6646 C C . MET B 1 365 ? -18.844 -1.654 17.734 1 98.06 365 MET B C 1
ATOM 6648 O O . MET B 1 365 ? -19.891 -1.678 17.094 1 98.06 365 MET B O 1
ATOM 6652 N N . PHE B 1 366 ? -18.031 -0.639 17.688 1 98.38 366 PHE B N 1
ATOM 6653 C CA . PHE B 1 366 ? -18.391 0.631 17.078 1 98.38 366 PHE B CA 1
ATOM 6654 C C . PHE B 1 366 ? -18.734 0.435 15.602 1 98.38 366 PHE B C 1
ATOM 6656 O O . PHE B 1 366 ? -19.781 0.899 15.133 1 98.38 366 PHE B O 1
ATOM 6663 N N . ALA B 1 367 ? -17.844 -0.222 14.875 1 98.31 367 ALA B N 1
ATOM 6664 C CA . ALA B 1 367 ? -18.047 -0.363 13.438 1 98.31 367 ALA B CA 1
ATOM 6665 C C . ALA B 1 367 ? -19.391 -1.043 13.141 1 98.31 367 ALA B C 1
ATOM 6667 O O . ALA B 1 367 ? -20.141 -0.587 12.281 1 98.31 367 ALA B O 1
ATOM 6668 N N . ARG B 1 368 ? -19.672 -2.074 13.852 1 97.62 368 ARG B N 1
ATOM 6669 C CA . ARG B 1 368 ? -20.922 -2.816 13.664 1 97.62 368 ARG B CA 1
ATOM 6670 C C . ARG B 1 368 ? -22.125 -1.963 14.039 1 97.62 368 ARG B C 1
ATOM 6672 O O . ARG B 1 368 ? -23.109 -1.919 13.305 1 97.62 368 ARG B O 1
ATOM 6679 N N . ARG B 1 369 ? -22.031 -1.33 15.164 1 98.5 369 ARG B N 1
ATOM 6680 C CA . ARG B 1 369 ? -23.125 -0.526 15.672 1 98.5 369 ARG B CA 1
ATOM 6681 C C . ARG B 1 369 ? -23.375 0.692 14.789 1 98.5 369 ARG B C 1
ATOM 6683 O O . ARG B 1 369 ? -24.516 1.039 14.5 1 98.5 369 ARG B O 1
ATOM 6690 N N . ALA B 1 370 ? -22.297 1.361 14.406 1 98.5 370 ALA B N 1
ATOM 6691 C CA . ALA B 1 370 ? -22.422 2.463 13.453 1 98.5 370 ALA B CA 1
ATOM 6692 C C . ALA B 1 370 ? -23.047 1.988 12.148 1 98.5 370 ALA B C 1
ATOM 6694 O O . ALA B 1 370 ? -23.859 2.697 11.547 1 98.5 370 ALA B O 1
ATOM 6695 N N . GLY B 1 371 ? -22.641 0.808 11.727 1 97.69 371 GLY B N 1
ATOM 6696 C CA . GLY B 1 371 ? -23.234 0.219 10.539 1 97.69 371 GLY B CA 1
ATOM 6697 C C . GLY B 1 371 ? -24.734 0.003 10.664 1 97.69 371 GLY B C 1
ATOM 6698 O O . GLY B 1 371 ? -25.484 0.254 9.719 1 97.69 371 GLY B O 1
ATOM 6699 N N . ARG B 1 372 ? -25.172 -0.491 11.766 1 97 372 ARG B N 1
ATOM 6700 C CA . ARG B 1 372 ? -26.594 -0.696 12.031 1 97 372 ARG B CA 1
ATOM 6701 C C . ARG B 1 372 ? -27.359 0.619 11.953 1 97 372 ARG B C 1
ATOM 6703 O O . ARG B 1 372 ? -28.469 0.665 11.414 1 97 372 ARG B O 1
ATOM 6710 N N . LEU B 1 373 ? -26.766 1.64 12.531 1 98.38 373 LEU B N 1
ATOM 6711 C CA . LEU B 1 373 ? -27.391 2.955 12.484 1 98.38 373 LEU B CA 1
ATOM 6712 C C . LEU B 1 373 ? -27.531 3.434 11.039 1 98.38 373 LEU B C 1
ATOM 6714 O O . LEU B 1 373 ? -28.562 3.967 10.656 1 98.38 373 LEU B O 1
ATOM 6718 N N . TYR B 1 374 ? -26.5 3.291 10.281 1 97.94 374 TYR B N 1
ATOM 6719 C CA . TYR B 1 374 ? -26.562 3.75 8.898 1 97.94 374 TYR B CA 1
ATOM 6720 C C . TYR B 1 374 ? -27.594 2.953 8.102 1 97.94 374 TYR B C 1
ATOM 6722 O O . TYR B 1 374 ? -28.312 3.512 7.277 1 97.94 374 TYR B O 1
ATOM 6730 N N . SER B 1 375 ? -27.609 1.649 8.281 1 95.69 375 SER B N 1
ATOM 6731 C CA . SER B 1 375 ? -28.625 0.827 7.621 1 95.69 375 SER B CA 1
ATOM 6732 C C . SER B 1 375 ? -30.031 1.295 7.969 1 95.69 375 SER B C 1
ATOM 6734 O O . SER B 1 375 ? -30.891 1.382 7.09 1 95.69 375 SER B O 1
ATOM 6736 N N . ALA B 1 376 ? -30.281 1.549 9.234 1 97.31 376 ALA B N 1
ATOM 6737 C CA . ALA B 1 376 ? -31.578 2.057 9.664 1 97.31 376 ALA B CA 1
ATOM 6738 C C . ALA B 1 376 ? -31.906 3.381 8.984 1 97.31 376 ALA B C 1
ATOM 6740 O O . ALA B 1 376 ? -33.031 3.604 8.555 1 97.31 376 ALA B O 1
ATOM 6741 N N . TYR B 1 377 ? -30.922 4.23 8.891 1 97.88 377 TYR B N 1
ATOM 6742 C CA . TYR B 1 377 ? -31.109 5.523 8.234 1 97.88 377 TYR B CA 1
ATOM 6743 C C . TYR B 1 377 ? -31.469 5.348 6.766 1 97.88 377 TYR B C 1
ATOM 6745 O O . TYR B 1 377 ? -32.375 6.02 6.254 1 97.88 377 TYR B O 1
ATOM 6753 N N . ARG B 1 378 ? -30.719 4.477 6.086 1 94.12 378 ARG B N 1
ATOM 6754 C CA . ARG B 1 378 ? -30.938 4.234 4.664 1 94.12 378 ARG B CA 1
ATOM 6755 C C . ARG B 1 378 ? -32.312 3.645 4.406 1 94.12 378 ARG B C 1
ATOM 6757 O O . ARG B 1 378 ? -32.969 3.994 3.422 1 94.12 378 ARG B O 1
ATOM 6764 N N . ASP B 1 379 ? -32.781 2.803 5.273 1 92.88 379 ASP B N 1
ATOM 6765 C CA . ASP B 1 379 ? -33.969 1.97 5.023 1 92.88 379 ASP B CA 1
ATOM 6766 C C . ASP B 1 379 ? -35.25 2.662 5.496 1 92.88 379 ASP B C 1
ATOM 6768 O O . ASP B 1 379 ? -36.344 2.248 5.141 1 92.88 379 ASP B O 1
ATOM 6772 N N . HIS B 1 380 ? -35.125 3.723 6.391 1 95.88 380 HIS B N 1
ATOM 6773 C CA . HIS B 1 380 ? -36.312 4.359 6.965 1 95.88 380 HIS B CA 1
ATOM 6774 C C . HIS B 1 380 ? -36.25 5.875 6.836 1 95.88 380 HIS B C 1
ATOM 6776 O O . HIS B 1 380 ? -35.156 6.445 6.793 1 95.88 380 HIS B O 1
ATOM 6782 N N . GLY B 1 381 ? -37.406 6.523 6.879 1 96 381 GLY B N 1
ATOM 6783 C CA . GLY B 1 381 ? -37.469 7.957 6.652 1 96 381 GLY B CA 1
ATOM 6784 C C . GLY B 1 381 ? -37.406 8.766 7.938 1 96 381 GLY B C 1
ATOM 6785 O O . GLY B 1 381 ? -37.156 9.969 7.902 1 96 381 GLY B O 1
ATOM 6786 N N . SER B 1 382 ? -37.75 8.125 9.031 1 97.5 382 SER B N 1
ATOM 6787 C CA . SER B 1 382 ? -37.75 8.789 10.328 1 97.5 382 SER B CA 1
ATOM 6788 C C . SER B 1 382 ? -37.562 7.789 11.461 1 97.5 382 SER B C 1
ATOM 6790 O O . SER B 1 382 ? -37.656 6.578 11.242 1 97.5 382 SER B O 1
ATOM 6792 N N . LEU B 1 383 ? -37.281 8.344 12.656 1 97.88 383 LEU B N 1
ATOM 6793 C CA . LEU B 1 383 ? -37.156 7.508 13.844 1 97.88 383 LEU B CA 1
ATOM 6794 C C . LEU B 1 383 ? -38.438 6.73 14.094 1 97.88 383 LEU B C 1
ATOM 6796 O O . LEU B 1 383 ? -38.406 5.578 14.539 1 97.88 383 LEU B O 1
ATOM 6800 N N . GLU B 1 384 ? -39.562 7.355 13.797 1 96.5 384 GLU B N 1
ATOM 6801 C CA . GLU B 1 384 ? -40.875 6.789 14.07 1 96.5 384 GLU B CA 1
ATOM 6802 C C . GLU B 1 384 ? -41.188 5.633 13.125 1 96.5 384 GLU B C 1
ATOM 6804 O O . GLU B 1 384 ? -42 4.766 13.438 1 96.5 384 GLU B O 1
ATOM 6809 N N . GLU B 1 385 ? -40.469 5.641 12.055 1 97.31 385 GLU B N 1
ATOM 6810 C CA . GLU B 1 385 ? -40.719 4.613 11.047 1 97.31 385 GLU B CA 1
ATOM 6811 C C . GLU B 1 385 ? -39.906 3.354 11.32 1 97.31 385 GLU B C 1
ATOM 6813 O O . GLU B 1 385 ? -40.156 2.305 10.727 1 97.31 385 GLU B O 1
ATOM 6818 N N . ILE B 1 386 ? -38.969 3.375 12.203 1 97.75 386 ILE B N 1
ATOM 6819 C CA . ILE B 1 386 ? -38.125 2.223 12.531 1 97.75 386 ILE B CA 1
ATOM 6820 C C . ILE B 1 386 ? -38.969 1.179 13.266 1 97.75 386 ILE B C 1
ATOM 6822 O O . ILE B 1 386 ? -39.625 1.492 14.258 1 97.75 386 ILE B O 1
ATOM 6826 N N . PRO B 1 387 ? -38.906 -0.041 12.781 1 97.06 387 PRO B N 1
ATOM 6827 C CA . PRO B 1 387 ? -39.719 -1.088 13.43 1 97.06 387 PRO B CA 1
ATOM 6828 C C . PRO B 1 387 ? -39.375 -1.23 14.922 1 97.06 387 PRO B C 1
ATOM 6830 O O . PRO B 1 387 ? -38.219 -1.087 15.32 1 97.06 387 PRO B O 1
ATOM 6833 N N . PRO B 1 388 ? -40.438 -1.606 15.711 1 97.06 388 PRO B N 1
ATOM 6834 C CA . PRO B 1 388 ? -40.281 -1.614 17.172 1 97.06 388 PRO B CA 1
ATOM 6835 C C . PRO B 1 388 ? -39.125 -2.477 17.656 1 97.06 388 PRO B C 1
ATOM 6837 O O . PRO B 1 388 ? -38.375 -2.074 18.547 1 97.06 388 PRO B O 1
ATOM 6840 N N . ALA B 1 389 ? -38.938 -3.613 17.047 1 97.31 389 ALA B N 1
ATOM 6841 C CA . ALA B 1 389 ? -37.875 -4.508 17.484 1 97.31 389 ALA B CA 1
ATOM 6842 C C . ALA B 1 389 ? -36.5 -3.883 17.219 1 97.31 389 ALA B C 1
ATOM 6844 O O . ALA B 1 389 ? -35.594 -3.965 18.078 1 97.31 389 ALA B O 1
ATOM 6845 N N . LEU B 1 390 ? -36.344 -3.299 16.109 1 97.5 390 LEU B N 1
ATOM 6846 C CA . LEU B 1 390 ? -35.094 -2.633 15.75 1 97.5 390 LEU B CA 1
ATOM 6847 C C . LEU B 1 390 ? -34.875 -1.391 16.609 1 97.5 390 LEU B C 1
ATOM 6849 O O . LEU B 1 390 ? -33.75 -1.118 17.047 1 97.5 390 LEU B O 1
ATOM 6853 N N . ARG B 1 391 ? -35.906 -0.602 16.859 1 97.94 391 ARG B N 1
ATOM 6854 C CA . ARG B 1 391 ? -35.812 0.571 17.734 1 97.94 391 ARG B CA 1
ATOM 6855 C C . ARG B 1 391 ? -35.344 0.195 19.125 1 97.94 391 ARG B C 1
ATOM 6857 O O . ARG B 1 391 ? -34.406 0.821 19.656 1 97.94 391 ARG B O 1
ATOM 6864 N N . ALA B 1 392 ? -35.906 -0.839 19.625 1 97.94 392 ALA B N 1
ATOM 6865 C CA . ALA B 1 392 ? -35.531 -1.285 20.969 1 97.94 392 ALA B CA 1
ATOM 6866 C C . ALA B 1 392 ? -34.094 -1.708 21.031 1 97.94 392 ALA B C 1
ATOM 6868 O O . ALA B 1 392 ? -33.375 -1.413 22 1 97.94 392 ALA B O 1
ATOM 6869 N N . ALA B 1 393 ? -33.656 -2.404 20.031 1 97.88 393 ALA B N 1
ATOM 6870 C CA . ALA B 1 393 ? -32.25 -2.871 19.969 1 97.88 393 ALA B CA 1
ATOM 6871 C C . ALA B 1 393 ? -31.281 -1.697 19.875 1 97.88 393 ALA B C 1
ATOM 6873 O O . ALA B 1 393 ? -30.25 -1.688 20.547 1 97.88 393 ALA B O 1
ATOM 6874 N N . ILE B 1 394 ? -31.562 -0.705 19.016 1 98.5 394 ILE B N 1
ATOM 6875 C CA . ILE B 1 394 ? -30.703 0.46 18.844 1 98.5 394 ILE B CA 1
ATOM 6876 C C . ILE B 1 394 ? -30.641 1.258 20.141 1 98.5 394 ILE B C 1
ATOM 6878 O O . ILE B 1 394 ? -29.562 1.637 20.594 1 98.5 394 ILE B O 1
ATOM 6882 N N . GLU B 1 395 ? -31.812 1.528 20.766 1 98.44 395 GLU B N 1
ATOM 6883 C CA . GLU B 1 395 ? -31.875 2.299 22 1 98.44 395 GLU B CA 1
ATOM 6884 C C . GLU B 1 395 ? -31.109 1.6 23.125 1 98.44 395 GLU B C 1
ATOM 6886 O O . GLU B 1 395 ? -30.375 2.246 23.875 1 98.44 395 GLU B O 1
ATOM 6891 N N . ARG B 1 396 ? -31.172 0.316 23.141 1 97.56 396 ARG B N 1
ATOM 6892 C CA . ARG B 1 396 ? -30.578 -0.455 24.234 1 97.56 396 ARG B CA 1
ATOM 6893 C C . ARG B 1 396 ? -29.094 -0.693 23.969 1 97.56 396 ARG B C 1
ATOM 6895 O O . ARG B 1 396 ? -28.25 -0.411 24.812 1 97.56 396 ARG B O 1
ATOM 6902 N N . ASP B 1 397 ? -28.688 -1.194 22.797 1 96.94 397 ASP B N 1
ATOM 6903 C CA . ASP B 1 397 ? -27.359 -1.75 22.531 1 96.94 397 ASP B CA 1
ATOM 6904 C C . ASP B 1 397 ? -26.422 -0.682 21.969 1 96.94 397 ASP B C 1
ATOM 6906 O O . ASP B 1 397 ? -25.203 -0.834 22.031 1 96.94 397 ASP B O 1
ATOM 6910 N N . VAL B 1 398 ? -26.953 0.368 21.406 1 98.31 398 VAL B N 1
ATOM 6911 C CA . VAL B 1 398 ? -26.109 1.334 20.703 1 98.31 398 VAL B CA 1
ATOM 6912 C C . VAL B 1 398 ? -26.125 2.67 21.453 1 98.31 398 VAL B C 1
ATOM 6914 O O . VAL B 1 398 ? -25.125 3.066 22.047 1 98.31 398 VAL B O 1
ATOM 6917 N N . LEU B 1 399 ? -27.328 3.232 21.625 1 98.19 399 LEU B N 1
ATOM 6918 C CA . LEU B 1 399 ? -27.438 4.578 22.172 1 98.19 399 LEU B CA 1
ATOM 6919 C C . LEU B 1 399 ? -27.375 4.551 23.703 1 98.19 399 LEU B C 1
ATOM 6921 O O . LEU B 1 399 ? -26.922 5.504 24.328 1 98.19 399 LEU B O 1
ATOM 6925 N N . GLY B 1 400 ? -27.953 3.436 24.297 1 96.88 400 GLY B N 1
ATOM 6926 C CA . GLY B 1 400 ? -28.047 3.348 25.75 1 96.88 400 GLY B CA 1
ATOM 6927 C C . GLY B 1 400 ? -29.125 4.238 26.344 1 96.88 400 GLY B C 1
ATOM 6928 O O . GLY B 1 400 ? -29.094 4.543 27.531 1 96.88 400 GLY B O 1
ATOM 6929 N N . ALA B 1 401 ? -30.016 4.797 25.516 1 97.69 401 ALA B N 1
ATOM 6930 C CA . ALA B 1 401 ? -31.109 5.68 25.891 1 97.69 401 ALA B CA 1
ATOM 6931 C C . ALA B 1 401 ? -32.188 5.703 24.828 1 97.69 401 ALA B C 1
ATOM 6933 O O . ALA B 1 401 ? -31.938 5.348 23.672 1 97.69 401 ALA B O 1
ATOM 6934 N N . PRO B 1 402 ? -33.406 6.102 25.219 1 97.88 402 PRO B N 1
ATOM 6935 C CA . PRO B 1 402 ? -34.469 6.234 24.203 1 97.88 402 PRO B CA 1
ATOM 6936 C C . PRO B 1 402 ? -34.156 7.309 23.172 1 97.88 402 PRO B C 1
ATOM 6938 O O . PRO B 1 402 ? -33.469 8.297 23.484 1 97.88 402 PRO B O 1
ATOM 6941 N N . PHE B 1 403 ? -34.688 7.129 21.984 1 98.19 403 PHE B N 1
ATOM 6942 C CA . PHE B 1 403 ? -34.5 8.078 20.891 1 98.19 403 PHE B CA 1
ATOM 6943 C C . PHE B 1 403 ? -34.812 9.492 21.344 1 98.19 403 PHE B C 1
ATOM 6945 O O . PHE B 1 403 ? -34.094 10.43 21.031 1 98.19 403 PHE B O 1
ATOM 6952 N N . GLU B 1 404 ? -35.844 9.641 22.062 1 96.88 404 GLU B N 1
ATOM 6953 C CA . GLU B 1 404 ? -36.312 10.961 22.484 1 96.88 404 GLU B CA 1
ATOM 6954 C C . GLU B 1 404 ? -35.281 11.625 23.406 1 96.88 404 GLU B C 1
ATOM 6956 O O . GLU B 1 404 ? -35.031 12.828 23.297 1 96.88 404 GLU B O 1
ATOM 6961 N N . GLU B 1 405 ? -34.781 10.906 24.25 1 97.94 405 GLU B N 1
ATOM 6962 C CA . GLU B 1 405 ? -33.75 11.445 25.141 1 97.94 405 GLU B CA 1
ATOM 6963 C C . GLU B 1 405 ? -32.5 11.875 24.375 1 97.94 405 GLU B C 1
ATOM 6965 O O . GLU B 1 405 ? -31.953 12.945 24.625 1 97.94 405 GLU B O 1
ATOM 6970 N N . VAL B 1 406 ? -32.031 11.031 23.516 1 98.12 406 VAL B N 1
ATOM 6971 C CA . VAL B 1 406 ? -30.875 11.352 22.703 1 98.12 406 VAL B CA 1
ATOM 6972 C C . VAL B 1 406 ? -31.156 12.586 21.844 1 98.12 406 VAL B C 1
ATOM 6974 O O . VAL B 1 406 ? -30.281 13.43 21.656 1 98.12 406 VAL B O 1
ATOM 6977 N N . TRP B 1 407 ? -32.375 12.648 21.328 1 97.56 407 TRP B N 1
ATOM 6978 C CA . TRP B 1 407 ? -32.75 13.828 20.562 1 97.56 407 TRP B CA 1
ATOM 6979 C C . TRP B 1 407 ? -32.656 15.086 21.406 1 97.56 407 TRP B C 1
ATOM 6981 O O . TRP B 1 407 ? -32.156 16.125 20.938 1 97.56 407 TRP B O 1
ATOM 6991 N N . GLN B 1 408 ? -33.125 15.008 22.609 1 97.06 408 GLN B N 1
ATOM 6992 C CA . GLN B 1 408 ? -33.062 16.172 23.484 1 97.06 408 GLN B CA 1
ATOM 6993 C C . GLN B 1 408 ? -31.609 16.609 23.719 1 97.06 408 GLN B C 1
ATOM 6995 O O . GLN B 1 408 ? -31.312 17.812 23.719 1 97.06 408 GLN B O 1
ATOM 7000 N N . ARG B 1 409 ? -30.734 15.648 23.906 1 95.88 409 ARG B N 1
ATOM 7001 C CA . ARG B 1 409 ? -29.312 15.938 24.062 1 95.88 409 ARG B CA 1
ATOM 7002 C C . ARG B 1 409 ? -28.75 16.578 22.797 1 95.88 409 ARG B C 1
ATOM 7004 O O . ARG B 1 409 ? -28 17.547 22.875 1 95.88 409 ARG B O 1
ATOM 7011 N N . THR B 1 410 ? -29.125 16.016 21.719 1 96.12 410 THR B N 1
ATOM 7012 C CA . THR B 1 410 ? -28.656 16.484 20.422 1 96.12 410 THR B CA 1
ATOM 7013 C C . THR B 1 410 ? -29.156 17.906 20.156 1 96.12 410 THR B C 1
ATOM 7015 O O . THR B 1 410 ? -28.391 18.766 19.703 1 96.12 410 THR B O 1
ATOM 7018 N N . ARG B 1 411 ? -30.375 18.078 20.438 1 95.69 411 ARG B N 1
ATOM 7019 C CA . ARG B 1 411 ? -30.969 19.391 20.25 1 95.69 411 ARG B CA 1
ATOM 7020 C C . ARG B 1 411 ? -30.25 20.438 21.094 1 95.69 411 ARG B C 1
ATOM 7022 O O . ARG B 1 411 ? -29.953 21.531 20.625 1 95.69 411 ARG B O 1
ATOM 7029 N N . ALA B 1 412 ? -30 20.156 22.312 1 94.44 412 ALA B N 1
ATOM 7030 C CA . ALA B 1 412 ? -29.297 21.078 23.203 1 94.44 412 ALA B CA 1
ATOM 7031 C C . ALA B 1 412 ? -27.922 21.438 22.656 1 94.44 412 ALA B C 1
ATOM 7033 O O . ALA B 1 412 ? -27.5 22.594 22.719 1 94.44 412 ALA B O 1
ATOM 7034 N N . PHE B 1 413 ? -27.234 20.438 22.188 1 89.81 413 PHE B N 1
ATOM 7035 C CA . PHE B 1 413 ? -25.906 20.641 21.609 1 89.81 413 PHE B CA 1
ATOM 7036 C C . PHE B 1 413 ? -25.969 21.609 20.438 1 89.81 413 PHE B C 1
ATOM 7038 O O . PHE B 1 413 ? -25.172 22.547 20.359 1 89.81 413 PHE B O 1
ATOM 7045 N N . TRP B 1 414 ? -26.922 21.453 19.547 1 90.5 414 TRP B N 1
ATOM 7046 C CA . TRP B 1 414 ? -26.969 22.25 18.312 1 90.5 414 TRP B CA 1
ATOM 7047 C C . TRP B 1 414 ? -27.562 23.641 18.594 1 90.5 414 TRP B C 1
ATOM 7049 O O . TRP B 1 414 ? -27.219 24.609 17.922 1 90.5 414 TRP B O 1
ATOM 7059 N N . GLU B 1 415 ? -28.391 23.656 19.562 1 91 415 GLU B N 1
ATOM 7060 C CA . GLU B 1 415 ? -28.922 24.953 19.953 1 91 415 GLU B CA 1
ATOM 7061 C C . GLU B 1 415 ? -27.797 25.906 20.375 1 91 415 GLU B C 1
ATOM 7063 O O . GLU B 1 415 ? -27.891 27.109 20.156 1 91 415 GLU B O 1
ATOM 7068 N N . GLU B 1 416 ? -26.812 25.359 20.953 1 85.75 416 GLU B N 1
ATOM 7069 C CA . GLU B 1 416 ? -25.656 26.141 21.391 1 85.75 416 GLU B CA 1
ATOM 7070 C C . GLU B 1 416 ? -24.688 26.391 20.234 1 85.75 416 GLU B C 1
ATOM 7072 O O . GLU B 1 416 ? -24.172 27.484 20.094 1 85.75 416 GLU B O 1
ATOM 7077 N N . ARG B 1 417 ? -24.453 25.453 19.469 1 80.75 417 ARG B N 1
ATOM 7078 C CA . ARG B 1 417 ? -23.422 25.5 18.438 1 80.75 417 ARG B CA 1
ATOM 7079 C C . ARG B 1 417 ? -23.938 26.141 17.156 1 80.75 417 ARG B C 1
ATOM 7081 O O . ARG B 1 417 ? -23.281 27 16.562 1 80.75 417 ARG B O 1
ATOM 7088 N N . ASP B 1 418 ? -25.141 25.672 16.703 1 84.81 418 ASP B N 1
ATOM 7089 C CA . ASP B 1 418 ? -25.797 26.141 15.492 1 84.81 418 ASP B CA 1
ATOM 7090 C C . ASP B 1 418 ? -27.312 25.938 15.57 1 84.81 418 ASP B C 1
ATOM 7092 O O . ASP B 1 418 ? -27.844 24.953 15.055 1 84.81 418 ASP B O 1
ATOM 7096 N N . PRO B 1 419 ? -27.984 26.891 16.016 1 89.75 419 PRO B N 1
ATOM 7097 C CA . PRO B 1 419 ? -29.422 26.781 16.234 1 89.75 419 PRO B CA 1
ATOM 7098 C C . PRO B 1 419 ? -30.188 26.438 14.945 1 89.75 419 PRO B C 1
ATOM 7100 O O . PRO B 1 419 ? -31.25 25.812 15.008 1 89.75 419 PRO B O 1
ATOM 7103 N N . ALA B 1 420 ? -29.656 26.812 13.836 1 90.06 420 ALA B N 1
ATOM 7104 C CA . ALA B 1 420 ? -30.312 26.531 12.57 1 90.06 420 ALA B CA 1
ATOM 7105 C C . ALA B 1 420 ? -30.453 25.031 12.344 1 90.06 420 ALA B C 1
ATOM 7107 O O . ALA B 1 420 ? -31.422 24.562 11.734 1 90.06 420 ALA B O 1
ATOM 7108 N N . GLU B 1 421 ? -29.531 24.297 12.82 1 90 421 GLU B N 1
ATOM 7109 C CA . GLU B 1 421 ? -29.578 22.844 12.695 1 90 421 GLU B CA 1
ATOM 7110 C C . GLU B 1 421 ? -30.734 22.25 13.492 1 90 421 GLU B C 1
ATOM 7112 O O . GLU B 1 421 ? -31.375 21.297 13.047 1 90 421 GLU B O 1
ATOM 7117 N N . ALA B 1 422 ? -30.969 22.766 14.641 1 92.12 422 ALA B N 1
ATOM 7118 C CA . ALA B 1 422 ? -32.062 22.297 15.477 1 92.12 422 ALA B CA 1
ATOM 7119 C C . ALA B 1 422 ? -33.406 22.594 14.828 1 92.12 422 ALA B C 1
ATOM 7121 O O . ALA B 1 422 ? -34.312 21.75 14.852 1 92.12 422 ALA B O 1
ATOM 7122 N N . VAL B 1 423 ? -33.5 23.75 14.289 1 94.44 423 VAL B N 1
ATOM 7123 C CA . VAL B 1 423 ? -34.75 24.156 13.609 1 94.44 423 VAL B CA 1
ATOM 7124 C C . VAL B 1 423 ? -35 23.25 12.406 1 94.44 423 VAL B C 1
ATOM 7126 O O . VAL B 1 423 ? -36.125 22.781 12.195 1 94.44 423 VAL B O 1
ATOM 7129 N N . ARG B 1 424 ? -33.969 23.047 11.672 1 95 424 ARG B N 1
ATOM 7130 C CA . ARG B 1 424 ? -34.062 22.172 10.508 1 95 424 ARG B CA 1
ATOM 7131 C C . ARG B 1 424 ? -34.531 20.781 10.914 1 95 424 ARG B C 1
ATOM 7133 O O . ARG B 1 424 ? -35.344 20.156 10.227 1 95 424 ARG B O 1
ATOM 7140 N N . ALA B 1 425 ? -34 20.25 11.953 1 95.25 425 ALA B N 1
ATOM 7141 C CA . ALA B 1 425 ? -34.312 18.891 12.414 1 95.25 425 ALA B CA 1
ATOM 7142 C C . ALA B 1 425 ? -35.75 18.781 12.852 1 95.25 425 ALA B C 1
ATOM 7144 O O . ALA B 1 425 ? -36.375 17.734 12.719 1 95.25 425 ALA B O 1
ATOM 7145 N N . GLU B 1 426 ? -36.312 19.844 13.375 1 93.31 426 GLU B N 1
ATOM 7146 C CA . GLU B 1 426 ? -37.719 19.844 13.781 1 93.31 426 GLU B CA 1
ATOM 7147 C C . GLU B 1 426 ? -38.625 19.797 12.562 1 93.31 426 GLU B C 1
ATOM 7149 O O . GLU B 1 426 ? -39.719 19.203 12.625 1 93.31 426 GLU B O 1
ATOM 7154 N N . ALA B 1 427 ? -38.188 20.359 11.516 1 95.69 427 ALA B N 1
ATOM 7155 C CA . ALA B 1 427 ? -39 20.438 10.297 1 95.69 427 ALA B CA 1
ATOM 7156 C C . ALA B 1 427 ? -38.812 19.188 9.43 1 95.69 427 ALA B C 1
ATOM 7158 O O . ALA B 1 427 ? -39.656 18.844 8.625 1 95.69 427 ALA B O 1
ATOM 7159 N N . ASP B 1 428 ? -37.719 18.531 9.531 1 97.06 428 ASP B N 1
ATOM 7160 C CA . ASP B 1 428 ? -37.344 17.391 8.703 1 97.06 428 ASP B CA 1
ATOM 7161 C C . ASP B 1 428 ? -37.031 16.172 9.562 1 97.06 428 ASP B C 1
ATOM 7163 O O . ASP B 1 428 ? -35.906 16 10.008 1 97.06 428 ASP B O 1
ATOM 7167 N N . PRO B 1 429 ? -38 15.25 9.617 1 96.88 429 PRO B N 1
ATOM 7168 C CA . PRO B 1 429 ? -37.844 14.086 10.492 1 96.88 429 PRO B CA 1
ATOM 7169 C C . PRO B 1 429 ? -36.625 13.219 10.094 1 96.88 429 PRO B C 1
ATOM 7171 O O . PRO B 1 429 ? -36.031 12.57 10.953 1 96.88 429 PRO B O 1
ATOM 7174 N N . ARG B 1 430 ? -36.344 13.125 8.875 1 96.75 430 ARG B N 1
ATOM 7175 C CA . ARG B 1 430 ? -35.188 12.352 8.43 1 96.75 430 ARG B CA 1
ATOM 7176 C C . ARG B 1 430 ? -33.875 12.992 8.891 1 96.75 430 ARG B C 1
ATOM 7178 O O . ARG B 1 430 ? -32.938 12.297 9.273 1 96.75 430 ARG B O 1
ATOM 7185 N N . HIS B 1 431 ? -33.875 14.289 8.797 1 96.88 431 HIS B N 1
ATOM 7186 C CA . HIS B 1 431 ? -32.719 15.023 9.297 1 96.88 431 HIS B CA 1
ATOM 7187 C C . HIS B 1 431 ? -32.562 14.852 10.805 1 96.88 431 HIS B C 1
ATOM 7189 O O . HIS B 1 431 ? -31.453 14.711 11.312 1 96.88 431 HIS B O 1
ATOM 7195 N N . ARG B 1 432 ? -33.656 14.906 11.492 1 97.62 432 ARG B N 1
ATOM 7196 C CA . ARG B 1 432 ? -33.625 14.664 12.93 1 97.62 432 ARG B CA 1
ATOM 7197 C C . ARG B 1 432 ? -33.031 13.305 13.25 1 97.62 432 ARG B C 1
ATOM 7199 O O . ARG B 1 432 ? -32.219 13.18 14.164 1 97.62 432 ARG B O 1
ATOM 7206 N N . MET B 1 433 ? -33.438 12.281 12.508 1 98.25 433 MET B N 1
ATOM 7207 C CA . MET B 1 433 ? -32.875 10.938 12.672 1 98.25 433 MET B CA 1
ATOM 7208 C C . MET B 1 433 ? -31.375 10.922 12.461 1 98.25 433 MET B C 1
ATOM 7210 O O . MET B 1 433 ? -30.641 10.328 13.25 1 98.25 433 MET B O 1
ATOM 7214 N N . ALA B 1 434 ? -30.906 11.586 11.43 1 97.62 434 ALA B N 1
ATOM 7215 C CA . ALA B 1 434 ? -29.484 11.672 11.133 1 97.62 434 ALA B CA 1
ATOM 7216 C C . ALA B 1 434 ? -28.719 12.297 12.297 1 97.62 434 ALA B C 1
ATOM 7218 O O . ALA B 1 434 ? -27.641 11.82 12.664 1 97.62 434 ALA B O 1
ATOM 7219 N N . LEU B 1 435 ? -29.234 13.312 12.852 1 96.81 435 LEU B N 1
ATOM 7220 C CA . LEU B 1 435 ? -28.562 14 13.945 1 96.81 435 LEU B CA 1
ATOM 7221 C C . LEU B 1 435 ? -28.484 13.109 15.18 1 96.81 435 LEU B C 1
ATOM 7223 O O . LEU B 1 435 ? -27.469 13.109 15.883 1 96.81 435 LEU B O 1
ATOM 7227 N N . VAL B 1 436 ? -29.547 12.406 15.422 1 97.88 436 VAL B N 1
ATOM 7228 C CA . VAL B 1 436 ? -29.562 11.492 16.562 1 97.88 436 VAL B CA 1
ATOM 7229 C C . VAL B 1 436 ? -28.484 10.422 16.391 1 97.88 436 VAL B C 1
ATOM 7231 O O . VAL B 1 436 ? -27.75 10.117 17.328 1 97.88 436 VAL B O 1
ATOM 7234 N N . PHE B 1 437 ? -28.406 9.859 15.242 1 98.31 437 PHE B N 1
ATOM 7235 C CA . PHE B 1 437 ? -27.422 8.828 14.961 1 98.31 437 PHE B CA 1
ATOM 7236 C C . PHE B 1 437 ? -26.016 9.406 14.977 1 98.31 437 PHE B C 1
ATOM 7238 O O . PHE B 1 437 ? -25.078 8.781 15.484 1 98.31 437 PHE B O 1
ATOM 7245 N N . ARG B 1 438 ? -25.859 10.602 14.469 1 96.81 438 ARG B N 1
ATOM 7246 C CA . ARG B 1 438 ? -24.562 11.273 14.469 1 96.81 438 ARG B CA 1
ATOM 7247 C C . ARG B 1 438 ? -24.109 11.578 15.891 1 96.81 438 ARG B C 1
ATOM 7249 O O . ARG B 1 438 ? -22.906 11.648 16.156 1 96.81 438 ARG B O 1
ATOM 7256 N N . TRP B 1 439 ? -25.062 11.781 16.734 1 96.75 439 TRP B N 1
ATOM 7257 C CA . TRP B 1 439 ? -24.719 11.961 18.141 1 96.75 439 TRP B CA 1
ATOM 7258 C C . TRP B 1 439 ? -23.891 10.781 18.656 1 96.75 439 TRP B C 1
ATOM 7260 O O . TRP B 1 439 ? -22.859 10.977 19.312 1 96.75 439 TRP B O 1
ATOM 7270 N N . TYR B 1 440 ? -24.328 9.555 18.359 1 98.06 440 TYR B N 1
ATOM 7271 C CA . TYR B 1 440 ? -23.594 8.359 18.781 1 98.06 440 TYR B CA 1
ATOM 7272 C C . TYR B 1 440 ? -22.219 8.328 18.156 1 98.06 440 TYR B C 1
ATOM 7274 O O . TYR B 1 440 ? -21.219 8.07 18.828 1 98.06 440 TYR B O 1
ATOM 7282 N N . LEU B 1 441 ? -22.156 8.562 16.875 1 97.5 441 LEU B N 1
ATOM 7283 C CA . LEU B 1 441 ? -20.906 8.492 16.141 1 97.5 441 LEU B CA 1
ATOM 7284 C C . LEU B 1 441 ? -19.906 9.516 16.672 1 97.5 441 LEU B C 1
ATOM 7286 O O . LEU B 1 441 ? -18.734 9.203 16.875 1 97.5 441 LEU B O 1
ATOM 7290 N N . GLY B 1 442 ? -20.328 10.711 16.906 1 94.81 442 GLY B N 1
ATOM 7291 C CA . GLY B 1 442 ? -19.469 11.758 17.453 1 94.81 442 GLY B CA 1
ATOM 7292 C C . GLY B 1 442 ? -19.047 11.484 18.891 1 94.81 442 GLY B C 1
ATOM 7293 O O . GLY B 1 442 ? -17.891 11.711 19.25 1 94.81 442 GLY B O 1
ATOM 7294 N N . SER B 1 443 ? -20.016 10.977 19.688 1 96.94 443 SER B N 1
ATOM 7295 C CA . SER B 1 443 ? -19.734 10.703 21.094 1 96.94 443 SER B CA 1
ATOM 7296 C C . SER B 1 443 ? -18.703 9.578 21.234 1 96.94 443 SER B C 1
ATOM 7298 O O . SER B 1 443 ? -17.953 9.547 22.203 1 96.94 443 SER B O 1
ATOM 7300 N N . SER B 1 444 ? -18.688 8.688 20.312 1 98.12 444 SER B N 1
ATOM 7301 C CA . SER B 1 444 ? -17.844 7.496 20.391 1 98.12 444 SER B CA 1
ATOM 7302 C C . SER B 1 444 ? -16.375 7.867 20.344 1 98.12 444 SER B C 1
ATOM 7304 O O . SER B 1 444 ? -15.547 7.219 21 1 98.12 444 SER B O 1
ATOM 7306 N N . SER B 1 445 ? -16.016 8.867 19.594 1 96.81 445 SER B N 1
ATOM 7307 C CA . SER B 1 445 ? -14.641 9.352 19.578 1 96.81 445 SER B CA 1
ATOM 7308 C C . SER B 1 445 ? -14.297 10.055 20.891 1 96.81 445 SER B C 1
ATOM 7310 O O . SER B 1 445 ? -13.203 9.875 21.438 1 96.81 445 SER B O 1
ATOM 7312 N N . ARG B 1 446 ? -15.211 10.828 21.391 1 96.75 446 ARG B N 1
ATOM 7313 C CA . ARG B 1 446 ? -15.008 11.523 22.656 1 96.75 446 ARG B CA 1
ATOM 7314 C C . ARG B 1 446 ? -14.844 10.531 23.797 1 96.75 446 ARG B C 1
ATOM 7316 O O . ARG B 1 446 ? -14 10.727 24.672 1 96.75 446 ARG B O 1
ATOM 7323 N N . TRP B 1 447 ? -15.727 9.492 23.797 1 98.38 447 TRP B N 1
ATOM 7324 C CA . TRP B 1 447 ? -15.641 8.477 24.844 1 98.38 447 TRP B CA 1
ATOM 7325 C C . TRP B 1 447 ? -14.281 7.801 24.844 1 98.38 447 TRP B C 1
ATOM 7327 O O . TRP B 1 447 ? -13.734 7.48 25.906 1 98.38 447 TRP B O 1
ATOM 7337 N N . ALA B 1 448 ? -13.68 7.555 23.656 1 98.44 448 ALA B N 1
ATOM 7338 C CA . ALA B 1 448 ? -12.352 6.945 23.547 1 98.44 448 ALA B CA 1
ATOM 7339 C C . ALA B 1 448 ? -11.273 7.883 24.062 1 98.44 448 ALA B C 1
ATOM 7341 O O . ALA B 1 448 ? -10.32 7.445 24.719 1 98.44 448 ALA B O 1
ATOM 7342 N N . ILE B 1 449 ? -11.375 9.164 23.797 1 98.25 449 ILE B N 1
ATOM 7343 C CA . ILE B 1 449 ? -10.383 10.172 24.156 1 98.25 449 ILE B CA 1
ATOM 7344 C C . ILE B 1 449 ? -10.43 10.414 25.672 1 98.25 449 ILE B C 1
ATOM 7346 O O . ILE B 1 449 ? -9.383 10.492 26.328 1 98.25 449 ILE B O 1
ATOM 7350 N N . THR B 1 450 ? -11.672 10.422 26.234 1 97.69 450 THR B N 1
ATOM 7351 C CA . THR B 1 450 ? -11.828 10.734 27.641 1 97.69 450 THR B CA 1
ATOM 7352 C C . THR B 1 450 ? -11.703 9.477 28.5 1 97.69 450 THR B C 1
ATOM 7354 O O . THR B 1 450 ? -11.508 9.562 29.719 1 97.69 450 THR B O 1
ATOM 7357 N N . GLY B 1 451 ? -11.867 8.375 27.891 1 98.12 451 GLY B N 1
ATOM 7358 C CA . GLY B 1 451 ? -11.773 7.117 28.609 1 98.12 451 GLY B CA 1
ATOM 7359 C C . GLY B 1 451 ? -13.023 6.781 29.391 1 98.12 451 GLY B C 1
ATOM 7360 O O . GLY B 1 451 ? -12.945 6.355 30.547 1 98.12 451 GLY B O 1
ATOM 7361 N N . GLU B 1 452 ? -14.156 7.02 28.781 1 97.62 452 GLU B N 1
ATOM 7362 C CA . GLU B 1 452 ? -15.406 6.637 29.438 1 97.62 452 GLU B CA 1
ATOM 7363 C C . GLU B 1 452 ? -15.562 5.117 29.484 1 97.62 452 GLU B C 1
ATOM 7365 O O . GLU B 1 452 ? -16.016 4.508 28.516 1 97.62 452 GLU B O 1
ATOM 7370 N N . SER B 1 453 ? -15.414 4.543 30.641 1 96.06 453 SER B N 1
ATOM 7371 C CA . SER B 1 453 ? -15.281 3.096 30.766 1 96.06 453 SER B CA 1
ATOM 7372 C C . SER B 1 453 ? -16.594 2.391 30.453 1 96.06 453 SER B C 1
ATOM 7374 O O . SER B 1 453 ? -16.609 1.274 29.938 1 96.06 453 SER B O 1
ATOM 7376 N N . THR B 1 454 ? -17.719 3.025 30.781 1 96.38 454 THR B N 1
ATOM 7377 C CA . THR B 1 454 ? -19.016 2.408 30.578 1 96.38 454 THR B CA 1
ATOM 7378 C C . THR B 1 454 ? -19.344 2.283 29.094 1 96.38 454 THR B C 1
ATOM 7380 O O . THR B 1 454 ? -20.25 1.548 28.703 1 96.38 454 THR B O 1
ATOM 7383 N N . ARG B 1 455 ? -18.547 2.955 28.25 1 97.94 455 ARG B N 1
ATOM 7384 C CA . ARG B 1 455 ? -18.766 2.945 26.797 1 97.94 455 ARG B CA 1
ATOM 7385 C C . ARG B 1 455 ? -17.594 2.334 26.062 1 97.94 455 ARG B C 1
ATOM 7387 O O . ARG B 1 455 ? -17.375 2.613 24.891 1 97.94 455 ARG B O 1
ATOM 7394 N N . ARG B 1 456 ? -16.859 1.584 26.719 1 97.44 456 ARG B N 1
ATOM 7395 C CA . ARG B 1 456 ? -15.625 1.024 26.156 1 97.44 456 ARG B CA 1
ATOM 7396 C C . ARG B 1 456 ? -15.906 0.292 24.844 1 97.44 456 ARG B C 1
ATOM 7398 O O . ARG B 1 456 ? -15.141 0.418 23.891 1 97.44 456 ARG B O 1
ATOM 7405 N N . ALA B 1 457 ? -16.953 -0.441 24.75 1 97.75 457 ALA B N 1
ATOM 7406 C CA . ALA B 1 457 ? -17.297 -1.227 23.578 1 97.75 457 ALA B CA 1
ATOM 7407 C C . ALA B 1 457 ? -17.688 -0.322 22.406 1 97.75 457 ALA B C 1
ATOM 7409 O O . ALA B 1 457 ? -17.75 -0.771 21.266 1 97.75 457 ALA B O 1
ATOM 7410 N N . ASP B 1 458 ? -17.875 0.985 22.719 1 98.38 458 ASP B N 1
ATOM 7411 C CA . ASP B 1 458 ? -18.375 1.92 21.703 1 98.38 458 ASP B CA 1
ATOM 7412 C C . ASP B 1 458 ? -17.266 2.834 21.203 1 98.38 458 ASP B C 1
ATOM 7414 O O . ASP B 1 458 ? -17.5 3.709 20.375 1 98.38 458 ASP B O 1
ATOM 7418 N N . TYR B 1 459 ? -16.062 2.639 21.688 1 98.69 459 TYR B N 1
ATOM 7419 C CA . TYR B 1 459 ? -14.953 3.518 21.328 1 98.69 459 TYR B CA 1
ATOM 7420 C C . TYR B 1 459 ? -14.758 3.553 19.812 1 98.69 459 TYR B C 1
ATOM 7422 O O . TYR B 1 459 ? -14.656 2.506 19.172 1 98.69 459 TYR B O 1
ATOM 7430 N N . GLN B 1 460 ? -14.828 4.762 19.281 1 98.44 460 GLN B N 1
ATOM 7431 C CA . GLN B 1 460 ? -14.32 5.008 17.938 1 98.44 460 GLN B CA 1
ATOM 7432 C C . GLN B 1 460 ? -12.844 5.402 17.969 1 98.44 460 GLN B C 1
ATOM 7434 O O . GLN B 1 460 ? -12.492 6.461 18.5 1 98.44 460 GLN B O 1
ATOM 7439 N N . ILE B 1 461 ? -11.977 4.574 17.453 1 98.44 461 ILE B N 1
ATOM 7440 C CA . ILE B 1 461 ? -10.539 4.84 17.406 1 98.44 461 ILE B CA 1
ATOM 7441 C C . ILE B 1 461 ? -10.055 4.781 15.961 1 98.44 461 ILE B C 1
ATOM 7443 O O . ILE B 1 461 ? -10 3.703 15.359 1 98.44 461 ILE B O 1
ATOM 7447 N N . TRP B 1 462 ? -9.75 5.984 15.398 1 97.75 462 TRP B N 1
ATOM 7448 C CA . TRP B 1 462 ? -9.203 6.027 14.047 1 97.75 462 TRP B CA 1
ATOM 7449 C C . TRP B 1 462 ? -7.887 5.262 13.969 1 97.75 462 TRP B C 1
ATOM 7451 O O . TRP B 1 462 ? -6.945 5.562 14.711 1 97.75 462 TRP B O 1
ATOM 7461 N N . CYS B 1 463 ? -7.852 4.309 13.055 1 97.25 463 CYS B N 1
ATOM 7462 C CA . CYS B 1 463 ? -6.668 3.453 13.031 1 97.25 463 CYS B CA 1
ATOM 7463 C C . CYS B 1 463 ? -6.555 2.715 11.695 1 97.25 463 CYS B C 1
ATOM 7465 O O . CYS B 1 463 ? -7.559 2.248 11.156 1 97.25 463 CYS B O 1
ATOM 7467 N N . GLY B 1 464 ? -5.328 2.684 11.133 1 97.12 464 GLY B N 1
ATOM 7468 C CA . GLY B 1 464 ? -5.043 1.824 9.992 1 97.12 464 GLY B CA 1
ATOM 7469 C C . GLY B 1 464 ? -4.266 0.576 10.367 1 97.12 464 GLY B C 1
ATOM 7470 O O . GLY B 1 464 ? -3.881 0.401 11.523 1 97.12 464 GLY B O 1
ATOM 7471 N N . PRO B 1 465 ? -4.027 -0.282 9.367 1 97.31 465 PRO B N 1
ATOM 7472 C CA . PRO B 1 465 ? -3.375 -1.565 9.641 1 97.31 465 PRO B CA 1
ATOM 7473 C C . PRO B 1 465 ? -1.916 -1.408 10.062 1 97.31 465 PRO B C 1
ATOM 7475 O O . PRO B 1 465 ? -1.308 -2.359 10.562 1 97.31 465 PRO B O 1
ATOM 7478 N N . ALA B 1 466 ? -1.313 -0.237 9.906 1 97.88 466 ALA B N 1
ATOM 7479 C CA . ALA B 1 466 ? 0.062 0.023 10.32 1 97.88 466 ALA B CA 1
ATOM 7480 C C . ALA B 1 466 ? 0.245 -0.25 11.812 1 97.88 466 ALA B C 1
ATOM 7482 O O . ALA B 1 466 ? 1.317 -0.68 12.242 1 97.88 466 ALA B O 1
ATOM 7483 N N . MET B 1 467 ? -0.802 0.001 12.617 1 98.06 467 MET B N 1
ATOM 7484 C CA . MET B 1 467 ? -0.738 -0.233 14.055 1 98.06 467 MET B CA 1
ATOM 7485 C C . MET B 1 467 ? -0.471 -1.704 14.352 1 98.06 467 MET B C 1
ATOM 7487 O O . MET B 1 467 ? 0.358 -2.027 15.211 1 98.06 467 MET B O 1
ATOM 7491 N N . GLY B 1 468 ? -1.222 -2.555 13.648 1 97.62 468 GLY B N 1
ATOM 7492 C CA . GLY B 1 468 ? -0.999 -3.979 13.844 1 97.62 468 GLY B CA 1
ATOM 7493 C C . GLY B 1 468 ? 0.404 -4.418 13.477 1 97.62 468 GLY B C 1
ATOM 7494 O O . GLY B 1 468 ? 1.025 -5.203 14.195 1 97.62 468 GLY B O 1
ATOM 7495 N N . ALA B 1 469 ? 0.922 -3.943 12.32 1 97.81 469 ALA B N 1
ATOM 7496 C CA . ALA B 1 469 ? 2.287 -4.254 11.906 1 97.81 469 ALA B CA 1
ATOM 7497 C C . ALA B 1 469 ? 3.301 -3.77 12.938 1 97.81 469 ALA B C 1
ATOM 7499 O O . ALA B 1 469 ? 4.27 -4.469 13.242 1 97.81 469 ALA B O 1
ATOM 7500 N N . PHE B 1 470 ? 3.125 -2.566 13.461 1 98.44 470 PHE B N 1
ATOM 7501 C CA . PHE B 1 470 ? 3.994 -2.002 14.484 1 98.44 470 PHE B CA 1
ATOM 7502 C C . PHE B 1 470 ? 4.02 -2.893 15.727 1 98.44 470 PHE B C 1
ATOM 7504 O O . PHE B 1 470 ? 5.086 -3.172 16.266 1 98.44 470 PHE B O 1
ATOM 7511 N N . ASN B 1 471 ? 2.814 -3.262 16.172 1 98.25 471 ASN B N 1
ATOM 7512 C CA . ASN B 1 471 ? 2.715 -4.094 17.375 1 98.25 471 ASN B CA 1
ATOM 7513 C C . ASN B 1 471 ? 3.469 -5.41 17.203 1 98.25 471 ASN B C 1
ATOM 7515 O O . ASN B 1 471 ? 4.164 -5.852 18.109 1 98.25 471 ASN B O 1
ATOM 7519 N N . ARG B 1 472 ? 3.314 -6.016 16.062 1 96.88 472 ARG B N 1
ATOM 7520 C CA . ARG B 1 472 ? 4.012 -7.273 15.812 1 96.88 472 ARG B CA 1
ATOM 7521 C C . ARG B 1 472 ? 5.52 -7.066 15.773 1 96.88 472 ARG B C 1
ATOM 7523 O O . ARG B 1 472 ? 6.277 -7.887 16.297 1 96.88 472 ARG B O 1
ATOM 7530 N N . TRP B 1 473 ? 5.941 -5.961 15.156 1 97.12 473 TRP B N 1
ATOM 7531 C CA . TRP B 1 473 ? 7.363 -5.633 15.094 1 97.12 473 TRP B CA 1
ATOM 7532 C C . TRP B 1 473 ? 7.926 -5.359 16.484 1 97.12 473 TRP B C 1
ATOM 7534 O O . TRP B 1 473 ? 9.039 -5.789 16.812 1 97.12 473 TRP B O 1
ATOM 7544 N N . ALA B 1 474 ? 7.176 -4.695 17.297 1 97.44 474 ALA B N 1
ATOM 7545 C CA . ALA B 1 474 ? 7.629 -4.246 18.609 1 97.44 474 ALA B CA 1
ATOM 7546 C C . ALA B 1 474 ? 7.531 -5.371 19.625 1 97.44 474 ALA B C 1
ATOM 7548 O O . ALA B 1 474 ? 8.102 -5.273 20.719 1 97.44 474 ALA B O 1
ATOM 7549 N N . ALA B 1 475 ? 6.812 -6.434 19.297 1 96.12 475 ALA B N 1
ATOM 7550 C CA . ALA B 1 475 ? 6.543 -7.508 20.25 1 96.12 475 ALA B CA 1
ATOM 7551 C C . ALA B 1 475 ? 7.84 -8.062 20.828 1 96.12 475 ALA B C 1
ATOM 7553 O O . ALA B 1 475 ? 8.789 -8.328 20.094 1 96.12 475 ALA B O 1
ATOM 7554 N N . GLY B 1 476 ? 7.895 -8.227 22.141 1 94.62 476 GLY B N 1
ATOM 7555 C CA . GLY B 1 476 ? 9.039 -8.812 22.812 1 94.62 476 GLY B CA 1
ATOM 7556 C C . GLY B 1 476 ? 10.172 -7.828 23.047 1 94.62 476 GLY B C 1
ATOM 7557 O O . GLY B 1 476 ? 11.234 -8.195 23.531 1 94.62 476 GLY B O 1
ATOM 7558 N N . THR B 1 477 ? 10.023 -6.562 22.703 1 96.94 477 THR B N 1
ATOM 7559 C CA . THR B 1 477 ? 11.031 -5.531 22.906 1 96.94 477 THR B CA 1
ATOM 7560 C C . THR B 1 477 ? 10.555 -4.484 23.906 1 96.94 477 THR B C 1
ATOM 7562 O O . THR B 1 477 ? 9.461 -4.617 24.469 1 96.94 477 THR B O 1
ATOM 7565 N N . PHE B 1 478 ? 11.336 -3.432 24.125 1 95.94 478 PHE B N 1
ATOM 7566 C CA . PHE B 1 478 ? 10.969 -2.412 25.109 1 95.94 478 PHE B CA 1
ATOM 7567 C C . PHE B 1 478 ? 9.797 -1.58 24.609 1 95.94 478 PHE B C 1
ATOM 7569 O O . PHE B 1 478 ? 9.047 -1.009 25.406 1 95.94 478 PHE B O 1
ATOM 7576 N N . LEU B 1 479 ? 9.523 -1.535 23.25 1 96.94 479 LEU B N 1
ATOM 7577 C CA . LEU B 1 479 ? 8.445 -0.74 22.672 1 96.94 479 LEU B CA 1
ATOM 7578 C C . LEU B 1 479 ? 7.117 -1.489 22.734 1 96.94 479 LEU B C 1
ATOM 7580 O O . LEU B 1 479 ? 6.09 -0.983 22.281 1 96.94 479 LEU B O 1
ATOM 7584 N N . ALA B 1 480 ? 7.176 -2.711 23.281 1 95.56 480 ALA B N 1
ATOM 7585 C CA . ALA B 1 480 ? 5.941 -3.486 23.359 1 95.56 480 ALA B CA 1
ATOM 7586 C C . ALA B 1 480 ? 4.965 -2.861 24.359 1 95.56 480 ALA B C 1
ATOM 7588 O O . ALA B 1 480 ? 3.75 -2.926 24.172 1 95.56 480 ALA B O 1
ATOM 7589 N N . GLU B 1 481 ? 5.547 -2.186 25.422 1 90.06 481 GLU B N 1
ATOM 7590 C CA . GLU B 1 481 ? 4.719 -1.666 26.5 1 90.06 481 GLU B CA 1
ATOM 7591 C C . GLU B 1 481 ? 4.465 -0.17 26.344 1 90.06 481 GLU B C 1
ATOM 7593 O O . GLU B 1 481 ? 5.398 0.599 26.094 1 90.06 481 GLU B O 1
ATOM 7598 N N . PRO B 1 482 ? 3.268 0.262 26.578 1 89.62 482 PRO B N 1
ATOM 7599 C CA . PRO B 1 482 ? 2.857 1.644 26.328 1 89.62 482 PRO B CA 1
ATOM 7600 C C . PRO B 1 482 ? 3.725 2.664 27.047 1 89.62 482 PRO B C 1
ATOM 7602 O O . PRO B 1 482 ? 4.078 3.701 26.484 1 89.62 482 PRO B O 1
ATOM 7605 N N . PRO B 1 483 ? 4.148 2.41 28.25 1 91.88 483 PRO B N 1
ATOM 7606 C CA . PRO B 1 483 ? 4.922 3.436 28.969 1 91.88 483 PRO B CA 1
ATOM 7607 C C . PRO B 1 483 ? 6.254 3.742 28.281 1 91.88 483 PRO B C 1
ATOM 7609 O O . PRO B 1 483 ? 6.867 4.777 28.562 1 91.88 483 PRO B O 1
ATOM 7612 N N . HIS B 1 484 ? 6.699 2.822 27.422 1 94.31 484 HIS B N 1
ATOM 7613 C CA . HIS B 1 484 ? 7.977 3.025 26.75 1 94.31 484 HIS B CA 1
ATOM 7614 C C . HIS B 1 484 ? 7.781 3.578 25.344 1 94.31 484 HIS B C 1
ATOM 7616 O O . HIS B 1 484 ? 8.75 3.859 24.641 1 94.31 484 HIS B O 1
ATOM 7622 N N . ARG B 1 485 ? 6.531 3.809 24.984 1 97.56 485 ARG B N 1
ATOM 7623 C CA . ARG B 1 485 ? 6.227 4.328 23.656 1 97.56 485 ARG B CA 1
ATOM 7624 C C . ARG B 1 485 ? 6.141 5.852 23.672 1 97.56 485 ARG B C 1
ATOM 7626 O O . ARG B 1 485 ? 5.047 6.414 23.703 1 97.56 485 ARG B O 1
ATOM 7633 N N . SER B 1 486 ? 7.262 6.477 23.625 1 98.06 486 SER B N 1
ATOM 7634 C CA . SER B 1 486 ? 7.211 7.902 23.328 1 98.06 486 SER B CA 1
ATOM 7635 C C . SER B 1 486 ? 7.223 8.148 21.812 1 98.06 486 SER B C 1
ATOM 7637 O O . SER B 1 486 ? 7.711 7.312 21.047 1 98.06 486 SER B O 1
ATOM 7639 N N . VAL B 1 487 ? 6.676 9.297 21.406 1 98.5 487 VAL B N 1
ATOM 7640 C CA . VAL B 1 487 ? 6.625 9.617 19.984 1 98.5 487 VAL B CA 1
ATOM 7641 C C . VAL B 1 487 ? 8.039 9.68 19.422 1 98.5 487 VAL B C 1
ATOM 7643 O O . VAL B 1 487 ? 8.281 9.281 18.266 1 98.5 487 VAL B O 1
ATOM 7646 N N . THR B 1 488 ? 9.039 10.086 20.234 1 98.5 488 THR B N 1
ATOM 7647 C CA . THR B 1 488 ? 10.43 10.203 19.812 1 98.5 488 THR B CA 1
ATOM 7648 C C . THR B 1 488 ? 11.055 8.82 19.641 1 98.5 488 THR B C 1
ATOM 7650 O O . THR B 1 488 ? 11.742 8.562 18.656 1 98.5 488 THR B O 1
ATOM 7653 N N . GLN B 1 489 ? 10.828 7.914 20.609 1 98.5 489 GLN B N 1
ATOM 7654 C CA . GLN B 1 489 ? 11.383 6.566 20.5 1 98.5 489 GLN B CA 1
ATOM 7655 C C . GLN B 1 489 ? 10.781 5.82 19.312 1 98.5 489 GLN B C 1
ATOM 7657 O O . GLN B 1 489 ? 11.477 5.086 18.625 1 98.5 489 GLN B O 1
ATOM 7662 N N . ILE B 1 490 ? 9.477 6 19.094 1 98.75 490 ILE B N 1
ATOM 7663 C CA . ILE B 1 490 ? 8.844 5.391 17.938 1 98.75 490 ILE B CA 1
ATOM 7664 C C . ILE B 1 490 ? 9.531 5.871 16.656 1 98.75 490 ILE B C 1
ATOM 7666 O O . ILE B 1 490 ? 9.984 5.062 15.844 1 98.75 490 ILE B O 1
ATOM 7670 N N . ALA B 1 491 ? 9.672 7.164 16.516 1 98.81 491 ALA B N 1
ATOM 7671 C CA . ALA B 1 491 ? 10.234 7.773 15.312 1 98.81 491 ALA B CA 1
ATOM 7672 C C . ALA B 1 491 ? 11.688 7.344 15.109 1 98.81 491 ALA B C 1
ATOM 7674 O O . ALA B 1 491 ? 12.062 6.918 14.016 1 98.81 491 ALA B O 1
ATOM 7675 N N . LEU B 1 492 ? 12.492 7.457 16.156 1 98.69 492 LEU B N 1
ATOM 7676 C CA . LEU B 1 492 ? 13.914 7.164 16.047 1 98.69 492 LEU B CA 1
ATOM 7677 C C . LEU B 1 492 ? 14.141 5.695 15.703 1 98.69 492 LEU B C 1
ATOM 7679 O O . LEU B 1 492 ? 15.023 5.371 14.906 1 98.69 492 LEU B O 1
ATOM 7683 N N . ASN B 1 493 ? 13.398 4.797 16.312 1 98.75 493 ASN B N 1
ATOM 7684 C CA . ASN B 1 493 ? 13.586 3.377 16.016 1 98.75 493 ASN B CA 1
ATOM 7685 C C . ASN B 1 493 ? 13.109 3.023 14.609 1 98.75 493 ASN B C 1
ATOM 7687 O O . ASN B 1 493 ? 13.695 2.164 13.953 1 98.75 493 ASN B O 1
ATOM 7691 N N . LEU B 1 494 ? 12.031 3.648 14.172 1 98.81 494 LEU B N 1
ATOM 7692 C CA . LEU B 1 494 ? 11.617 3.453 12.781 1 98.81 494 LEU B CA 1
ATOM 7693 C C . LEU B 1 494 ? 12.711 3.918 11.82 1 98.81 494 LEU B C 1
ATOM 7695 O O . LEU B 1 494 ? 13.023 3.225 10.852 1 98.81 494 LEU B O 1
ATOM 7699 N N . LEU B 1 495 ? 13.32 5.043 12.117 1 98.75 495 LEU B N 1
ATOM 7700 C CA . LEU B 1 495 ? 14.336 5.621 11.242 1 98.75 495 LEU B CA 1
ATOM 7701 C C . LEU B 1 495 ? 15.617 4.801 11.289 1 98.75 495 LEU B C 1
ATOM 7703 O O . LEU B 1 495 ? 16.203 4.496 10.25 1 98.75 495 LEU B O 1
ATOM 7707 N N . GLU B 1 496 ? 16.078 4.449 12.508 1 98.5 496 GLU B N 1
ATOM 7708 C CA . GLU B 1 496 ? 17.297 3.643 12.656 1 98.5 496 GLU B CA 1
ATOM 7709 C C . GLU B 1 496 ? 17.125 2.285 11.977 1 98.5 496 GLU B C 1
ATOM 7711 O O . GLU B 1 496 ? 18.047 1.816 11.297 1 98.5 496 GLU B O 1
ATOM 7716 N N . GLY B 1 497 ? 16.016 1.676 12.234 1 98.56 497 GLY B N 1
ATOM 7717 C CA . GLY B 1 497 ? 15.727 0.418 11.562 1 98.56 497 GLY B CA 1
ATOM 7718 C C . GLY B 1 497 ? 15.672 0.546 10.055 1 98.56 497 GLY B C 1
ATOM 7719 O O . GLY B 1 497 ? 16.188 -0.316 9.336 1 98.56 497 GLY B O 1
ATOM 7720 N N . ALA B 1 498 ? 15 1.605 9.57 1 98.81 498 ALA B N 1
ATOM 7721 C CA . ALA B 1 498 ? 14.945 1.838 8.133 1 98.81 498 ALA B CA 1
ATOM 7722 C C . ALA B 1 498 ? 16.344 1.978 7.535 1 98.81 498 ALA B C 1
ATOM 7724 O O . ALA B 1 498 ? 16.609 1.47 6.445 1 98.81 498 ALA B O 1
ATOM 7725 N N . ALA B 1 499 ? 17.219 2.703 8.219 1 98.62 499 ALA B N 1
ATOM 7726 C CA . ALA B 1 499 ? 18.594 2.842 7.754 1 98.62 499 ALA B CA 1
ATOM 7727 C C . ALA B 1 499 ? 19.281 1.485 7.68 1 98.62 499 ALA B C 1
ATOM 7729 O O . ALA B 1 499 ? 19.969 1.185 6.703 1 98.62 499 ALA B O 1
ATOM 7730 N N . THR B 1 500 ? 19.094 0.664 8.672 1 98.44 500 THR B N 1
ATOM 7731 C CA . THR B 1 500 ? 19.703 -0.663 8.727 1 98.44 500 THR B CA 1
ATOM 7732 C C . THR B 1 500 ? 19.203 -1.536 7.582 1 98.44 500 THR B C 1
ATOM 7734 O O . THR B 1 500 ? 20 -2.193 6.902 1 98.44 500 THR B O 1
ATOM 7737 N N . LEU B 1 501 ? 17.938 -1.502 7.391 1 98.31 501 LEU B N 1
ATOM 7738 C CA . LEU B 1 501 ? 17.344 -2.322 6.336 1 98.31 501 LEU B CA 1
ATOM 7739 C C . LEU B 1 501 ? 17.75 -1.807 4.957 1 98.31 501 LEU B C 1
ATOM 7741 O O . LEU B 1 501 ? 17.922 -2.59 4.023 1 98.31 501 LEU B O 1
ATOM 7745 N N . THR B 1 502 ? 17.828 -0.486 4.848 1 98.62 502 THR B N 1
ATOM 7746 C CA . THR B 1 502 ? 18.312 0.098 3.6 1 98.62 502 THR B CA 1
ATOM 7747 C C . THR B 1 502 ? 19.734 -0.378 3.293 1 98.62 502 THR B C 1
ATOM 7749 O O . THR B 1 502 ? 20.047 -0.726 2.152 1 98.62 502 THR B O 1
ATOM 7752 N N . ARG B 1 503 ? 20.594 -0.43 4.285 1 98.31 503 ARG B N 1
ATOM 7753 C CA . ARG B 1 503 ? 21.953 -0.944 4.113 1 98.31 503 ARG B CA 1
ATOM 7754 C C . ARG B 1 503 ? 21.938 -2.4 3.66 1 98.31 503 ARG B C 1
ATOM 7756 O O . ARG B 1 503 ? 22.688 -2.789 2.764 1 98.31 503 ARG B O 1
ATOM 7763 N N . ALA B 1 504 ? 21.141 -3.182 4.312 1 97.88 504 ALA B N 1
ATOM 7764 C CA . ALA B 1 504 ? 20.984 -4.582 3.928 1 97.88 504 ALA B CA 1
ATOM 7765 C C . ALA B 1 504 ? 20.578 -4.711 2.465 1 97.88 504 ALA B C 1
ATOM 7767 O O . ALA B 1 504 ? 21.156 -5.492 1.713 1 97.88 504 ALA B O 1
ATOM 7768 N N . HIS B 1 505 ? 19.594 -3.947 2.086 1 97.69 505 HIS B N 1
ATOM 7769 C CA . HIS B 1 505 ? 19.109 -3.98 0.711 1 97.69 505 HIS B CA 1
ATOM 7770 C C . HIS B 1 505 ? 20.203 -3.564 -0.272 1 97.69 505 HIS B C 1
ATOM 7772 O O . HIS B 1 505 ? 20.344 -4.168 -1.338 1 97.69 505 HIS B O 1
ATOM 7778 N N . GLN B 1 506 ? 20.922 -2.502 0.084 1 98 506 GLN B N 1
ATOM 7779 C CA . GLN B 1 506 ? 22 -2.045 -0.784 1 98 506 GLN B CA 1
ATOM 7780 C C . GLN B 1 506 ? 23 -3.16 -1.037 1 98 506 GLN B C 1
ATOM 7782 O O . GLN B 1 506 ? 23.391 -3.406 -2.182 1 98 506 GLN B O 1
ATOM 7787 N N . LEU B 1 507 ? 23.406 -3.811 -0.027 1 97.5 507 LEU B N 1
ATOM 7788 C CA . LEU B 1 507 ? 24.406 -4.875 -0.147 1 97.5 507 LEU B CA 1
ATOM 7789 C C . LEU B 1 507 ? 23.844 -6.043 -0.962 1 97.5 507 LEU B C 1
ATOM 7791 O O . LEU B 1 507 ? 24.578 -6.648 -1.755 1 97.5 507 LEU B O 1
ATOM 7795 N N . ARG B 1 508 ? 22.578 -6.309 -0.784 1 96.44 508 ARG B N 1
ATOM 7796 C CA . ARG B 1 508 ? 21.938 -7.359 -1.574 1 96.44 508 ARG B CA 1
ATOM 7797 C C . ARG B 1 508 ? 22.031 -7.051 -3.064 1 96.44 508 ARG B C 1
ATOM 7799 O O . ARG B 1 508 ? 22.266 -7.949 -3.875 1 96.44 508 ARG B O 1
ATOM 7806 N N . THR B 1 509 ? 21.797 -5.816 -3.434 1 96.88 509 THR B N 1
ATOM 7807 C CA . THR B 1 509 ? 21.781 -5.434 -4.84 1 96.88 509 THR B CA 1
ATOM 7808 C C . THR B 1 509 ? 23.156 -5.582 -5.457 1 96.88 509 THR B C 1
ATOM 7810 O O . THR B 1 509 ? 23.312 -5.555 -6.684 1 96.88 509 THR B O 1
ATOM 7813 N N . TYR B 1 510 ? 24.188 -5.773 -4.633 1 95.69 510 TYR B N 1
ATOM 7814 C CA . TYR B 1 510 ? 25.547 -5.969 -5.137 1 95.69 510 TYR B CA 1
ATOM 7815 C C . TYR B 1 510 ? 25.938 -7.441 -5.117 1 95.69 510 TYR B C 1
ATOM 7817 O O . TYR B 1 510 ? 27.094 -7.789 -5.324 1 95.69 510 TYR B O 1
ATOM 7825 N N . GLY B 1 511 ? 25.016 -8.266 -4.758 1 93.12 511 GLY B N 1
ATOM 7826 C CA . GLY B 1 511 ? 25.219 -9.703 -4.848 1 93.12 511 GLY B CA 1
ATOM 7827 C C . GLY B 1 511 ? 25.703 -10.32 -3.553 1 93.12 511 GLY B C 1
ATOM 7828 O O . GLY B 1 511 ? 26 -11.516 -3.504 1 93.12 511 GLY B O 1
ATOM 7829 N N . VAL B 1 512 ? 25.828 -9.484 -2.488 1 95.06 512 VAL B N 1
ATOM 7830 C CA . VAL B 1 512 ? 26.25 -10.039 -1.203 1 95.06 512 VAL B CA 1
ATOM 7831 C C . VAL B 1 512 ? 25.172 -11 -0.68 1 95.06 512 VAL B C 1
ATOM 7833 O O . VAL B 1 512 ? 23.984 -10.695 -0.728 1 95.06 512 VAL B O 1
ATOM 7836 N N . PRO B 1 513 ? 25.594 -12.188 -0.286 1 91.5 513 PRO B N 1
ATOM 7837 C CA . PRO B 1 513 ? 24.609 -13.156 0.205 1 91.5 513 PRO B CA 1
ATOM 7838 C C . PRO B 1 513 ? 24.156 -12.859 1.63 1 91.5 513 PRO B C 1
ATOM 7840 O O . PRO B 1 513 ? 24.641 -13.477 2.58 1 91.5 513 PRO B O 1
ATOM 7843 N N . LEU B 1 514 ? 23.156 -12.117 1.767 1 92.88 514 LEU B N 1
ATOM 7844 C CA . LEU B 1 514 ? 22.672 -11.734 3.086 1 92.88 514 LEU B CA 1
ATOM 7845 C C . LEU B 1 514 ? 21.688 -12.773 3.615 1 92.88 514 LEU B C 1
ATOM 7847 O O . LEU B 1 514 ? 20.812 -13.234 2.879 1 92.88 514 LEU B O 1
ATOM 7851 N N . PRO B 1 515 ? 21.891 -13.117 4.871 1 89.69 515 PRO B N 1
ATOM 7852 C CA . PRO B 1 515 ? 20.828 -13.906 5.492 1 89.69 515 PRO B CA 1
ATOM 7853 C C . PRO B 1 515 ? 19.578 -13.086 5.801 1 89.69 515 PRO B C 1
ATOM 7855 O O . PRO B 1 515 ? 19.625 -11.852 5.809 1 89.69 515 PRO B O 1
ATOM 7858 N N . SER B 1 516 ? 18.422 -13.75 6.051 1 86.62 516 SER B N 1
ATOM 7859 C CA . SER B 1 516 ? 17.172 -13.062 6.348 1 86.62 516 SER B CA 1
ATOM 7860 C C . SER B 1 516 ? 17.297 -12.188 7.586 1 86.62 516 SER B C 1
ATOM 7862 O O . SER B 1 516 ? 16.656 -11.141 7.684 1 86.62 516 SER B O 1
ATOM 7864 N N . GLU B 1 517 ? 18.172 -12.57 8.492 1 88.88 517 GLU B N 1
ATOM 7865 C CA . GLU B 1 517 ? 18.344 -11.852 9.75 1 88.88 517 GLU B CA 1
ATOM 7866 C C . GLU B 1 517 ? 18.922 -10.461 9.508 1 88.88 517 GLU B C 1
ATOM 7868 O O . GLU B 1 517 ? 18.766 -9.57 10.352 1 88.88 517 GLU B O 1
ATOM 7873 N N . ALA B 1 518 ? 19.625 -10.328 8.383 1 93.06 518 ALA B N 1
ATOM 7874 C CA . ALA B 1 518 ? 20.203 -9.023 8.055 1 93.06 518 ALA B CA 1
ATOM 7875 C C . ALA B 1 518 ? 19.109 -8 7.77 1 93.06 518 ALA B C 1
ATOM 7877 O O . ALA B 1 518 ? 19.344 -6.793 7.82 1 93.06 518 ALA B O 1
ATOM 7878 N N . PHE B 1 519 ? 17.891 -8.477 7.504 1 93.5 519 PHE B N 1
ATOM 7879 C CA . PHE B 1 519 ? 16.781 -7.602 7.172 1 93.5 519 PHE B CA 1
ATOM 7880 C C . PHE B 1 519 ? 15.852 -7.422 8.375 1 93.5 519 PHE B C 1
ATOM 7882 O O . PHE B 1 519 ? 14.648 -7.203 8.211 1 93.5 519 PHE B O 1
ATOM 7889 N N . THR B 1 520 ? 16.375 -7.555 9.539 1 92.44 520 THR B N 1
ATOM 7890 C CA . THR B 1 520 ? 15.609 -7.363 10.766 1 92.44 520 THR B CA 1
ATOM 7891 C C . THR B 1 520 ? 16.281 -6.332 11.672 1 92.44 520 THR B C 1
ATOM 7893 O O . THR B 1 520 ? 17.516 -6.273 11.75 1 92.44 520 THR B O 1
ATOM 7896 N N . TYR B 1 521 ? 15.477 -5.508 12.258 1 96.81 521 TYR B N 1
ATOM 7897 C CA . TYR B 1 521 ? 15.93 -4.539 13.25 1 96.81 521 TYR B CA 1
ATOM 7898 C C . TYR B 1 521 ? 15.133 -4.668 14.539 1 96.81 521 TYR B C 1
ATOM 7900 O O . TYR B 1 521 ? 13.898 -4.621 14.516 1 96.81 521 TYR B O 1
ATOM 7908 N N . THR B 1 522 ? 15.812 -4.914 15.633 1 96.56 522 THR B N 1
ATOM 7909 C CA . THR B 1 522 ? 15.172 -4.988 16.938 1 96.56 522 THR B CA 1
ATOM 7910 C C . THR B 1 522 ? 15.188 -3.627 17.625 1 96.56 522 THR B C 1
ATOM 7912 O O . THR B 1 522 ? 16.25 -3.033 17.828 1 96.56 522 THR B O 1
ATOM 7915 N N . PRO B 1 523 ? 13.984 -3.18 18 1 97.44 523 PRO B N 1
ATOM 7916 C CA . PRO B 1 523 ? 13.938 -1.885 18.688 1 97.44 523 PRO B CA 1
ATOM 7917 C C . PRO B 1 523 ? 14.867 -1.823 19.906 1 97.44 523 PRO B C 1
ATOM 7919 O O . PRO B 1 523 ? 14.992 -2.805 20.641 1 97.44 523 PRO B O 1
ATOM 7922 N N . ARG B 1 524 ? 15.477 -0.702 20.078 1 96.5 524 ARG B N 1
ATOM 7923 C CA . ARG B 1 524 ? 16.312 -0.423 21.25 1 96.5 524 ARG B CA 1
ATOM 7924 C C . ARG B 1 524 ? 16.203 1.036 21.672 1 96.5 524 ARG B C 1
ATOM 7926 O O . ARG B 1 524 ? 15.773 1.884 20.891 1 96.5 524 ARG B O 1
ATOM 7933 N N . GLU B 1 525 ? 16.484 1.329 22.875 1 96.31 525 GLU B N 1
ATOM 7934 C CA . GLU B 1 525 ? 16.422 2.711 23.344 1 96.31 525 GLU B CA 1
ATOM 7935 C C . GLU B 1 525 ? 17.453 3.578 22.641 1 96.31 525 GLU B C 1
ATOM 7937 O O . GLU B 1 525 ? 18.641 3.219 22.578 1 96.31 525 GLU B O 1
ATOM 7942 N N . LEU B 1 526 ? 16.969 4.625 22.094 1 95.75 526 LEU B N 1
ATOM 7943 C CA . LEU B 1 526 ? 17.844 5.523 21.344 1 95.75 526 LEU B CA 1
ATOM 7944 C C . LEU B 1 526 ? 17.828 6.926 21.953 1 95.75 526 LEU B C 1
ATOM 7946 O O . LEU B 1 526 ? 16.844 7.332 22.562 1 95.75 526 LEU B O 1
ATOM 7950 N N . ALA B 1 527 ? 19 7.633 21.797 1 85.44 527 ALA B N 1
ATOM 7951 C CA . ALA B 1 527 ? 19.141 8.977 22.359 1 85.44 527 ALA B CA 1
ATOM 7952 C C . ALA B 1 527 ? 18.969 10.039 21.281 1 85.44 527 ALA B C 1
ATOM 7954 O O . ALA B 1 527 ? 19.297 9.805 20.109 1 85.44 527 ALA B O 1
#